Protein AF-R9P3J3-F1 (afdb_monomer_lite)

Secondary structure (DSSP, 8-state):
--S-B-S-GGGHHHHHHHHHHHHHT-HHHHHHHHHHTTT-TTTT-EEEEES---HHHHHHHHHHHHTT-EEEEE-SSTTT--HHHHHHHHHHT--EE--TT--HHHHHHHHHHHHHTSTT--SEEEESSSHHHHHHHHT-GGGTTT---EEE-SHHHHHHHHHHHHHT---S-EEE-TTSHHIIIIIIIIIHHHHHHHHHHHHH----TT-EEEEE--SHHHHHHHHHHHHTT-EEEEE-S-HHHHHHHHHTT-EE--HHHHTTT-SEEEE-SS-S-SB-HHHHHHS-TTEEEEE-SS-GGGB-HHHHHHHEEEEEEEETTEEEEEETTS-EEEEEGGGSBHHHHSS--S-HHHHHHHHHHHHHHHHHHHT--S--S-TT-EEEPPHHHHHHHHHHHHGGGT--PPPPPHHHHHHHTS-TT---S-TT--SSPPSS----------------------------------------------------PPP------------------------------S-----HHHHHHHHHHHHHTT-SEEEEES--TT--SS--GGG-HHHHHH---SS--EEEEESS-EEEEE-TTSHHHHHHHS-TTT-EEEETTSTT---HHHHHHHTSPTT-EEEEETTSSBHHHHHHHHHHHHTTT-EEEEESS-TTTTT-TTPPPPP-PPPEE--HHHHSS-HHHHHHHHHHHHHHTT-SEEEE-SHHHHHHHTTEE--SBTTB---S-EEEEESS-EEEEE-GGG--HHHHHHTTTTEEEEEGGGHHHHHHHHHHHSPTT--EEEETT-BHHHHHHTTSTTTEEEES-HHHHHHTB--HHHHHHHHHHHHHHHHHHHHHHHHHHHHHHTT---BHHHHHHHHHHHHTTSTTEEEESS--EEEEGGGGGSTT----TTTPPBPPSSSEEEEE--EEETTEE---EEEEESS---HHHHHHHHHHHHHHHHHHT--EETT-BGGGTHHHHHHHHHTTT---SS-SEEE--TTS-SSEEEEEESSSTHHHHSB--TTBEEEE--EEEETTTEEEE--EEEEEEE---S--GGG--EEEEEE-------GGG--TTTS-HHHHHHHHHHHHHHHHHHTTTGGG-HHHHHHHHHHHH---

pLDDT: mean 88.91, std 19.09, range [22.3, 98.94]

Foldseek 3Di:
DQLADFDDLVLLVVLVVLLVVLCLLLLLLVVLLVPQLVVLLCAPAEEQEEAQQASLVLSLCVSNVSSHYQYAYEYNDQQQHDRSSQSNSVVVSRYYQYYHRDDPVSSVVRLVSSQVSPVVGGQEYEYELCPSVVCCLPVNVVCLVSHLAYEYQAPNNVVVLVVCLVVVSFFHFYADLNFQPLNQQQCLAQQLLVQVVVLVCLQPVDQLAPFEEEEEDQGNNSVSNQVNSVVSHYQYEYEYDDVVSLVVCVVVPHHYDHLLVCLLPGQEYEYAHLDADLADPSSVVNHAANREYEYQHADLRNHPLVVQVVAFPDWDDPDFQWIWGQGPVRGIYTYGNSSHRSSSNRHNGGRSNSVSLSSLLSSQRSSCSSPPPPCPRPGSHYHYRDLVSNVSSVVSSCVVVVDDDDFDDPVRCVVQVADRRDPPDDPVDTSDDDDDDDDDDDDDDDDDDDDDDDDDDDDDDDDDDDDDDDDDDDDDDDDDDDDDDDDDDDDPDPPDDDDDDDDDDDDDDDDDDDDPLDDDDDAADPLPVLLVLLLVVCVVVVAQKEKQFQAFLLRDLFAFQLRRLVCNNFVQDDSGWMWMRGNQAIEIEGEPLCPVSSVRHGDVVHYDYQYPPDPPGDDPLCCLQPVDAQQGEYEYAQSQAFQQSQVVSQVSNVVRNYGYDHDNDDSSNVSCPPRDDQDQAAKDALDCLQLVDALVVLLVVQLVVCVVVVAFWEKNRHQQLVCSNHRMFPCRGPLFRGFQWIWIRGNQAIEIAGDCVNDDPVSVVSSPPRYDYDHNVCVLVVLLVQLVVADFPHAYEYERRRGSSSQVSSPHPRRYDYDHDPSLVVQLFGDPSLVVLLQVQQLQLQQLQLLLVLVVLVCVVVVHFQFLVNSQVSSVVSQVPTAQFDFWNDQKQWDWWQQQLSVPHHDDPVDTGTHHLATKIKIWTWTQGSNFIFTWIAIDHSHQYDPVLLLQQQLQLQLLLQQQFDKFFFQAFLQVSQCSRAVSQVVVPFADRDFQKAWQGRSGRRHGDDHEHGNDCSSVVDTDDARRKMKRWGWTHDNSTHIGIGMWIWGKHWDDDPDCPVVRGMIHIDTRHQHAHAPSSYDPVPDDPVSQVVNLVSLVVSLVSNLVVCPVVVSSNVSSCVRSVDGD

Structure (mmCIF, N/CA/C/O backbone):
data_AF-R9P3J3-F1
#
_entry.id   AF-R9P3J3-F1
#
loop_
_atom_site.group_PDB
_atom_site.id
_atom_site.type_symbol
_atom_site.label_atom_id
_atom_site.label_alt_id
_atom_site.label_comp_id
_atom_site.label_asym_id
_atom_site.label_entity_id
_atom_site.label_seq_id
_atom_site.pdbx_PDB_ins_code
_atom_site.Cartn_x
_atom_site.Cartn_y
_atom_site.Cartn_z
_atom_site.occupancy
_atom_site.B_iso_or_equiv
_atom_site.auth_seq_id
_atom_site.auth_comp_id
_atom_site.auth_asym_id
_atom_site.auth_atom_id
_atom_site.pdbx_PDB_model_num
ATOM 1 N N . MET A 1 1 ? -62.241 -23.431 -4.257 1.00 48.75 1 MET A N 1
ATOM 2 C CA . MET A 1 1 ? -60.981 -23.621 -5.015 1.00 48.75 1 MET A CA 1
ATOM 3 C C . MET A 1 1 ? -59.877 -23.943 -4.004 1.00 48.75 1 MET A C 1
ATOM 5 O O . MET A 1 1 ? -60.173 -23.820 -2.816 1.00 48.75 1 MET A O 1
ATOM 9 N N . PRO A 1 2 ? -58.670 -24.401 -4.392 1.00 61.28 2 PRO A N 1
ATOM 10 C CA . PRO A 1 2 ? -57.512 -24.319 -3.492 1.00 61.28 2 PRO A CA 1
ATOM 11 C C . PRO A 1 2 ? -57.324 -22.879 -2.988 1.00 61.28 2 PRO A C 1
ATOM 13 O O . PRO A 1 2 ? -57.722 -21.936 -3.670 1.00 61.28 2 PRO A O 1
ATOM 16 N N . ASN A 1 3 ? -56.727 -22.709 -1.807 1.00 85.50 3 ASN A N 1
ATOM 17 C CA . ASN A 1 3 ? -56.484 -21.390 -1.209 1.00 85.50 3 ASN A CA 1
ATOM 18 C C . ASN A 1 3 ? -55.171 -20.760 -1.728 1.00 85.50 3 ASN A C 1
ATOM 20 O O . ASN A 1 3 ? -54.393 -20.239 -0.944 1.00 85.50 3 ASN A O 1
ATOM 24 N N . TYR A 1 4 ? -54.876 -20.914 -3.024 1.00 94.38 4 TYR A N 1
ATOM 25 C CA . TYR A 1 4 ? -53.671 -20.418 -3.703 1.00 94.38 4 TYR A CA 1
ATOM 26 C C . TYR A 1 4 ? -53.895 -20.361 -5.229 1.00 94.38 4 TYR A C 1
ATOM 28 O O . TYR A 1 4 ? -54.749 -21.085 -5.754 1.00 94.38 4 TYR A O 1
ATOM 36 N N . LYS A 1 5 ? -53.093 -19.568 -5.954 1.00 96.19 5 LYS A N 1
ATOM 37 C CA . LYS A 1 5 ? -52.918 -19.635 -7.423 1.00 96.19 5 LYS A CA 1
ATOM 38 C C . LYS A 1 5 ? -51.426 -19.474 -7.751 1.00 96.19 5 LYS A C 1
ATOM 40 O O . LYS A 1 5 ? -50.828 -18.454 -7.431 1.00 96.19 5 LYS A O 1
ATOM 45 N N . VAL A 1 6 ? -50.847 -20.492 -8.387 1.00 96.56 6 VAL A N 1
ATOM 46 C CA . VAL A 1 6 ? -49.439 -20.565 -8.828 1.00 96.56 6 VAL A CA 1
ATOM 47 C C . VAL A 1 6 ? -49.380 -21.226 -10.211 1.00 96.56 6 VAL A C 1
ATOM 49 O O . VAL A 1 6 ? -50.332 -21.920 -10.574 1.00 96.56 6 VAL A O 1
ATOM 52 N N . ALA A 1 7 ? -48.295 -21.043 -10.975 1.00 95.25 7 ALA A N 1
ATOM 53 C CA . ALA A 1 7 ? -48.193 -21.554 -12.352 1.00 95.25 7 ALA A CA 1
ATOM 54 C C . ALA A 1 7 ? -48.315 -23.085 -12.450 1.00 95.25 7 ALA A C 1
ATOM 56 O O . ALA A 1 7 ? -49.134 -23.599 -13.209 1.00 95.25 7 ALA A O 1
ATOM 57 N N . ASP A 1 8 ? -47.502 -23.811 -11.678 1.00 95.94 8 ASP A N 1
ATOM 58 C CA . ASP A 1 8 ? -47.527 -25.271 -11.609 1.00 95.94 8 ASP A CA 1
ATOM 59 C C . ASP A 1 8 ? -47.116 -25.755 -10.213 1.00 95.94 8 ASP A C 1
ATOM 61 O O . ASP A 1 8 ? -45.970 -25.606 -9.788 1.00 95.94 8 ASP A O 1
ATOM 65 N N . ILE A 1 9 ? -48.057 -26.385 -9.508 1.00 96.38 9 ILE A N 1
ATOM 66 C CA . ILE A 1 9 ? -47.833 -26.954 -8.175 1.00 96.38 9 ILE A CA 1
ATOM 67 C C . ILE A 1 9 ? -46.871 -28.159 -8.193 1.00 96.38 9 ILE A C 1
ATOM 69 O O . ILE A 1 9 ? -46.286 -28.489 -7.161 1.00 96.38 9 ILE A O 1
ATOM 73 N N . SER A 1 10 ? -46.645 -28.802 -9.349 1.00 97.00 10 SER A N 1
ATOM 74 C CA . SER A 1 10 ? -45.707 -29.930 -9.475 1.00 97.00 10 SER A CA 1
ATOM 75 C C . SER A 1 10 ? -44.255 -29.531 -9.169 1.00 97.00 10 SER A C 1
ATOM 77 O O . SER A 1 10 ? -43.467 -30.346 -8.678 1.00 97.00 10 SER A O 1
ATOM 79 N N . LEU A 1 11 ? -43.925 -28.246 -9.351 1.00 97.56 11 LEU A N 1
ATOM 80 C CA . LEU A 1 11 ? -42.609 -27.670 -9.077 1.00 97.56 11 LEU A CA 1
ATOM 81 C C . LEU A 1 11 ? -42.245 -27.624 -7.582 1.00 97.56 11 LEU A C 1
ATOM 83 O O . LEU A 1 11 ? -41.078 -27.405 -7.253 1.00 97.56 11 LEU A O 1
ATOM 87 N N . ALA A 1 12 ? -43.192 -27.867 -6.668 1.00 97.75 12 ALA A N 1
ATOM 88 C CA . ALA A 1 12 ? -42.968 -27.797 -5.221 1.00 97.75 12 ALA A CA 1
ATOM 89 C C . ALA A 1 12 ? -41.797 -28.676 -4.734 1.00 97.75 12 ALA A C 1
ATOM 91 O O . ALA A 1 12 ? -41.011 -28.260 -3.882 1.00 97.75 12 ALA A O 1
ATOM 92 N N . ALA A 1 13 ? -41.629 -29.871 -5.314 1.00 96.88 13 ALA A N 1
ATOM 93 C CA . ALA A 1 13 ? -40.547 -30.802 -4.969 1.00 96.88 13 ALA A CA 1
ATOM 94 C C . ALA A 1 13 ? -39.166 -30.407 -5.538 1.00 96.88 13 ALA A C 1
ATOM 96 O O . ALA A 1 13 ? -38.146 -30.977 -5.138 1.00 96.88 13 ALA A O 1
ATOM 97 N N . PHE A 1 14 ? -39.124 -29.456 -6.476 1.00 97.56 14 PHE A N 1
ATOM 98 C CA . PHE A 1 14 ? -37.896 -28.792 -6.911 1.00 97.56 14 PHE A CA 1
ATOM 99 C C . PHE A 1 14 ? -37.608 -27.592 -6.003 1.00 97.56 14 PHE A C 1
ATOM 101 O O . PHE A 1 14 ? -36.551 -27.564 -5.376 1.00 97.56 14 PHE A O 1
ATOM 108 N N . GLY A 1 15 ? -38.586 -26.697 -5.817 1.00 97.62 15 GLY A N 1
ATOM 109 C CA . GLY A 1 15 ? -38.437 -25.517 -4.963 1.00 97.62 15 GLY A CA 1
ATOM 110 C C . GLY A 1 15 ? -37.996 -25.857 -3.538 1.00 97.62 15 GLY A C 1
ATOM 111 O O . GLY A 1 15 ? -37.059 -25.249 -3.038 1.00 97.62 15 GLY A O 1
ATOM 112 N N . ARG A 1 16 ? -38.558 -26.900 -2.907 1.00 98.12 16 ARG A N 1
ATOM 113 C CA . ARG A 1 16 ? -38.151 -27.336 -1.554 1.00 98.12 16 ARG A CA 1
ATOM 114 C C . ARG A 1 16 ? -36.652 -27.659 -1.434 1.00 98.12 16 ARG A C 1
ATOM 116 O O . ARG A 1 16 ? -36.063 -27.354 -0.401 1.00 98.12 16 ARG A O 1
ATOM 123 N N . LYS A 1 17 ? -36.011 -28.176 -2.490 1.00 97.19 17 LYS A N 1
ATOM 124 C CA . LYS A 1 17 ? -34.558 -28.447 -2.513 1.00 97.19 17 LYS A CA 1
ATOM 125 C C . LYS A 1 17 ? -33.728 -27.170 -2.621 1.00 97.19 17 LYS A C 1
ATOM 127 O O . LYS A 1 17 ? -32.647 -27.088 -2.051 1.00 97.19 17 LYS A O 1
ATOM 132 N N . GLU A 1 18 ? -34.222 -26.165 -3.336 1.00 96.88 18 GLU A N 1
ATOM 133 C CA . GLU A 1 18 ? -33.560 -24.860 -3.398 1.00 96.88 18 GLU A CA 1
ATOM 134 C C . GLU A 1 18 ? -33.779 -24.049 -2.113 1.00 96.88 18 GLU A C 1
ATOM 136 O O . GLU A 1 18 ? -32.859 -23.357 -1.684 1.00 96.88 18 GLU A O 1
ATOM 141 N N . ILE A 1 19 ? -34.920 -24.213 -1.429 1.00 98.06 19 ILE A N 1
ATOM 142 C CA . ILE A 1 19 ? -35.131 -23.687 -0.069 1.00 98.06 19 ILE A CA 1
ATOM 143 C C . ILE A 1 19 ? -34.147 -24.353 0.912 1.00 98.06 19 ILE A C 1
ATOM 145 O O . ILE A 1 19 ? -33.495 -23.640 1.664 1.00 98.06 19 ILE A O 1
ATOM 149 N N . GLU A 1 20 ? -33.947 -25.678 0.859 1.00 96.88 20 GLU A N 1
ATOM 150 C CA . GLU A 1 20 ? -32.930 -26.383 1.676 1.00 96.88 20 GLU A CA 1
ATOM 151 C C . GLU A 1 20 ? -31.503 -25.834 1.455 1.00 96.88 20 GLU A C 1
ATOM 153 O O . GLU A 1 20 ? -30.745 -25.660 2.412 1.00 96.88 20 GLU A O 1
ATOM 158 N N . ILE A 1 21 ? -31.135 -25.515 0.208 1.00 95.75 21 ILE A N 1
ATOM 159 C CA . ILE A 1 21 ? -29.847 -24.873 -0.114 1.00 95.75 21 ILE A CA 1
ATOM 160 C C . ILE A 1 21 ? -29.803 -23.437 0.430 1.00 95.75 21 ILE A C 1
ATOM 162 O O . ILE A 1 21 ? -28.797 -23.028 1.012 1.00 95.75 21 ILE A O 1
ATOM 166 N N . ALA A 1 22 ? -30.885 -22.672 0.267 1.00 96.50 22 ALA A N 1
ATOM 167 C CA . ALA A 1 22 ? -30.965 -21.299 0.748 1.00 96.50 22 ALA A CA 1
ATOM 168 C C . ALA A 1 22 ? -30.882 -21.218 2.276 1.00 96.50 22 ALA A C 1
ATOM 170 O O . ALA A 1 22 ? -30.138 -20.386 2.777 1.00 96.50 22 ALA A O 1
ATOM 171 N N . GLU A 1 23 ? -31.538 -22.106 3.025 1.00 96.88 23 GLU A N 1
ATOM 172 C CA . GLU A 1 23 ? -31.462 -22.165 4.493 1.00 96.88 23 GLU A CA 1
ATOM 173 C C . GLU A 1 23 ? -30.016 -22.309 5.001 1.00 96.88 23 GLU A C 1
ATOM 175 O O . GLU A 1 23 ? -29.622 -21.621 5.946 1.00 96.88 23 GLU A O 1
ATOM 180 N N . GLY A 1 24 ? -29.187 -23.116 4.325 1.00 93.19 24 GLY A N 1
ATOM 181 C CA . GLY A 1 24 ? -27.757 -23.261 4.633 1.00 93.19 24 GLY A CA 1
ATOM 182 C C . GLY A 1 24 ? -26.922 -21.987 4.423 1.00 93.19 24 GLY A C 1
ATOM 183 O O . GLY A 1 24 ? -25.864 -21.834 5.046 1.00 93.19 24 GLY A O 1
ATOM 184 N N . GLU A 1 25 ? -27.410 -21.063 3.594 1.00 94.44 25 GLU A N 1
ATOM 185 C CA . GLU A 1 25 ? -26.824 -19.749 3.298 1.00 94.44 25 GLU A CA 1
ATOM 186 C C . GLU A 1 25 ? -27.681 -18.576 3.823 1.00 94.44 25 GLU A C 1
ATOM 188 O O . GLU A 1 25 ? -27.407 -17.429 3.490 1.00 94.44 25 GLU A O 1
ATOM 193 N N . MET A 1 26 ? -28.680 -18.819 4.683 1.00 96.94 26 MET A N 1
ATOM 194 C CA . MET A 1 26 ? -29.483 -17.779 5.353 1.00 96.94 26 MET A CA 1
ATOM 195 C C . MET A 1 26 ? -29.339 -17.863 6.884 1.00 96.94 26 MET A C 1
ATOM 197 O O . MET A 1 26 ? -30.320 -18.090 7.603 1.00 96.94 26 MET A O 1
ATOM 201 N N . PRO A 1 27 ? -28.106 -17.700 7.418 1.00 95.44 27 PRO A N 1
ATOM 202 C CA . PRO A 1 27 ? -27.800 -17.972 8.823 1.00 95.44 27 PRO A CA 1
ATOM 203 C C . PRO A 1 27 ? -28.573 -17.069 9.790 1.00 95.44 27 PRO A C 1
ATOM 205 O O . PRO A 1 27 ? -28.894 -17.506 10.892 1.00 95.44 27 PRO A O 1
ATOM 208 N N . GLY A 1 28 ? -28.921 -15.848 9.373 1.00 96.19 28 GLY A N 1
ATOM 209 C CA . GLY A 1 28 ? -29.733 -14.930 10.164 1.00 96.19 28 GLY A CA 1
ATOM 210 C C . GLY A 1 28 ? -31.129 -15.482 10.442 1.00 96.19 28 GLY A C 1
ATOM 211 O O . GLY A 1 28 ? -31.518 -15.620 11.601 1.00 96.19 28 GLY A O 1
ATOM 212 N N . LEU A 1 29 ? -31.873 -15.855 9.394 1.00 97.25 29 LEU A N 1
ATOM 213 C CA . LEU A 1 29 ? -33.216 -16.419 9.562 1.00 97.25 29 LEU A CA 1
ATOM 214 C C . LEU A 1 29 ? -33.173 -17.736 10.347 1.00 97.25 29 LEU A C 1
ATOM 216 O O . LEU A 1 29 ? -34.024 -17.960 11.207 1.00 97.25 29 LEU A O 1
ATOM 220 N N . MET A 1 30 ? -32.155 -18.577 10.131 1.00 97.38 30 MET A N 1
ATOM 221 C CA . MET A 1 30 ? -31.987 -19.816 10.903 1.00 97.38 30 MET A CA 1
ATOM 222 C C . MET A 1 30 ? -31.695 -19.544 12.388 1.00 97.38 30 MET A C 1
ATOM 224 O O . MET A 1 30 ? -32.233 -20.237 13.257 1.00 97.38 30 MET A O 1
ATOM 228 N N . ALA A 1 31 ? -30.912 -18.509 12.705 1.00 96.25 31 ALA A N 1
ATOM 229 C CA . ALA A 1 31 ? -30.695 -18.063 14.079 1.00 96.25 31 ALA A CA 1
ATOM 230 C C . ALA A 1 31 ? -31.986 -17.521 14.717 1.00 96.25 31 ALA A C 1
ATOM 232 O O . ALA A 1 31 ? -32.289 -17.888 15.851 1.00 96.25 31 ALA A O 1
ATOM 233 N N . LEU A 1 32 ? -32.794 -16.737 13.990 1.00 96.69 32 LEU A N 1
ATOM 234 C CA . LEU A 1 32 ? -34.093 -16.255 14.483 1.00 96.69 32 LEU A CA 1
ATOM 235 C C . LEU A 1 32 ? -35.079 -17.406 14.737 1.00 96.69 32 LEU A C 1
ATOM 237 O O . LEU A 1 32 ? -35.676 -17.452 15.813 1.00 96.69 32 LEU A O 1
ATOM 241 N N . ARG A 1 33 ? -35.195 -18.379 13.818 1.00 97.19 33 ARG A N 1
ATOM 242 C CA . ARG A 1 33 ? -35.979 -19.615 14.037 1.00 97.19 33 ARG A CA 1
ATOM 243 C C . ARG A 1 33 ? -35.507 -20.360 15.292 1.00 97.19 33 ARG A C 1
ATOM 245 O O . ARG A 1 33 ? -36.331 -20.785 16.095 1.00 97.19 33 ARG A O 1
ATOM 252 N N . THR A 1 34 ? -34.192 -20.480 15.487 1.00 96.12 34 THR A N 1
ATOM 253 C CA . THR A 1 34 ? -33.592 -21.178 16.640 1.00 96.12 34 THR A CA 1
ATOM 254 C C . THR A 1 34 ? -33.834 -20.444 17.962 1.00 96.12 34 THR A C 1
ATOM 256 O O . THR A 1 34 ? -34.122 -21.082 18.972 1.00 96.12 34 THR A O 1
ATOM 259 N N . LYS A 1 35 ? -33.730 -19.110 17.965 1.00 95.19 35 LYS A N 1
ATOM 260 C CA . LYS A 1 35 ? -33.880 -18.261 19.156 1.00 95.19 35 LYS A CA 1
ATOM 261 C C . LYS A 1 35 ? -35.339 -18.122 19.594 1.00 95.19 35 LYS A C 1
ATOM 263 O O . LYS A 1 35 ? -35.629 -18.252 20.776 1.00 95.19 35 LYS A O 1
ATOM 268 N N . TYR A 1 36 ? -36.239 -17.863 18.646 1.00 95.56 36 TYR A N 1
ATOM 269 C CA . TYR A 1 36 ? -37.620 -17.454 18.918 1.00 95.56 36 TYR A CA 1
ATOM 270 C C . TYR A 1 36 ? -38.675 -18.537 18.627 1.00 95.56 36 TYR A C 1
ATOM 272 O O . TYR A 1 36 ? -39.833 -18.389 19.019 1.00 95.56 36 TYR A O 1
ATOM 280 N N . GLY A 1 37 ? -38.317 -19.638 17.955 1.00 95.88 37 GLY A N 1
ATOM 281 C CA . GLY A 1 37 ? -39.272 -20.678 17.543 1.00 95.88 37 GLY A CA 1
ATOM 282 C C . GLY A 1 37 ? -39.959 -21.411 18.701 1.00 95.88 37 GLY A C 1
ATOM 283 O O . GLY A 1 37 ? -41.085 -21.877 18.550 1.00 95.88 37 GLY A O 1
ATOM 284 N N . SER A 1 38 ? -39.337 -21.473 19.879 1.00 95.12 38 SER A N 1
ATOM 285 C CA . SER A 1 38 ? -39.961 -21.994 21.106 1.00 95.12 38 SER A CA 1
ATOM 286 C C . SER A 1 38 ? -40.944 -21.007 21.749 1.00 95.12 38 SER A C 1
ATOM 288 O O . SER A 1 38 ? -41.921 -21.433 22.363 1.00 95.12 38 SER A O 1
ATOM 290 N N . GLU A 1 39 ? -40.700 -19.703 21.605 1.00 96.00 39 GLU A N 1
ATOM 291 C CA . GLU A 1 39 ? -41.501 -18.627 22.204 1.00 96.00 39 GLU A CA 1
ATOM 292 C C . GLU A 1 39 ? -42.747 -18.289 21.373 1.00 96.00 39 GLU A C 1
ATOM 294 O O . GLU A 1 39 ? -43.757 -17.859 21.930 1.00 96.00 39 GLU A O 1
ATOM 299 N N . GLN A 1 40 ? -42.698 -18.526 20.055 1.00 97.12 40 GLN A N 1
ATOM 300 C CA . GLN A 1 40 ? -43.770 -18.210 19.099 1.00 97.12 40 GLN A CA 1
ATOM 301 C C . GLN A 1 40 ? -44.215 -16.724 19.172 1.00 97.12 40 GLN A C 1
ATOM 303 O O . GLN A 1 40 ? -45.405 -16.442 19.353 1.00 97.12 40 GLN A O 1
ATOM 308 N N . PRO A 1 41 ? -43.296 -15.742 19.045 1.00 97.38 41 PRO A N 1
ATOM 309 C CA . PRO A 1 41 ? -43.590 -14.329 19.304 1.00 97.38 41 PRO A CA 1
ATOM 310 C C . PRO A 1 41 ? -44.541 -13.677 18.290 1.00 97.38 41 PRO A C 1
ATOM 312 O O . PRO A 1 41 ? -44.973 -12.554 18.522 1.00 97.38 41 PRO A O 1
ATOM 315 N N . LEU A 1 42 ? -44.881 -14.338 17.179 1.00 98.25 42 LEU A N 1
ATOM 316 C CA . LEU A 1 42 ? -45.885 -13.881 16.209 1.00 98.25 42 LEU A CA 1
ATOM 317 C C . LEU A 1 42 ? -47.219 -14.633 16.339 1.00 98.25 42 LEU A C 1
ATOM 319 O O . LEU A 1 42 ? -48.082 -14.519 15.470 1.00 98.25 42 LEU A O 1
ATOM 323 N N . LYS A 1 43 ? -47.429 -15.401 17.416 1.00 98.00 43 LYS A N 1
ATOM 324 C CA . LYS A 1 43 ? -48.656 -16.179 17.626 1.00 98.00 43 LYS A CA 1
ATOM 325 C C . LYS A 1 43 ? -49.910 -15.300 17.578 1.00 98.00 43 LYS A C 1
ATOM 327 O O . LYS A 1 43 ? -50.123 -14.443 18.435 1.00 98.00 43 LYS A O 1
ATOM 332 N N . GLY A 1 44 ? -50.762 -15.561 16.586 1.00 95.69 44 GLY A N 1
ATOM 333 C CA . GLY A 1 44 ? -51.997 -14.808 16.329 1.00 95.69 44 GLY A CA 1
ATOM 334 C C . GLY A 1 44 ? -51.842 -13.627 15.360 1.00 95.69 44 GLY A C 1
ATOM 335 O O . GLY A 1 44 ? -52.851 -13.024 14.984 1.00 95.69 44 GLY A O 1
ATOM 336 N N . ALA A 1 45 ? -50.621 -13.324 14.912 1.00 97.81 45 ALA A N 1
ATOM 337 C CA . ALA A 1 45 ? -50.405 -12.439 13.779 1.00 97.81 45 ALA A CA 1
ATOM 338 C C . ALA A 1 45 ? -50.955 -13.091 12.501 1.00 97.81 45 ALA A C 1
ATOM 340 O O . ALA A 1 45 ? -50.810 -14.295 12.278 1.00 97.81 45 ALA A O 1
ATOM 341 N N . ARG A 1 46 ? -51.581 -12.274 11.661 1.00 97.94 46 ARG A N 1
ATOM 342 C CA . ARG A 1 46 ? -52.078 -12.597 10.325 1.00 97.94 46 ARG A CA 1
ATOM 343 C C . ARG A 1 46 ? -51.442 -11.610 9.367 1.00 97.94 46 ARG A C 1
ATOM 345 O O . ARG A 1 46 ? -51.943 -10.496 9.198 1.00 97.94 46 ARG A O 1
ATOM 352 N N . ILE A 1 47 ? -50.291 -12.007 8.842 1.00 98.25 47 ILE A N 1
ATOM 353 C CA . ILE A 1 47 ? -49.451 -11.193 7.972 1.00 98.25 47 ILE A CA 1
ATOM 354 C C . ILE A 1 47 ? -49.951 -11.376 6.541 1.00 98.25 47 ILE A C 1
ATOM 356 O O . ILE A 1 47 ? -50.028 -12.506 6.055 1.00 98.25 47 ILE A O 1
ATOM 360 N N . ALA A 1 48 ? -50.292 -10.272 5.886 1.00 97.88 48 ALA A N 1
ATOM 361 C CA . ALA A 1 48 ? -50.379 -10.201 4.432 1.00 97.88 48 ALA A CA 1
ATOM 362 C C . ALA A 1 48 ? -49.039 -9.667 3.903 1.00 97.88 48 ALA A C 1
ATOM 364 O O . ALA A 1 48 ? -48.588 -8.607 4.345 1.00 97.88 48 ALA A O 1
ATOM 365 N N . GLY A 1 49 ? -48.390 -10.427 3.020 1.00 97.12 49 GLY A N 1
ATOM 366 C CA . GLY A 1 49 ? -47.088 -10.095 2.445 1.00 97.12 49 GLY A CA 1
ATOM 367 C C . GLY A 1 49 ? -47.155 -9.790 0.950 1.00 97.12 49 GLY A C 1
ATOM 368 O O . GLY A 1 49 ? -47.802 -10.522 0.202 1.00 97.12 49 GLY A O 1
ATOM 369 N N . SER A 1 50 ? -46.465 -8.739 0.513 1.00 95.38 50 SER A N 1
ATOM 370 C CA . SER A 1 50 ? -46.314 -8.368 -0.901 1.00 95.38 50 SER A CA 1
ATOM 371 C C . SER A 1 50 ? -44.848 -8.073 -1.192 1.00 95.38 50 SER A C 1
ATOM 373 O O . SER A 1 50 ? -44.396 -6.947 -1.029 1.00 95.38 50 SER A O 1
ATOM 375 N N . LEU A 1 51 ? -44.099 -9.109 -1.574 1.00 94.38 51 LEU A N 1
ATOM 376 C CA . LEU A 1 51 ? -42.642 -9.095 -1.775 1.00 94.38 51 LEU A CA 1
ATOM 377 C C . LEU A 1 51 ? -42.291 -10.002 -2.957 1.00 94.38 51 LEU A C 1
ATOM 379 O O . LEU A 1 51 ? -42.981 -10.996 -3.183 1.00 94.38 51 LEU A O 1
ATOM 383 N N . HIS A 1 52 ? -41.181 -9.738 -3.652 1.00 93.19 52 HIS A N 1
ATOM 384 C CA . HIS A 1 52 ? -40.670 -10.586 -4.737 1.00 93.19 52 HIS A CA 1
ATOM 385 C C . HIS A 1 52 ? -40.688 -12.078 -4.350 1.00 93.19 52 HIS A C 1
ATOM 387 O O . HIS A 1 52 ? -39.987 -12.496 -3.425 1.00 93.19 52 HIS A O 1
ATOM 393 N N . MET A 1 53 ? -41.490 -12.895 -5.040 1.00 95.12 53 MET A N 1
ATOM 394 C CA . MET A 1 53 ? -41.741 -14.289 -4.645 1.00 95.12 53 MET A CA 1
ATOM 395 C C . MET A 1 53 ? -40.598 -15.220 -5.088 1.00 95.12 53 MET A C 1
ATOM 397 O O . MET A 1 53 ? -40.701 -15.937 -6.083 1.00 95.12 53 MET A O 1
ATOM 401 N N . THR A 1 54 ? -39.490 -15.187 -4.345 1.00 95.31 54 THR A N 1
ATOM 402 C CA . THR A 1 54 ? -38.256 -15.957 -4.583 1.00 95.31 54 THR A CA 1
ATOM 403 C C . THR A 1 54 ? -38.070 -17.112 -3.592 1.00 95.31 54 THR A C 1
ATOM 405 O O . THR A 1 54 ? -38.771 -17.217 -2.583 1.00 95.31 54 THR A O 1
ATOM 408 N N . ILE A 1 55 ? -37.073 -17.966 -3.836 1.00 96.75 55 ILE A N 1
ATOM 409 C CA . ILE A 1 55 ? -36.610 -18.996 -2.893 1.00 96.75 55 ILE A CA 1
ATOM 410 C C . ILE A 1 55 ? -36.196 -18.398 -1.537 1.00 96.75 55 ILE A C 1
ATOM 412 O O . ILE A 1 55 ? -36.488 -18.979 -0.494 1.00 96.75 55 ILE A O 1
ATOM 416 N N . GLN A 1 56 ? -35.576 -17.218 -1.512 1.00 96.81 56 GLN A N 1
ATOM 417 C CA . GLN A 1 56 ? -35.223 -16.527 -0.268 1.00 96.81 56 GLN A CA 1
ATOM 418 C C . GLN A 1 56 ? -36.486 -16.078 0.484 1.00 96.81 56 GLN A C 1
ATOM 420 O O . GLN A 1 56 ? -36.565 -16.196 1.708 1.00 96.81 56 GLN A O 1
ATOM 425 N N . THR A 1 57 ? -37.497 -15.605 -0.247 1.00 96.69 57 THR A N 1
ATOM 426 C CA . THR A 1 57 ? -38.789 -15.184 0.314 1.00 96.69 57 THR A CA 1
ATOM 427 C C . THR A 1 57 ? -39.572 -16.374 0.870 1.00 96.69 57 THR A C 1
ATOM 429 O O . THR A 1 57 ? -40.215 -16.257 1.911 1.00 96.69 57 THR A O 1
ATOM 432 N N . ALA A 1 58 ? -39.435 -17.559 0.272 1.00 98.00 58 ALA A N 1
ATOM 433 C CA . ALA A 1 58 ? -39.948 -18.800 0.845 1.00 98.00 58 ALA A CA 1
ATOM 434 C C . ALA A 1 58 ? -39.328 -19.109 2.230 1.00 98.00 58 ALA A C 1
ATOM 436 O O . ALA A 1 58 ? -40.059 -19.430 3.169 1.00 98.00 58 ALA A O 1
ATOM 437 N N . VAL A 1 59 ? -38.014 -18.903 2.416 1.00 98.44 59 VAL A N 1
ATOM 438 C CA . VAL A 1 59 ? -37.360 -19.043 3.737 1.00 98.44 59 VAL A CA 1
ATOM 439 C C . VAL A 1 59 ? -37.900 -18.022 4.753 1.00 98.44 59 VAL A C 1
ATOM 441 O O . VAL A 1 59 ? -38.069 -18.374 5.927 1.00 98.44 59 VAL A O 1
ATOM 444 N N . LEU A 1 60 ? -38.208 -16.785 4.332 1.00 98.31 60 LEU A N 1
ATOM 445 C CA . LEU A 1 60 ? -38.867 -15.767 5.169 1.00 98.31 60 LEU A CA 1
ATOM 446 C C . LEU A 1 60 ? -40.283 -16.202 5.581 1.00 98.31 60 LEU A C 1
ATOM 448 O O . LEU A 1 60 ? -40.586 -16.196 6.773 1.00 98.31 60 LEU A O 1
ATOM 452 N N . ILE A 1 61 ? -41.121 -16.639 4.638 1.00 98.50 61 ILE A N 1
ATOM 453 C CA . ILE A 1 61 ? -42.493 -17.108 4.901 1.00 98.50 61 ILE A CA 1
ATOM 454 C C . ILE A 1 61 ? -42.498 -18.272 5.901 1.00 98.50 61 ILE A C 1
ATOM 456 O O . ILE A 1 61 ? -43.226 -18.241 6.899 1.00 98.50 61 ILE A O 1
ATOM 460 N N . GLU A 1 62 ? -41.642 -19.273 5.688 1.00 98.44 62 GLU A N 1
ATOM 461 C CA . GLU A 1 62 ? -41.470 -20.385 6.626 1.00 98.44 62 GLU A CA 1
ATOM 462 C C . GLU A 1 62 ? -40.903 -19.925 7.980 1.00 98.44 62 GLU A C 1
ATOM 464 O O . GLU A 1 62 ? -41.246 -20.507 9.005 1.00 98.44 62 GLU A O 1
ATOM 469 N N . THR A 1 63 ? -40.099 -18.855 8.030 1.00 98.62 63 THR A N 1
ATOM 470 C CA . THR A 1 63 ? -39.616 -18.273 9.298 1.00 98.62 63 THR A CA 1
ATOM 471 C C . THR A 1 63 ? -40.742 -17.591 10.068 1.00 98.62 63 THR A C 1
ATOM 473 O O . THR A 1 63 ? -40.939 -17.904 11.238 1.00 98.62 63 THR A O 1
ATOM 476 N N . LEU A 1 64 ? -41.529 -16.721 9.430 1.00 98.56 64 LEU A N 1
ATOM 477 C CA . LEU A 1 64 ? -42.686 -16.066 10.058 1.00 98.56 64 LEU A CA 1
ATOM 478 C C . LEU A 1 64 ? -43.693 -17.106 10.581 1.00 98.56 64 LEU A C 1
ATOM 480 O O . LEU A 1 64 ? -44.169 -16.998 11.713 1.00 98.56 64 LEU A O 1
ATOM 484 N N . THR A 1 65 ? -43.936 -18.157 9.793 1.00 98.38 65 THR A N 1
ATOM 485 C CA . THR A 1 65 ? -44.783 -19.299 10.168 1.00 98.38 65 THR A CA 1
ATOM 486 C C . THR A 1 65 ? -44.190 -20.077 11.350 1.00 98.38 65 THR A C 1
ATOM 488 O O . THR A 1 65 ? -44.891 -20.352 12.323 1.00 98.38 65 THR A O 1
ATOM 491 N N . ALA A 1 66 ? -42.883 -20.365 11.336 1.00 98.06 66 ALA A N 1
ATOM 492 C CA . ALA A 1 66 ? -42.176 -21.021 12.440 1.00 98.06 66 ALA A CA 1
ATOM 493 C C . ALA A 1 66 ? -42.110 -20.175 13.726 1.00 98.06 66 ALA A C 1
ATOM 495 O O . ALA A 1 66 ? -41.869 -20.732 14.795 1.00 98.06 66 ALA A O 1
ATOM 496 N N . LEU A 1 67 ? -42.354 -18.862 13.650 1.00 98.44 67 LEU A N 1
ATOM 497 C CA . LEU A 1 67 ? -42.508 -17.965 14.804 1.00 98.44 67 LEU A CA 1
ATOM 498 C C . LEU A 1 67 ? -43.977 -17.731 15.213 1.00 98.44 67 LEU A C 1
ATOM 500 O O . LEU A 1 67 ? -44.234 -16.953 16.135 1.00 98.44 67 LEU A O 1
ATOM 504 N N . GLY A 1 68 ? -44.934 -18.419 14.584 1.00 97.94 68 GLY A N 1
ATOM 505 C CA . GLY A 1 68 ? -46.341 -18.478 14.998 1.00 97.94 68 GLY A CA 1
ATOM 506 C C . GLY A 1 68 ? -47.316 -17.608 14.201 1.00 97.94 68 GLY A C 1
ATOM 507 O O . GLY A 1 68 ? -48.503 -17.576 14.545 1.00 97.94 68 GLY A O 1
ATOM 508 N N . ALA A 1 69 ? -46.856 -16.917 13.154 1.00 98.19 69 ALA A N 1
ATOM 509 C CA . ALA A 1 69 ? -47.735 -16.158 12.270 1.00 98.19 69 ALA A CA 1
ATOM 510 C C . ALA A 1 69 ? -48.567 -17.081 11.365 1.00 98.19 69 ALA A C 1
ATOM 512 O O . ALA A 1 69 ? -48.106 -18.128 10.913 1.00 98.19 69 ALA A O 1
ATOM 513 N N . GLN A 1 70 ? -49.772 -16.636 11.020 1.00 97.75 70 GLN A N 1
ATOM 514 C CA . GLN A 1 70 ? -50.443 -17.046 9.788 1.00 97.75 70 GLN A CA 1
ATOM 515 C C . GLN A 1 70 ? -50.015 -16.072 8.687 1.00 97.75 70 GLN A C 1
ATOM 517 O O . GLN A 1 70 ? -50.022 -14.859 8.902 1.00 97.75 70 GLN A O 1
ATOM 522 N N . VAL A 1 71 ? -49.652 -16.589 7.517 1.00 97.88 71 VAL A N 1
ATOM 523 C CA . VAL A 1 71 ? -49.095 -15.801 6.410 1.00 97.88 71 VAL A CA 1
ATOM 524 C C . VAL A 1 71 ? -49.950 -15.999 5.158 1.00 97.88 71 VAL A C 1
ATOM 526 O O . VAL A 1 71 ? -50.424 -17.105 4.914 1.00 97.88 71 VAL A O 1
ATOM 529 N N . THR A 1 72 ? -50.139 -14.941 4.375 1.00 97.25 72 THR A N 1
ATOM 530 C CA . THR A 1 72 ? -50.630 -14.961 2.985 1.00 97.25 72 THR A CA 1
ATOM 531 C C . THR A 1 72 ? -49.652 -14.153 2.130 1.00 97.25 72 THR A C 1
ATOM 533 O O . THR A 1 72 ? -49.048 -13.209 2.648 1.00 97.25 72 THR A O 1
ATOM 536 N N . TRP A 1 73 ? -49.454 -14.508 0.855 1.00 97.62 73 TRP A N 1
ATOM 537 C CA . TRP A 1 73 ? -48.427 -13.860 0.026 1.00 97.62 73 TRP A CA 1
ATOM 538 C C . TRP A 1 73 ? -48.826 -13.617 -1.434 1.00 97.62 73 TRP A C 1
ATOM 540 O O . TRP A 1 73 ? -49.353 -14.515 -2.094 1.00 97.62 73 TRP A O 1
ATOM 550 N N . ALA A 1 74 ? -48.445 -12.451 -1.951 1.00 95.88 74 ALA A N 1
ATOM 551 C CA . ALA A 1 74 ? -48.365 -12.135 -3.375 1.00 95.88 74 ALA A CA 1
ATOM 552 C C . ALA A 1 74 ? -46.956 -11.651 -3.748 1.00 95.88 74 ALA A C 1
ATOM 554 O O . ALA A 1 74 ? -46.154 -11.266 -2.894 1.00 95.88 74 ALA A O 1
ATOM 555 N N . SER A 1 75 ? -46.655 -11.678 -5.045 1.00 93.38 75 SER A N 1
ATOM 556 C CA . SER A 1 75 ? -45.468 -11.021 -5.595 1.00 93.38 75 SER A CA 1
ATOM 557 C C . SER A 1 75 ? -45.689 -9.506 -5.654 1.00 93.38 75 SER A C 1
ATOM 559 O O . SER A 1 75 ? -46.774 -9.093 -6.041 1.00 93.38 75 SER A O 1
ATOM 561 N N . CYS A 1 76 ? -44.677 -8.680 -5.358 1.00 88.69 76 CYS A N 1
ATOM 562 C CA . CYS A 1 76 ? -44.715 -7.226 -5.625 1.00 88.69 76 CYS A CA 1
ATOM 563 C C . CYS A 1 76 ? -44.259 -6.858 -7.054 1.00 88.69 76 CYS A C 1
ATOM 565 O O . CYS A 1 76 ? -44.137 -5.686 -7.404 1.00 88.69 76 CYS A O 1
ATOM 567 N N . ASN A 1 77 ? -43.945 -7.845 -7.909 1.00 87.56 77 ASN A N 1
ATOM 568 C CA . ASN A 1 77 ? -43.621 -7.571 -9.308 1.00 87.56 77 ASN A CA 1
ATOM 569 C C . ASN A 1 77 ? -43.829 -8.782 -10.230 1.00 87.56 77 ASN A C 1
ATOM 571 O O . ASN A 1 77 ? -43.202 -9.830 -10.031 1.00 87.56 77 ASN A O 1
ATOM 575 N N . ILE A 1 78 ? -44.588 -8.567 -11.309 1.00 87.12 78 ILE A N 1
ATOM 576 C CA . ILE A 1 78 ? -44.983 -9.551 -12.335 1.00 87.12 78 ILE A CA 1
ATOM 577 C C . ILE A 1 78 ? -43.833 -10.352 -12.973 1.00 87.12 78 ILE A C 1
ATOM 579 O O . ILE A 1 78 ? -44.037 -11.453 -13.489 1.00 87.12 78 ILE A O 1
ATOM 583 N N . PHE A 1 79 ? -42.602 -9.832 -12.950 1.00 85.31 79 PHE A N 1
ATOM 584 C CA . PHE A 1 79 ? -41.419 -10.504 -13.498 1.00 85.31 79 PHE A CA 1
ATOM 585 C C . PHE A 1 79 ? -40.573 -11.227 -12.446 1.00 85.31 79 PHE A C 1
ATOM 587 O O . PHE A 1 79 ? -39.731 -12.046 -12.819 1.00 85.31 79 PHE A O 1
ATOM 594 N N . SER A 1 80 ? -40.773 -10.944 -11.158 1.00 88.44 80 SER A N 1
ATOM 595 C CA . SER A 1 80 ? -39.877 -11.366 -10.070 1.00 88.44 80 SER A CA 1
ATOM 596 C C . SER A 1 80 ? -40.167 -12.754 -9.493 1.00 88.44 80 SER A C 1
ATOM 598 O O . SER A 1 80 ? -39.297 -13.340 -8.848 1.00 88.44 80 SER A O 1
ATOM 600 N N . THR A 1 81 ? -41.356 -13.302 -9.751 1.00 93.69 81 THR A N 1
ATOM 601 C CA . THR A 1 81 ? -41.766 -14.609 -9.234 1.00 93.69 81 THR A CA 1
ATOM 602 C C . THR A 1 81 ? -40.858 -15.737 -9.732 1.00 93.69 81 THR A C 1
ATOM 604 O O . THR A 1 81 ? -40.470 -15.798 -10.904 1.00 93.69 81 THR A O 1
ATOM 607 N N . GLN A 1 82 ? -40.541 -16.653 -8.821 1.00 95.00 82 GLN A N 1
ATOM 608 C CA . GLN A 1 82 ? -39.894 -17.934 -9.068 1.00 95.00 82 GLN A CA 1
ATOM 609 C C . GLN A 1 82 ? -40.944 -19.026 -8.821 1.00 95.00 82 GLN A C 1
ATOM 611 O O . GLN A 1 82 ? -41.245 -19.362 -7.676 1.00 95.00 82 GLN A O 1
ATOM 616 N N . ASP A 1 83 ? -41.546 -19.565 -9.885 1.00 96.56 83 ASP A N 1
ATOM 617 C CA . ASP A 1 83 ? -42.759 -20.404 -9.790 1.00 96.56 83 ASP A CA 1
ATOM 618 C C . ASP A 1 83 ? -42.589 -21.650 -8.906 1.00 96.56 83 ASP A C 1
ATOM 620 O O . ASP A 1 83 ? -43.523 -22.085 -8.238 1.00 96.56 83 ASP A O 1
ATOM 624 N N . HIS A 1 84 ? -41.374 -22.195 -8.851 1.00 97.38 84 HIS A N 1
ATOM 625 C CA . HIS A 1 84 ? -40.995 -23.314 -7.990 1.00 97.38 84 HIS A CA 1
ATOM 626 C C . HIS A 1 84 ? -40.969 -22.937 -6.499 1.00 97.38 84 HIS A C 1
ATOM 628 O O . HIS A 1 84 ? -41.367 -23.753 -5.668 1.00 97.38 84 HIS A O 1
ATOM 634 N N . ALA A 1 85 ? -40.585 -21.704 -6.150 1.00 97.19 85 ALA A N 1
ATOM 635 C CA . ALA A 1 85 ? -40.677 -21.185 -4.784 1.00 97.19 85 ALA A CA 1
ATOM 636 C C . ALA A 1 85 ? -42.140 -20.960 -4.371 1.00 97.19 85 ALA A C 1
ATOM 638 O O . ALA A 1 85 ? -42.554 -21.394 -3.294 1.00 97.19 85 ALA A O 1
ATOM 639 N N . ALA A 1 86 ? -42.939 -20.349 -5.255 1.00 97.62 86 ALA A N 1
ATOM 640 C CA . ALA A 1 86 ? -44.372 -20.146 -5.042 1.00 97.62 86 ALA A CA 1
ATOM 641 C C . ALA A 1 86 ? -45.107 -21.488 -4.849 1.00 97.62 86 ALA A C 1
ATOM 643 O O . ALA A 1 86 ? -45.864 -21.654 -3.893 1.00 97.62 86 ALA A O 1
ATOM 644 N N . ALA A 1 87 ? -44.821 -22.479 -5.701 1.00 98.00 87 ALA A N 1
ATOM 645 C CA . ALA A 1 87 ? -45.357 -23.834 -5.594 1.00 98.00 87 ALA A CA 1
ATOM 646 C C . ALA A 1 87 ? -44.926 -24.551 -4.304 1.00 98.00 87 ALA A C 1
ATOM 648 O O . ALA A 1 87 ? -45.752 -25.207 -3.669 1.00 98.00 87 ALA A O 1
ATOM 649 N N . ALA A 1 88 ? -43.659 -24.424 -3.893 1.00 98.12 88 ALA A N 1
ATOM 650 C CA . ALA A 1 88 ? -43.162 -25.041 -2.664 1.00 98.12 88 ALA A CA 1
ATOM 651 C C . ALA A 1 88 ? -43.889 -24.508 -1.420 1.00 98.12 88 ALA A C 1
ATOM 653 O O . ALA A 1 88 ? -44.340 -25.304 -0.598 1.00 98.12 88 ALA A O 1
ATOM 654 N N . ILE A 1 89 ? -44.089 -23.189 -1.321 1.00 98.12 89 ILE A N 1
ATOM 655 C CA . ILE A 1 89 ? -44.850 -22.585 -0.218 1.00 98.12 89 ILE A CA 1
ATOM 656 C C . ILE A 1 89 ? -46.340 -22.931 -0.302 1.00 98.12 89 ILE A C 1
ATOM 658 O O . ILE A 1 89 ? -46.905 -23.354 0.707 1.00 98.12 89 ILE A O 1
ATOM 662 N N . ALA A 1 90 ? -46.967 -22.870 -1.480 1.00 97.19 90 ALA A N 1
ATOM 663 C CA . ALA A 1 90 ? -48.363 -23.285 -1.656 1.00 97.19 90 ALA A CA 1
ATOM 664 C C . ALA A 1 90 ? -48.606 -24.748 -1.222 1.00 97.19 90 ALA A C 1
ATOM 666 O O . ALA A 1 90 ? -49.646 -25.069 -0.641 1.00 97.19 90 ALA A O 1
ATOM 667 N N . ALA A 1 91 ? -47.625 -25.635 -1.429 1.00 96.88 91 ALA A N 1
ATOM 668 C CA . ALA A 1 91 ? -47.675 -27.028 -0.984 1.00 96.88 91 ALA A CA 1
ATOM 669 C C . ALA A 1 91 ? -47.570 -27.211 0.547 1.00 96.88 91 ALA A C 1
ATOM 671 O O . ALA A 1 91 ? -47.993 -28.250 1.051 1.00 96.88 91 ALA A O 1
ATOM 672 N N . THR A 1 92 ? -47.079 -26.217 1.303 1.00 96.19 92 THR A N 1
ATOM 673 C CA . THR A 1 92 ? -47.138 -26.226 2.783 1.00 96.19 92 THR A CA 1
ATOM 674 C C . THR A 1 92 ? -48.544 -25.937 3.327 1.00 96.19 92 THR A C 1
ATOM 676 O O . THR A 1 92 ? -48.815 -26.193 4.499 1.00 96.19 92 THR A O 1
ATOM 679 N N . GLY A 1 93 ? -49.444 -25.410 2.488 1.00 94.12 93 GLY A N 1
ATOM 680 C CA . GLY A 1 93 ? -50.773 -24.930 2.877 1.00 94.12 93 GLY A CA 1
ATOM 681 C C . GLY A 1 93 ? -50.851 -23.423 3.153 1.00 94.12 93 GLY A C 1
ATOM 682 O O . GLY A 1 93 ? -51.952 -22.918 3.375 1.00 94.12 93 GLY A O 1
ATOM 683 N N . VAL A 1 94 ? -49.727 -22.698 3.102 1.00 96.69 94 VAL A N 1
ATOM 684 C CA . VAL A 1 94 ? -49.705 -21.225 3.105 1.00 96.69 94 VAL A CA 1
ATOM 685 C C . VAL A 1 94 ? -50.311 -20.689 1.794 1.00 96.69 94 VAL A C 1
ATOM 687 O O . VAL A 1 94 ? -49.879 -21.110 0.719 1.00 96.69 94 VAL A O 1
ATOM 690 N N . PRO A 1 95 ? -51.284 -19.758 1.841 1.00 96.69 95 PRO A N 1
ATOM 691 C CA . PRO A 1 95 ? -51.833 -19.132 0.641 1.00 96.69 95 PRO A CA 1
ATOM 692 C C . PRO A 1 95 ? -50.808 -18.280 -0.109 1.00 96.69 95 PRO A C 1
ATOM 694 O O . PRO A 1 95 ? -50.262 -17.324 0.443 1.00 96.69 95 PRO A O 1
ATOM 697 N N . VAL A 1 96 ? -50.602 -18.606 -1.385 1.00 97.19 96 VAL A N 1
ATOM 698 C CA . VAL A 1 96 ? -49.753 -17.848 -2.313 1.00 97.19 96 VAL A CA 1
ATOM 699 C C . VAL A 1 96 ? -50.532 -17.554 -3.587 1.00 97.19 96 VAL A C 1
ATOM 701 O O . VAL A 1 96 ? -51.143 -18.452 -4.173 1.00 97.19 96 VAL A O 1
ATOM 704 N N . PHE A 1 97 ? -50.488 -16.304 -4.025 1.00 96.56 97 PHE A N 1
ATOM 705 C CA . PHE A 1 97 ? -51.078 -15.822 -5.268 1.00 96.56 97 PHE A CA 1
ATOM 706 C C . PHE A 1 97 ? -49.953 -15.155 -6.061 1.00 96.56 97 PHE A C 1
ATOM 708 O O . PHE A 1 97 ? -49.691 -13.966 -5.907 1.00 96.56 97 PHE A O 1
ATOM 715 N N . ALA A 1 98 ? -49.192 -15.978 -6.787 1.00 95.81 98 ALA A N 1
ATOM 716 C CA . ALA A 1 98 ? -47.994 -15.547 -7.502 1.00 95.81 98 ALA A CA 1
ATOM 717 C C . ALA A 1 98 ? -47.606 -16.530 -8.623 1.00 95.81 98 ALA A C 1
ATOM 719 O O . ALA A 1 98 ? -47.452 -17.732 -8.377 1.00 95.81 98 ALA A O 1
ATOM 720 N N . TRP A 1 99 ? -47.365 -16.025 -9.831 1.00 95.12 99 TRP A N 1
ATOM 721 C CA . TRP A 1 99 ? -46.623 -16.715 -10.900 1.00 95.12 99 TRP A CA 1
ATOM 722 C C . TRP A 1 99 ? -45.763 -15.732 -11.705 1.00 95.12 99 TRP A C 1
ATOM 724 O O . TRP A 1 99 ? -45.836 -14.518 -11.520 1.00 95.12 99 TRP A O 1
ATOM 734 N N . LYS A 1 100 ? -44.862 -16.237 -12.553 1.00 90.75 100 LYS A N 1
ATOM 735 C CA . LYS A 1 100 ? -44.013 -15.394 -13.406 1.00 90.75 100 LYS A CA 1
ATOM 736 C C . LYS A 1 100 ? -44.745 -15.027 -14.699 1.00 90.75 100 LYS A C 1
ATOM 738 O O . LYS A 1 100 ? -45.238 -15.902 -15.408 1.00 90.75 100 LYS A O 1
ATOM 743 N N . GLY A 1 101 ? -44.754 -13.740 -15.041 1.00 84.94 101 GLY A N 1
ATOM 744 C CA . GLY A 1 101 ? -45.423 -13.226 -16.241 1.00 84.94 101 GLY A CA 1
ATOM 745 C C . GLY A 1 101 ? -46.914 -12.940 -16.047 1.00 84.94 101 GLY A C 1
ATOM 746 O O . GLY A 1 101 ? -47.688 -13.098 -16.987 1.00 84.94 101 GLY A O 1
ATOM 747 N N . GLU A 1 102 ? -47.310 -12.543 -14.838 1.00 90.44 102 GLU A N 1
ATOM 748 C CA . GLU A 1 102 ? -48.632 -11.979 -14.544 1.00 90.44 102 GLU A CA 1
ATOM 749 C C . GLU A 1 102 ? -48.949 -10.766 -15.436 1.00 90.44 102 GLU A C 1
ATOM 751 O O . GLU A 1 102 ? -48.074 -9.962 -15.767 1.00 90.44 102 GLU A O 1
ATOM 756 N N . THR A 1 103 ? -50.222 -10.616 -15.801 1.00 91.06 103 THR A N 1
ATOM 757 C CA . THR A 1 103 ? -50.749 -9.350 -16.332 1.00 91.06 103 THR A CA 1
ATOM 758 C C . THR A 1 103 ? -51.041 -8.364 -15.196 1.00 91.06 103 THR A C 1
ATOM 760 O O . THR A 1 103 ? -51.201 -8.768 -14.048 1.00 91.06 103 THR A O 1
ATOM 763 N N . GLU A 1 104 ? -51.147 -7.065 -15.494 1.00 87.19 104 GLU A N 1
ATOM 764 C CA . GLU A 1 104 ? -51.442 -6.034 -14.478 1.00 87.19 104 GLU A CA 1
ATOM 765 C C . GLU A 1 104 ? -52.806 -6.273 -13.787 1.00 87.19 104 GLU A C 1
ATOM 767 O O . GLU A 1 104 ? -52.914 -6.128 -12.573 1.00 87.19 104 GLU A O 1
ATOM 772 N N . GLU A 1 105 ? -53.819 -6.761 -14.518 1.00 92.56 105 GLU A N 1
ATOM 773 C CA . GLU A 1 105 ? -55.118 -7.166 -13.943 1.00 92.56 105 GLU A CA 1
ATOM 774 C C . GLU A 1 105 ? -55.008 -8.387 -13.007 1.00 92.56 105 GLU A C 1
ATOM 776 O O . GLU A 1 105 ? -55.762 -8.517 -12.040 1.00 92.56 105 GLU A O 1
ATOM 781 N N . GLU A 1 106 ? -54.073 -9.299 -13.283 1.00 94.88 106 GLU A N 1
ATOM 782 C CA . GLU A 1 106 ? -53.827 -10.473 -12.445 1.00 94.88 106 GLU A CA 1
ATOM 783 C C . GLU A 1 106 ? -52.971 -10.157 -11.214 1.00 94.88 106 GLU A C 1
ATOM 785 O O . GLU A 1 106 ? -53.199 -10.754 -10.164 1.00 94.88 106 GLU A O 1
ATOM 790 N N . TYR A 1 107 ? -52.040 -9.207 -11.326 1.00 93.06 107 TYR A N 1
ATOM 791 C CA . TYR A 1 107 ? -51.262 -8.658 -10.214 1.00 93.06 107 TYR A CA 1
ATOM 792 C C . TYR A 1 107 ? -52.176 -8.008 -9.168 1.00 93.06 107 TYR A C 1
ATOM 794 O O . TYR A 1 107 ? -52.167 -8.412 -8.002 1.00 93.06 107 TYR A O 1
ATOM 802 N N . ASP A 1 108 ? -53.051 -7.094 -9.605 1.00 92.75 108 ASP A N 1
ATOM 803 C CA . ASP A 1 108 ? -54.092 -6.491 -8.763 1.00 92.75 108 ASP A CA 1
ATOM 804 C C . ASP A 1 108 ? -54.932 -7.578 -8.072 1.00 92.75 108 ASP A C 1
ATOM 806 O O . ASP A 1 108 ? -55.144 -7.544 -6.858 1.00 92.75 108 ASP A O 1
ATOM 810 N N . TRP A 1 109 ? -55.366 -8.597 -8.823 1.00 95.31 109 TRP A N 1
ATOM 811 C CA . TRP A 1 109 ? -56.130 -9.718 -8.274 1.00 95.31 109 TRP A CA 1
ATOM 812 C C . TRP A 1 109 ? -55.346 -10.523 -7.219 1.00 95.31 109 TRP A C 1
ATOM 814 O O . TRP A 1 109 ? -55.931 -10.912 -6.204 1.00 95.31 109 TRP A O 1
ATOM 824 N N . CYS A 1 110 ? -54.042 -10.752 -7.407 1.00 96.25 110 CYS A N 1
ATOM 825 C CA . CYS A 1 110 ? -53.181 -11.448 -6.444 1.00 96.25 110 CYS A CA 1
ATOM 826 C C . CYS A 1 110 ? -53.059 -10.691 -5.110 1.00 96.25 110 CYS A C 1
ATOM 828 O O . CYS A 1 110 ? -53.119 -11.315 -4.042 1.00 96.25 110 CYS A O 1
ATOM 830 N N . LEU A 1 111 ? -52.959 -9.358 -5.146 1.00 94.81 111 LEU A N 1
ATOM 831 C CA . LEU A 1 111 ? -52.968 -8.521 -3.941 1.00 94.81 111 LEU A CA 1
ATOM 832 C C . LEU A 1 111 ? -54.323 -8.610 -3.206 1.00 94.81 111 LEU A C 1
ATOM 834 O O . LEU A 1 111 ? -54.359 -8.855 -1.997 1.00 94.81 111 LEU A O 1
ATOM 838 N N . GLU A 1 112 ? -55.441 -8.528 -3.935 1.00 94.38 112 GLU A N 1
ATOM 839 C CA . GLU A 1 112 ? -56.802 -8.677 -3.383 1.00 94.38 112 GLU A CA 1
ATOM 840 C C . GLU A 1 112 ? -57.026 -10.070 -2.752 1.00 94.38 112 GLU A C 1
ATOM 842 O O . GLU A 1 112 ? -57.631 -10.200 -1.679 1.00 94.38 112 GLU A O 1
ATOM 847 N N . GLN A 1 113 ? -56.504 -11.141 -3.371 1.00 95.19 113 GLN A N 1
ATOM 848 C CA . GLN A 1 113 ? -56.551 -12.487 -2.778 1.00 95.19 113 GLN A CA 1
ATOM 849 C C . GLN A 1 113 ? -55.693 -12.587 -1.512 1.00 95.19 113 GLN A C 1
ATOM 851 O O . GLN A 1 113 ? -56.085 -13.243 -0.548 1.00 95.19 113 GLN A O 1
ATOM 856 N N . THR A 1 114 ? -54.549 -11.907 -1.471 1.00 94.38 114 THR A N 1
ATOM 857 C CA . THR A 1 114 ? -53.638 -11.924 -0.316 1.00 94.38 114 THR A CA 1
ATOM 858 C C . THR A 1 114 ? -54.261 -11.278 0.924 1.00 94.38 114 THR A C 1
ATOM 860 O O . THR A 1 114 ? -54.055 -11.767 2.039 1.00 94.38 114 THR A O 1
ATOM 863 N N . ILE A 1 115 ? -55.098 -10.250 0.745 1.00 93.62 115 ILE A N 1
ATOM 864 C CA . ILE A 1 115 ? -55.929 -9.675 1.815 1.00 93.62 115 ILE A CA 1
ATOM 865 C C . ILE A 1 115 ? -57.037 -10.659 2.232 1.00 93.62 115 ILE A C 1
ATOM 867 O O . ILE A 1 115 ? -57.224 -10.928 3.421 1.00 93.62 115 ILE A O 1
ATOM 871 N N . THR A 1 116 ? -57.781 -11.203 1.265 1.00 91.06 116 THR A N 1
ATOM 872 C CA . THR A 1 116 ? -59.024 -11.960 1.523 1.00 91.06 116 THR A CA 1
ATOM 873 C C . THR A 1 116 ? -58.827 -13.430 1.911 1.00 91.06 116 THR A C 1
ATOM 875 O O . THR A 1 116 ? -59.731 -14.030 2.495 1.00 91.06 116 THR A O 1
ATOM 878 N N . ALA A 1 117 ? -57.645 -14.010 1.682 1.00 90.12 117 ALA A N 1
ATOM 879 C CA . ALA A 1 117 ? -57.305 -15.374 2.097 1.00 90.12 117 ALA A CA 1
ATOM 880 C C . ALA A 1 117 ? -57.184 -15.553 3.627 1.00 90.12 117 ALA A C 1
ATOM 882 O O . ALA A 1 117 ? -57.228 -16.687 4.111 1.00 90.12 117 ALA A O 1
ATOM 883 N N . HIS A 1 118 ? -57.092 -14.456 4.395 1.00 85.62 118 HIS A N 1
ATOM 884 C CA . HIS A 1 118 ? -57.333 -14.437 5.845 1.00 85.62 118 HIS A CA 1
ATOM 885 C C . HIS A 1 118 ? -58.834 -14.203 6.113 1.00 85.62 118 HIS A C 1
ATOM 887 O O . HIS A 1 118 ? -59.299 -13.083 5.902 1.00 85.62 118 HIS A O 1
ATOM 893 N N . PRO A 1 119 ? -59.612 -15.167 6.654 1.00 84.12 119 PRO A N 1
ATOM 894 C CA . PRO A 1 119 ? -61.074 -15.023 6.785 1.00 84.12 119 PRO A CA 1
ATOM 895 C C . PRO A 1 119 ? -61.567 -13.878 7.690 1.00 84.12 119 PRO A C 1
ATOM 897 O O . PRO A 1 119 ? -62.722 -13.473 7.603 1.00 84.12 119 PRO A O 1
ATOM 900 N N . GLU A 1 120 ? -60.711 -13.350 8.568 1.00 85.81 120 GLU A N 1
ATOM 901 C CA . GLU A 1 120 ? -60.998 -12.179 9.416 1.00 85.81 120 GLU A CA 1
ATOM 902 C C . GLU A 1 120 ? -60.357 -10.871 8.893 1.00 85.81 120 GLU A C 1
ATOM 904 O O . GLU A 1 120 ? -60.495 -9.814 9.527 1.00 85.81 120 GLU A O 1
ATOM 909 N N . GLY A 1 121 ? -59.642 -10.948 7.766 1.00 91.12 121 GLY A N 1
ATOM 910 C CA . GLY A 1 121 ? -58.670 -9.968 7.275 1.00 91.12 121 GLY A CA 1
ATOM 911 C C . GLY A 1 121 ? -57.310 -10.054 7.994 1.00 91.12 121 GLY A C 1
ATOM 912 O O . GLY A 1 121 ? -57.244 -10.545 9.134 1.00 91.12 121 GLY A O 1
ATOM 913 N N . PRO A 1 122 ? -56.214 -9.586 7.364 1.00 96.56 122 PRO A N 1
ATOM 914 C CA . PRO A 1 122 ? -54.913 -9.451 8.015 1.00 96.56 122 PRO A CA 1
ATOM 915 C C . PRO A 1 122 ? -54.974 -8.520 9.233 1.00 96.56 122 PRO A C 1
ATOM 917 O O . PRO A 1 122 ? -55.853 -7.667 9.359 1.00 96.56 122 PRO A O 1
ATOM 920 N N . ASN A 1 123 ? -54.013 -8.688 10.140 1.00 96.88 123 ASN A N 1
ATOM 921 C CA . ASN A 1 123 ? -53.775 -7.781 11.267 1.00 96.88 123 ASN A CA 1
ATOM 922 C C . ASN A 1 123 ? -52.328 -7.235 11.296 1.00 96.88 123 ASN A C 1
ATOM 924 O O . ASN A 1 123 ? -51.975 -6.473 12.196 1.00 96.88 123 ASN A O 1
ATOM 928 N N . MET A 1 124 ? -51.529 -7.579 10.283 1.00 97.94 124 MET A N 1
ATOM 929 C CA . MET A 1 124 ? -50.165 -7.123 10.018 1.00 97.94 124 MET A CA 1
ATOM 930 C C . MET A 1 124 ? -49.942 -7.055 8.497 1.00 97.94 124 MET A C 1
ATOM 932 O O . MET A 1 124 ? -50.489 -7.884 7.767 1.00 97.94 124 MET A O 1
ATOM 936 N N . ILE A 1 125 ? -49.129 -6.106 8.024 1.00 97.94 125 ILE A N 1
ATOM 937 C CA . ILE A 1 125 ? -48.677 -6.025 6.621 1.00 97.94 125 ILE A CA 1
ATOM 938 C C . ILE A 1 125 ? -47.143 -6.090 6.574 1.00 97.94 125 ILE A C 1
ATOM 940 O O . ILE A 1 125 ? -46.473 -5.551 7.459 1.00 97.94 125 ILE A O 1
ATOM 944 N N . LEU A 1 126 ? -46.590 -6.738 5.549 1.00 97.69 126 LEU 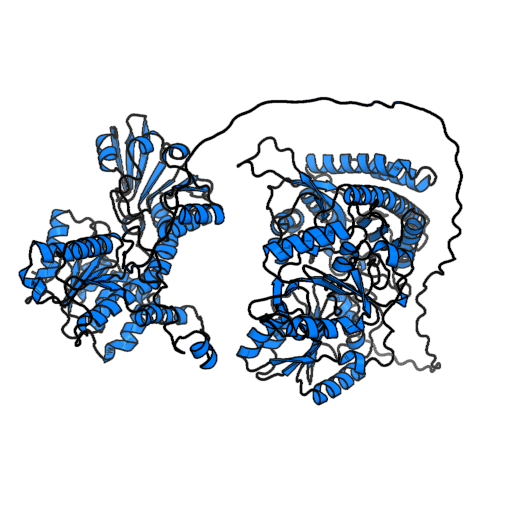A N 1
ATOM 945 C CA . LEU A 1 126 ? -45.161 -6.782 5.227 1.00 97.69 126 LEU A CA 1
ATOM 946 C C . LEU A 1 126 ? -45.019 -6.480 3.723 1.00 97.69 126 LEU A C 1
ATOM 948 O O . LEU A 1 126 ? -45.548 -7.227 2.904 1.00 97.69 126 LEU A O 1
ATOM 952 N N . ASP A 1 127 ? -44.389 -5.361 3.367 1.00 94.88 127 ASP A N 1
ATOM 953 C CA . ASP A 1 127 ? -44.534 -4.745 2.037 1.00 94.88 127 ASP A CA 1
ATOM 954 C C . ASP A 1 127 ? -43.189 -4.389 1.375 1.00 94.88 127 ASP A C 1
ATOM 956 O O . ASP A 1 127 ? -42.179 -4.137 2.049 1.00 94.88 127 ASP A O 1
ATOM 960 N N . ASP A 1 128 ? -43.205 -4.366 0.045 1.00 90.75 128 ASP A N 1
ATOM 961 C CA . ASP A 1 128 ? -42.119 -3.953 -0.842 1.00 90.75 128 ASP A CA 1
ATOM 962 C C . ASP A 1 128 ? -42.729 -3.115 -1.976 1.00 90.75 128 ASP A C 1
ATOM 964 O O . ASP A 1 128 ? -43.409 -3.620 -2.868 1.00 90.75 128 ASP A O 1
ATOM 968 N N . GLY A 1 129 ? -42.539 -1.798 -1.879 1.00 84.12 129 GLY A N 1
ATOM 969 C CA . GLY A 1 129 ? -43.055 -0.794 -2.816 1.00 84.12 129 GLY A CA 1
ATOM 970 C C . GLY A 1 129 ? -44.269 -0.044 -2.263 1.00 84.12 129 GLY A C 1
ATOM 971 O O . GLY A 1 129 ? -44.396 1.167 -2.481 1.00 84.12 129 GLY A O 1
ATOM 972 N N . GLY 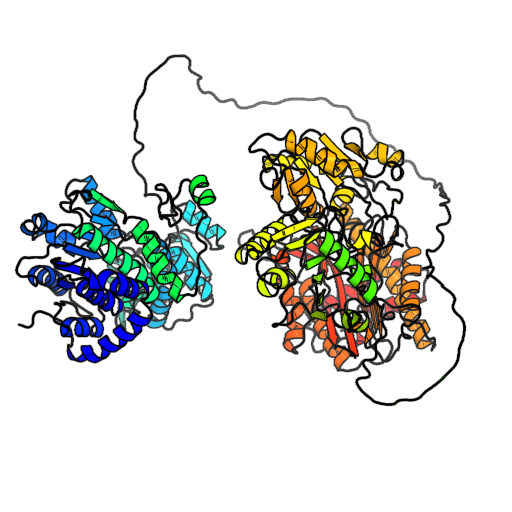A 1 130 ? -45.091 -0.727 -1.463 1.00 88.38 130 GLY A N 1
ATOM 973 C CA . GLY A 1 130 ? -46.221 -0.159 -0.726 1.00 88.38 130 GLY A CA 1
ATOM 974 C C . GLY A 1 130 ? -47.597 -0.450 -1.334 1.00 88.38 130 GLY A C 1
ATOM 975 O O . GLY A 1 130 ? -48.597 0.037 -0.802 1.00 88.38 130 GLY A O 1
ATOM 976 N N . ASP A 1 131 ? -47.676 -1.193 -2.442 1.00 91.38 131 ASP A N 1
ATOM 977 C CA . ASP A 1 131 ? -48.925 -1.426 -3.183 1.00 91.38 131 ASP A CA 1
ATOM 978 C C . ASP A 1 131 ? -49.990 -2.107 -2.314 1.00 91.38 131 ASP A C 1
ATOM 980 O O . ASP A 1 131 ? -51.142 -1.671 -2.292 1.00 91.38 131 ASP A O 1
ATOM 984 N N . LEU A 1 132 ? -49.607 -3.113 -1.521 1.00 94.38 132 LEU A N 1
ATOM 985 C CA . LEU A 1 132 ? -50.513 -3.797 -0.595 1.00 94.38 132 LEU A CA 1
ATOM 986 C C . LEU A 1 132 ? -50.994 -2.853 0.522 1.00 94.38 132 LEU A C 1
ATOM 988 O O . LEU A 1 132 ? -52.171 -2.861 0.893 1.00 94.38 132 LEU A O 1
ATOM 992 N N . THR A 1 133 ? -50.112 -1.992 1.028 1.00 95.44 133 THR A N 1
ATOM 993 C CA . THR A 1 133 ? -50.444 -0.963 2.021 1.00 95.44 133 THR A CA 1
ATOM 994 C C . THR A 1 133 ? -51.445 0.051 1.476 1.00 95.44 133 THR A C 1
ATOM 996 O O . THR A 1 133 ? -52.389 0.401 2.192 1.00 95.44 133 THR A O 1
ATOM 999 N N . TRP A 1 134 ? -51.277 0.527 0.240 1.00 94.75 134 TRP A N 1
ATOM 1000 C CA . TRP A 1 134 ? -52.188 1.509 -0.362 1.00 94.75 134 TRP A CA 1
ATOM 1001 C C . TRP A 1 134 ? -53.496 0.881 -0.836 1.00 94.75 134 TRP A C 1
ATOM 1003 O O . TRP A 1 134 ? -54.550 1.466 -0.598 1.00 94.75 134 TRP A O 1
ATOM 1013 N N . LEU A 1 135 ? -53.469 -0.358 -1.336 1.00 94.75 135 LEU A N 1
ATOM 1014 C CA . LEU A 1 135 ? -54.669 -1.157 -1.590 1.00 94.75 135 LEU A CA 1
ATOM 1015 C C . LEU A 1 135 ? -55.546 -1.265 -0.331 1.00 94.75 135 LEU A C 1
ATOM 1017 O O . LEU A 1 135 ? -56.756 -1.033 -0.391 1.00 94.75 135 LEU A O 1
ATOM 1021 N N . VAL A 1 136 ? -54.937 -1.529 0.831 1.00 95.44 136 VAL A N 1
ATOM 1022 C CA . VAL A 1 136 ? -55.659 -1.556 2.111 1.00 95.44 136 VAL A CA 1
ATOM 1023 C C . VAL A 1 136 ? -56.132 -0.164 2.552 1.00 95.44 136 VAL A C 1
ATOM 1025 O O . VAL A 1 136 ? -57.242 -0.050 3.065 1.00 95.44 136 VAL A O 1
ATOM 1028 N N . HIS A 1 137 ? -55.351 0.903 2.355 1.00 94.75 137 HIS A N 1
ATOM 1029 C CA . HIS A 1 137 ? -55.793 2.258 2.722 1.00 94.75 137 HIS A CA 1
ATOM 1030 C C . HIS A 1 137 ? -56.962 2.768 1.861 1.00 94.75 137 HIS A C 1
ATOM 1032 O O . HIS A 1 137 ? -57.844 3.442 2.400 1.00 94.75 137 HIS A O 1
ATOM 1038 N N . ASP A 1 138 ? -56.977 2.443 0.565 1.00 94.25 138 ASP A N 1
ATOM 1039 C CA . ASP A 1 138 ? -57.894 3.039 -0.412 1.00 94.25 138 ASP A CA 1
ATOM 1040 C C . ASP A 1 138 ? -59.120 2.157 -0.724 1.00 94.25 138 ASP A C 1
ATOM 1042 O O . ASP A 1 138 ? -60.211 2.700 -0.918 1.00 94.25 138 ASP A O 1
ATOM 1046 N N . LYS A 1 139 ? -58.984 0.817 -0.744 1.00 95.25 139 LYS A N 1
ATOM 1047 C CA . LYS A 1 139 ? -60.106 -0.120 -0.987 1.00 95.25 139 LYS A CA 1
ATOM 1048 C C . LYS A 1 139 ? -60.635 -0.817 0.273 1.00 95.25 139 LYS A C 1
ATOM 1050 O O . LYS A 1 139 ? -61.828 -1.105 0.316 1.00 95.25 139 LYS A O 1
ATOM 1055 N N . HIS A 1 140 ? -59.792 -1.049 1.287 1.00 94.44 140 HIS A N 1
ATOM 1056 C CA . HIS A 1 140 ? -60.153 -1.774 2.522 1.00 94.44 140 HIS A CA 1
ATOM 1057 C C . HIS A 1 140 ? -59.948 -0.981 3.835 1.00 94.44 140 HIS A C 1
ATOM 1059 O O . HIS A 1 140 ? -59.368 -1.504 4.802 1.00 94.44 140 HIS A O 1
ATOM 1065 N N . PRO A 1 141 ? -60.422 0.280 3.933 1.00 95.00 141 PRO A N 1
ATOM 1066 C CA . PRO A 1 141 ? -60.203 1.116 5.112 1.00 95.00 141 PRO A CA 1
ATOM 1067 C C . PRO A 1 141 ? -60.796 0.528 6.406 1.00 95.00 141 PRO A C 1
ATOM 1069 O O . PRO A 1 141 ? -60.318 0.845 7.496 1.00 95.00 141 PRO A O 1
ATOM 1072 N N . GLU A 1 142 ? -61.784 -0.367 6.318 1.00 93.81 142 GLU A N 1
ATOM 1073 C CA . GLU A 1 142 ? -62.362 -1.111 7.446 1.00 93.81 142 GLU A CA 1
ATOM 1074 C C . GLU A 1 142 ? -61.391 -2.104 8.111 1.00 93.81 142 GLU A C 1
ATOM 1076 O O . GLU A 1 142 ? -61.620 -2.533 9.246 1.00 93.81 142 GLU A O 1
ATOM 1081 N N . LEU A 1 143 ? -60.297 -2.475 7.439 1.00 94.44 143 LEU A N 1
ATOM 1082 C CA . LEU A 1 143 ? -59.252 -3.331 8.007 1.00 94.44 143 LEU A CA 1
ATOM 1083 C C . LEU A 1 143 ? -58.193 -2.534 8.779 1.00 94.44 143 LEU A C 1
ATOM 1085 O O . LEU A 1 143 ? -57.536 -3.093 9.662 1.00 94.44 143 LEU A O 1
ATOM 1089 N N . LEU A 1 144 ? -58.054 -1.229 8.516 1.00 94.94 144 LEU A N 1
ATOM 1090 C CA . LEU A 1 144 ? -57.015 -0.384 9.118 1.00 94.94 144 LEU A CA 1
ATOM 1091 C C . LEU A 1 144 ? -57.072 -0.376 10.651 1.00 94.94 144 LEU A C 1
ATOM 1093 O O . LEU A 1 144 ? -56.020 -0.336 11.288 1.00 94.94 144 LEU A O 1
ATOM 1097 N N . GLU A 1 145 ? -58.263 -0.451 11.255 1.00 91.25 145 GLU A N 1
ATOM 1098 C CA . GLU A 1 145 ? -58.432 -0.514 12.717 1.00 91.25 145 GLU A CA 1
ATOM 1099 C C . GLU A 1 145 ? -57.894 -1.818 13.330 1.00 91.25 145 GLU A C 1
ATOM 1101 O O . GLU A 1 145 ? -57.360 -1.799 14.442 1.00 91.25 145 GLU A O 1
ATOM 1106 N N . LYS A 1 146 ? -57.987 -2.936 12.596 1.00 92.00 146 LYS A N 1
ATOM 1107 C CA . LYS A 1 146 ? -57.512 -4.264 13.024 1.00 92.00 146 LYS A CA 1
ATOM 1108 C C . LYS A 1 146 ? -56.004 -4.432 12.852 1.00 92.00 146 LYS A C 1
ATOM 1110 O O . LYS A 1 146 ? -55.384 -5.182 13.603 1.00 92.00 146 LYS A O 1
ATOM 1115 N N . ILE A 1 147 ? -55.427 -3.778 11.845 1.00 96.62 147 ILE A N 1
ATOM 1116 C CA . ILE A 1 147 ? -54.008 -3.908 11.513 1.00 96.62 147 ILE A CA 1
ATOM 1117 C C . ILE A 1 147 ? -53.170 -3.126 12.525 1.00 96.62 147 ILE A C 1
ATOM 1119 O O . ILE A 1 147 ? -53.366 -1.919 12.698 1.00 96.62 147 ILE A O 1
ATOM 1123 N N . LYS A 1 148 ? -52.240 -3.817 13.197 1.00 95.44 148 LYS A N 1
ATOM 1124 C CA . LYS A 1 148 ? -51.337 -3.215 14.186 1.00 95.44 148 LYS A CA 1
ATOM 1125 C C . LYS A 1 148 ? -50.260 -2.350 13.542 1.00 95.44 148 LYS A C 1
ATOM 1127 O O . LYS A 1 148 ? -49.925 -1.330 14.125 1.00 95.44 148 LYS A O 1
ATOM 1132 N N . GLY A 1 149 ? -49.743 -2.719 12.368 1.00 96.44 149 GLY A N 1
ATOM 1133 C CA . GLY A 1 149 ? -48.721 -1.949 11.656 1.00 96.44 149 GLY A CA 1
ATOM 1134 C C . GLY A 1 149 ? -48.235 -2.593 10.357 1.00 96.44 149 GLY A C 1
ATOM 1135 O O . GLY A 1 149 ? -48.703 -3.668 9.973 1.00 96.44 149 GLY A O 1
ATOM 1136 N N . VAL A 1 150 ? -47.284 -1.918 9.709 1.00 97.38 150 VAL A N 1
ATOM 1137 C CA . VAL A 1 150 ? -46.588 -2.371 8.493 1.00 97.38 150 VAL A CA 1
ATOM 1138 C C . VAL A 1 150 ? -45.065 -2.269 8.638 1.00 97.38 150 VAL A C 1
ATOM 1140 O O . VAL A 1 150 ? -44.565 -1.344 9.280 1.00 97.38 150 VAL A O 1
ATOM 1143 N N . SER A 1 151 ? -44.315 -3.181 8.017 1.00 97.19 151 SER A N 1
ATOM 1144 C CA . SER A 1 151 ? -42.879 -3.007 7.753 1.00 97.19 151 SER A CA 1
ATOM 1145 C C . SER A 1 151 ? -42.602 -2.990 6.248 1.00 97.19 151 SER A C 1
ATOM 1147 O O . SER A 1 151 ? -43.208 -3.758 5.505 1.00 97.19 151 SER A O 1
ATOM 1149 N N . GLU A 1 152 ? -41.727 -2.083 5.806 1.00 94.31 152 GLU A N 1
ATOM 1150 C CA . GLU A 1 152 ? -41.518 -1.749 4.386 1.00 94.31 152 GLU A CA 1
ATOM 1151 C C . GLU A 1 152 ? -40.021 -1.711 4.028 1.00 94.31 152 GLU A C 1
ATOM 1153 O O . GLU A 1 152 ? -39.226 -1.030 4.694 1.00 94.31 152 GLU A O 1
ATOM 1158 N N . GLU A 1 153 ? -39.639 -2.432 2.969 1.00 87.75 153 GLU A N 1
ATOM 1159 C CA . GLU A 1 153 ? -38.237 -2.686 2.593 1.00 87.75 153 GLU A CA 1
ATOM 1160 C C . GLU A 1 153 ? -37.642 -1.699 1.581 1.00 87.75 153 GLU A C 1
ATOM 1162 O O . GLU A 1 153 ? -36.414 -1.618 1.439 1.00 87.75 153 GLU A O 1
ATOM 1167 N N . THR A 1 154 ? -38.479 -0.940 0.872 1.00 85.19 154 THR A N 1
ATOM 1168 C CA . THR A 1 154 ? -38.053 -0.176 -0.308 1.00 85.19 154 THR A CA 1
ATOM 1169 C C . THR A 1 154 ? -37.882 1.309 -0.037 1.00 85.19 154 THR A C 1
ATOM 1171 O O . THR A 1 154 ? -38.533 1.913 0.815 1.00 85.19 154 THR A O 1
ATOM 1174 N N . THR A 1 155 ? -37.020 1.953 -0.827 1.00 80.75 155 THR A N 1
ATOM 1175 C CA . THR A 1 155 ? -36.851 3.413 -0.766 1.00 80.75 155 THR A CA 1
ATOM 1176 C C . THR A 1 155 ? -38.121 4.139 -1.238 1.00 80.75 155 THR A C 1
ATOM 1178 O O . THR A 1 155 ? -38.402 5.242 -0.769 1.00 80.75 155 THR A O 1
ATOM 1181 N N . THR A 1 156 ? -38.914 3.509 -2.110 1.00 79.88 156 THR A N 1
ATOM 1182 C CA . THR A 1 156 ? -40.161 4.058 -2.658 1.00 79.88 156 THR A CA 1
ATOM 1183 C C . THR A 1 156 ? -41.304 3.994 -1.657 1.00 79.88 156 THR A C 1
ATOM 1185 O O . THR A 1 156 ? -41.829 5.050 -1.297 1.00 79.88 156 THR A O 1
ATOM 1188 N N . GLY A 1 157 ? -41.638 2.813 -1.137 1.00 86.62 157 GLY A N 1
ATOM 1189 C CA . GLY A 1 157 ? -42.689 2.652 -0.134 1.00 86.62 157 GLY A CA 1
ATOM 1190 C C . GLY A 1 157 ? -42.410 3.491 1.112 1.00 86.62 157 GLY A C 1
ATOM 1191 O O . GLY A 1 157 ? -43.265 4.269 1.534 1.00 86.62 157 GLY A O 1
ATOM 1192 N N . VAL A 1 158 ? -41.167 3.493 1.618 1.00 88.75 158 VAL A N 1
ATOM 1193 C CA . VAL A 1 158 ? -40.739 4.380 2.721 1.00 88.75 158 VAL A CA 1
ATOM 1194 C C . VAL A 1 158 ? -40.928 5.864 2.386 1.00 88.75 158 VAL A C 1
ATOM 1196 O O . VAL A 1 158 ? -41.397 6.635 3.229 1.00 88.75 158 VAL A O 1
ATOM 1199 N N . HIS A 1 159 ? -40.609 6.300 1.164 1.00 86.31 159 HIS A N 1
ATOM 1200 C CA . HIS A 1 159 ? -40.843 7.684 0.747 1.00 86.31 159 HIS A CA 1
ATOM 1201 C C . HIS A 1 159 ? -42.342 8.030 0.696 1.00 86.31 159 HIS A C 1
ATOM 1203 O O . HIS A 1 159 ? -42.733 9.115 1.144 1.00 86.31 159 HIS A O 1
ATOM 1209 N N . ILE A 1 160 ? -43.197 7.118 0.219 1.00 88.94 160 ILE A N 1
ATOM 1210 C CA . ILE A 1 160 ? -44.654 7.314 0.196 1.00 88.94 160 ILE A CA 1
ATOM 1211 C C . ILE A 1 160 ? -45.212 7.329 1.629 1.00 88.94 160 ILE A C 1
ATOM 1213 O O . ILE A 1 160 ? -45.970 8.240 1.965 1.00 88.94 160 ILE A O 1
ATOM 1217 N N . LEU A 1 161 ? -44.766 6.430 2.513 1.00 94.06 161 LEU A N 1
ATOM 1218 C CA . LEU A 1 161 ? -45.109 6.410 3.942 1.00 94.06 161 LEU A CA 1
ATOM 1219 C C . LEU A 1 161 ? -44.732 7.727 4.641 1.00 94.06 161 LEU A C 1
ATOM 1221 O O . LEU A 1 161 ? -45.579 8.342 5.290 1.00 94.06 161 LEU A O 1
ATOM 1225 N N . TYR A 1 162 ? -43.508 8.238 4.456 1.00 93.19 162 TYR A N 1
ATOM 1226 C CA . TYR A 1 162 ? -43.116 9.548 4.997 1.00 93.19 162 TYR A CA 1
ATOM 1227 C C . TYR A 1 162 ? -43.903 10.712 4.370 1.00 93.19 162 TYR A C 1
ATOM 1229 O O . TYR A 1 162 ? -44.175 11.706 5.052 1.00 93.19 162 TYR A O 1
ATOM 1237 N N . SER A 1 163 ? -44.289 10.618 3.094 1.00 91.56 163 SER A N 1
ATOM 1238 C CA . SER A 1 163 ? -45.164 11.594 2.426 1.00 91.56 163 SER A CA 1
ATOM 1239 C C . SER A 1 163 ? -46.568 11.591 3.043 1.00 91.56 163 SER A C 1
ATOM 1241 O O . SER A 1 163 ? -47.118 12.653 3.336 1.00 91.56 163 SER A O 1
ATOM 1243 N N . ALA A 1 164 ? -47.122 10.410 3.315 1.00 92.44 164 ALA A N 1
ATOM 1244 C CA . ALA A 1 164 ? -48.429 10.218 3.929 1.00 92.44 164 ALA A CA 1
ATOM 1245 C C . ALA A 1 164 ? -48.457 10.616 5.416 1.00 92.44 164 ALA A C 1
ATOM 1247 O O . ALA A 1 164 ? -49.412 11.259 5.853 1.00 92.44 164 ALA A O 1
ATOM 1248 N N . MET A 1 165 ? -47.389 10.343 6.174 1.00 95.25 165 MET A N 1
ATOM 1249 C CA . MET A 1 165 ? -47.178 10.866 7.532 1.00 95.25 165 MET A CA 1
ATOM 1250 C C . MET A 1 165 ? -47.198 12.401 7.538 1.00 95.25 165 MET A C 1
ATOM 1252 O O . MET A 1 165 ? -47.961 13.011 8.284 1.00 95.25 165 MET A O 1
ATOM 1256 N N . LYS A 1 166 ? -46.427 13.049 6.648 1.00 93.50 166 LYS A N 1
ATOM 1257 C CA . LYS A 1 166 ? -46.401 14.521 6.510 1.00 93.50 166 LYS A CA 1
ATOM 1258 C C . LYS A 1 166 ? -47.761 15.120 6.116 1.00 93.50 166 LYS A C 1
ATOM 1260 O O . LYS A 1 166 ? -48.013 16.281 6.430 1.00 93.50 166 LYS A O 1
ATOM 1265 N N . LYS A 1 167 ? -48.624 14.350 5.443 1.00 93.62 167 LYS A N 1
ATOM 1266 C CA . LYS A 1 167 ? -49.994 14.734 5.046 1.00 93.62 167 LYS A CA 1
ATOM 1267 C C . LYS A 1 167 ? -51.073 14.355 6.077 1.00 93.62 167 LYS A C 1
ATOM 1269 O O . LYS A 1 167 ? -52.219 14.759 5.907 1.00 93.62 167 LYS A O 1
ATOM 1274 N N . GLY A 1 168 ? -50.751 13.564 7.105 1.00 93.00 168 GLY A N 1
ATOM 1275 C CA . GLY A 1 168 ? -51.733 12.984 8.035 1.00 93.00 168 GLY A CA 1
ATOM 1276 C C . GLY A 1 168 ? -52.646 11.906 7.421 1.00 93.00 168 GLY A C 1
ATOM 1277 O O . GLY A 1 168 ? -53.681 11.558 8.001 1.00 93.00 168 GLY A O 1
ATOM 1278 N N . THR A 1 169 ? -52.305 11.380 6.240 1.00 94.06 169 THR A N 1
ATOM 1279 C CA . THR A 1 169 ? -53.113 10.374 5.529 1.00 94.06 169 THR A CA 1
ATOM 1280 C C . THR A 1 169 ? -52.785 8.942 5.944 1.00 94.06 169 THR A C 1
ATOM 1282 O O . THR A 1 169 ? -53.692 8.118 5.939 1.00 94.06 169 THR A O 1
ATOM 1285 N N . LEU A 1 170 ? -51.555 8.657 6.386 1.00 96.00 170 LEU A N 1
ATOM 1286 C CA . LEU A 1 170 ? -51.153 7.348 6.922 1.00 96.00 170 LEU A CA 1
ATOM 1287 C C . LEU A 1 170 ? -51.976 6.985 8.177 1.00 96.00 170 LEU A C 1
ATOM 1289 O O . LEU A 1 170 ? -52.101 7.815 9.080 1.00 96.00 170 LEU A O 1
ATOM 1293 N N . LYS A 1 171 ? -52.540 5.767 8.243 1.00 95.06 171 LYS A N 1
ATOM 1294 C CA . LYS A 1 171 ? -53.419 5.312 9.353 1.00 95.06 171 LYS A CA 1
ATOM 1295 C C . LYS A 1 171 ? -52.853 4.171 10.206 1.00 95.06 171 LYS A C 1
ATOM 1297 O O . LYS A 1 171 ? -53.401 3.874 11.270 1.00 95.06 171 LYS A O 1
ATOM 1302 N N . LEU A 1 172 ? -51.755 3.561 9.773 1.00 95.94 172 LEU A N 1
ATOM 1303 C CA . LEU A 1 172 ? -50.997 2.538 10.502 1.00 95.94 172 LEU A CA 1
ATOM 1304 C C . LEU A 1 172 ? -49.714 3.158 11.092 1.00 95.94 172 LEU A C 1
ATOM 1306 O O . LEU A 1 172 ? -49.269 4.186 10.581 1.00 95.94 172 LEU A O 1
ATOM 1310 N N . PRO A 1 173 ? -49.100 2.603 12.151 1.00 96.31 173 PRO A N 1
ATOM 1311 C CA . PRO A 1 173 ? -47.673 2.801 12.373 1.00 96.31 173 PRO A CA 1
ATOM 1312 C C . PRO A 1 173 ? -46.884 2.016 11.317 1.00 96.31 173 PRO A C 1
ATOM 1314 O O . PRO A 1 173 ? -47.317 0.942 10.885 1.00 96.31 173 PRO A O 1
ATOM 1317 N N . ALA A 1 174 ? -45.715 2.523 10.935 1.00 96.94 174 ALA A N 1
ATOM 1318 C CA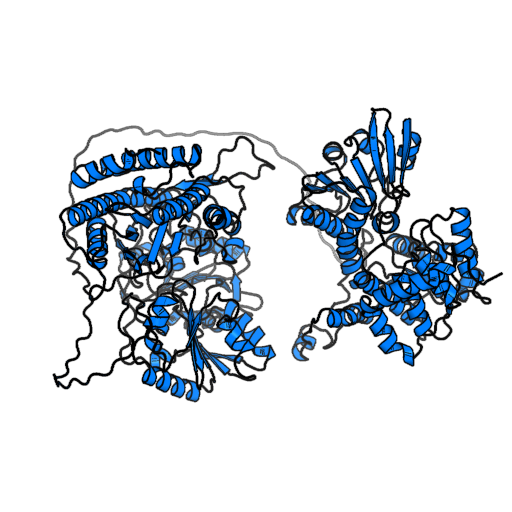 . ALA A 1 174 ? -44.826 1.837 10.001 1.00 96.94 174 ALA A CA 1
ATOM 1319 C C . ALA A 1 174 ? -43.391 1.732 10.530 1.00 96.94 174 ALA A C 1
ATOM 1321 O O . ALA A 1 174 ? -42.901 2.674 11.156 1.00 96.94 174 ALA A O 1
ATOM 1322 N N . ILE A 1 175 ? -42.698 0.632 10.225 1.00 95.62 175 ILE A N 1
ATOM 1323 C CA . ILE A 1 175 ? -41.243 0.504 10.395 1.00 95.62 175 ILE A CA 1
ATOM 1324 C C . ILE A 1 175 ? -40.557 0.561 9.024 1.00 95.62 175 ILE A C 1
ATOM 1326 O O . ILE A 1 175 ? -40.788 -0.274 8.151 1.00 95.62 175 ILE A O 1
ATOM 1330 N N . ASN A 1 176 ? -39.680 1.551 8.869 1.00 93.31 176 ASN A N 1
ATOM 1331 C CA . ASN A 1 176 ? -38.724 1.690 7.778 1.00 93.31 176 ASN A CA 1
ATOM 1332 C C . ASN A 1 176 ? -37.621 0.630 7.942 1.00 93.31 176 ASN A C 1
ATOM 1334 O O . ASN A 1 176 ? -36.748 0.769 8.806 1.00 93.31 176 ASN A O 1
ATOM 1338 N N . VAL A 1 177 ? -37.673 -0.422 7.120 1.00 91.00 177 VAL A N 1
ATOM 1339 C CA . VAL A 1 177 ? -36.623 -1.449 7.029 1.00 91.00 177 VAL A CA 1
ATOM 1340 C C . VAL A 1 177 ? -35.561 -1.056 5.993 1.00 91.00 177 VAL A C 1
ATOM 1342 O O . VAL A 1 177 ? -34.380 -1.329 6.202 1.00 91.00 177 VAL A O 1
ATOM 1345 N N . ASN A 1 178 ? -35.941 -0.342 4.925 1.00 87.31 178 ASN A N 1
ATOM 1346 C CA . ASN A 1 178 ? -35.038 0.118 3.857 1.00 87.31 178 ASN A CA 1
ATOM 1347 C C . ASN A 1 178 ? -33.769 0.839 4.349 1.00 87.31 178 ASN A C 1
ATOM 1349 O O . ASN A 1 178 ? -32.688 0.654 3.784 1.00 87.31 178 ASN A O 1
ATOM 1353 N N . ASP A 1 179 ? -33.907 1.703 5.356 1.00 84.44 179 ASP A N 1
ATOM 1354 C CA . ASP A 1 179 ? -32.808 2.517 5.882 1.00 84.44 179 ASP A CA 1
ATOM 1355 C C . ASP A 1 179 ? -32.158 1.919 7.152 1.00 84.44 179 ASP A C 1
ATOM 1357 O O . ASP A 1 179 ? -31.369 2.611 7.803 1.00 84.44 179 ASP A O 1
ATOM 1361 N N . SER A 1 180 ? -32.424 0.646 7.500 1.00 87.12 180 SER A N 1
ATOM 1362 C CA . SER A 1 180 ? -31.607 -0.065 8.502 1.00 87.12 180 SER A CA 1
ATOM 1363 C C . SER A 1 180 ? -30.150 -0.156 8.033 1.00 87.12 180 SER A C 1
ATOM 1365 O O . SER A 1 180 ? -29.858 -0.124 6.829 1.00 87.12 180 SER A O 1
ATOM 1367 N N . VAL A 1 181 ? -29.194 -0.240 8.957 1.00 83.94 181 VAL A N 1
ATOM 1368 C CA . VAL A 1 181 ? -27.768 -0.270 8.607 1.00 83.94 181 VAL A CA 1
ATOM 1369 C C . VAL A 1 181 ? -27.423 -1.585 7.911 1.00 83.94 181 VAL A C 1
ATOM 1371 O O . VAL A 1 181 ? -26.692 -1.561 6.918 1.00 83.94 181 VAL A O 1
ATOM 1374 N N . THR A 1 182 ? -27.981 -2.719 8.343 1.00 86.38 182 THR A N 1
ATOM 1375 C CA . THR A 1 182 ? -27.729 -4.000 7.665 1.00 86.38 182 THR A CA 1
ATOM 1376 C C . THR A 1 182 ? -28.387 -4.083 6.282 1.00 86.38 182 THR A C 1
ATOM 1378 O O . THR A 1 182 ? -27.722 -4.504 5.336 1.00 86.38 182 THR A O 1
ATOM 1381 N N . LYS A 1 183 ? -29.616 -3.582 6.083 1.00 85.81 183 LYS A N 1
ATOM 1382 C CA . LYS A 1 183 ? -30.237 -3.505 4.742 1.00 85.81 183 LYS A CA 1
ATOM 1383 C C . LYS A 1 183 ? -29.429 -2.570 3.838 1.00 85.81 183 LYS A C 1
ATOM 1385 O O . LYS A 1 183 ? -28.921 -2.959 2.789 1.00 85.81 183 LYS A O 1
ATOM 1390 N N . SER A 1 184 ? -29.206 -1.334 4.275 1.00 80.69 184 SER A N 1
ATOM 1391 C CA . SER A 1 184 ? -28.539 -0.324 3.445 1.00 80.69 184 SER A CA 1
ATOM 1392 C C . SER A 1 184 ? -27.070 -0.618 3.114 1.00 80.69 184 SER A C 1
ATOM 1394 O O . SER A 1 184 ? -26.602 -0.157 2.072 1.00 80.69 184 SER A O 1
ATOM 1396 N N . LYS A 1 185 ? -26.335 -1.369 3.951 1.00 82.31 185 LYS A N 1
ATOM 1397 C CA . LYS A 1 185 ? -24.905 -1.672 3.729 1.00 82.31 185 LYS A CA 1
ATOM 1398 C C . LYS A 1 185 ? -24.600 -3.084 3.243 1.00 82.31 185 LYS A C 1
ATOM 1400 O O . LYS A 1 185 ? -23.481 -3.302 2.788 1.00 82.31 185 LYS A O 1
ATOM 1405 N N . PHE A 1 186 ? -25.559 -4.010 3.266 1.00 86.25 186 PHE A N 1
ATOM 1406 C CA . PHE A 1 186 ? -25.370 -5.348 2.697 1.00 86.25 186 PHE A CA 1
ATOM 1407 C C . PHE A 1 186 ? -26.210 -5.563 1.442 1.00 86.25 186 PHE A C 1
ATOM 1409 O O . PHE A 1 186 ? -25.655 -5.880 0.393 1.00 86.25 186 PHE A O 1
ATOM 1416 N N . ASP A 1 187 ? -27.509 -5.304 1.514 1.00 87.00 187 ASP A N 1
ATOM 1417 C CA . ASP A 1 187 ? -28.445 -5.518 0.412 1.00 87.00 187 ASP A CA 1
ATOM 1418 C C . ASP A 1 187 ? -28.251 -4.495 -0.714 1.00 87.00 187 ASP A C 1
ATOM 1420 O O . ASP A 1 187 ? -27.797 -4.843 -1.807 1.00 87.00 187 ASP A O 1
ATOM 1424 N N . ASN A 1 188 ? -28.427 -3.204 -0.411 1.00 85.75 188 ASN A N 1
ATOM 1425 C CA . ASN A 1 188 ? -28.281 -2.148 -1.418 1.00 85.75 188 ASN A CA 1
ATOM 1426 C C . ASN A 1 188 ? -26.857 -2.071 -2.015 1.00 85.75 188 ASN A C 1
ATOM 1428 O O . ASN A 1 188 ? -26.714 -1.620 -3.144 1.00 85.75 188 ASN A O 1
ATOM 1432 N N . TYR A 1 189 ? -25.809 -2.465 -1.276 1.00 89.25 189 TYR A N 1
ATOM 1433 C CA . TYR A 1 189 ? -24.409 -2.365 -1.720 1.00 89.25 189 TYR A CA 1
ATOM 1434 C C . TYR A 1 189 ? -23.886 -3.682 -2.312 1.00 89.25 189 TYR A C 1
ATOM 1436 O O . TYR A 1 189 ? -23.644 -3.767 -3.516 1.00 89.25 189 TYR A O 1
ATOM 1444 N N . TYR A 1 190 ? -23.714 -4.723 -1.487 1.00 89.94 190 TYR A N 1
ATOM 1445 C CA . TYR A 1 190 ? -23.142 -5.997 -1.936 1.00 89.94 190 TYR A CA 1
ATOM 1446 C C . TYR A 1 190 ? -24.140 -6.805 -2.780 1.00 89.94 190 TYR A C 1
ATOM 1448 O O . TYR A 1 190 ? -23.725 -7.428 -3.754 1.00 89.94 190 TYR A O 1
ATOM 1456 N N . GLY A 1 191 ? -25.444 -6.751 -2.484 1.00 91.75 191 GLY A N 1
ATOM 1457 C CA . GLY A 1 191 ? -26.478 -7.426 -3.282 1.00 91.75 191 GLY A CA 1
ATOM 1458 C C . GLY A 1 191 ? -26.504 -6.932 -4.728 1.00 91.75 191 GLY A C 1
ATOM 1459 O O . GLY A 1 191 ? -26.396 -7.726 -5.669 1.00 91.75 191 GLY A O 1
ATOM 1460 N N . CYS A 1 192 ? -26.525 -5.611 -4.909 1.00 92.06 192 CYS A N 1
ATOM 1461 C CA . CYS A 1 192 ? -26.445 -4.978 -6.226 1.00 92.06 192 CYS A CA 1
ATOM 1462 C C . CYS A 1 192 ? -25.079 -5.190 -6.906 1.00 92.06 192 CYS A C 1
ATOM 1464 O O . CYS A 1 192 ? -25.030 -5.359 -8.126 1.00 92.06 192 CYS A O 1
ATOM 1466 N N . ARG A 1 193 ? -23.974 -5.241 -6.140 1.00 94.00 193 ARG A N 1
ATOM 1467 C CA . ARG A 1 193 ? -22.630 -5.548 -6.665 1.00 94.00 193 ARG A CA 1
ATOM 1468 C C . ARG A 1 193 ? -22.572 -6.930 -7.315 1.00 94.00 193 ARG A C 1
ATOM 1470 O O . ARG A 1 193 ? -22.100 -7.040 -8.444 1.00 94.00 193 ARG A O 1
ATOM 1477 N N . GLU A 1 194 ? -23.048 -7.975 -6.643 1.00 92.12 194 GLU A N 1
ATOM 1478 C CA . GLU A 1 194 ? -23.006 -9.330 -7.213 1.00 92.12 194 GLU A CA 1
ATOM 1479 C C . GLU A 1 194 ? -24.038 -9.509 -8.344 1.00 92.12 194 GLU A C 1
ATOM 1481 O O . GLU A 1 194 ? -23.727 -10.061 -9.401 1.00 92.12 194 GLU A O 1
ATOM 1486 N N . SER A 1 195 ? -25.267 -9.018 -8.153 1.00 94.31 195 SER A N 1
ATOM 1487 C CA . SER A 1 195 ? -26.402 -9.375 -9.018 1.00 94.31 195 SER A CA 1
ATOM 1488 C C . SER A 1 195 ? -26.526 -8.580 -10.323 1.00 94.31 195 SER A C 1
ATOM 1490 O O . SER A 1 195 ? -27.044 -9.123 -11.301 1.00 94.31 195 SER A O 1
ATOM 1492 N N . LEU A 1 196 ? -26.035 -7.333 -10.391 1.00 96.19 196 LEU A N 1
ATOM 1493 C CA . LEU A 1 196 ? -26.104 -6.519 -11.614 1.00 96.19 196 LEU A CA 1
ATOM 1494 C C . LEU A 1 196 ? -25.439 -7.228 -12.798 1.00 96.19 196 LEU A C 1
ATOM 1496 O O . LEU A 1 196 ? -26.012 -7.335 -13.885 1.00 96.19 196 LEU A O 1
ATOM 1500 N N . VAL A 1 197 ? -24.208 -7.697 -12.588 1.00 95.38 197 VAL A N 1
ATOM 1501 C CA . VAL A 1 197 ? -23.413 -8.316 -13.649 1.00 95.38 197 VAL A CA 1
ATOM 1502 C C . VAL A 1 197 ? -23.930 -9.715 -13.989 1.00 95.38 197 VAL A C 1
ATOM 1504 O O . VAL A 1 197 ? -23.879 -10.088 -15.161 1.00 95.38 197 VAL A O 1
ATOM 1507 N N . ASP A 1 198 ? -24.499 -10.454 -13.032 1.00 94.88 198 ASP A N 1
ATOM 1508 C CA . ASP A 1 198 ? -25.209 -11.703 -13.337 1.00 94.88 198 ASP A CA 1
ATOM 1509 C C . ASP A 1 198 ? -26.420 -11.436 -14.252 1.00 94.88 198 ASP A C 1
ATOM 1511 O O . ASP A 1 198 ? -26.538 -12.059 -15.306 1.00 94.88 198 ASP A O 1
ATOM 1515 N N . GLY A 1 199 ? -27.243 -10.428 -13.938 1.00 94.88 199 GLY A N 1
ATOM 1516 C CA . GLY A 1 199 ? -28.369 -9.992 -14.775 1.00 94.88 199 GLY A CA 1
ATOM 1517 C C . GLY A 1 199 ? -27.954 -9.598 -16.196 1.00 94.88 199 GLY A C 1
ATOM 1518 O O . GLY A 1 199 ? -28.496 -10.130 -17.168 1.00 94.88 199 GLY A O 1
ATOM 1519 N N . ILE A 1 200 ? -26.950 -8.725 -16.343 1.00 96.81 200 ILE A N 1
ATOM 1520 C CA . ILE A 1 200 ? -26.451 -8.294 -17.663 1.00 96.81 200 ILE A CA 1
ATOM 1521 C C . ILE A 1 200 ? -25.876 -9.478 -18.456 1.00 96.81 200 ILE A C 1
ATOM 1523 O O . ILE A 1 200 ? -26.175 -9.622 -19.647 1.00 96.81 200 ILE A O 1
ATOM 1527 N N . LYS A 1 201 ? -25.071 -10.347 -17.828 1.00 94.94 201 LYS A N 1
ATOM 1528 C CA . LYS A 1 201 ? -24.440 -11.485 -18.517 1.00 94.94 201 LYS A CA 1
ATOM 1529 C C . LYS A 1 201 ? -25.458 -12.555 -18.899 1.00 94.94 201 LYS A C 1
ATOM 1531 O O . LYS A 1 201 ? -25.459 -12.977 -20.051 1.00 94.94 201 LYS A O 1
ATOM 1536 N N . ARG A 1 202 ? -26.379 -12.940 -18.008 1.00 93.75 202 ARG A N 1
ATOM 1537 C CA . ARG A 1 202 ? -27.467 -13.879 -18.339 1.00 93.75 202 ARG A CA 1
ATOM 1538 C C . ARG A 1 202 ? -28.382 -13.344 -19.431 1.00 93.75 202 ARG A C 1
ATOM 1540 O O . ARG A 1 202 ? -28.823 -14.120 -20.279 1.00 93.75 202 ARG A O 1
ATOM 1547 N N . ALA A 1 203 ? -28.641 -12.038 -19.461 1.00 94.69 203 ALA A N 1
ATOM 1548 C CA . ALA A 1 203 ? -29.399 -11.411 -20.536 1.00 94.69 203 ALA A CA 1
ATOM 1549 C C . ALA A 1 203 ? -28.668 -11.466 -21.888 1.00 94.69 203 ALA A C 1
ATOM 1551 O O . ALA A 1 203 ? -29.263 -11.874 -22.887 1.00 94.69 203 ALA A O 1
ATOM 1552 N N . THR A 1 204 ? -27.390 -11.081 -21.930 1.00 93.81 204 THR A N 1
ATOM 1553 C CA . THR A 1 204 ? -26.731 -10.678 -23.189 1.00 93.81 204 THR A CA 1
ATOM 1554 C C . THR A 1 204 ? -25.572 -11.560 -23.655 1.00 93.81 204 THR A C 1
ATOM 1556 O O . THR A 1 204 ? -25.266 -11.538 -24.841 1.00 93.81 204 THR A O 1
ATOM 1559 N N . ASP A 1 205 ? -24.923 -12.304 -22.754 1.00 90.94 205 ASP A N 1
ATOM 1560 C CA . ASP A 1 205 ? -23.629 -12.989 -22.961 1.00 90.94 205 ASP A CA 1
ATOM 1561 C C . ASP A 1 205 ? -22.499 -12.075 -23.503 1.00 90.94 205 ASP A C 1
ATOM 1563 O O . ASP A 1 205 ? -21.514 -12.515 -24.094 1.00 90.94 205 ASP A O 1
ATOM 1567 N N . VAL A 1 206 ? -22.630 -10.757 -23.311 1.00 91.94 206 VAL A N 1
ATOM 1568 C CA . VAL A 1 206 ? -21.687 -9.765 -23.839 1.00 91.94 206 VAL A CA 1
ATOM 1569 C C . VAL A 1 206 ? -20.469 -9.613 -22.926 1.00 91.94 206 VAL A C 1
ATOM 1571 O O . VAL A 1 206 ? -20.585 -9.381 -21.721 1.00 91.94 206 VAL A O 1
ATOM 1574 N N . MET A 1 207 ? -19.272 -9.663 -23.523 1.00 94.06 207 MET A N 1
ATOM 1575 C CA . MET A 1 207 ? -18.013 -9.381 -22.830 1.00 94.06 207 MET A CA 1
ATOM 1576 C C . MET A 1 207 ? -17.995 -7.947 -22.277 1.00 94.06 207 MET A C 1
ATOM 1578 O O . MET A 1 207 ? -18.096 -6.979 -23.032 1.00 94.06 207 MET A O 1
ATOM 1582 N N . LEU A 1 208 ? -17.823 -7.830 -20.957 1.00 97.12 208 LEU A N 1
ATOM 1583 C CA . LEU A 1 208 ? -17.784 -6.558 -20.228 1.00 97.12 208 LEU A CA 1
ATOM 1584 C C . LEU A 1 208 ? -16.403 -5.879 -20.273 1.00 97.12 208 LEU A C 1
ATOM 1586 O O . LEU A 1 208 ? -16.314 -4.659 -20.390 1.00 97.12 208 LEU A O 1
ATOM 1590 N N . GLY A 1 209 ? -15.323 -6.665 -20.226 1.00 95.50 209 GLY A N 1
ATOM 1591 C CA . GLY A 1 209 ? -13.952 -6.153 -20.206 1.00 95.50 209 GLY A CA 1
ATOM 1592 C C . GLY A 1 209 ? -13.643 -5.227 -21.386 1.00 95.50 209 GLY A C 1
ATOM 1593 O O . GLY A 1 209 ? -13.927 -5.551 -22.537 1.00 95.50 209 GLY A O 1
ATOM 1594 N N . GLY A 1 210 ? -13.072 -4.056 -21.100 1.00 92.62 210 GLY A N 1
ATOM 1595 C CA . GLY A 1 210 ? -12.725 -3.042 -22.101 1.00 92.62 210 GLY A CA 1
ATOM 1596 C C . GLY A 1 210 ? -13.892 -2.181 -22.604 1.00 92.62 210 GLY A C 1
ATOM 1597 O O . GLY A 1 210 ? -13.641 -1.201 -23.308 1.00 92.62 210 GLY A O 1
ATOM 1598 N N . LYS A 1 211 ? -15.148 -2.478 -22.237 1.00 97.75 211 LYS A N 1
ATOM 1599 C CA . LYS A 1 211 ? -16.298 -1.611 -22.546 1.00 97.75 211 LYS A CA 1
ATOM 1600 C C . LYS A 1 211 ? -16.344 -0.379 -21.651 1.00 97.75 211 LYS A C 1
ATOM 1602 O O . LYS A 1 211 ? -15.786 -0.359 -20.554 1.00 97.75 211 LYS A O 1
ATOM 1607 N N . VAL A 1 212 ? -17.050 0.648 -22.110 1.00 98.62 212 VAL A N 1
ATOM 1608 C CA . VAL A 1 212 ? -17.385 1.830 -21.312 1.00 98.62 212 VAL A CA 1
ATOM 1609 C C . VAL A 1 212 ? -18.793 1.650 -20.749 1.00 98.62 212 VAL A C 1
ATOM 1611 O O . VAL A 1 212 ? -19.729 1.393 -21.504 1.00 98.62 212 VAL A O 1
ATOM 1614 N N . ALA A 1 213 ? -18.952 1.794 -19.436 1.00 98.62 213 ALA A N 1
ATOM 1615 C CA . ALA A 1 213 ? -20.243 1.675 -18.762 1.00 98.62 213 ALA A CA 1
ATOM 1616 C C . ALA A 1 213 ? -20.573 2.964 -18.004 1.00 98.62 213 ALA A C 1
ATOM 1618 O O . ALA A 1 213 ? -19.718 3.482 -17.288 1.00 98.62 213 ALA A O 1
ATOM 1619 N N . ILE A 1 214 ? -21.799 3.468 -18.139 1.00 98.75 214 ILE A N 1
ATOM 1620 C CA . ILE A 1 214 ? -22.318 4.573 -17.329 1.00 98.75 214 ILE A CA 1
ATOM 1621 C C . ILE A 1 214 ? -23.178 4.012 -16.199 1.00 98.75 214 ILE A C 1
ATOM 1623 O O . ILE A 1 214 ? -24.112 3.248 -16.445 1.00 98.75 214 ILE A O 1
ATOM 1627 N N . VAL A 1 215 ? -22.879 4.434 -14.972 1.00 98.56 215 VAL A N 1
ATOM 1628 C CA . VAL A 1 215 ? -23.720 4.220 -13.790 1.00 98.56 215 VAL A CA 1
ATOM 1629 C C . VAL A 1 215 ? -24.305 5.568 -13.375 1.00 98.56 215 VAL A C 1
ATOM 1631 O O . VAL A 1 215 ? -23.568 6.500 -13.049 1.00 98.56 215 VAL A O 1
ATOM 1634 N N . ALA A 1 216 ? -25.629 5.686 -13.414 1.00 97.44 216 ALA A N 1
ATOM 1635 C CA . ALA A 1 216 ? -26.331 6.891 -12.994 1.00 97.44 216 ALA A CA 1
ATOM 1636 C C . ALA A 1 216 ? -26.748 6.779 -11.523 1.00 97.44 216 ALA A C 1
ATOM 1638 O O . ALA A 1 216 ? -27.484 5.862 -11.153 1.00 97.44 216 ALA A O 1
ATOM 1639 N N . GLY A 1 217 ? -26.279 7.721 -10.703 1.00 95.31 217 GLY A N 1
ATOM 1640 C CA . GLY A 1 217 ? -26.323 7.680 -9.242 1.00 95.31 217 GLY A CA 1
ATOM 1641 C C . GLY A 1 217 ? -25.092 6.998 -8.633 1.00 95.31 217 GLY A C 1
ATOM 1642 O O . GLY A 1 217 ? -24.547 6.046 -9.187 1.00 95.31 217 GLY A O 1
ATOM 1643 N N . PHE A 1 218 ? -24.648 7.483 -7.472 1.00 95.69 218 PHE A N 1
ATOM 1644 C CA . PHE A 1 218 ? -23.535 6.909 -6.704 1.00 95.69 218 PHE A CA 1
ATOM 1645 C C . PHE A 1 218 ? -23.856 6.834 -5.199 1.00 95.69 218 PHE A C 1
ATOM 1647 O O . PHE A 1 218 ? -22.995 6.988 -4.326 1.00 95.69 218 PHE A O 1
ATOM 1654 N N . GLY A 1 219 ? -25.125 6.548 -4.883 1.00 90.62 219 GLY A N 1
ATOM 1655 C CA . GLY A 1 219 ? -25.541 6.003 -3.585 1.00 90.62 219 GLY A CA 1
ATOM 1656 C C . GLY A 1 219 ? -25.006 4.580 -3.360 1.00 90.62 219 GLY A C 1
ATOM 1657 O O . GLY A 1 219 ? -24.187 4.093 -4.135 1.00 90.62 219 GLY A O 1
ATOM 1658 N N . ASP A 1 220 ? -25.461 3.891 -2.308 1.00 88.50 220 ASP A N 1
ATOM 1659 C CA . ASP A 1 220 ? -24.963 2.539 -1.979 1.00 88.50 220 ASP A CA 1
ATOM 1660 C C . ASP A 1 220 ? -25.129 1.541 -3.152 1.00 88.50 220 ASP A C 1
ATOM 1662 O O . ASP A 1 220 ? -24.196 0.796 -3.445 1.00 88.50 220 ASP A O 1
ATOM 1666 N N . VAL A 1 221 ? -26.246 1.622 -3.896 1.00 91.62 221 VAL A N 1
ATOM 1667 C CA . VAL A 1 221 ? -26.485 0.843 -5.131 1.00 91.62 221 VAL A CA 1
ATOM 1668 C C . VAL A 1 221 ? -25.478 1.198 -6.223 1.00 91.62 221 VAL A C 1
ATOM 1670 O O . VAL A 1 221 ? -24.750 0.324 -6.690 1.00 91.62 221 VAL A O 1
ATOM 1673 N N . GLY A 1 222 ? -25.384 2.476 -6.602 1.00 95.50 222 GLY A N 1
ATOM 1674 C CA . GLY A 1 222 ? -24.464 2.942 -7.644 1.00 95.50 222 GLY A CA 1
ATOM 1675 C C . GLY A 1 222 ? -22.995 2.614 -7.358 1.00 95.50 222 GLY A C 1
ATOM 1676 O O . GLY A 1 222 ? -22.258 2.246 -8.272 1.00 95.50 222 GLY A O 1
ATOM 1677 N N . LYS A 1 223 ? -22.585 2.645 -6.084 1.00 95.88 223 LYS A N 1
ATOM 1678 C CA . LYS A 1 223 ? -21.251 2.221 -5.629 1.00 95.88 223 LYS A CA 1
ATOM 1679 C C . LYS A 1 223 ? -20.995 0.737 -5.903 1.00 95.88 223 LYS A C 1
ATOM 1681 O O . LYS A 1 223 ? -20.020 0.417 -6.583 1.00 95.88 223 LYS A O 1
ATOM 1686 N N . GLY A 1 224 ? -21.889 -0.150 -5.456 1.00 95.44 224 GLY A N 1
ATOM 1687 C CA . GLY A 1 224 ? -21.790 -1.588 -5.734 1.00 95.44 224 GLY A CA 1
ATOM 1688 C C . GLY A 1 224 ? -21.803 -1.895 -7.236 1.00 95.44 224 GLY A C 1
ATOM 1689 O O . GLY A 1 224 ? -20.976 -2.660 -7.732 1.00 95.44 224 GLY A O 1
ATOM 1690 N N . CYS A 1 225 ? -22.672 -1.224 -7.993 1.00 97.62 225 CYS A N 1
ATOM 1691 C CA . CYS A 1 225 ? -22.763 -1.358 -9.448 1.00 97.62 225 CYS A CA 1
ATOM 1692 C C . CYS A 1 225 ? -21.456 -0.959 -10.157 1.00 97.62 225 CYS A C 1
ATOM 1694 O O . CYS A 1 225 ? -20.945 -1.708 -10.994 1.00 97.62 225 CYS A O 1
ATOM 1696 N N . ALA A 1 226 ? -20.888 0.195 -9.796 1.00 98.19 226 ALA A N 1
ATOM 1697 C CA . ALA A 1 226 ? -19.641 0.703 -10.362 1.00 98.19 226 ALA A CA 1
ATOM 1698 C C . ALA A 1 226 ? -18.431 -0.179 -10.008 1.00 98.19 226 ALA A C 1
ATOM 1700 O O . ALA A 1 226 ? -17.594 -0.443 -10.874 1.00 98.19 226 ALA A O 1
ATOM 1701 N N . GLU A 1 227 ? -18.356 -0.684 -8.771 1.00 97.75 227 GLU A N 1
ATOM 1702 C CA . GLU A 1 227 ? -17.305 -1.622 -8.357 1.00 97.75 227 GLU A CA 1
ATOM 1703 C C . GLU A 1 227 ? -17.375 -2.939 -9.123 1.00 97.75 227 GLU A C 1
ATOM 1705 O O . GLU A 1 227 ? -16.341 -3.417 -9.591 1.00 97.75 227 GLU A O 1
ATOM 1710 N N . SER A 1 228 ? -18.576 -3.494 -9.304 1.00 96.44 228 SER A N 1
ATOM 1711 C CA . SER A 1 228 ? -18.783 -4.738 -10.049 1.00 96.44 228 SER A CA 1
ATOM 1712 C C . SER A 1 228 ? -18.360 -4.601 -11.512 1.00 96.44 228 SER A C 1
ATOM 1714 O O . SER A 1 228 ? -17.510 -5.350 -11.998 1.00 96.44 228 SER A O 1
ATOM 1716 N N . LEU A 1 229 ? -18.865 -3.572 -12.201 1.00 98.19 229 LEU A N 1
ATOM 1717 C CA . LEU A 1 229 ? -18.516 -3.297 -13.597 1.00 98.19 229 LEU A CA 1
ATOM 1718 C C . LEU A 1 229 ? -17.007 -3.060 -13.769 1.00 98.19 229 LEU A C 1
ATOM 1720 O O . LEU A 1 229 ? -16.406 -3.605 -14.695 1.00 98.19 229 LEU A O 1
ATOM 1724 N N . ARG A 1 230 ? -16.366 -2.311 -12.860 1.00 98.00 230 ARG A N 1
ATOM 1725 C CA . ARG A 1 230 ? -14.908 -2.107 -12.882 1.00 98.00 230 ARG A CA 1
ATOM 1726 C C . ARG A 1 230 ? -14.131 -3.394 -12.592 1.00 98.00 230 ARG A C 1
ATOM 1728 O O . ARG A 1 230 ? -13.115 -3.629 -13.240 1.00 98.00 230 ARG A O 1
ATOM 1735 N N . GLY A 1 231 ? -14.603 -4.235 -11.671 1.00 96.50 231 GLY A N 1
ATOM 1736 C CA . GLY A 1 231 ? -14.015 -5.547 -11.373 1.00 96.50 231 GLY A CA 1
ATOM 1737 C C . GLY A 1 231 ? -14.042 -6.496 -12.576 1.00 96.50 231 GLY A C 1
ATOM 1738 O O . GLY A 1 231 ? -13.086 -7.230 -12.805 1.00 96.50 231 GLY A O 1
ATOM 1739 N N . TYR A 1 232 ? -15.081 -6.400 -13.408 1.00 96.00 232 TYR A N 1
ATOM 1740 C CA . TYR A 1 232 ? -15.180 -7.081 -14.704 1.00 96.00 232 TYR A CA 1
ATOM 1741 C C . TYR A 1 232 ? -14.456 -6.362 -15.863 1.00 96.00 232 TYR A C 1
ATOM 1743 O O . TYR A 1 232 ? -14.580 -6.769 -17.020 1.00 96.00 232 TYR A O 1
ATOM 1751 N N . GLY A 1 233 ? -13.670 -5.320 -1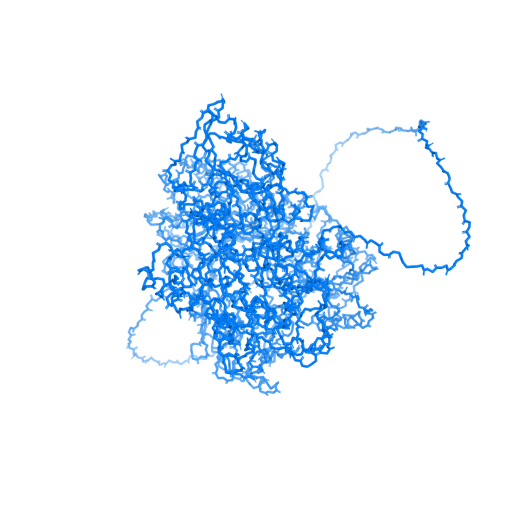5.574 1.00 95.19 233 GLY A N 1
ATOM 1752 C CA . GLY A 1 233 ? -12.810 -4.635 -16.540 1.00 95.19 233 GLY A CA 1
ATOM 1753 C C . GLY A 1 233 ? -13.487 -3.547 -17.379 1.00 95.19 233 GLY A C 1
ATOM 1754 O O . GLY A 1 233 ? -12.899 -3.118 -18.375 1.00 95.19 233 GLY A O 1
ATOM 1755 N N . CYS A 1 234 ? -14.689 -3.082 -17.023 1.00 98.19 234 CYS A N 1
ATOM 1756 C CA . CYS A 1 234 ? -15.293 -1.907 -17.659 1.00 98.19 234 CYS A CA 1
ATOM 1757 C C . CYS A 1 234 ? -14.555 -0.619 -17.259 1.00 98.19 234 CYS A C 1
ATOM 1759 O O . CYS A 1 234 ? -14.206 -0.420 -16.091 1.00 98.19 234 CYS A O 1
ATOM 1761 N N . ARG A 1 235 ? -14.442 0.337 -18.188 1.00 98.25 235 ARG A N 1
ATOM 1762 C CA . ARG A 1 235 ? -14.184 1.742 -17.844 1.00 98.25 235 ARG A CA 1
ATOM 1763 C C . ARG A 1 235 ? -15.499 2.381 -17.403 1.00 98.25 235 ARG A C 1
ATOM 1765 O O . ARG A 1 235 ? -16.346 2.693 -18.238 1.00 98.25 235 ARG A O 1
ATOM 1772 N N . VAL A 1 236 ? -15.673 2.550 -16.096 1.00 98.69 236 VAL A N 1
ATOM 1773 C CA . VAL A 1 236 ? -16.908 3.096 -15.518 1.00 98.69 236 VAL A CA 1
ATOM 1774 C C . VAL A 1 236 ? -16.864 4.625 -15.448 1.00 98.69 236 VAL A C 1
ATOM 1776 O O . VAL A 1 236 ? -15.909 5.205 -14.925 1.00 98.69 236 VAL A O 1
ATOM 1779 N N . ILE A 1 237 ? -17.923 5.252 -15.955 1.00 98.75 237 ILE A N 1
ATOM 1780 C CA . ILE A 1 237 ? -18.252 6.671 -15.802 1.00 98.75 237 ILE A CA 1
ATOM 1781 C C . ILE A 1 237 ? -19.468 6.763 -14.870 1.00 98.75 237 ILE A C 1
ATOM 1783 O O . ILE A 1 237 ? -20.401 5.968 -14.976 1.00 98.75 237 ILE A O 1
ATOM 1787 N N . VAL A 1 238 ? -19.460 7.722 -13.954 1.00 98.69 238 VAL A N 1
ATOM 1788 C CA . VAL A 1 238 ? -20.540 7.985 -12.999 1.00 98.69 238 VAL A CA 1
ATOM 1789 C C . VAL A 1 238 ? -21.225 9.300 -13.362 1.00 98.69 238 VAL A C 1
ATOM 1791 O O . VAL A 1 238 ? -20.549 10.301 -13.588 1.00 98.69 238 VAL A O 1
ATOM 1794 N N . THR A 1 239 ? -22.557 9.326 -13.368 1.00 98.06 239 THR A N 1
ATOM 1795 C CA . THR A 1 239 ? -23.330 10.576 -13.477 1.00 98.06 239 THR A CA 1
ATOM 1796 C C . THR A 1 239 ? -24.116 10.791 -12.186 1.00 98.06 239 THR A C 1
ATOM 1798 O O . THR A 1 239 ? -24.968 9.970 -11.847 1.00 98.06 239 THR A O 1
ATOM 1801 N N . GLU A 1 240 ? -23.830 11.860 -11.444 1.00 96.50 240 GLU A N 1
ATOM 1802 C CA . GLU A 1 240 ? -24.342 12.092 -10.084 1.00 96.50 240 GLU A CA 1
ATOM 1803 C C . GLU A 1 240 ? -24.590 13.592 -9.844 1.00 96.50 240 GLU A C 1
ATOM 1805 O O . GLU A 1 240 ? -23.863 14.441 -10.361 1.00 96.50 240 GLU A O 1
ATOM 1810 N N . ILE A 1 241 ? -25.626 13.906 -9.063 1.00 92.56 241 ILE A N 1
ATOM 1811 C CA . ILE A 1 241 ? -26.052 15.266 -8.697 1.00 92.56 241 ILE A CA 1
ATOM 1812 C C . ILE A 1 241 ? -25.713 15.625 -7.243 1.00 92.56 241 ILE A C 1
ATOM 1814 O O . ILE A 1 241 ? -25.600 16.807 -6.917 1.00 92.56 241 ILE A O 1
ATOM 1818 N N . ASP A 1 242 ? -25.545 14.634 -6.362 1.00 90.56 242 ASP A N 1
ATOM 1819 C CA . ASP A 1 242 ? -25.102 14.862 -4.985 1.00 90.56 242 ASP A CA 1
ATOM 1820 C C . ASP A 1 242 ? -23.576 15.117 -4.951 1.00 90.56 242 ASP A C 1
ATOM 1822 O O . ASP A 1 242 ? -22.793 14.247 -5.344 1.00 90.56 242 ASP A O 1
ATOM 1826 N N . PRO A 1 243 ? -23.107 16.283 -4.461 1.00 87.56 243 PRO A N 1
ATOM 1827 C CA . PRO A 1 243 ? -21.690 16.642 -4.511 1.00 87.56 243 PRO A CA 1
ATOM 1828 C C . PRO A 1 243 ? -20.804 15.798 -3.579 1.00 87.56 243 PRO A C 1
ATOM 1830 O O . PRO A 1 243 ? -19.596 15.727 -3.798 1.00 87.56 243 PRO A O 1
ATOM 1833 N N . ILE A 1 244 ? -21.367 15.148 -2.554 1.00 91.44 244 ILE A N 1
ATOM 1834 C CA . ILE A 1 244 ? -20.632 14.239 -1.663 1.00 91.44 244 ILE A CA 1
ATOM 1835 C C . ILE A 1 244 ? -20.448 12.889 -2.358 1.00 91.44 244 ILE A C 1
ATOM 1837 O O . ILE A 1 244 ? -19.338 12.358 -2.362 1.00 91.44 244 ILE A O 1
ATOM 1841 N N . ASN A 1 245 ? -21.492 12.353 -2.994 1.00 93.88 245 ASN A N 1
ATOM 1842 C CA . ASN A 1 245 ? -21.383 11.127 -3.788 1.00 93.88 245 ASN A CA 1
ATOM 1843 C C . ASN A 1 245 ? -20.485 11.327 -5.022 1.00 93.88 245 ASN A C 1
ATOM 1845 O O . ASN A 1 245 ? -19.649 10.471 -5.301 1.00 93.88 245 ASN A O 1
ATOM 1849 N N . ALA A 1 246 ? -20.580 12.467 -5.713 1.00 93.56 246 ALA A N 1
ATOM 1850 C CA . ALA A 1 246 ? -19.700 12.820 -6.831 1.00 93.56 246 ALA A CA 1
ATOM 1851 C C . ALA A 1 246 ? -18.226 12.939 -6.393 1.00 93.56 246 ALA A C 1
ATOM 1853 O O . ALA A 1 246 ? -17.323 12.422 -7.060 1.00 93.56 246 ALA A O 1
ATOM 1854 N N . LEU A 1 247 ? -17.961 13.548 -5.230 1.00 92.75 247 LEU A N 1
ATOM 1855 C CA . LEU A 1 247 ? -16.622 13.567 -4.636 1.00 92.75 247 LEU A CA 1
ATOM 1856 C C . LEU A 1 247 ? -16.146 12.151 -4.274 1.00 92.75 247 LEU A C 1
ATOM 1858 O O . LEU A 1 247 ? -15.006 11.803 -4.571 1.00 92.75 247 LEU A O 1
ATOM 1862 N N . GLN A 1 248 ? -17.009 11.307 -3.700 1.00 92.44 248 GLN A N 1
ATOM 1863 C CA . GLN A 1 248 ? -16.682 9.909 -3.392 1.00 92.44 248 GLN A CA 1
ATOM 1864 C C . GLN A 1 248 ? -16.392 9.081 -4.651 1.00 92.44 248 GLN A C 1
ATOM 1866 O O . GLN A 1 248 ? -15.445 8.300 -4.639 1.00 92.44 248 GLN A O 1
ATOM 1871 N N . ALA A 1 249 ? -17.134 9.271 -5.745 1.00 96.06 249 ALA A N 1
ATOM 1872 C CA . ALA A 1 249 ? -16.864 8.618 -7.028 1.00 96.06 249 ALA A CA 1
ATOM 1873 C C . ALA A 1 249 ? -15.502 9.041 -7.600 1.00 96.06 249 ALA A C 1
ATOM 1875 O O . ALA A 1 249 ? -14.703 8.193 -8.001 1.00 96.06 249 ALA A O 1
ATOM 1876 N N . SER A 1 250 ? -15.203 10.341 -7.540 1.00 93.25 250 SER A N 1
ATOM 1877 C CA . SER A 1 250 ? -13.917 10.907 -7.964 1.00 93.25 250 SER A CA 1
ATOM 1878 C C . SER A 1 250 ? -12.751 10.367 -7.122 1.00 93.25 250 SER A C 1
ATOM 1880 O O . SER A 1 250 ? -11.734 9.939 -7.664 1.00 93.25 250 SER A O 1
ATOM 1882 N N . MET A 1 251 ? -12.907 10.319 -5.793 1.00 90.31 251 MET A N 1
ATOM 1883 C CA . MET A 1 251 ? -11.915 9.760 -4.861 1.00 90.31 251 MET A CA 1
ATOM 1884 C C . MET A 1 251 ? -11.745 8.241 -5.012 1.00 90.31 251 MET A C 1
ATOM 1886 O O . MET A 1 251 ? -10.642 7.733 -4.830 1.00 90.31 251 MET A O 1
ATOM 1890 N N . ALA A 1 252 ? -12.803 7.519 -5.388 1.00 88.69 252 ALA A N 1
ATOM 1891 C CA . ALA A 1 252 ? -12.748 6.098 -5.729 1.00 88.69 252 ALA A CA 1
ATOM 1892 C C . ALA A 1 252 ? -12.134 5.827 -7.119 1.00 88.69 252 ALA A C 1
ATOM 1894 O O . ALA A 1 252 ? -11.959 4.662 -7.484 1.00 88.69 252 ALA A O 1
ATOM 1895 N N . GLY A 1 253 ? -11.786 6.868 -7.887 1.00 94.69 253 GLY A N 1
ATOM 1896 C CA . GLY A 1 253 ? -11.094 6.770 -9.174 1.00 94.69 253 GLY A CA 1
ATOM 1897 C C . GLY A 1 253 ? -12.001 6.604 -10.398 1.00 94.69 253 GLY A C 1
ATOM 1898 O O . GLY A 1 253 ? -11.519 6.156 -11.439 1.00 94.69 253 GLY A O 1
ATOM 1899 N N . TYR A 1 254 ? -13.290 6.934 -10.295 1.00 97.88 254 TYR A N 1
ATOM 1900 C CA . TYR A 1 254 ? -14.211 6.970 -11.435 1.00 97.88 254 TYR A CA 1
ATOM 1901 C C . TYR A 1 254 ? -14.195 8.345 -12.119 1.00 97.88 254 TYR A C 1
ATOM 1903 O O . TYR A 1 254 ? -14.010 9.371 -11.464 1.00 97.88 254 TYR A O 1
ATOM 1911 N N . GLN A 1 255 ? -14.427 8.380 -13.435 1.00 98.12 255 GLN A N 1
ATOM 1912 C CA . GLN A 1 255 ? -14.780 9.628 -14.123 1.00 98.12 255 GLN A CA 1
ATOM 1913 C C . GLN A 1 255 ? -16.184 10.033 -13.669 1.00 98.12 255 GLN A C 1
ATOM 1915 O O . GLN A 1 255 ? -17.091 9.204 -13.726 1.00 98.12 255 GLN A O 1
ATOM 1920 N N . VAL A 1 256 ? -16.366 11.282 -13.242 1.00 98.00 256 VAL A N 1
ATOM 1921 C CA . VAL A 1 256 ? -17.686 11.849 -12.938 1.00 98.00 256 VAL A CA 1
ATOM 1922 C C . VAL A 1 256 ? -18.021 12.888 -13.994 1.00 98.00 256 VAL A C 1
ATOM 1924 O O . VAL A 1 256 ? -17.197 13.757 -14.273 1.00 98.00 256 VAL A O 1
ATOM 1927 N N . ASP A 1 257 ? -19.198 12.764 -14.599 1.00 97.94 257 ASP A N 1
ATOM 1928 C CA . ASP A 1 257 ? -19.584 13.516 -15.794 1.00 97.94 257 ASP A CA 1
ATOM 1929 C C . ASP A 1 257 ? -21.112 13.689 -15.897 1.00 97.94 257 ASP A C 1
ATOM 1931 O O . ASP A 1 257 ? -21.856 13.173 -15.055 1.00 97.94 257 ASP A O 1
ATOM 1935 N N . ILE A 1 258 ? -21.603 14.390 -16.925 1.00 97.06 258 ILE A N 1
ATOM 1936 C CA . ILE A 1 258 ? -23.049 14.541 -17.184 1.00 97.06 258 ILE A CA 1
ATOM 1937 C C . ILE A 1 258 ? -23.531 13.643 -18.330 1.00 97.06 258 ILE A C 1
ATOM 1939 O O . ILE A 1 258 ? -22.886 13.538 -19.369 1.00 97.06 258 ILE A O 1
ATOM 1943 N N . MET A 1 259 ? -24.693 12.998 -18.147 1.00 97.25 259 MET A N 1
ATOM 1944 C CA . MET A 1 259 ? -25.245 12.003 -19.086 1.00 97.25 259 MET A CA 1
ATOM 1945 C C . MET A 1 259 ? -25.316 12.521 -20.532 1.00 97.25 259 MET A C 1
ATOM 1947 O O . MET A 1 259 ? -24.947 11.794 -21.452 1.00 97.25 259 MET A O 1
ATOM 1951 N N . ASP A 1 260 ? -25.726 13.778 -20.723 1.00 96.62 260 ASP A N 1
ATOM 1952 C CA . ASP A 1 260 ? -25.796 14.457 -22.023 1.00 96.62 260 ASP A CA 1
ATOM 1953 C C . ASP A 1 260 ? -24.468 14.406 -22.809 1.00 96.62 260 ASP A C 1
ATOM 1955 O O . ASP A 1 260 ? -24.488 14.144 -24.013 1.00 96.62 260 ASP A O 1
ATOM 1959 N N . ASP A 1 261 ? -23.325 14.580 -22.136 1.00 96.69 261 ASP A N 1
ATOM 1960 C CA . ASP A 1 261 ? -21.998 14.657 -22.768 1.00 96.69 261 ASP A CA 1
ATOM 1961 C C . ASP A 1 261 ? -21.351 13.267 -22.955 1.00 96.69 261 ASP A C 1
ATOM 1963 O O . ASP A 1 261 ? -20.580 13.039 -23.899 1.00 96.69 261 ASP A O 1
ATOM 1967 N N . VAL A 1 262 ? -21.677 12.298 -22.087 1.00 97.50 262 VAL A N 1
ATOM 1968 C CA . VAL A 1 262 ? -21.086 10.943 -22.122 1.00 97.50 262 VAL A CA 1
ATOM 1969 C C . VAL A 1 262 ? -21.952 9.865 -22.782 1.00 97.50 262 VAL A C 1
ATOM 1971 O O . VAL A 1 262 ? -21.423 8.800 -23.110 1.00 97.50 262 VAL A O 1
ATOM 1974 N N . ALA A 1 263 ? -23.235 10.110 -23.074 1.00 97.62 263 ALA A N 1
ATOM 1975 C CA . ALA A 1 263 ? -24.127 9.103 -23.671 1.00 97.62 263 ALA A CA 1
ATOM 1976 C C . ALA A 1 263 ? -23.653 8.561 -25.036 1.00 97.62 263 ALA A C 1
ATOM 1978 O O . ALA A 1 263 ? -23.930 7.415 -25.375 1.00 97.62 263 ALA A O 1
ATOM 1979 N N . SER A 1 264 ? -22.883 9.328 -25.811 1.00 97.50 264 SER A N 1
ATOM 1980 C CA . SER A 1 264 ? -22.280 8.843 -27.067 1.00 97.50 264 SER A CA 1
ATOM 1981 C C . SER A 1 264 ? -21.088 7.888 -26.866 1.00 97.50 264 SER A C 1
ATOM 1983 O O . SER A 1 264 ? -20.662 7.207 -27.802 1.00 97.50 264 SER A O 1
ATOM 1985 N N . GLN A 1 265 ? -20.534 7.824 -25.651 1.00 97.38 265 GLN A N 1
ATOM 1986 C CA . GLN A 1 265 ? -19.257 7.172 -25.350 1.00 97.38 265 GLN A CA 1
ATOM 1987 C C . GLN A 1 265 ? -19.412 5.754 -24.778 1.00 97.38 265 GLN A C 1
ATOM 1989 O O . GLN A 1 265 ? -18.481 4.950 -24.891 1.00 97.38 265 GLN A O 1
ATOM 1994 N N . ALA A 1 266 ? -20.561 5.430 -24.178 1.00 98.00 266 ALA A N 1
ATOM 1995 C CA . ALA A 1 266 ? -20.780 4.181 -23.447 1.00 98.00 266 ALA A CA 1
ATOM 1996 C C . ALA A 1 266 ? -21.459 3.071 -24.265 1.00 98.00 266 ALA A C 1
ATOM 1998 O O . ALA A 1 266 ? -22.192 3.318 -25.220 1.00 98.00 266 ALA A O 1
ATOM 1999 N N . ASP A 1 267 ? -21.166 1.830 -23.879 1.00 98.44 267 ASP A N 1
ATOM 2000 C CA . ASP A 1 267 ? -21.724 0.584 -24.415 1.00 98.44 267 ASP A CA 1
ATOM 2001 C C . ASP A 1 267 ? -22.806 -0.008 -23.490 1.00 98.44 267 ASP A C 1
ATOM 2003 O O . ASP A 1 267 ? -23.613 -0.826 -23.927 1.00 98.44 267 ASP A O 1
ATOM 2007 N N . ILE A 1 268 ? -22.788 0.369 -22.205 1.00 98.75 268 ILE A N 1
ATOM 2008 C CA . ILE A 1 268 ? -23.666 -0.139 -21.141 1.00 98.75 268 ILE A CA 1
ATOM 2009 C C . ILE A 1 268 ? -24.150 1.040 -20.290 1.00 98.75 268 ILE A C 1
ATOM 2011 O O . ILE A 1 268 ? -23.357 1.916 -19.943 1.00 98.75 268 ILE A O 1
ATOM 2015 N N . PHE A 1 269 ? -25.429 1.040 -19.923 1.00 98.62 269 PHE A N 1
ATOM 2016 C CA . PHE A 1 269 ? -26.083 2.064 -19.113 1.00 98.62 269 PHE A CA 1
ATOM 2017 C C . PHE A 1 269 ? -26.867 1.410 -17.978 1.00 98.62 269 PHE A C 1
ATOM 2019 O O . PHE A 1 269 ? -27.697 0.533 -18.223 1.00 98.62 269 PHE A O 1
ATOM 2026 N N . VAL A 1 270 ? -26.611 1.857 -16.749 1.00 98.38 270 VAL A N 1
ATOM 2027 C CA . VAL A 1 270 ? -27.233 1.331 -15.531 1.00 98.38 270 VAL A CA 1
ATOM 2028 C C . VAL A 1 270 ? -27.810 2.477 -14.707 1.00 98.38 270 VAL A C 1
ATOM 2030 O O . VAL A 1 270 ? -27.065 3.327 -14.216 1.00 98.38 270 VAL A O 1
ATOM 2033 N N . THR A 1 271 ? -29.130 2.503 -14.536 1.00 97.38 271 THR A N 1
ATOM 2034 C CA . THR A 1 271 ? -29.813 3.448 -13.639 1.00 97.38 271 THR A CA 1
ATOM 2035 C C . THR A 1 271 ? -29.891 2.885 -12.216 1.00 97.38 271 THR A C 1
ATOM 2037 O O . THR A 1 271 ? -30.193 1.704 -12.027 1.00 97.38 271 THR A O 1
ATOM 2040 N N . THR A 1 272 ? -29.549 3.712 -11.219 1.00 94.56 272 THR A N 1
ATOM 2041 C CA . THR A 1 272 ? -29.450 3.327 -9.792 1.00 94.56 272 THR A CA 1
ATOM 2042 C C . THR A 1 272 ? -29.989 4.401 -8.833 1.00 94.56 272 THR A C 1
ATOM 2044 O O . THR A 1 272 ? -29.690 4.379 -7.636 1.00 94.56 272 THR A O 1
ATOM 2047 N N . THR A 1 273 ? -30.722 5.396 -9.342 1.00 89.56 273 THR A N 1
ATOM 2048 C CA . THR A 1 273 ? -30.924 6.678 -8.645 1.00 89.56 273 THR A CA 1
ATOM 2049 C C . THR A 1 273 ? -32.092 6.689 -7.661 1.00 89.56 273 THR A C 1
ATOM 2051 O O . THR A 1 273 ? -32.084 7.484 -6.721 1.00 89.56 273 THR A O 1
ATOM 2054 N N . GLY A 1 274 ? -33.104 5.847 -7.869 1.00 82.38 274 GLY A N 1
ATOM 2055 C CA . GLY A 1 274 ? -34.410 5.989 -7.229 1.00 82.38 274 GLY A CA 1
ATOM 2056 C C . GLY A 1 274 ? -35.184 7.219 -7.723 1.00 82.38 274 GLY A C 1
ATOM 2057 O O . GLY A 1 274 ? -35.954 7.796 -6.957 1.00 82.38 274 GLY A O 1
ATOM 2058 N N . CYS A 1 275 ? -34.966 7.660 -8.966 1.00 85.56 275 CYS A N 1
ATOM 2059 C CA . CYS A 1 275 ? -35.552 8.874 -9.535 1.00 85.56 275 CYS A CA 1
ATOM 2060 C C . CYS A 1 275 ? -35.937 8.692 -11.015 1.00 85.56 275 CYS A C 1
ATOM 2062 O O . CYS A 1 275 ? -35.406 7.835 -11.714 1.00 85.56 275 CYS A O 1
ATOM 2064 N N . ARG A 1 276 ? -36.886 9.503 -11.490 1.00 88.62 276 ARG A N 1
ATOM 2065 C CA . ARG A 1 276 ? -37.472 9.412 -12.835 1.00 88.62 276 ARG A CA 1
ATOM 2066 C C . ARG A 1 276 ? -36.677 10.166 -13.907 1.00 88.62 276 ARG A C 1
ATOM 2068 O O . ARG A 1 276 ? -35.949 11.103 -13.596 1.00 88.62 276 ARG A O 1
ATOM 2075 N N . ASP A 1 277 ? -36.906 9.801 -15.169 1.00 91.56 277 ASP A N 1
ATOM 2076 C CA . ASP A 1 277 ? -36.426 10.503 -16.374 1.00 91.56 277 ASP A CA 1
ATOM 2077 C C . ASP A 1 277 ? -34.884 10.628 -16.487 1.00 91.56 277 ASP A C 1
ATOM 2079 O O . ASP A 1 277 ? -34.361 11.599 -17.040 1.00 91.56 277 ASP A O 1
ATOM 2083 N N . ILE A 1 278 ? -34.131 9.643 -15.984 1.00 95.50 278 ILE A N 1
ATOM 2084 C CA . ILE A 1 278 ? -32.656 9.628 -16.018 1.00 95.50 278 ILE A CA 1
ATOM 2085 C C . ILE A 1 278 ? -32.137 9.315 -17.429 1.00 95.50 278 ILE A C 1
ATOM 2087 O O . ILE A 1 278 ? -31.205 9.954 -17.927 1.00 95.50 278 ILE A O 1
ATOM 2091 N N . ILE A 1 279 ? -32.765 8.355 -18.111 1.00 97.19 279 ILE A N 1
ATOM 2092 C CA . ILE A 1 279 ? -32.500 8.028 -19.517 1.00 97.19 279 ILE A CA 1
ATOM 2093 C C . ILE A 1 279 ? -33.733 8.393 -20.344 1.00 97.19 279 ILE A C 1
ATOM 2095 O O . ILE A 1 279 ? -34.799 7.823 -20.155 1.00 97.19 279 ILE A O 1
ATOM 2099 N N . THR A 1 280 ? -33.583 9.351 -21.261 1.00 97.50 280 THR A N 1
ATOM 2100 C CA . THR A 1 280 ? -34.676 9.952 -22.048 1.00 97.50 280 THR A CA 1
ATOM 2101 C C . THR A 1 280 ? -34.387 9.881 -23.548 1.00 97.50 280 THR A C 1
ATOM 2103 O O . THR A 1 280 ? -33.275 9.529 -23.948 1.00 97.50 280 THR A O 1
ATOM 2106 N N . GLY A 1 281 ? -35.356 10.258 -24.393 1.00 96.56 281 GLY A N 1
ATOM 2107 C CA . GLY A 1 281 ? -35.235 10.255 -25.862 1.00 96.56 281 GLY A CA 1
ATOM 2108 C C . GLY A 1 281 ? -33.900 10.769 -26.417 1.00 96.56 281 GLY A C 1
ATOM 2109 O O . GLY A 1 281 ? -33.240 10.070 -27.186 1.00 96.56 281 GLY A O 1
ATOM 2110 N N . LYS A 1 282 ? -33.438 11.938 -25.947 1.00 96.56 282 LYS A N 1
ATOM 2111 C CA . LYS A 1 282 ? -32.144 12.530 -26.348 1.00 96.56 282 LYS A CA 1
ATOM 2112 C C . LYS A 1 282 ? -30.935 11.622 -26.068 1.00 96.56 282 LYS A C 1
ATOM 2114 O O . LYS A 1 282 ? -29.973 11.634 -26.831 1.00 96.56 282 LYS A O 1
ATOM 2119 N N . HIS A 1 283 ? -30.978 10.821 -25.002 1.00 98.19 283 HIS A N 1
ATOM 2120 C CA . HIS A 1 283 ? -29.904 9.894 -24.645 1.00 98.19 283 HIS A CA 1
ATOM 2121 C C . HIS A 1 283 ? -29.926 8.669 -25.570 1.00 98.19 283 HIS A C 1
ATOM 2123 O O . HIS A 1 283 ? -28.884 8.315 -26.114 1.00 98.19 283 HIS A O 1
ATOM 2129 N N . PHE A 1 284 ? -31.102 8.082 -25.836 1.00 98.12 284 PHE A N 1
ATOM 2130 C CA . PHE A 1 284 ? -31.244 6.961 -26.779 1.00 98.12 284 PHE A CA 1
ATOM 2131 C C . PHE A 1 284 ? -30.770 7.308 -28.199 1.00 98.12 284 PHE A C 1
ATOM 2133 O O . PHE A 1 284 ? -30.148 6.486 -28.868 1.00 98.12 284 PHE A O 1
ATOM 2140 N N . GLU A 1 285 ? -31.017 8.534 -28.667 1.00 96.50 285 GLU A N 1
ATOM 2141 C CA . GLU A 1 285 ? -30.527 8.986 -29.976 1.00 96.50 285 GLU A CA 1
ATOM 2142 C C . GLU A 1 285 ? -28.998 9.170 -30.002 1.00 96.50 285 GLU A C 1
ATOM 2144 O O . GLU A 1 285 ? -28.362 8.901 -31.030 1.00 96.50 285 GLU A O 1
ATOM 2149 N N . ALA A 1 286 ? -28.392 9.567 -28.876 1.00 97.25 286 ALA A N 1
ATOM 2150 C CA . ALA A 1 286 ? -26.949 9.755 -28.720 1.00 97.25 286 ALA A CA 1
ATOM 2151 C C . ALA A 1 286 ? -26.162 8.436 -28.581 1.00 97.25 286 ALA A C 1
ATOM 2153 O O . ALA A 1 286 ? -25.074 8.338 -29.156 1.00 97.25 286 ALA A O 1
ATOM 2154 N N . MET A 1 287 ? -26.725 7.432 -27.895 1.00 98.25 287 MET A N 1
ATOM 2155 C CA . MET A 1 287 ? -26.139 6.108 -27.597 1.00 98.25 287 MET A CA 1
ATOM 2156 C C . MET A 1 287 ? -25.461 5.407 -28.784 1.00 98.25 287 MET A C 1
ATOM 2158 O O . MET A 1 287 ? -25.745 5.689 -29.947 1.00 98.25 287 MET A O 1
ATOM 2162 N N . LYS A 1 288 ? -24.567 4.453 -28.503 1.00 97.94 288 LYS A N 1
ATOM 2163 C CA . LYS A 1 288 ? -24.013 3.548 -29.524 1.00 97.94 288 LYS A CA 1
ATOM 2164 C C . LYS A 1 288 ? -25.084 2.606 -30.090 1.00 97.94 288 LYS A C 1
ATOM 2166 O O . LYS A 1 288 ? -26.125 2.385 -29.481 1.00 97.94 288 LYS A O 1
ATOM 2171 N N . ASP A 1 289 ? -24.796 2.029 -31.253 1.00 97.56 289 ASP A N 1
ATOM 2172 C CA . ASP A 1 289 ? -25.547 0.880 -31.760 1.00 97.56 289 ASP A CA 1
ATOM 2173 C C . ASP A 1 289 ? -25.278 -0.364 -30.891 1.00 97.56 289 ASP A C 1
ATOM 2175 O O . ASP A 1 289 ? -24.143 -0.598 -30.476 1.00 97.56 289 ASP A O 1
ATOM 2179 N N . ASP A 1 290 ? -26.335 -1.122 -30.598 1.00 97.00 290 ASP A N 1
ATOM 2180 C CA . ASP A 1 290 ? -26.386 -2.219 -29.623 1.00 97.00 290 ASP A CA 1
ATOM 2181 C C . ASP A 1 290 ? -25.916 -1.840 -28.202 1.00 97.00 290 ASP A C 1
ATOM 2183 O O . ASP A 1 290 ? -25.368 -2.665 -27.466 1.00 97.00 290 ASP A O 1
ATOM 2187 N N . ALA A 1 291 ? -26.174 -0.594 -27.784 1.00 98.31 291 ALA A N 1
ATOM 2188 C CA . ALA A 1 291 ? -26.014 -0.181 -26.391 1.00 98.31 291 ALA A CA 1
ATOM 2189 C C . ALA A 1 291 ? -26.977 -0.957 -25.472 1.00 98.31 291 ALA A C 1
ATOM 2191 O O . ALA A 1 291 ? -28.180 -1.032 -25.737 1.00 98.31 291 ALA A O 1
ATOM 2192 N N . ILE A 1 292 ? -26.448 -1.509 -24.377 1.00 98.69 292 ILE A N 1
ATOM 2193 C CA . ILE A 1 292 ? -27.227 -2.214 -23.351 1.00 98.69 292 ILE A CA 1
ATOM 2194 C C . ILE A 1 292 ? -27.730 -1.188 -22.336 1.00 98.69 292 ILE A C 1
ATOM 2196 O O . ILE A 1 292 ? -26.932 -0.462 -21.746 1.00 98.69 292 ILE A O 1
ATOM 2200 N N . VAL A 1 293 ? -29.037 -1.146 -22.102 1.00 98.44 293 VAL A N 1
ATOM 2201 C CA . VAL A 1 293 ? -29.683 -0.244 -21.144 1.00 98.44 293 VAL A CA 1
ATOM 2202 C C . VAL A 1 293 ? -30.490 -1.075 -20.152 1.00 98.44 293 VAL A C 1
ATOM 2204 O O . VAL A 1 293 ? -31.331 -1.889 -20.538 1.00 98.44 293 VAL A O 1
ATOM 2207 N N . CYS A 1 294 ? -30.226 -0.890 -18.862 1.00 97.44 294 CYS A N 1
ATOM 2208 C CA . CYS A 1 294 ? -30.892 -1.630 -17.797 1.00 97.44 294 CYS A CA 1
ATOM 2209 C C . CYS A 1 294 ? -31.031 -0.805 -16.517 1.00 97.44 294 CYS A C 1
ATOM 2211 O O . CYS A 1 294 ? -30.312 0.172 -16.303 1.00 97.44 294 CYS A O 1
ATOM 2213 N N . ASN A 1 295 ? -31.927 -1.251 -15.645 1.00 94.94 295 ASN A N 1
ATOM 2214 C CA . ASN A 1 295 ? -32.219 -0.611 -14.376 1.00 94.94 295 ASN A CA 1
ATOM 2215 C C . ASN A 1 295 ? -31.974 -1.573 -13.213 1.00 94.94 295 ASN A C 1
ATOM 2217 O O . ASN A 1 295 ? -32.353 -2.742 -13.281 1.00 94.94 295 ASN A O 1
ATOM 2221 N N . ILE A 1 296 ? -31.359 -1.079 -12.145 1.00 91.56 296 ILE A N 1
ATOM 2222 C CA . ILE A 1 296 ? -31.288 -1.765 -10.844 1.00 91.56 296 ILE A CA 1
ATOM 2223 C C . ILE A 1 296 ? -31.670 -0.818 -9.687 1.00 91.56 296 ILE A C 1
ATOM 2225 O O . ILE A 1 296 ? -31.648 -1.199 -8.520 1.00 91.56 296 ILE A O 1
ATOM 2229 N N . GLY A 1 297 ? -32.073 0.416 -10.008 1.00 79.12 297 GLY A N 1
ATOM 2230 C CA . GLY A 1 297 ? -32.927 1.224 -9.150 1.00 79.12 297 GLY A CA 1
ATOM 2231 C C . GLY A 1 297 ? -34.371 0.709 -9.173 1.00 79.12 297 GLY A C 1
ATOM 2232 O O . GLY A 1 297 ? -34.773 -0.044 -10.057 1.00 79.12 297 GLY A O 1
ATOM 2233 N N . HIS A 1 298 ? -35.154 1.081 -8.162 1.00 70.81 298 HIS A N 1
ATOM 2234 C CA . HIS A 1 298 ? -36.459 0.461 -7.902 1.00 70.81 298 HIS A CA 1
ATOM 2235 C C . HIS A 1 298 ? -37.587 0.946 -8.841 1.00 70.81 298 HIS A C 1
ATOM 2237 O O . HIS A 1 298 ? -38.546 0.217 -9.065 1.00 70.81 298 HIS A O 1
ATOM 2243 N N . PHE A 1 299 ? -37.495 2.152 -9.412 1.00 70.25 299 PHE A N 1
ATOM 2244 C CA . PHE A 1 299 ? -38.537 2.697 -10.296 1.00 70.25 299 PHE A CA 1
ATOM 2245 C C . PHE A 1 299 ? -38.323 2.287 -11.753 1.00 70.25 299 PHE A C 1
ATOM 2247 O O . PHE A 1 299 ? -37.294 2.628 -12.324 1.00 70.25 299 PHE A O 1
ATOM 2254 N N . ASP A 1 300 ? -39.310 1.689 -12.420 1.00 73.12 300 ASP A N 1
ATOM 2255 C CA . ASP A 1 300 ? -39.215 1.416 -13.866 1.00 73.12 300 ASP A CA 1
ATOM 2256 C C . ASP A 1 300 ? -39.214 2.690 -14.741 1.00 73.12 300 ASP A C 1
ATOM 2258 O O . ASP A 1 300 ? -38.736 2.675 -15.875 1.00 73.12 300 ASP A O 1
ATOM 2262 N N . ILE A 1 301 ? -39.616 3.827 -14.165 1.00 85.69 301 ILE A N 1
ATOM 2263 C CA . ILE A 1 301 ? -39.555 5.168 -14.767 1.00 85.69 301 ILE A CA 1
ATOM 2264 C C . ILE A 1 301 ? -38.190 5.888 -14.667 1.00 85.69 301 ILE A C 1
ATOM 2266 O O . ILE A 1 301 ? -38.113 7.062 -15.040 1.00 85.69 301 ILE A O 1
ATOM 2270 N N . GLU A 1 302 ? -37.096 5.249 -14.213 1.00 92.44 302 GLU A N 1
ATOM 2271 C CA . GLU A 1 302 ? -35.741 5.834 -14.406 1.00 92.44 302 GLU A CA 1
ATOM 2272 C C . GLU A 1 302 ? -35.381 5.921 -15.907 1.00 92.44 302 GLU A C 1
ATOM 2274 O O . GLU A 1 302 ? -34.561 6.746 -16.318 1.00 92.44 302 GLU A O 1
ATOM 2279 N N . ILE A 1 303 ? -36.015 5.082 -16.734 1.00 96.38 303 ILE A N 1
ATOM 2280 C CA . ILE A 1 303 ? -35.804 4.955 -18.177 1.00 96.38 303 ILE A CA 1
ATOM 2281 C C . ILE A 1 303 ? -37.115 5.295 -18.903 1.00 96.38 303 ILE A C 1
ATOM 2283 O O . ILE A 1 303 ? -38.169 4.746 -18.594 1.00 96.38 303 ILE A O 1
ATOM 2287 N N . ASP A 1 304 ? -37.060 6.152 -19.923 1.00 95.81 304 ASP A N 1
ATOM 2288 C CA . ASP A 1 304 ? -38.214 6.538 -20.747 1.00 95.81 304 ASP A CA 1
ATOM 2289 C C . ASP A 1 304 ? -38.570 5.452 -21.786 1.00 95.81 304 ASP A C 1
ATOM 2291 O O . ASP A 1 304 ? -38.429 5.602 -23.006 1.00 95.81 304 ASP A O 1
ATOM 2295 N N . VAL A 1 305 ? -39.015 4.301 -21.278 1.00 95.25 305 VAL A N 1
ATOM 2296 C CA . VAL A 1 305 ? -39.436 3.139 -22.078 1.00 95.25 305 VAL A CA 1
ATOM 2297 C C . VAL A 1 305 ? -40.683 3.461 -22.912 1.00 95.25 305 VAL A C 1
ATOM 2299 O O . VAL A 1 305 ? -40.857 2.908 -23.999 1.00 95.25 305 VAL A O 1
ATOM 2302 N N . ALA A 1 306 ? -41.520 4.400 -22.459 1.00 94.50 306 ALA A N 1
ATOM 2303 C CA . ALA A 1 306 ? -42.678 4.885 -23.204 1.00 94.50 306 ALA A CA 1
ATOM 2304 C C . ALA A 1 306 ? -42.258 5.608 -24.496 1.00 94.50 306 ALA A C 1
ATOM 2306 O O . ALA A 1 306 ? -42.746 5.265 -25.578 1.00 94.50 306 ALA A O 1
ATOM 2307 N N . TRP A 1 307 ? -41.302 6.543 -24.421 1.00 96.56 307 TRP A N 1
ATOM 2308 C CA . TRP A 1 307 ? -40.726 7.177 -25.611 1.00 96.56 307 TRP A CA 1
ATOM 2309 C C . TRP A 1 307 ? -40.035 6.157 -26.515 1.00 96.56 307 TRP A C 1
ATOM 2311 O O . TRP A 1 307 ? -40.198 6.237 -27.735 1.00 96.56 307 TRP A O 1
ATOM 2321 N N . LEU A 1 308 ? -39.309 5.186 -25.944 1.00 94.88 308 LEU A N 1
ATOM 2322 C CA . LEU A 1 308 ? -38.595 4.158 -26.710 1.00 94.88 308 LEU A CA 1
ATOM 2323 C C . LEU A 1 308 ? -39.563 3.288 -27.530 1.00 94.88 308 LEU A C 1
ATOM 2325 O O . LEU A 1 308 ? -39.387 3.150 -28.743 1.00 94.88 308 LEU A O 1
ATOM 2329 N N . LYS A 1 309 ? -40.634 2.787 -26.898 1.00 95.00 309 LYS A N 1
ATOM 2330 C CA . LYS A 1 309 ? -41.719 2.041 -27.561 1.00 95.00 309 LYS A CA 1
ATOM 2331 C C . LYS A 1 309 ? -42.433 2.882 -28.629 1.00 95.00 309 LYS A C 1
ATOM 2333 O O . LYS A 1 309 ? -42.774 2.351 -29.681 1.00 95.00 309 LYS A O 1
ATOM 2338 N N . ALA A 1 310 ? -42.612 4.186 -28.404 1.00 96.00 310 ALA A N 1
ATOM 2339 C CA . ALA A 1 310 ? -43.271 5.093 -29.351 1.00 96.00 310 ALA A CA 1
ATOM 2340 C C . ALA A 1 310 ? -42.382 5.576 -30.522 1.00 96.00 310 ALA A C 1
ATOM 2342 O O . ALA A 1 310 ? -42.906 6.074 -31.523 1.00 96.00 310 ALA A O 1
ATOM 2343 N N . ASN A 1 311 ? -41.049 5.477 -30.417 1.00 96.00 311 ASN A N 1
ATOM 2344 C CA . ASN A 1 311 ? -40.113 6.028 -31.411 1.00 96.00 311 ASN A CA 1
ATOM 2345 C C . ASN A 1 311 ? -39.241 5.003 -32.141 1.00 96.00 311 ASN A C 1
ATOM 2347 O O . ASN A 1 311 ? -38.620 5.368 -33.145 1.00 96.00 311 ASN A O 1
ATOM 2351 N N . ALA A 1 312 ? -39.223 3.744 -31.711 1.00 95.75 312 ALA A N 1
ATOM 2352 C CA . ALA A 1 312 ? -38.640 2.664 -32.495 1.00 95.75 312 ALA A CA 1
ATOM 2353 C C . ALA A 1 312 ? -39.400 2.446 -33.823 1.00 95.75 312 ALA A C 1
ATOM 2355 O O . ALA A 1 312 ? -40.619 2.585 -33.897 1.00 95.75 312 ALA A O 1
ATOM 2356 N N . GLN A 1 313 ? -38.675 2.084 -34.883 1.00 96.88 313 GLN A N 1
ATOM 2357 C CA . GLN A 1 313 ? -39.246 1.565 -36.133 1.00 96.88 313 GLN A CA 1
ATOM 2358 C C . GLN A 1 313 ? -39.699 0.107 -35.983 1.00 96.88 313 GLN A C 1
ATOM 2360 O O . GLN A 1 313 ? -40.645 -0.322 -36.640 1.00 96.88 313 GLN A O 1
ATOM 2365 N N . SER A 1 314 ? -39.012 -0.656 -35.133 1.00 96.50 314 SER A N 1
ATOM 2366 C CA . SER A 1 314 ? -39.334 -2.042 -34.806 1.00 96.50 314 SER A CA 1
ATOM 2367 C C . SER A 1 314 ? -38.743 -2.428 -33.452 1.00 96.50 314 SER A C 1
ATOM 2369 O O . SER A 1 314 ? -37.718 -1.888 -33.027 1.00 96.50 314 SER A O 1
ATOM 2371 N N . VAL A 1 315 ? -39.375 -3.393 -32.787 1.00 96.69 315 VAL A N 1
ATOM 2372 C CA . VAL A 1 315 ? -38.830 -4.086 -31.617 1.00 96.69 315 VAL A CA 1
ATOM 2373 C C . VAL A 1 315 ? -38.715 -5.571 -31.944 1.00 96.69 315 VAL A C 1
ATOM 2375 O O . VAL A 1 315 ? -39.595 -6.139 -32.590 1.00 96.69 315 VAL A O 1
ATOM 2378 N N . SER A 1 316 ? -37.623 -6.192 -31.513 1.00 96.00 316 SER A N 1
ATOM 2379 C CA . SER A 1 316 ? -37.447 -7.640 -31.535 1.00 96.00 316 SER A CA 1
ATOM 2380 C C . SER A 1 316 ? -37.210 -8.116 -30.113 1.00 96.00 316 SER A C 1
ATOM 2382 O O . SER A 1 316 ? -36.147 -7.844 -29.553 1.00 96.00 316 SER A O 1
ATOM 2384 N N . ASN A 1 317 ? -38.155 -8.868 -29.551 1.00 95.69 317 ASN A N 1
ATOM 2385 C CA . ASN A 1 317 ? -37.846 -9.686 -28.387 1.00 95.69 317 ASN A CA 1
ATOM 2386 C C . ASN A 1 317 ? -36.811 -10.740 -28.815 1.00 95.69 317 ASN A C 1
ATOM 2388 O O . ASN A 1 317 ? -36.991 -11.413 -29.831 1.00 95.69 317 ASN A O 1
ATOM 2392 N N . ILE A 1 318 ? -35.686 -10.810 -28.106 1.00 93.19 318 ILE A N 1
ATOM 2393 C CA . ILE A 1 318 ? -34.586 -11.744 -28.400 1.00 93.19 318 ILE A CA 1
ATOM 2394 C C . ILE A 1 318 ? -34.783 -13.044 -27.616 1.00 93.19 318 ILE A C 1
ATOM 2396 O O . ILE A 1 318 ? -34.538 -14.137 -28.123 1.00 93.19 318 ILE A O 1
ATOM 2400 N N . LYS A 1 319 ? -35.228 -12.895 -26.369 1.00 91.12 319 LYS A N 1
ATOM 2401 C CA . LYS A 1 319 ? -35.693 -13.926 -25.437 1.00 91.12 319 LYS A CA 1
ATOM 2402 C C . LYS A 1 319 ? -36.495 -13.216 -24.328 1.00 91.12 319 LYS A C 1
ATOM 2404 O O . LYS A 1 319 ? -36.466 -11.979 -24.288 1.00 91.12 319 LYS A O 1
ATOM 2409 N N . PRO A 1 320 ? -37.179 -13.930 -23.413 1.00 87.69 320 PRO A N 1
ATOM 2410 C CA . PRO A 1 320 ? -37.917 -13.292 -22.325 1.00 87.69 320 PRO A CA 1
ATOM 2411 C C . PRO A 1 320 ? -37.080 -12.218 -21.620 1.00 87.69 320 PRO A C 1
ATOM 2413 O O . PRO A 1 320 ? -35.944 -12.478 -21.224 1.00 87.69 320 PRO A O 1
ATOM 2416 N N . GLN A 1 321 ? -37.653 -11.017 -21.498 1.00 90.56 321 GLN A N 1
ATOM 2417 C CA . GLN A 1 321 ? -37.060 -9.858 -20.819 1.00 90.56 321 GLN A CA 1
ATOM 2418 C C . GLN A 1 321 ? -35.778 -9.268 -21.452 1.00 90.56 321 GLN A C 1
ATOM 2420 O O . GLN A 1 321 ? -35.068 -8.502 -20.798 1.00 90.56 321 GLN A O 1
ATOM 2425 N N . VAL A 1 322 ? -35.491 -9.573 -22.724 1.00 96.38 322 VAL A N 1
ATOM 2426 C CA . VAL A 1 322 ? -34.413 -8.938 -23.504 1.00 96.38 322 VAL A CA 1
ATOM 2427 C C . VAL A 1 322 ? -34.962 -8.453 -24.845 1.00 96.38 322 VAL A C 1
ATOM 2429 O O . VAL A 1 322 ? -35.165 -9.249 -25.766 1.00 96.38 322 VAL A O 1
ATOM 2432 N N . ASP A 1 323 ? -35.170 -7.143 -24.966 1.00 97.25 323 ASP A N 1
ATOM 2433 C CA . ASP A 1 323 ? -35.806 -6.513 -26.126 1.00 97.25 323 ASP A CA 1
ATOM 2434 C C . ASP A 1 323 ? -34.847 -5.587 -26.869 1.00 97.25 323 ASP A C 1
ATOM 2436 O O . ASP A 1 323 ? -34.174 -4.743 -26.277 1.00 97.25 323 ASP A O 1
ATOM 2440 N N . ARG A 1 324 ? -34.804 -5.717 -28.195 1.00 97.81 324 ARG A N 1
ATOM 2441 C CA . ARG A 1 324 ? -33.939 -4.925 -29.070 1.00 97.81 324 ARG A CA 1
ATOM 2442 C C . ARG A 1 324 ? -34.774 -3.970 -29.915 1.00 97.81 324 ARG A C 1
ATOM 2444 O O . ARG A 1 324 ? -35.441 -4.386 -30.863 1.00 97.81 324 ARG A O 1
ATOM 2451 N N . TYR A 1 325 ? -34.727 -2.690 -29.569 1.00 98.25 325 TYR A N 1
ATOM 2452 C CA . TYR A 1 325 ? -35.451 -1.607 -30.232 1.00 98.25 325 TYR A CA 1
ATOM 2453 C C . TYR A 1 325 ? -34.583 -0.992 -31.331 1.00 98.25 325 TYR A C 1
ATOM 2455 O O . TYR A 1 325 ? -33.470 -0.552 -31.057 1.00 98.25 325 TYR A O 1
ATOM 2463 N N . THR A 1 326 ? -35.080 -0.930 -32.567 1.00 97.94 326 THR A N 1
ATOM 2464 C CA . THR A 1 326 ? -34.400 -0.265 -33.694 1.00 97.94 326 THR A CA 1
ATOM 2465 C C . THR A 1 326 ? -34.954 1.145 -33.857 1.00 97.94 326 THR A C 1
ATOM 2467 O O . THR A 1 326 ? -36.145 1.314 -34.106 1.00 97.94 326 THR A O 1
ATOM 2470 N N . LEU A 1 327 ? -34.116 2.169 -33.712 1.00 97.38 327 LEU A N 1
ATOM 2471 C CA . LEU A 1 327 ? -34.508 3.579 -33.765 1.00 97.38 327 LEU A CA 1
ATOM 2472 C C . LEU A 1 327 ? -34.592 4.113 -35.203 1.00 97.38 327 LEU A C 1
ATOM 2474 O O . LEU A 1 327 ? -34.015 3.562 -36.139 1.00 97.38 327 LEU A O 1
ATOM 2478 N N . LYS A 1 328 ? -35.258 5.262 -35.377 1.00 94.12 328 LYS A N 1
ATOM 2479 C CA . LYS A 1 328 ? -35.407 5.960 -36.674 1.00 94.12 328 LYS A CA 1
ATOM 2480 C C . LYS A 1 328 ? -34.078 6.361 -37.337 1.00 94.12 328 LYS A C 1
ATOM 2482 O O . LYS A 1 328 ? -34.056 6.586 -38.542 1.00 94.12 328 LYS A O 1
ATOM 2487 N N . ASN A 1 329 ? -32.989 6.439 -36.569 1.00 93.50 329 ASN A N 1
ATOM 2488 C CA . ASN A 1 329 ? -31.630 6.719 -37.049 1.00 93.50 329 ASN A CA 1
ATOM 2489 C C . ASN A 1 329 ? -30.829 5.447 -37.421 1.00 93.50 329 ASN A C 1
ATOM 2491 O O . ASN A 1 329 ? -29.649 5.552 -37.746 1.00 93.50 329 ASN A O 1
ATOM 2495 N N . GLY A 1 330 ? -31.442 4.259 -37.355 1.00 93.69 330 GLY A N 1
ATOM 2496 C CA . GLY A 1 330 ? -30.820 2.969 -37.668 1.00 93.69 330 GLY A CA 1
ATOM 2497 C C . GLY A 1 330 ? -30.014 2.331 -36.529 1.00 93.69 330 GLY A C 1
ATOM 2498 O O . GLY A 1 330 ? -29.648 1.163 -36.649 1.00 93.69 330 GLY A O 1
ATOM 2499 N N . LYS A 1 331 ? -29.763 3.045 -35.422 1.00 97.00 331 LYS A N 1
ATOM 2500 C CA . LYS A 1 331 ? -29.132 2.477 -34.220 1.00 97.00 331 LYS A CA 1
ATOM 2501 C C . LYS A 1 331 ? -30.106 1.577 -33.462 1.00 97.00 331 LYS A C 1
ATOM 2503 O O . LYS A 1 331 ? -31.320 1.789 -33.502 1.00 97.00 331 LYS A O 1
ATOM 2508 N N . ARG A 1 332 ? -29.574 0.610 -32.720 1.00 97.75 332 ARG A N 1
ATOM 2509 C CA . ARG A 1 332 ? -30.343 -0.352 -31.923 1.00 97.75 332 ARG A CA 1
ATOM 2510 C C . ARG A 1 332 ? -30.012 -0.219 -30.440 1.00 97.75 332 ARG A C 1
ATOM 2512 O O . ARG A 1 332 ? -28.855 -0.020 -30.088 1.00 97.75 332 ARG A O 1
ATOM 2519 N N . ILE A 1 333 ? -31.020 -0.355 -29.586 1.00 98.38 333 ILE A N 1
ATOM 2520 C CA . ILE A 1 333 ? -30.909 -0.325 -28.122 1.00 98.38 333 ILE A CA 1
ATOM 2521 C C . ILE A 1 333 ? -31.373 -1.675 -27.576 1.00 98.38 333 ILE A C 1
ATOM 2523 O O . ILE A 1 333 ? -32.455 -2.137 -27.942 1.00 98.38 333 ILE A O 1
ATOM 2527 N N . ILE A 1 334 ? -30.580 -2.300 -26.708 1.00 98.50 334 ILE A N 1
ATOM 2528 C CA . ILE A 1 334 ? -30.941 -3.532 -25.996 1.00 98.50 334 ILE A CA 1
ATOM 2529 C C . ILE A 1 334 ? -31.447 -3.134 -24.607 1.00 98.50 334 ILE A C 1
ATOM 2531 O O . ILE A 1 334 ? -30.652 -2.788 -23.736 1.00 98.50 334 ILE A O 1
ATOM 2535 N N . LEU A 1 335 ? -32.763 -3.169 -24.406 1.00 98.06 335 LEU A N 1
ATOM 2536 C CA . LEU A 1 335 ? -33.404 -2.912 -23.118 1.00 98.06 335 LEU A CA 1
ATOM 2537 C C . LEU A 1 335 ? -33.572 -4.229 -22.351 1.00 98.06 335 LEU A C 1
ATOM 2539 O O . LEU A 1 335 ? -34.097 -5.207 -22.889 1.00 98.06 335 LEU A O 1
ATOM 2543 N N . LEU A 1 336 ? -33.147 -4.244 -21.089 1.00 96.88 336 LEU A N 1
ATOM 2544 C CA . LEU A 1 336 ? -33.310 -5.393 -20.195 1.00 96.88 336 LEU A CA 1
ATOM 2545 C C . LEU A 1 336 ? -34.509 -5.203 -19.257 1.00 96.88 336 LEU A C 1
ATOM 2547 O O . LEU A 1 336 ? -34.749 -4.092 -18.780 1.00 96.88 336 LEU A O 1
ATOM 2551 N N . ALA A 1 337 ? -35.244 -6.289 -18.995 1.00 92.69 337 ALA A N 1
ATOM 2552 C CA . ALA A 1 337 ? -36.397 -6.351 -18.087 1.00 92.69 337 ALA A CA 1
ATOM 2553 C C . ALA A 1 337 ? -37.477 -5.274 -18.331 1.00 92.69 337 ALA A C 1
ATOM 2555 O O . ALA A 1 337 ? -38.136 -4.837 -17.394 1.00 92.69 337 ALA A O 1
ATOM 2556 N N . GLU A 1 338 ? -37.639 -4.808 -19.575 1.00 92.00 338 GLU A N 1
ATOM 2557 C CA . GLU A 1 338 ? -38.488 -3.658 -19.939 1.00 92.00 338 GLU A CA 1
ATOM 2558 C C . GLU A 1 338 ? -38.228 -2.379 -19.109 1.00 92.00 338 GLU A C 1
ATOM 2560 O O . GLU A 1 338 ? -39.126 -1.566 -18.920 1.00 92.00 338 GLU A O 1
ATOM 2565 N N . GLY A 1 339 ? -36.999 -2.182 -18.616 1.00 90.75 339 GLY A N 1
ATOM 2566 C CA . GLY A 1 339 ? -36.636 -1.061 -17.736 1.00 90.75 339 GLY A CA 1
ATOM 2567 C C . GLY A 1 339 ? -36.902 -1.304 -16.245 1.00 90.75 339 GLY A C 1
ATOM 2568 O O . GLY A 1 339 ? -36.627 -0.429 -15.425 1.00 90.75 339 GLY A O 1
ATOM 2569 N N . ARG A 1 340 ? -37.386 -2.495 -15.875 1.00 89.69 340 ARG A N 1
ATOM 2570 C CA . ARG A 1 340 ? -37.558 -2.949 -14.485 1.00 89.69 340 ARG A CA 1
ATOM 2571 C C . ARG A 1 340 ? -36.257 -3.553 -13.932 1.00 89.69 340 ARG A C 1
ATOM 2573 O O . ARG A 1 340 ? -35.233 -3.585 -14.614 1.00 89.69 340 ARG A O 1
ATOM 2580 N N . LEU A 1 341 ? -36.298 -4.021 -12.683 1.00 89.69 341 LEU A N 1
ATOM 2581 C CA . LEU A 1 341 ? -35.157 -4.554 -11.926 1.00 89.69 341 LEU A CA 1
ATOM 2582 C C . LEU A 1 341 ? -34.438 -5.721 -12.642 1.00 89.69 341 LEU A C 1
ATOM 2584 O O . LEU A 1 341 ? -34.894 -6.867 -12.639 1.00 89.69 341 LEU A O 1
ATOM 2588 N N . VAL A 1 342 ? -33.274 -5.438 -13.237 1.00 93.38 342 VAL A N 1
ATOM 2589 C CA . VAL A 1 342 ? -32.497 -6.373 -14.077 1.00 93.38 342 VAL A CA 1
ATOM 2590 C C . VAL A 1 342 ? -31.979 -7.599 -13.316 1.00 93.38 342 VAL A C 1
ATOM 2592 O O . VAL A 1 342 ? -31.898 -8.688 -13.882 1.00 93.38 342 VAL A O 1
ATOM 2595 N N . ASN A 1 343 ? -31.671 -7.443 -12.028 1.00 91.19 343 ASN A N 1
ATOM 2596 C CA . ASN A 1 343 ? -31.217 -8.507 -11.130 1.00 91.19 343 ASN A CA 1
ATOM 2597 C C . ASN A 1 343 ? -32.296 -9.575 -10.866 1.00 91.19 343 ASN A C 1
ATOM 2599 O O . ASN A 1 343 ? -31.959 -10.744 -10.702 1.00 91.19 343 ASN A O 1
ATOM 2603 N N . LEU A 1 344 ? -33.577 -9.200 -10.849 1.00 87.50 344 LEU A N 1
ATOM 2604 C CA . LEU A 1 344 ? -34.718 -10.103 -10.624 1.00 87.50 344 LEU A CA 1
ATOM 2605 C C . LEU A 1 344 ? -35.392 -10.553 -11.925 1.00 87.50 344 LEU A C 1
ATOM 2607 O O . LEU A 1 344 ? -35.959 -11.644 -11.996 1.00 87.50 344 LEU A O 1
ATOM 2611 N N . GLY A 1 345 ? -35.332 -9.712 -12.956 1.00 87.50 345 GLY A N 1
ATOM 2612 C CA . GLY A 1 345 ? -35.869 -10.025 -14.271 1.00 87.50 345 GLY A CA 1
ATOM 2613 C C . GLY A 1 345 ? -34.975 -10.969 -15.076 1.00 87.50 345 GLY A C 1
ATOM 2614 O O . GLY A 1 345 ? -35.407 -12.036 -15.513 1.00 87.50 345 GLY A O 1
ATOM 2615 N N . CYS A 1 346 ? -33.702 -10.590 -15.242 1.00 91.25 346 CYS A N 1
ATOM 2616 C CA . CYS A 1 346 ? -32.721 -11.319 -16.056 1.00 91.25 346 CYS A CA 1
ATOM 2617 C C . CYS A 1 346 ? -31.849 -12.307 -15.254 1.00 91.25 346 CYS A C 1
ATOM 2619 O O . CYS A 1 346 ? -31.114 -13.095 -15.851 1.00 91.25 346 CYS A O 1
ATOM 2621 N N . ALA A 1 347 ? -31.923 -12.279 -13.921 1.00 90.94 347 ALA A N 1
ATOM 2622 C CA . ALA A 1 347 ? -31.237 -13.195 -13.008 1.00 90.94 347 ALA A CA 1
ATOM 2623 C C . ALA A 1 347 ? -32.167 -13.611 -11.845 1.00 90.94 347 ALA A C 1
ATOM 2625 O O . ALA A 1 347 ? -33.388 -13.579 -11.984 1.00 90.94 347 ALA A O 1
ATOM 2626 N N . THR A 1 348 ? -31.609 -14.087 -10.728 1.00 86.62 348 THR A N 1
ATOM 2627 C CA . THR A 1 348 ? -32.355 -14.708 -9.614 1.00 86.62 348 THR A CA 1
ATOM 2628 C C . THR A 1 348 ? -32.521 -13.809 -8.381 1.00 86.62 348 THR A C 1
ATOM 2630 O O . THR A 1 348 ? -32.877 -14.307 -7.316 1.00 86.62 348 THR A O 1
ATOM 2633 N N . GLY A 1 349 ? -32.266 -12.504 -8.497 1.00 88.19 349 GLY A N 1
ATOM 2634 C CA . GLY A 1 349 ? -32.222 -11.564 -7.374 1.00 88.19 349 GLY A CA 1
ATOM 2635 C C . GLY A 1 349 ? -30.865 -11.538 -6.664 1.00 88.19 349 GLY A C 1
ATOM 2636 O O . GLY A 1 349 ? -29.827 -11.823 -7.263 1.00 88.19 349 GLY A O 1
ATOM 2637 N N . HIS A 1 350 ? -30.857 -11.157 -5.386 1.00 91.88 350 HIS A N 1
ATOM 2638 C CA . HIS A 1 350 ? -29.639 -11.099 -4.572 1.00 91.88 350 HIS A CA 1
ATOM 2639 C C . HIS A 1 350 ? -29.298 -12.465 -3.941 1.00 91.88 350 HIS A C 1
ATOM 2641 O O . HIS A 1 350 ? -30.203 -13.248 -3.647 1.00 91.88 350 HIS A O 1
ATOM 2647 N N . PRO A 1 351 ? -28.005 -12.763 -3.691 1.00 91.69 351 PRO A N 1
ATOM 2648 C CA . PRO A 1 351 ? -27.585 -13.984 -3.003 1.00 91.69 351 PRO A CA 1
ATOM 2649 C C . PRO A 1 351 ? -28.280 -14.189 -1.649 1.00 91.69 351 PRO A C 1
ATOM 2651 O O . PRO A 1 351 ? -28.477 -13.235 -0.894 1.00 91.69 351 PRO A O 1
ATOM 2654 N N . SER A 1 352 ? -28.576 -15.445 -1.297 1.00 94.56 352 SER A N 1
ATOM 2655 C CA . SER A 1 352 ? -29.334 -15.805 -0.086 1.00 94.56 352 SER A CA 1
ATOM 2656 C C . SER A 1 352 ? -28.756 -15.205 1.202 1.00 94.56 352 SER A C 1
ATOM 2658 O O . SER A 1 352 ? -29.505 -14.649 2.002 1.00 94.56 352 SER A O 1
ATOM 2660 N N . PHE A 1 353 ? -27.427 -15.207 1.355 1.00 93.62 353 PHE A N 1
ATOM 2661 C CA . PHE A 1 353 ? -26.733 -14.618 2.510 1.00 93.62 353 PHE A CA 1
ATOM 2662 C C . PHE A 1 353 ? -27.017 -13.122 2.691 1.00 93.62 353 PHE A C 1
ATOM 2664 O O . PHE A 1 353 ? -27.033 -12.621 3.812 1.00 93.62 353 PHE A O 1
ATOM 2671 N N . ILE A 1 354 ? -27.264 -12.408 1.593 1.00 92.31 354 ILE A N 1
ATOM 2672 C CA . ILE A 1 354 ? -27.534 -10.972 1.602 1.00 92.31 354 ILE A CA 1
ATOM 2673 C C . ILE A 1 354 ? -29.011 -10.719 1.930 1.00 92.31 354 ILE A C 1
ATOM 2675 O O . ILE A 1 354 ? -29.298 -9.948 2.844 1.00 92.31 354 ILE A O 1
ATOM 2679 N N . MET A 1 355 ? -29.939 -11.448 1.296 1.00 93.75 355 MET A N 1
ATOM 2680 C CA . MET A 1 355 ? -31.372 -11.365 1.634 1.00 93.75 355 MET A CA 1
ATOM 2681 C C . MET A 1 355 ? -31.673 -11.802 3.073 1.00 93.75 355 MET A C 1
ATOM 2683 O O . MET A 1 355 ? -32.594 -11.285 3.697 1.00 93.75 355 MET A O 1
ATOM 2687 N N . SER A 1 356 ? -30.870 -12.706 3.639 1.00 95.44 356 SER A N 1
ATOM 2688 C CA . SER A 1 356 ? -30.948 -13.099 5.050 1.00 95.44 356 SER A CA 1
ATOM 2689 C C . SER A 1 356 ? -30.803 -11.908 6.008 1.00 95.44 356 SER A C 1
ATOM 2691 O O . SER A 1 356 ? -31.436 -11.908 7.062 1.00 95.44 356 SER A O 1
ATOM 2693 N N . ALA A 1 357 ? -30.047 -10.862 5.651 1.00 93.31 357 ALA A N 1
ATOM 2694 C CA . ALA A 1 357 ? -29.957 -9.652 6.465 1.00 93.31 357 ALA A CA 1
ATOM 2695 C C . ALA A 1 357 ? -31.261 -8.832 6.413 1.00 93.31 357 ALA A C 1
ATOM 2697 O O . ALA A 1 357 ? -31.849 -8.534 7.455 1.00 93.31 357 ALA A O 1
ATOM 2698 N N . SER A 1 358 ? -31.761 -8.516 5.215 1.00 91.94 358 SER A N 1
ATOM 2699 C CA . SER A 1 358 ? -32.994 -7.734 5.037 1.00 91.94 358 SER A CA 1
ATOM 2700 C C . SER A 1 358 ? -34.222 -8.447 5.617 1.00 91.94 358 SER A C 1
ATOM 2702 O O . SER A 1 358 ? -35.003 -7.852 6.360 1.00 91.94 358 SER A O 1
ATOM 2704 N N . PHE A 1 359 ? -34.338 -9.757 5.403 1.00 96.38 359 PHE A N 1
ATOM 2705 C CA . PHE A 1 359 ? -35.460 -10.555 5.897 1.00 96.38 359 PHE A CA 1
ATOM 2706 C C . PHE A 1 359 ? -35.401 -10.822 7.409 1.00 96.38 359 PHE A C 1
ATOM 2708 O O . PHE A 1 359 ? -36.450 -10.972 8.045 1.00 96.38 359 PHE A O 1
ATOM 2715 N N . CYS A 1 360 ? -34.216 -10.791 8.032 1.00 97.00 360 CYS A N 1
ATOM 2716 C CA . CYS A 1 360 ? -34.116 -10.675 9.489 1.00 97.00 360 CYS A CA 1
ATOM 2717 C C . CYS A 1 360 ? -34.701 -9.350 9.991 1.00 97.00 360 CYS A C 1
ATOM 2719 O O . CYS A 1 360 ? -35.485 -9.368 10.939 1.00 97.00 360 CYS A O 1
ATOM 2721 N N . ASN A 1 361 ? -34.386 -8.220 9.346 1.00 95.31 361 ASN A N 1
ATOM 2722 C CA . ASN A 1 361 ? -34.951 -6.922 9.725 1.00 95.31 361 ASN A CA 1
ATOM 2723 C C . ASN A 1 361 ? -36.481 -6.904 9.593 1.00 95.31 361 ASN A C 1
ATOM 2725 O O . ASN A 1 361 ? -37.153 -6.430 10.505 1.00 95.31 361 ASN A O 1
ATOM 2729 N N . GLN A 1 362 ? -37.037 -7.477 8.518 1.00 95.44 362 GLN A N 1
ATOM 2730 C CA . GLN A 1 362 ? -38.487 -7.660 8.369 1.00 95.44 362 GLN A CA 1
ATOM 2731 C C . GLN A 1 362 ? -39.078 -8.510 9.497 1.00 95.44 362 GLN A C 1
ATOM 2733 O O . GLN A 1 362 ? -40.034 -8.100 10.153 1.00 95.44 362 GLN A O 1
ATOM 2738 N N . THR A 1 363 ? -38.486 -9.677 9.771 1.00 97.56 363 THR A N 1
ATOM 2739 C CA . THR A 1 363 ? -38.946 -10.587 10.834 1.00 97.56 363 THR A CA 1
ATOM 2740 C C . THR A 1 363 ? -38.960 -9.885 12.197 1.00 97.56 363 THR A C 1
ATOM 2742 O O . THR A 1 363 ? -39.940 -9.974 12.937 1.00 97.56 363 THR A O 1
ATOM 2745 N N . LEU A 1 364 ? -37.905 -9.132 12.515 1.00 96.81 364 LEU A N 1
ATOM 2746 C CA . LEU A 1 364 ? -37.778 -8.388 13.769 1.00 96.81 364 LEU A CA 1
ATOM 2747 C C . LEU A 1 364 ? -38.712 -7.163 13.825 1.00 96.81 364 LEU A C 1
ATOM 2749 O O . LEU A 1 364 ? -39.266 -6.881 14.887 1.00 96.81 364 LEU A O 1
ATOM 2753 N N . ALA A 1 365 ? -38.970 -6.488 12.700 1.00 95.94 365 ALA A N 1
ATOM 2754 C CA . ALA A 1 365 ? -39.964 -5.415 12.604 1.00 95.94 365 ALA A CA 1
ATOM 2755 C C . ALA A 1 365 ? -41.393 -5.927 12.860 1.00 95.94 365 ALA A C 1
ATOM 2757 O O . ALA A 1 365 ? -42.139 -5.319 13.630 1.00 95.94 365 ALA A O 1
ATOM 2758 N N . GLN A 1 366 ? -41.758 -7.077 12.281 1.00 97.50 366 GLN A N 1
ATOM 2759 C CA . GLN A 1 366 ? -43.043 -7.739 12.532 1.00 97.50 366 GLN A CA 1
ATOM 2760 C C . GLN A 1 366 ? -43.189 -8.134 14.009 1.00 97.50 366 GLN A C 1
ATOM 2762 O O . GLN A 1 366 ? -44.232 -7.877 14.609 1.00 97.50 366 GLN A O 1
ATOM 2767 N N . ILE A 1 367 ? -42.139 -8.693 14.627 1.00 96.81 367 ILE A N 1
ATOM 2768 C CA . ILE A 1 367 ? -42.129 -9.033 16.063 1.00 96.81 367 ILE A CA 1
ATOM 2769 C C . ILE A 1 367 ? -42.316 -7.780 16.925 1.00 96.81 367 ILE A C 1
ATOM 2771 O O . ILE A 1 367 ? -43.118 -7.808 17.862 1.00 96.81 367 ILE A O 1
ATOM 2775 N N . ALA A 1 368 ? -41.622 -6.685 16.606 1.00 94.81 368 ALA A N 1
ATOM 2776 C CA . ALA A 1 368 ? -41.704 -5.432 17.350 1.00 94.81 368 ALA A CA 1
ATOM 2777 C C . ALA A 1 368 ? -43.104 -4.797 17.276 1.00 94.81 368 ALA A C 1
ATOM 2779 O O . ALA A 1 368 ? -43.664 -4.433 18.308 1.00 94.81 368 ALA A O 1
ATOM 2780 N N . LEU A 1 369 ? -43.697 -4.715 16.080 1.00 95.69 369 LEU A N 1
ATOM 2781 C CA . LEU A 1 369 ? -45.053 -4.187 15.877 1.00 95.69 369 LEU A CA 1
ATOM 2782 C C . LEU A 1 369 ? -46.132 -5.091 16.490 1.00 95.69 369 LEU A C 1
ATOM 2784 O O . LEU A 1 369 ? -47.102 -4.596 17.066 1.00 95.69 369 LEU A O 1
ATOM 2788 N N . TRP A 1 370 ? -45.978 -6.416 16.401 1.00 96.75 370 TRP A N 1
ATOM 2789 C CA . TRP A 1 370 ? -46.957 -7.345 16.965 1.00 96.75 370 TRP A CA 1
ATOM 2790 C C . TRP A 1 370 ? -46.962 -7.335 18.499 1.00 96.75 370 TRP A C 1
ATOM 2792 O O . TRP A 1 370 ? -48.033 -7.436 19.102 1.00 96.75 370 TRP A O 1
ATOM 2802 N N . ASN A 1 371 ? -45.798 -7.171 19.134 1.00 94.38 371 ASN A N 1
ATOM 2803 C CA . ASN A 1 371 ? -45.636 -7.241 20.591 1.00 94.38 371 ASN A CA 1
ATOM 2804 C C . ASN A 1 371 ? -45.588 -5.876 21.299 1.00 94.38 371 ASN A C 1
ATOM 2806 O O . ASN A 1 371 ? -45.321 -5.825 22.504 1.00 94.38 371 ASN A O 1
ATOM 2810 N N . ASP A 1 372 ? -45.894 -4.777 20.603 1.00 92.00 372 ASP A N 1
ATOM 2811 C CA . ASP A 1 372 ? -46.088 -3.476 21.242 1.00 92.00 372 ASP A CA 1
ATOM 2812 C C . ASP A 1 372 ? -47.376 -3.457 22.079 1.00 92.00 372 ASP A C 1
ATOM 2814 O O . ASP A 1 372 ? -48.472 -3.130 21.623 1.00 92.00 372 ASP A O 1
ATOM 2818 N N . ASN A 1 373 ? -47.214 -3.836 23.343 1.00 82.00 373 ASN A N 1
ATOM 2819 C CA . ASN A 1 373 ? -48.245 -3.783 24.373 1.00 82.00 373 ASN A CA 1
ATOM 2820 C C . ASN A 1 373 ? -48.259 -2.434 25.123 1.00 82.00 373 ASN A C 1
ATOM 2822 O O . ASN A 1 373 ? -49.102 -2.236 25.997 1.00 82.00 373 ASN A O 1
ATOM 2826 N N . ASN A 1 374 ? -47.336 -1.516 24.801 1.00 82.19 374 ASN A N 1
ATOM 2827 C CA . ASN A 1 374 ? -47.125 -0.253 25.518 1.00 82.19 374 ASN A CA 1
ATOM 2828 C C . ASN A 1 374 ? -47.584 0.986 24.722 1.00 82.19 374 ASN A C 1
ATOM 2830 O O . ASN A 1 374 ? -47.682 2.070 25.298 1.00 82.19 374 ASN A O 1
ATOM 2834 N N . GLY A 1 375 ? -47.866 0.848 23.423 1.00 85.31 375 GLY A N 1
ATOM 2835 C CA . GLY A 1 375 ? -48.231 1.958 22.537 1.00 85.31 375 GLY A CA 1
ATOM 2836 C C . GLY A 1 375 ? -47.029 2.799 22.095 1.00 85.31 375 GLY A C 1
ATOM 2837 O O . GLY A 1 375 ? -47.153 4.015 21.929 1.00 85.31 375 GLY A O 1
ATOM 2838 N N . GLN A 1 376 ? -45.865 2.166 21.937 1.00 89.81 376 GLN A N 1
ATOM 2839 C CA . GLN A 1 376 ? -44.646 2.781 21.413 1.00 89.81 376 GLN A CA 1
ATOM 2840 C C . GLN A 1 376 ? -44.808 3.229 19.950 1.00 89.81 376 GLN A C 1
ATOM 2842 O O . GLN A 1 376 ? -44.353 4.320 19.595 1.00 89.81 376 GLN A O 1
ATOM 2847 N N . TYR A 1 377 ? -45.466 2.420 19.116 1.00 94.19 377 TYR A N 1
ATOM 2848 C CA . TYR A 1 377 ? -45.637 2.659 17.683 1.00 94.19 377 TYR A CA 1
ATOM 2849 C C . TYR A 1 377 ? -47.025 3.242 17.384 1.00 94.19 377 TYR A C 1
ATOM 2851 O O . TYR A 1 377 ? -48.034 2.542 17.296 1.00 94.19 377 TYR A O 1
ATOM 2859 N N . LYS A 1 378 ? -47.097 4.564 17.217 1.00 94.38 378 LYS A N 1
ATOM 2860 C CA . LYS A 1 378 ? -48.355 5.293 17.021 1.00 94.38 378 LYS A CA 1
ATOM 2861 C C . LYS A 1 378 ? -48.817 5.276 15.568 1.00 94.38 378 LYS A C 1
ATOM 2863 O O . LYS A 1 378 ? -48.042 5.497 14.639 1.00 94.38 378 LYS A O 1
ATOM 2868 N N . ARG A 1 379 ? -50.129 5.118 15.383 1.00 94.44 379 ARG A N 1
ATOM 2869 C CA . ARG A 1 379 ? -50.800 5.244 14.082 1.00 94.44 379 ARG A CA 1
ATOM 2870 C C . ARG A 1 379 ? -50.473 6.580 13.410 1.00 94.44 379 ARG A C 1
ATOM 2872 O O . ARG A 1 379 ? -50.671 7.634 14.010 1.00 94.44 379 ARG A O 1
ATOM 2879 N N . GLY A 1 380 ? -50.021 6.522 12.159 1.00 94.19 380 GLY A N 1
ATOM 2880 C CA . GLY A 1 380 ? -49.659 7.690 11.358 1.00 94.19 380 GLY A CA 1
ATOM 2881 C C . GLY A 1 380 ? -48.203 8.147 11.493 1.00 94.19 380 GLY A C 1
ATOM 2882 O O . GLY A 1 380 ? -47.808 9.034 10.741 1.00 94.19 380 GLY A O 1
ATOM 2883 N N . GLU A 1 381 ? -47.400 7.559 12.388 1.00 95.94 381 GLU A N 1
ATOM 2884 C CA . GLU A 1 381 ? -45.956 7.814 12.518 1.00 95.94 381 GLU A CA 1
ATOM 2885 C C . GLU A 1 381 ? -45.130 6.697 11.829 1.00 95.94 381 GLU A C 1
ATOM 2887 O O . GLU A 1 381 ? -45.538 5.533 11.776 1.00 95.94 381 GLU A O 1
ATOM 2892 N N . VAL A 1 382 ? -43.958 7.056 11.288 1.00 95.31 382 VAL A N 1
ATOM 2893 C CA . VAL A 1 382 ? -43.005 6.137 10.632 1.00 95.31 382 VAL A CA 1
ATOM 2894 C C . VAL A 1 382 ? -41.710 6.093 11.442 1.00 95.31 382 VAL A C 1
ATOM 2896 O O . VAL A 1 382 ? -41.063 7.125 11.646 1.00 95.31 382 VAL A O 1
ATOM 2899 N N . TYR A 1 383 ? -41.321 4.898 11.874 1.00 93.31 383 TYR A N 1
ATOM 2900 C CA . TYR A 1 383 ? -40.203 4.633 12.777 1.00 93.31 383 TYR A CA 1
ATOM 2901 C C . TYR A 1 383 ? -39.042 3.945 12.056 1.00 93.31 383 TYR A C 1
ATOM 2903 O O . TYR A 1 383 ? -39.239 3.278 11.046 1.00 93.31 383 TYR A O 1
ATOM 2911 N N . MET A 1 384 ? -37.831 4.076 12.595 1.00 89.38 384 MET A N 1
ATOM 2912 C CA . MET A 1 384 ? -36.710 3.203 12.230 1.00 89.38 384 MET A CA 1
ATOM 2913 C C . MET A 1 384 ? -36.809 1.880 12.993 1.00 89.38 384 MET A C 1
ATOM 2915 O O . MET A 1 384 ? -37.344 1.854 14.103 1.00 89.38 384 MET A O 1
ATOM 2919 N N . LEU A 1 385 ? -36.239 0.804 12.443 1.00 86.81 385 LEU A N 1
ATOM 2920 C CA . LEU A 1 385 ? -35.979 -0.405 13.225 1.00 86.81 385 LEU A CA 1
ATOM 2921 C C . LEU A 1 385 ? -35.046 -0.068 14.418 1.00 86.81 385 LEU A C 1
ATOM 2923 O O . LEU A 1 385 ? -34.048 0.629 14.213 1.00 86.81 385 LEU A O 1
ATOM 2927 N N . PRO A 1 386 ? -35.333 -0.542 15.648 1.00 85.62 386 PRO A N 1
ATOM 2928 C CA . PRO A 1 386 ? -34.412 -0.433 16.780 1.00 85.62 386 PRO A CA 1
ATOM 2929 C C . PRO A 1 386 ? -33.041 -1.052 16.474 1.00 85.62 386 PRO A C 1
ATOM 2931 O O . PRO A 1 386 ? -32.946 -2.117 15.859 1.00 85.62 386 PRO A O 1
ATOM 2934 N N . LYS A 1 387 ? -31.960 -0.399 16.907 1.00 82.31 387 LYS A N 1
ATOM 2935 C CA . LYS A 1 387 ? -30.590 -0.799 16.536 1.00 82.31 387 LYS A CA 1
ATOM 2936 C C . LYS A 1 387 ? -30.127 -2.066 17.220 1.00 82.31 387 LYS A C 1
ATOM 2938 O O . LYS A 1 387 ? -29.267 -2.754 16.701 1.00 82.31 387 LYS A O 1
ATOM 2943 N N . GLU A 1 388 ? -30.689 -2.365 18.377 1.00 87.06 388 GLU A N 1
ATOM 2944 C CA . GLU A 1 388 ? -30.489 -3.611 19.101 1.00 87.06 388 GLU A CA 1
ATOM 2945 C C . GLU A 1 388 ? -30.876 -4.800 18.210 1.00 87.06 388 GLU A C 1
ATOM 2947 O O . GLU A 1 388 ? -30.213 -5.832 18.229 1.00 87.06 388 GLU A O 1
ATOM 2952 N N . LEU A 1 389 ? -31.902 -4.619 17.369 1.00 89.12 389 LEU A N 1
ATOM 2953 C CA . LEU A 1 389 ? -32.376 -5.610 16.406 1.00 89.12 389 LEU A CA 1
ATOM 2954 C C . LEU A 1 389 ? -31.508 -5.621 15.133 1.00 89.12 389 LEU A C 1
ATOM 2956 O O . LEU A 1 389 ? -31.147 -6.693 14.664 1.00 89.12 389 LEU A O 1
ATOM 2960 N N . ASP A 1 390 ? -31.106 -4.455 14.614 1.00 85.75 390 ASP A N 1
ATOM 2961 C CA . ASP A 1 390 ? -30.205 -4.311 13.447 1.00 85.75 390 ASP A CA 1
ATOM 2962 C C . ASP A 1 390 ? -28.775 -4.842 13.735 1.00 85.75 390 ASP A C 1
ATOM 2964 O O . ASP A 1 390 ? -28.152 -5.511 12.907 1.00 85.75 390 ASP A O 1
ATOM 2968 N N . GLU A 1 391 ? -28.256 -4.628 14.948 1.00 89.12 391 GLU A N 1
ATOM 2969 C CA . GLU A 1 391 ? -26.991 -5.207 15.421 1.00 89.12 391 GLU A CA 1
ATOM 2970 C C . GLU A 1 391 ? -27.144 -6.701 15.777 1.00 89.12 391 GLU A C 1
ATOM 2972 O O . GLU A 1 391 ? -26.208 -7.469 15.541 1.00 89.12 391 GLU A O 1
ATOM 2977 N N . GLU A 1 392 ? -28.321 -7.168 16.224 1.00 91.12 392 GLU A N 1
ATOM 2978 C CA . GLU A 1 392 ? -28.624 -8.608 16.310 1.00 91.12 392 GLU A CA 1
ATOM 2979 C C . GLU A 1 392 ? -28.602 -9.283 14.928 1.00 91.12 392 GLU A C 1
ATOM 2981 O O . GLU A 1 392 ? -28.005 -10.356 14.794 1.00 91.12 392 GLU A O 1
ATOM 2986 N N . VAL A 1 393 ? -29.162 -8.647 13.887 1.00 92.62 393 VAL A N 1
ATOM 2987 C CA . VAL A 1 393 ? -29.047 -9.139 12.503 1.00 92.62 393 VAL A CA 1
ATOM 2988 C C . VAL A 1 393 ? -27.578 -9.314 12.131 1.00 92.62 393 VAL A C 1
ATOM 2990 O O . VAL A 1 393 ? -27.196 -10.382 11.652 1.00 92.62 393 VAL A O 1
ATOM 2993 N N . ALA A 1 394 ? -26.727 -8.317 12.390 1.00 91.56 394 ALA A N 1
ATOM 2994 C CA . ALA A 1 394 ? -25.297 -8.431 12.111 1.00 91.56 394 ALA A CA 1
ATOM 2995 C C . ALA A 1 394 ? -24.650 -9.604 12.878 1.00 91.56 394 ALA A C 1
ATOM 2997 O O . ALA A 1 394 ? -23.995 -10.455 12.268 1.00 91.56 394 ALA A O 1
ATOM 2998 N N . LEU A 1 395 ? -24.877 -9.702 14.193 1.00 90.38 395 LEU A N 1
ATOM 2999 C CA . LEU A 1 395 ? -24.333 -10.766 15.049 1.00 90.38 395 LEU A CA 1
ATOM 3000 C C . LEU A 1 395 ? -24.717 -12.174 14.565 1.00 90.38 395 LEU A C 1
ATOM 3002 O O . LEU A 1 395 ? -23.864 -13.065 14.556 1.00 90.38 395 LEU A O 1
ATOM 3006 N N . ALA A 1 396 ? -25.958 -12.366 14.111 1.00 91.62 396 ALA A N 1
ATOM 3007 C CA . ALA A 1 396 ? -26.458 -13.651 13.623 1.00 91.62 396 ALA A CA 1
ATOM 3008 C C . ALA A 1 396 ? -25.737 -14.160 12.355 1.00 91.62 396 ALA A C 1
ATOM 3010 O O . ALA A 1 396 ? -25.642 -15.369 12.142 1.00 91.62 396 ALA A O 1
ATOM 3011 N N . HIS A 1 397 ? -25.181 -13.265 11.530 1.00 94.38 397 HIS A N 1
ATOM 3012 C CA . HIS A 1 397 ? -24.470 -13.634 10.297 1.00 94.38 397 HIS A CA 1
ATOM 3013 C C . HIS A 1 397 ? -22.967 -13.881 10.514 1.00 94.38 397 HIS A C 1
ATOM 3015 O O . HIS A 1 397 ? -22.380 -14.743 9.854 1.00 94.38 397 HIS A O 1
ATOM 3021 N N . LEU A 1 398 ? -22.327 -13.162 11.446 1.00 91.62 398 LEU A N 1
ATOM 3022 C CA . LEU A 1 398 ? -20.865 -13.178 11.626 1.00 91.62 398 LEU A CA 1
ATOM 3023 C C . LEU A 1 398 ? -20.286 -14.561 11.967 1.00 91.62 398 LEU A C 1
ATOM 3025 O O . LEU A 1 398 ? -19.194 -14.899 11.504 1.00 91.62 398 LEU A O 1
ATOM 3029 N N . GLY A 1 399 ? -21.028 -15.388 12.712 1.00 84.25 399 GLY A N 1
ATOM 3030 C CA . GLY A 1 399 ? -20.603 -16.748 13.061 1.00 84.25 399 GLY A CA 1
ATOM 3031 C C . GLY A 1 399 ? -20.385 -17.650 11.838 1.00 84.25 399 GLY A C 1
ATOM 3032 O O . GLY A 1 399 ? -19.412 -18.401 11.796 1.00 84.25 399 GLY A O 1
ATOM 3033 N N . ARG A 1 400 ? -21.223 -17.519 10.797 1.00 86.44 400 ARG A N 1
ATOM 3034 C CA . ARG A 1 400 ? -21.113 -18.289 9.539 1.00 86.44 400 ARG A CA 1
ATOM 3035 C C . ARG A 1 400 ? -19.857 -17.930 8.735 1.00 86.44 400 ARG A C 1
ATOM 3037 O O . ARG A 1 400 ? -19.374 -18.755 7.964 1.00 86.44 400 ARG A O 1
ATOM 3044 N N . LEU A 1 401 ? -19.318 -16.729 8.954 1.00 85.06 401 LEU A N 1
ATOM 3045 C CA . LEU A 1 401 ? -18.085 -16.213 8.350 1.00 85.06 401 LEU A CA 1
ATOM 3046 C C . LEU A 1 401 ? -16.834 -16.469 9.217 1.00 85.06 401 LEU A C 1
ATOM 3048 O O . LEU A 1 401 ? -15.761 -15.956 8.908 1.00 85.06 401 LEU A O 1
ATOM 3052 N N . ASN A 1 402 ? -16.952 -17.239 10.309 1.00 87.00 402 ASN A N 1
ATOM 3053 C CA . ASN A 1 402 ? -15.906 -17.459 11.322 1.00 87.00 402 ASN A CA 1
ATOM 3054 C C . ASN A 1 402 ? -15.385 -16.172 12.005 1.00 87.00 402 ASN A C 1
ATOM 3056 O O . ASN A 1 402 ? -14.313 -16.175 12.621 1.00 87.00 402 ASN A O 1
ATOM 3060 N N . VAL A 1 403 ? -16.137 -15.068 11.936 1.00 87.94 403 VAL A N 1
ATOM 3061 C CA . VAL A 1 403 ? -15.751 -13.797 12.559 1.00 87.94 403 VAL A CA 1
ATOM 3062 C C . VAL A 1 403 ? -16.033 -13.848 14.060 1.00 87.94 403 VAL A C 1
ATOM 3064 O O . VAL A 1 403 ? -17.119 -14.223 14.498 1.00 87.94 403 VAL A O 1
ATOM 3067 N N . ARG A 1 404 ? -15.047 -13.438 14.864 1.00 85.00 404 ARG A N 1
ATOM 3068 C CA . ARG A 1 404 ? -15.153 -13.324 16.326 1.00 85.00 404 ARG A CA 1
ATOM 3069 C C . ARG A 1 404 ? -14.977 -11.866 16.732 1.00 85.00 404 ARG A C 1
ATOM 3071 O O . ARG A 1 404 ? -13.980 -11.252 16.360 1.00 85.00 404 ARG A O 1
ATOM 3078 N N . LEU A 1 405 ? -15.929 -11.327 17.491 1.00 86.44 405 LEU A N 1
ATOM 3079 C CA . LEU A 1 405 ? -15.883 -9.951 17.988 1.00 86.44 405 LEU A CA 1
ATOM 3080 C C . LEU A 1 405 ? -15.263 -9.874 19.388 1.00 86.44 405 LEU A C 1
ATOM 3082 O O . LEU A 1 405 ? -15.546 -10.701 20.255 1.00 86.44 405 LEU A O 1
ATOM 3086 N N . THR A 1 406 ? -14.472 -8.829 19.619 1.00 84.25 406 THR A N 1
ATOM 3087 C CA . THR A 1 406 ? -14.051 -8.404 20.959 1.00 84.25 406 THR A CA 1
ATOM 3088 C C . THR A 1 406 ? -15.192 -7.623 21.612 1.00 84.25 406 THR A C 1
ATOM 3090 O O . THR A 1 406 ? -15.698 -6.679 21.009 1.00 84.25 406 THR A O 1
ATOM 3093 N N . LYS A 1 407 ? -15.587 -7.979 22.841 1.00 85.94 407 LYS A N 1
ATOM 3094 C CA . LYS A 1 407 ? -16.535 -7.175 23.634 1.00 85.94 407 LYS A CA 1
ATOM 3095 C C . LYS A 1 407 ? -15.842 -5.955 24.240 1.00 85.94 407 LYS A C 1
ATOM 3097 O O . LYS A 1 407 ? -14.661 -6.031 24.580 1.00 85.94 407 LYS A O 1
ATOM 3102 N N . LEU A 1 408 ? -16.578 -4.859 24.436 1.00 86.25 408 LEU A N 1
ATOM 3103 C CA . LEU A 1 408 ? -16.067 -3.727 25.211 1.00 86.25 408 LEU A CA 1
ATOM 3104 C C . LEU A 1 408 ? -15.829 -4.158 26.665 1.00 86.25 408 LEU A C 1
ATOM 3106 O O . LEU A 1 408 ? -16.656 -4.829 27.279 1.00 86.25 408 LEU A O 1
ATOM 3110 N N . THR A 1 409 ? -14.721 -3.731 27.260 1.00 89.50 409 THR A N 1
ATOM 3111 C CA . THR A 1 409 ? -14.591 -3.758 28.723 1.00 89.50 409 THR A CA 1
ATOM 3112 C C . THR A 1 409 ? -15.539 -2.728 29.340 1.00 89.50 409 THR A C 1
ATOM 3114 O O . THR A 1 409 ? -15.866 -1.724 28.706 1.00 89.50 409 THR A O 1
ATOM 3117 N N . LYS A 1 410 ? -15.941 -2.913 30.605 1.00 88.69 410 LYS A N 1
ATOM 3118 C CA . LYS A 1 410 ? -16.795 -1.940 31.314 1.00 88.69 410 LYS A CA 1
ATOM 3119 C C . LYS A 1 410 ? -16.204 -0.519 31.294 1.00 88.69 410 LYS A C 1
ATOM 3121 O O . LYS A 1 410 ? -16.938 0.430 31.074 1.00 88.69 410 LYS A O 1
ATOM 3126 N N . VAL A 1 411 ? -14.878 -0.384 31.395 1.00 92.12 411 VAL A N 1
ATOM 3127 C CA . VAL A 1 411 ? -14.179 0.913 31.307 1.00 92.12 411 VAL A CA 1
ATOM 3128 C C . VAL A 1 411 ? -14.287 1.543 29.911 1.00 92.12 411 VAL A C 1
ATOM 3130 O O . VAL A 1 411 ? -14.484 2.748 29.805 1.00 92.12 411 VAL A O 1
ATOM 3133 N N . GLN A 1 412 ? -14.198 0.755 28.833 1.00 87.62 412 GLN A N 1
ATOM 3134 C CA . GLN A 1 412 ? -14.394 1.263 27.466 1.00 87.62 412 GLN A CA 1
ATOM 3135 C C . GLN A 1 412 ? -15.855 1.641 27.199 1.00 87.62 412 GLN A C 1
ATOM 3137 O O . GLN A 1 412 ? -16.108 2.661 26.568 1.00 87.62 412 GLN A O 1
ATOM 3142 N N . ALA A 1 413 ? -16.800 0.843 27.696 1.00 87.88 413 ALA A N 1
ATOM 3143 C CA . ALA A 1 413 ? -18.231 1.122 27.637 1.00 87.88 413 ALA A CA 1
ATOM 3144 C C . ALA A 1 413 ? -18.566 2.456 28.339 1.00 87.88 413 ALA A C 1
ATOM 3146 O O . ALA A 1 413 ? -19.130 3.360 27.722 1.00 87.88 413 ALA A O 1
ATOM 3147 N N . ASP A 1 414 ? -18.091 2.630 29.577 1.00 87.75 414 ASP A N 1
ATOM 3148 C CA . ASP A 1 414 ? -18.284 3.853 30.369 1.00 87.75 414 ASP A CA 1
ATOM 3149 C C . ASP A 1 414 ? -17.573 5.079 29.765 1.00 87.75 414 ASP A C 1
ATOM 3151 O O . ASP A 1 414 ? -18.093 6.188 29.841 1.00 87.75 414 ASP A O 1
ATOM 3155 N N . TYR A 1 415 ? -16.413 4.901 29.121 1.00 86.19 415 TYR A N 1
ATOM 3156 C CA . TYR A 1 415 ? -15.711 5.983 28.415 1.00 86.19 415 TYR A CA 1
ATOM 3157 C C . TYR A 1 415 ? -16.414 6.418 27.118 1.00 86.19 415 TYR A C 1
ATOM 3159 O O . TYR A 1 415 ? -16.415 7.599 26.771 1.00 86.19 415 TYR A O 1
ATOM 3167 N N . LEU A 1 416 ? -16.999 5.470 26.380 1.00 80.25 416 LEU A N 1
ATOM 3168 C CA . LEU A 1 416 ? -17.700 5.741 25.123 1.00 80.25 416 LEU A CA 1
ATOM 3169 C C . LEU A 1 416 ? -19.147 6.214 25.325 1.00 80.25 416 LEU A C 1
ATOM 3171 O O . LEU A 1 416 ? -19.758 6.658 24.349 1.00 80.25 416 LEU A O 1
ATOM 3175 N N . ASP A 1 417 ? -19.674 6.144 26.550 1.00 85.75 417 ASP A N 1
ATOM 3176 C CA . ASP A 1 417 ? -21.094 6.328 26.879 1.00 85.75 417 ASP A CA 1
ATOM 3177 C C . ASP A 1 417 ? -21.982 5.370 26.056 1.00 85.75 417 ASP A C 1
ATOM 3179 O O . ASP A 1 417 ? -22.853 5.778 25.286 1.00 85.75 417 ASP A O 1
ATOM 3183 N N . LEU A 1 418 ? -21.659 4.071 26.139 1.00 86.19 418 LEU A N 1
ATOM 3184 C CA . LEU A 1 418 ? -22.319 2.957 25.442 1.00 86.19 418 LEU A CA 1
ATOM 3185 C C . LEU A 1 418 ? -22.397 1.718 26.360 1.00 86.19 418 LEU A C 1
ATOM 3187 O O . LEU A 1 418 ? -21.552 1.570 27.242 1.00 86.19 418 LEU A O 1
ATOM 3191 N N . PRO A 1 419 ? -23.338 0.775 26.161 1.00 87.50 419 PRO A N 1
ATOM 3192 C CA . PRO A 1 419 ? -23.337 -0.487 26.901 1.00 87.50 419 PRO A CA 1
ATOM 3193 C C . PRO A 1 419 ? -22.240 -1.455 26.416 1.00 87.50 419 PRO A C 1
ATOM 3195 O O . PRO A 1 419 ? -21.792 -1.399 25.273 1.00 87.50 419 PRO A O 1
ATOM 3198 N N . VAL A 1 420 ? -21.838 -2.393 27.284 1.00 87.31 420 VAL A N 1
ATOM 3199 C CA . VAL A 1 420 ? -20.790 -3.402 27.004 1.00 87.31 420 VAL A CA 1
ATOM 3200 C C . VAL A 1 420 ? -21.119 -4.297 25.807 1.00 87.31 420 VAL A C 1
ATOM 3202 O O . VAL A 1 420 ? -20.223 -4.624 25.032 1.00 87.31 420 VAL A O 1
ATOM 3205 N N . ASP A 1 421 ? -22.391 -4.677 25.677 1.00 84.69 421 ASP A N 1
ATOM 3206 C CA . ASP A 1 421 ? -22.909 -5.598 24.661 1.00 84.69 421 ASP A CA 1
ATOM 3207 C C . ASP A 1 421 ? -23.625 -4.882 23.497 1.00 84.69 421 ASP A C 1
ATOM 3209 O O . ASP A 1 421 ? -24.237 -5.539 22.658 1.00 84.69 421 ASP A O 1
ATOM 3213 N N . GLY A 1 422 ? -23.525 -3.550 23.427 1.00 82.94 422 GLY A N 1
ATOM 3214 C CA . GLY A 1 422 ? -24.201 -2.713 22.433 1.00 82.94 422 GLY A CA 1
ATOM 3215 C C . GLY A 1 422 ? -25.564 -2.155 22.894 1.00 82.94 422 GLY A C 1
ATOM 3216 O O . GLY A 1 422 ? -25.987 -2.416 24.022 1.00 82.94 422 GLY A O 1
ATOM 3217 N N . PRO A 1 423 ? -26.247 -1.351 22.054 1.00 83.62 423 PRO A N 1
ATOM 3218 C CA . PRO A 1 423 ? -25.880 -1.048 20.671 1.00 83.62 423 PRO A CA 1
ATOM 3219 C C . PRO A 1 423 ? -24.637 -0.153 20.590 1.00 83.62 423 PRO A C 1
ATOM 3221 O O . PRO A 1 423 ? -24.459 0.777 21.378 1.00 83.62 423 PRO A O 1
ATOM 3224 N N . TYR A 1 424 ? -23.757 -0.423 19.631 1.00 83.94 424 TYR A N 1
ATOM 3225 C CA . TYR A 1 424 ? -22.474 0.269 19.487 1.00 83.94 424 TYR A CA 1
ATOM 3226 C C . TYR A 1 424 ? -22.563 1.571 18.669 1.00 83.94 424 TYR A C 1
ATOM 3228 O O . TYR A 1 424 ? -21.558 2.272 18.500 1.00 83.94 424 TYR A O 1
ATOM 3236 N N . LYS A 1 425 ? -23.744 1.924 18.140 1.00 72.44 425 LYS A N 1
ATOM 3237 C CA . LYS A 1 425 ? -23.989 3.159 17.370 1.00 72.44 425 LYS A CA 1
ATOM 3238 C C . LYS A 1 425 ? -24.942 4.125 18.091 1.00 72.44 425 LYS A C 1
ATOM 3240 O O . LYS A 1 425 ? -26.093 3.793 18.358 1.00 72.44 425 LYS A O 1
ATOM 3245 N N . ARG A 1 426 ? -24.500 5.372 18.317 1.00 66.06 426 ARG A N 1
ATOM 3246 C CA . ARG A 1 426 ? -25.301 6.479 18.900 1.00 66.06 426 ARG A CA 1
ATOM 3247 C C . ARG A 1 426 ? -26.469 6.915 17.997 1.00 66.06 426 ARG A C 1
ATOM 3249 O O . ARG A 1 426 ? -26.458 6.665 16.797 1.00 66.06 426 ARG A O 1
ATOM 3256 N N . ASP A 1 427 ? -27.494 7.572 18.541 1.00 61.09 427 ASP A N 1
ATOM 3257 C CA . ASP A 1 427 ? -28.761 7.910 17.836 1.00 61.09 427 ASP A CA 1
ATOM 3258 C C . ASP A 1 427 ? -28.650 8.910 16.681 1.00 61.09 427 ASP A C 1
ATOM 3260 O O . ASP A 1 427 ? -29.551 9.016 15.856 1.00 61.09 427 ASP A O 1
ATOM 3264 N N . THR A 1 428 ? -27.510 9.579 16.547 1.00 56.12 428 THR A N 1
ATOM 3265 C CA . THR A 1 428 ? -27.189 10.417 15.384 1.00 56.12 428 THR A CA 1
ATOM 3266 C C . THR A 1 428 ? -26.581 9.639 14.207 1.00 56.12 428 THR A C 1
ATOM 3268 O O . THR A 1 428 ? -26.329 10.229 13.155 1.00 56.12 428 THR A O 1
ATOM 3271 N N . TYR A 1 429 ? -26.337 8.331 14.354 1.00 49.75 429 TYR A N 1
ATOM 3272 C CA . TYR A 1 429 ? -25.753 7.471 13.323 1.00 49.75 429 TYR A CA 1
ATOM 3273 C C . TYR A 1 429 ? -26.846 6.834 12.451 1.00 49.75 429 TYR A C 1
ATOM 3275 O O . TYR A 1 429 ? -27.443 5.827 12.822 1.00 49.75 429 TYR A O 1
ATOM 3283 N N . SER A 1 430 ? -27.091 7.432 11.283 1.00 51.22 430 SER A N 1
ATOM 3284 C CA . SER A 1 430 ? -28.000 6.930 10.242 1.00 51.22 430 SER A CA 1
ATOM 3285 C C . SER A 1 430 ? -27.219 6.557 8.981 1.00 51.22 430 SER A C 1
ATOM 3287 O O . SER A 1 430 ? -26.241 7.226 8.638 1.00 51.22 430 SER A O 1
ATOM 3289 N N . ALA A 1 431 ? -27.677 5.536 8.252 1.00 49.31 431 ALA A N 1
ATOM 3290 C CA . ALA A 1 431 ? -27.069 5.096 6.995 1.00 49.31 431 ALA A CA 1
ATOM 3291 C C . ALA A 1 431 ? -27.145 6.137 5.859 1.00 49.31 431 ALA A C 1
ATOM 3293 O O . ALA A 1 431 ? -26.306 6.118 4.953 1.00 49.31 431 ALA A O 1
ATOM 3294 N N . LYS A 1 432 ? -28.120 7.055 5.929 1.00 45.28 432 LYS A N 1
ATOM 3295 C CA . LYS A 1 432 ? -28.273 8.235 5.063 1.00 45.28 432 LYS A CA 1
ATOM 3296 C C . LYS A 1 432 ? -28.572 9.473 5.914 1.00 45.28 432 LYS A C 1
ATOM 3298 O O . LYS A 1 432 ? -29.343 9.403 6.874 1.00 45.28 432 LYS A O 1
ATOM 3303 N N . ARG A 1 433 ? -28.047 10.642 5.527 1.00 38.03 433 ARG A N 1
ATOM 3304 C CA . ARG A 1 433 ? -28.672 11.917 5.924 1.00 38.03 433 ARG A CA 1
ATOM 3305 C C . ARG A 1 433 ? -29.960 12.090 5.106 1.00 38.03 433 ARG A C 1
ATOM 3307 O O . ARG A 1 433 ? -29.932 11.790 3.914 1.00 38.03 433 ARG A O 1
ATOM 3314 N N . PRO A 1 434 ? -31.069 12.571 5.693 1.00 30.89 434 PRO A N 1
ATOM 3315 C CA . PRO A 1 434 ? -32.297 12.788 4.939 1.00 30.89 434 PRO A CA 1
ATOM 3316 C C . PRO A 1 434 ? -32.099 13.882 3.885 1.00 30.89 434 PRO A C 1
ATOM 3318 O O . PRO A 1 434 ? -31.553 14.949 4.181 1.00 30.89 434 PRO A O 1
ATOM 3321 N N . ALA A 1 435 ? -32.588 13.633 2.669 1.00 29.89 435 ALA A N 1
ATOM 3322 C CA . ALA A 1 435 ? -32.663 14.653 1.632 1.00 29.89 435 ALA A CA 1
ATOM 3323 C C . ALA A 1 435 ? -33.543 15.826 2.111 1.00 29.89 435 ALA A C 1
ATOM 3325 O O . ALA A 1 435 ? -34.626 15.628 2.661 1.00 29.89 435 ALA A O 1
ATOM 3326 N N . ALA A 1 436 ? -33.015 17.039 1.935 1.00 29.48 436 ALA A N 1
ATOM 3327 C CA . ALA A 1 436 ? -33.506 18.342 2.389 1.00 29.48 436 ALA A CA 1
ATOM 3328 C C . ALA A 1 436 ? -34.944 18.438 2.960 1.00 29.48 436 ALA A C 1
ATOM 3330 O O . ALA A 1 436 ? -35.925 18.381 2.221 1.00 29.48 436 ALA A O 1
ATOM 3331 N N . SER A 1 437 ? -35.077 18.785 4.252 1.00 27.31 437 SER A N 1
ATOM 3332 C CA . SER A 1 437 ? -35.940 19.911 4.692 1.00 27.31 437 SER A CA 1
ATOM 3333 C C . SER A 1 437 ? -35.950 20.172 6.212 1.00 27.31 437 SER A C 1
ATOM 3335 O O . SER A 1 437 ? -35.877 19.262 7.030 1.00 27.31 437 SER A O 1
ATOM 3337 N N . THR A 1 438 ? -36.209 21.442 6.558 1.00 26.31 438 THR A N 1
ATOM 3338 C CA . THR A 1 438 ? -36.670 21.958 7.871 1.00 26.31 438 THR A CA 1
ATOM 3339 C C . THR A 1 438 ? -35.612 22.354 8.914 1.00 26.31 438 THR A C 1
ATOM 3341 O O . THR A 1 438 ? -35.418 21.701 9.937 1.00 26.31 438 THR A O 1
ATOM 3344 N N . LEU A 1 439 ? -35.048 23.554 8.735 1.00 25.94 439 LEU A N 1
ATOM 3345 C CA . LEU A 1 439 ? -34.517 24.371 9.835 1.00 25.94 439 LEU A CA 1
ATOM 3346 C C . LEU A 1 439 ? -35.653 24.727 10.816 1.00 25.94 439 LEU A C 1
ATOM 3348 O O . LEU A 1 439 ? -36.495 25.573 10.511 1.00 25.94 439 LEU A O 1
ATOM 3352 N N . ARG A 1 440 ? -35.683 24.117 12.009 1.00 26.17 440 ARG A N 1
ATOM 3353 C CA . ARG A 1 440 ? -36.568 24.571 13.096 1.00 26.17 440 ARG A CA 1
ATOM 3354 C C . ARG A 1 440 ? -35.991 25.829 13.748 1.00 26.17 440 ARG A C 1
ATOM 3356 O O . ARG A 1 440 ? -35.042 25.749 14.520 1.00 26.17 440 ARG A O 1
ATOM 3363 N N . LEU A 1 441 ? -36.614 26.982 13.496 1.00 28.48 441 LEU A N 1
ATOM 3364 C CA . LEU A 1 441 ? -36.435 28.152 14.356 1.00 28.48 441 LEU A CA 1
ATOM 3365 C C . LEU A 1 441 ? -37.096 27.902 15.720 1.00 28.48 441 LEU A C 1
ATOM 3367 O O . LEU A 1 441 ? -38.313 27.734 15.798 1.00 28.48 441 LEU A O 1
ATOM 3371 N N . SER A 1 442 ? -36.320 27.995 16.798 1.00 28.67 442 SER A N 1
ATOM 3372 C CA . SER A 1 442 ? -36.824 28.211 18.159 1.00 28.67 442 SER A CA 1
ATOM 3373 C C . SER A 1 442 ? -36.192 29.480 18.730 1.00 28.67 442 SER A C 1
ATOM 3375 O O . SER A 1 442 ? -34.972 29.626 18.741 1.00 28.67 442 SER A O 1
ATOM 3377 N N . ARG A 1 443 ? -37.039 30.429 19.138 1.00 28.45 443 ARG A N 1
ATOM 3378 C CA . ARG A 1 443 ? -36.663 31.804 19.504 1.00 28.45 443 ARG A CA 1
ATOM 3379 C C . ARG A 1 443 ? -35.933 31.879 20.846 1.00 28.45 443 ARG A C 1
ATOM 3381 O O . ARG A 1 443 ? -36.321 31.177 21.771 1.00 28.45 443 ARG A O 1
ATOM 3388 N N . LEU A 1 444 ? -35.092 32.904 20.996 1.00 24.58 444 LEU A N 1
ATOM 3389 C CA . LEU A 1 444 ? -35.070 33.758 22.191 1.00 24.58 444 LEU A CA 1
ATOM 3390 C C . LEU A 1 444 ? -34.588 35.176 21.814 1.00 24.58 444 LEU A C 1
ATOM 3392 O O . LEU A 1 444 ? -33.612 35.330 21.086 1.00 24.58 444 LEU A O 1
ATOM 3396 N N . HIS A 1 445 ? -35.295 36.212 22.281 1.00 27.47 445 HIS A N 1
ATOM 3397 C CA . HIS A 1 445 ? -34.745 37.577 22.397 1.00 27.47 445 HIS A CA 1
ATOM 3398 C C . HIS A 1 445 ? -33.759 37.587 23.593 1.00 27.47 445 HIS A C 1
ATOM 3400 O O . HIS A 1 445 ? -33.841 36.701 24.438 1.00 27.47 445 HIS A O 1
ATOM 3406 N N . THR A 1 446 ? -32.799 38.498 23.776 1.00 25.08 446 THR A N 1
ATOM 3407 C CA . THR A 1 446 ? -32.620 39.925 23.393 1.00 25.08 446 THR A CA 1
ATOM 3408 C C . THR A 1 446 ? -31.082 40.192 23.392 1.00 25.08 446 THR A C 1
ATOM 3410 O O . THR A 1 446 ? -30.356 39.326 23.862 1.00 25.08 446 THR A O 1
ATOM 3413 N N . SER A 1 447 ? -30.449 41.274 22.911 1.00 25.22 447 SER A N 1
ATOM 3414 C CA . SER A 1 447 ? -30.818 42.696 22.765 1.00 25.22 447 SER A CA 1
ATOM 3415 C C . SER A 1 447 ? -29.875 43.467 21.805 1.00 25.22 447 SER A C 1
ATOM 3417 O O . SER A 1 447 ? -28.715 43.100 21.682 1.00 25.22 447 SER A O 1
ATOM 3419 N N . ILE A 1 448 ? -30.374 44.567 21.209 1.00 26.97 448 ILE A N 1
ATOM 3420 C CA . ILE A 1 448 ? -29.723 45.878 20.899 1.00 26.97 448 ILE A CA 1
ATOM 3421 C C . ILE A 1 448 ? -28.162 45.889 20.923 1.00 26.97 448 ILE A C 1
ATOM 3423 O O . ILE A 1 448 ? -27.569 45.688 21.979 1.00 26.97 448 ILE A O 1
ATOM 3427 N N . SER A 1 449 ? -27.424 46.217 19.845 1.00 26.34 449 SER A N 1
ATOM 3428 C CA . SER A 1 449 ? -27.276 47.594 19.303 1.00 26.34 449 SER A CA 1
ATOM 3429 C C . SER A 1 449 ? -26.556 47.672 17.932 1.00 26.34 449 SER A C 1
ATOM 3431 O O . SER A 1 449 ? -25.711 46.834 17.663 1.00 26.34 449 SER A O 1
ATOM 3433 N N . SER A 1 450 ? -26.861 48.721 17.137 1.00 26.34 450 SER A N 1
ATOM 3434 C CA . SER A 1 450 ? -26.003 49.521 16.201 1.00 26.34 450 SER A CA 1
ATOM 3435 C C . SER A 1 450 ? -24.821 48.893 15.414 1.00 26.34 450 SER A C 1
ATOM 3437 O O . SER A 1 450 ? -24.004 48.195 15.993 1.00 26.34 450 SER A O 1
ATOM 3439 N N . VAL A 1 451 ? -24.511 49.249 14.154 1.00 27.20 451 VAL A N 1
ATOM 3440 C CA . VAL A 1 451 ? -25.078 50.204 13.165 1.00 27.20 451 VAL A CA 1
ATOM 3441 C C . VAL A 1 451 ? -24.620 49.777 11.745 1.00 27.20 451 VAL A C 1
ATOM 3443 O O . VAL A 1 451 ? -23.733 48.939 11.609 1.00 27.20 451 VAL A O 1
ATOM 3446 N N . ALA A 1 452 ? -25.238 50.304 10.682 1.00 26.00 452 ALA A N 1
ATOM 3447 C CA . ALA A 1 452 ? -25.009 49.872 9.295 1.00 26.00 452 ALA A CA 1
ATOM 3448 C C . ALA A 1 452 ? -23.646 50.267 8.676 1.00 26.00 452 ALA A C 1
ATOM 3450 O O . ALA A 1 452 ? -23.071 51.302 9.006 1.00 26.00 452 ALA A O 1
ATOM 3451 N N . VAL A 1 453 ? -23.218 49.497 7.664 1.00 26.95 453 VAL A N 1
ATOM 3452 C CA . VAL A 1 453 ? -22.190 49.868 6.670 1.00 26.95 453 VAL A CA 1
ATOM 3453 C C . VAL A 1 453 ? -22.779 49.688 5.266 1.00 26.95 453 VAL A C 1
ATOM 3455 O O . VAL A 1 453 ? -23.476 48.708 5.004 1.00 26.95 453 VAL A O 1
ATOM 3458 N N . ALA A 1 454 ? -22.530 50.644 4.368 1.00 25.80 454 ALA A N 1
ATOM 3459 C CA . ALA A 1 454 ? -23.057 50.653 3.002 1.00 25.80 454 ALA A CA 1
ATOM 3460 C C . ALA A 1 454 ? -22.013 50.208 1.956 1.00 25.80 454 ALA A C 1
ATOM 3462 O O . ALA A 1 454 ? -20.812 50.182 2.216 1.00 25.80 454 ALA A O 1
ATOM 3463 N N . LYS A 1 455 ? -22.486 49.886 0.745 1.00 25.77 455 LYS A N 1
ATOM 3464 C CA . LYS A 1 455 ? -21.648 49.631 -0.442 1.00 25.77 455 LYS A CA 1
ATOM 3465 C C . LYS A 1 455 ? -20.831 50.875 -0.824 1.00 25.77 455 LYS A C 1
ATOM 3467 O O . LYS A 1 455 ? -21.371 51.973 -0.735 1.00 25.77 455 LYS A O 1
ATOM 3472 N N . VAL A 1 456 ? -19.651 50.680 -1.426 1.00 25.20 456 VAL A N 1
ATOM 3473 C CA . VAL A 1 456 ? -19.335 51.068 -2.827 1.00 25.20 456 VAL A CA 1
ATOM 3474 C C . VAL A 1 456 ? -17.896 50.645 -3.198 1.00 25.20 456 VAL A C 1
ATOM 3476 O O . VAL A 1 456 ? -17.038 50.478 -2.338 1.00 25.20 456 VAL A O 1
ATOM 3479 N N . SER A 1 457 ? -17.666 50.405 -4.489 1.00 30.91 457 SER A N 1
ATOM 3480 C CA . SER A 1 457 ? -16.385 50.058 -5.127 1.00 30.91 457 SER A CA 1
ATOM 3481 C C . SER A 1 457 ? -15.403 51.232 -5.248 1.00 30.91 457 SER A C 1
ATOM 3483 O O . SER A 1 457 ? -15.845 52.378 -5.320 1.00 30.91 457 SER A O 1
ATOM 3485 N N . PRO A 1 458 ? -14.116 50.950 -5.518 1.00 28.17 458 PRO A N 1
ATOM 3486 C CA . PRO A 1 458 ? -13.337 51.823 -6.397 1.00 28.17 458 PRO A CA 1
ATOM 3487 C C . PRO A 1 458 ? -12.583 51.087 -7.520 1.00 28.17 458 PRO A C 1
ATOM 3489 O O . PRO A 1 458 ? -12.313 49.889 -7.460 1.00 28.17 458 PRO A O 1
ATOM 3492 N N . SER A 1 459 ? -12.199 51.862 -8.531 1.00 23.86 459 SER A N 1
ATOM 3493 C CA . SER A 1 459 ? -11.196 51.542 -9.554 1.00 23.86 459 SER A CA 1
ATOM 3494 C C . SER A 1 459 ? -10.396 52.830 -9.879 1.00 23.86 459 SER A C 1
ATOM 3496 O O . SER A 1 459 ? -10.571 53.828 -9.178 1.00 23.86 459 SER A O 1
ATOM 3498 N N . PRO A 1 460 ? -9.439 52.800 -10.823 1.00 52.22 460 PRO A N 1
ATOM 3499 C CA . PRO A 1 460 ? -7.988 52.810 -10.588 1.00 52.22 460 PRO A CA 1
ATOM 3500 C C . PRO A 1 460 ? -7.347 54.220 -10.615 1.00 52.22 460 PRO A C 1
ATOM 3502 O O . PRO A 1 460 ? -8.049 55.186 -10.877 1.00 52.22 460 PRO A O 1
ATOM 3505 N N . PHE A 1 461 ? -6.013 54.335 -10.439 1.00 23.84 461 PHE A N 1
ATOM 3506 C CA . PHE A 1 461 ? -5.082 55.024 -11.377 1.00 23.84 461 PHE A CA 1
ATOM 3507 C C . PHE A 1 461 ? -3.587 54.943 -10.942 1.00 23.84 461 PHE A C 1
ATOM 3509 O O . PHE A 1 461 ? -3.264 54.480 -9.853 1.00 23.84 461 PHE A O 1
ATOM 3516 N N . THR A 1 462 ? -2.678 55.355 -11.840 1.00 25.34 462 THR A N 1
ATOM 3517 C CA . THR A 1 462 ? -1.190 55.425 -11.735 1.00 25.34 462 THR A CA 1
ATOM 3518 C C . THR A 1 462 ? -0.694 56.624 -10.880 1.00 25.34 462 THR A C 1
ATOM 3520 O O . THR A 1 462 ? -1.501 57.506 -10.613 1.00 25.34 462 THR A O 1
ATOM 3523 N N . SER A 1 463 ? 0.570 56.849 -10.458 1.00 26.17 463 SER A N 1
ATOM 3524 C CA . SER A 1 463 ? 1.953 56.555 -10.953 1.00 26.17 463 SER A CA 1
ATOM 3525 C C . SER A 1 463 ? 2.990 56.743 -9.775 1.00 26.17 463 SER A C 1
ATOM 3527 O O . SER A 1 463 ? 2.526 56.721 -8.642 1.00 26.17 463 SER A O 1
ATOM 3529 N N . ASN A 1 464 ? 4.336 56.924 -9.836 1.00 25.41 464 ASN A N 1
ATOM 3530 C CA . ASN A 1 464 ? 5.332 57.214 -10.900 1.00 25.41 464 ASN A CA 1
ATOM 3531 C C . ASN A 1 464 ? 6.833 56.977 -10.483 1.00 25.41 464 ASN A C 1
ATOM 3533 O O . ASN A 1 464 ? 7.103 56.608 -9.347 1.00 25.41 464 ASN A O 1
ATOM 3537 N N . ILE A 1 465 ? 7.771 57.239 -11.422 1.00 26.92 465 ILE A N 1
ATOM 3538 C CA . ILE A 1 465 ? 9.202 57.718 -11.360 1.00 26.92 465 ILE A CA 1
ATOM 3539 C C . ILE A 1 465 ? 9.817 57.997 -9.950 1.00 26.92 465 ILE A C 1
ATOM 3541 O O . ILE A 1 465 ? 9.177 58.664 -9.148 1.00 26.92 465 ILE A O 1
ATOM 3545 N N . SER A 1 466 ? 11.065 57.630 -9.575 1.00 24.94 466 SER A N 1
ATOM 3546 C CA . SER A 1 466 ? 12.402 57.703 -10.241 1.00 24.94 466 SER A CA 1
ATOM 3547 C C . SER A 1 466 ? 13.363 56.606 -9.674 1.00 24.94 466 SER A C 1
ATOM 3549 O O . SER A 1 466 ? 13.065 56.065 -8.618 1.00 24.94 466 SER A O 1
ATOM 3551 N N . SER A 1 467 ? 14.467 56.081 -10.241 1.00 26.19 467 SER A N 1
ATOM 3552 C CA . SER A 1 467 ? 15.537 56.433 -11.207 1.00 26.19 467 SER A CA 1
ATOM 3553 C C . SER A 1 467 ? 16.932 56.656 -10.572 1.00 26.19 467 SER A C 1
ATOM 3555 O O . SER A 1 467 ? 17.226 57.737 -10.065 1.00 26.19 467 SER A O 1
ATOM 3557 N N . SER A 1 468 ? 17.848 55.696 -10.741 1.00 24.58 468 SER A N 1
ATOM 3558 C CA . SER A 1 468 ? 19.297 55.942 -10.888 1.00 24.58 468 SER A CA 1
ATOM 3559 C C . SER A 1 468 ? 19.953 54.796 -11.686 1.00 24.58 468 SER A C 1
ATOM 3561 O O . SER A 1 468 ? 19.356 53.733 -11.857 1.00 24.58 468 SER A O 1
ATOM 3563 N N . ARG A 1 469 ? 21.143 55.027 -12.262 1.00 27.72 469 ARG A N 1
ATOM 3564 C CA . ARG A 1 469 ? 21.902 54.059 -13.082 1.00 27.72 469 ARG A CA 1
ATOM 3565 C C . ARG A 1 469 ? 23.347 53.963 -12.587 1.00 27.72 469 ARG A C 1
ATOM 3567 O O . ARG A 1 469 ? 23.936 54.980 -12.240 1.00 27.72 469 ARG A O 1
ATOM 3574 N N . GLY A 1 470 ? 23.939 52.777 -12.703 1.00 23.28 470 GLY A N 1
ATOM 3575 C CA . GLY A 1 470 ? 25.385 52.542 -12.665 1.00 23.28 470 GLY A CA 1
ATOM 3576 C C . GLY A 1 470 ? 25.710 51.304 -13.504 1.00 23.28 470 GLY A C 1
ATOM 3577 O O . GLY A 1 470 ? 24.929 50.356 -13.502 1.00 23.28 470 GLY A O 1
ATOM 3578 N N . SER A 1 471 ? 26.794 51.322 -14.283 1.00 24.64 471 SER A N 1
ATOM 3579 C CA . SER A 1 471 ? 27.062 50.285 -15.291 1.00 24.64 471 SER A CA 1
ATOM 3580 C C . SER A 1 471 ? 28.546 50.003 -15.490 1.00 24.64 471 SER A C 1
ATOM 3582 O O . SER A 1 471 ? 29.319 50.951 -15.570 1.00 24.64 471 SER A O 1
ATOM 3584 N N . LEU A 1 472 ? 28.854 48.727 -15.754 1.00 24.86 472 LEU A N 1
ATOM 3585 C CA . LEU A 1 472 ? 30.060 48.208 -16.419 1.00 24.86 472 LEU A CA 1
ATOM 3586 C C . LEU A 1 472 ? 31.422 48.456 -15.747 1.00 24.86 472 LEU A C 1
ATOM 3588 O O . LEU A 1 472 ? 31.895 49.581 -15.644 1.00 24.86 472 LEU A O 1
ATOM 3592 N N . LEU A 1 473 ? 32.143 47.357 -15.507 1.00 23.27 473 LEU A N 1
ATOM 3593 C CA . LEU A 1 473 ? 33.587 47.280 -15.746 1.00 23.27 473 LEU A CA 1
ATOM 3594 C C . LEU A 1 473 ? 33.999 45.820 -16.003 1.00 23.27 473 LEU A C 1
ATOM 3596 O O . LEU A 1 473 ? 33.508 44.905 -15.348 1.00 23.27 473 LEU A O 1
ATOM 3600 N N . GLN A 1 474 ? 34.893 45.610 -16.970 1.00 24.20 474 GLN A N 1
ATOM 3601 C CA . GLN A 1 474 ? 35.581 44.338 -17.219 1.00 24.20 474 GLN A CA 1
ATOM 3602 C C . GLN A 1 474 ? 37.012 44.440 -16.677 1.00 24.20 474 GLN A C 1
ATOM 3604 O O . GLN A 1 474 ? 37.648 45.470 -16.891 1.00 24.20 474 GLN A O 1
ATOM 3609 N N . ALA A 1 475 ? 37.561 43.372 -16.088 1.00 23.03 475 ALA A N 1
ATOM 3610 C CA . ALA A 1 475 ? 39.012 43.161 -16.044 1.00 23.03 475 ALA A CA 1
ATOM 3611 C C . ALA A 1 475 ? 39.383 41.691 -15.786 1.00 23.03 475 ALA A C 1
ATOM 3613 O O . ALA A 1 475 ? 38.713 40.969 -15.052 1.00 23.03 475 ALA A O 1
ATOM 3614 N N . SER A 1 476 ? 40.484 41.262 -16.395 1.00 24.72 476 SER A N 1
ATOM 3615 C CA . SER A 1 476 ? 41.029 39.905 -16.358 1.00 24.72 476 SER A CA 1
ATOM 3616 C C . SER A 1 476 ? 41.820 39.565 -15.085 1.00 24.72 476 SER A C 1
ATOM 3618 O O . SER A 1 476 ? 42.780 40.257 -14.759 1.00 24.72 476 SER A O 1
ATOM 3620 N N . GLY A 1 477 ? 41.502 38.414 -14.487 1.00 24.09 477 GLY A N 1
ATOM 3621 C CA . GLY A 1 477 ? 42.423 37.295 -14.221 1.00 24.09 477 GLY A CA 1
ATOM 3622 C C . GLY A 1 477 ? 43.769 37.497 -13.498 1.00 24.09 477 GLY A C 1
ATOM 3623 O O . GLY A 1 477 ? 44.676 38.165 -13.988 1.00 24.09 477 GLY A O 1
ATOM 3624 N N . LYS A 1 478 ? 43.970 36.691 -12.444 1.00 24.09 478 LYS A N 1
ATOM 3625 C CA . LYS A 1 478 ? 45.191 35.895 -12.183 1.00 24.09 478 LYS A CA 1
ATOM 3626 C C . LYS A 1 478 ? 44.883 34.809 -11.145 1.00 24.09 478 LYS A C 1
ATOM 3628 O O . LYS A 1 478 ? 44.047 35.018 -10.274 1.00 24.09 478 LYS A O 1
ATOM 3633 N N . GLY A 1 479 ? 45.533 33.651 -11.252 1.00 26.45 479 GLY A N 1
ATOM 3634 C CA . GLY A 1 479 ? 45.339 32.542 -10.313 1.00 26.45 479 GLY A CA 1
ATOM 3635 C C . GLY A 1 479 ? 46.205 32.664 -9.057 1.00 26.45 479 GLY A C 1
ATOM 3636 O O . GLY A 1 479 ? 47.344 33.124 -9.132 1.00 26.45 479 GLY A O 1
ATOM 3637 N N . VAL A 1 480 ? 45.686 32.182 -7.925 1.00 23.27 480 VAL A N 1
ATOM 3638 C CA . VAL A 1 480 ? 46.451 31.897 -6.701 1.00 23.27 480 VAL A CA 1
ATOM 3639 C C . VAL A 1 480 ? 46.068 30.495 -6.236 1.00 23.27 480 VAL A C 1
ATOM 3641 O O . VAL A 1 480 ? 44.915 30.245 -5.899 1.00 23.27 480 VAL A O 1
ATOM 3644 N N . ALA A 1 481 ? 47.027 29.569 -6.235 1.00 25.70 481 ALA A N 1
ATOM 3645 C CA . ALA A 1 481 ? 46.806 28.207 -5.760 1.00 25.70 481 ALA A CA 1
ATOM 3646 C C . ALA A 1 481 ? 46.979 28.146 -4.233 1.00 25.70 481 ALA A C 1
ATOM 3648 O O . ALA A 1 481 ? 48.105 28.102 -3.733 1.00 25.70 481 ALA A O 1
ATOM 3649 N N . LEU A 1 482 ? 45.871 28.126 -3.489 1.00 22.50 482 LEU A N 1
ATOM 3650 C CA . LEU A 1 482 ? 45.891 27.877 -2.047 1.00 22.50 482 LEU A CA 1
ATOM 3651 C C . LEU A 1 482 ? 45.990 26.372 -1.775 1.00 22.50 482 LEU A C 1
ATOM 3653 O O . LEU A 1 482 ? 45.002 25.643 -1.824 1.00 22.50 482 LEU A O 1
ATOM 3657 N N . ARG A 1 483 ? 47.207 25.906 -1.474 1.00 22.30 483 ARG A N 1
ATOM 3658 C CA . ARG A 1 483 ? 47.434 24.568 -0.914 1.00 22.30 483 ARG A CA 1
ATOM 3659 C C . ARG A 1 483 ? 46.908 24.526 0.521 1.00 22.30 483 ARG A C 1
ATOM 3661 O O . ARG A 1 483 ? 47.565 25.046 1.418 1.00 22.30 483 ARG A O 1
ATOM 3668 N N . PHE A 1 484 ? 45.784 23.855 0.748 1.00 23.03 484 PHE A N 1
ATOM 3669 C CA . PHE A 1 484 ? 45.405 23.421 2.091 1.00 23.03 484 PHE A CA 1
ATOM 3670 C C . PHE A 1 484 ? 46.114 22.105 2.419 1.00 23.03 484 PHE A C 1
ATOM 3672 O O . PHE A 1 484 ? 45.839 21.067 1.822 1.00 23.03 484 PHE A O 1
ATOM 3679 N N . SER A 1 485 ? 47.052 22.155 3.363 1.00 24.55 485 SER A N 1
ATOM 3680 C CA . SER A 1 485 ? 47.675 20.970 3.951 1.00 24.55 485 SER A CA 1
ATOM 3681 C C . SER A 1 485 ? 46.745 20.375 5.009 1.00 24.55 485 SER A C 1
ATOM 3683 O O . SER A 1 485 ? 46.763 20.809 6.161 1.00 24.55 485 SER A O 1
ATOM 3685 N N . GLY A 1 486 ? 45.919 19.404 4.615 1.00 23.25 486 GLY A N 1
ATOM 3686 C CA . GLY A 1 486 ? 45.153 18.597 5.567 1.00 23.25 486 GLY A CA 1
ATOM 3687 C C . GLY A 1 486 ? 46.069 17.696 6.415 1.00 23.25 486 GLY A C 1
ATOM 3688 O O . GLY A 1 486 ? 47.137 17.301 5.936 1.00 23.25 486 GLY A O 1
ATOM 3689 N N . PRO A 1 487 ? 45.689 17.369 7.664 1.00 26.27 487 PRO A N 1
ATOM 3690 C CA . PRO A 1 487 ? 46.412 16.394 8.473 1.00 26.27 487 PRO A CA 1
ATOM 3691 C C . PRO A 1 487 ? 46.291 14.986 7.871 1.00 26.27 487 PRO A C 1
ATOM 3693 O O . PRO A 1 487 ? 45.307 14.656 7.212 1.00 26.27 487 PRO A O 1
ATOM 3696 N N . GLN A 1 488 ? 47.292 14.141 8.119 1.00 24.09 488 GLN A N 1
ATOM 3697 C CA . GLN A 1 488 ? 47.288 12.749 7.669 1.00 24.09 488 GLN A CA 1
ATOM 3698 C C . GLN A 1 488 ? 46.215 11.950 8.421 1.00 24.09 488 GLN A C 1
ATOM 3700 O O . GLN A 1 488 ? 46.394 11.642 9.599 1.00 24.09 488 GLN A O 1
ATOM 3705 N N . GLN A 1 489 ? 45.134 11.563 7.743 1.00 27.19 489 GLN A N 1
ATOM 3706 C CA . GLN A 1 489 ? 44.300 10.461 8.220 1.00 27.19 489 GLN A CA 1
ATOM 3707 C C . GLN A 1 489 ? 45.065 9.151 8.004 1.00 27.19 489 GLN A C 1
ATOM 3709 O O . GLN A 1 489 ? 45.487 8.838 6.890 1.00 27.19 489 GLN A O 1
ATOM 3714 N N . GLN A 1 490 ? 45.296 8.412 9.088 1.00 22.81 490 GLN A N 1
ATOM 3715 C CA . GLN A 1 490 ? 45.839 7.058 9.019 1.00 22.81 490 GLN A CA 1
ATOM 3716 C C . GLN A 1 490 ? 44.751 6.108 8.508 1.00 22.81 490 GLN A C 1
ATOM 3718 O O . GLN A 1 490 ? 43.577 6.279 8.831 1.00 22.81 490 GLN A O 1
ATOM 3723 N N . ALA A 1 491 ? 45.139 5.105 7.719 1.00 24.67 491 ALA A N 1
ATOM 3724 C CA . ALA A 1 491 ? 44.208 4.083 7.261 1.00 24.67 491 ALA A CA 1
ATOM 3725 C C . ALA A 1 491 ? 43.682 3.271 8.458 1.00 24.67 491 ALA A C 1
ATOM 3727 O O . ALA A 1 491 ? 44.469 2.689 9.208 1.00 24.67 491 ALA A O 1
ATOM 3728 N N . PHE A 1 492 ? 42.358 3.216 8.618 1.00 26.56 492 PHE A N 1
ATOM 3729 C CA . PHE A 1 492 ? 41.697 2.384 9.624 1.00 26.56 492 PHE A CA 1
ATOM 3730 C C . PHE A 1 492 ? 41.714 0.912 9.195 1.00 26.56 492 PHE A C 1
ATOM 3732 O O . PHE A 1 492 ? 40.738 0.379 8.679 1.00 26.56 492 PHE A O 1
ATOM 3739 N N . GLY A 1 493 ? 42.850 0.248 9.410 1.00 22.59 493 GLY A N 1
ATOM 3740 C CA . GLY A 1 493 ? 42.921 -1.210 9.362 1.00 22.59 493 GLY A CA 1
ATOM 3741 C C . GLY A 1 493 ? 42.251 -1.824 10.594 1.00 22.59 493 GLY A C 1
ATOM 3742 O O . GLY A 1 493 ? 42.550 -1.424 11.721 1.00 22.59 493 GLY A O 1
ATOM 3743 N N . LEU A 1 494 ? 41.381 -2.815 10.384 1.00 27.55 494 LEU A N 1
ATOM 3744 C CA . LEU A 1 494 ? 40.730 -3.590 11.445 1.00 27.55 494 LEU A CA 1
ATOM 3745 C C . LEU A 1 494 ? 41.774 -4.338 12.297 1.00 27.55 494 LEU A C 1
ATOM 3747 O O . LEU A 1 494 ? 42.279 -5.396 11.916 1.00 27.55 494 LEU A O 1
ATOM 3751 N N . GLN A 1 495 ? 42.107 -3.799 13.473 1.00 22.58 495 GLN A N 1
ATOM 3752 C CA . GLN A 1 495 ? 42.991 -4.473 14.428 1.00 22.58 495 GLN A CA 1
ATOM 3753 C C . GLN A 1 495 ? 42.217 -5.530 15.223 1.00 22.58 495 GLN A C 1
ATOM 3755 O O . GLN A 1 495 ? 41.651 -5.257 16.280 1.00 22.58 495 GLN A O 1
ATOM 3760 N N . HIS A 1 496 ? 42.206 -6.762 14.711 1.00 30.33 496 HIS A N 1
ATOM 3761 C CA . HIS A 1 496 ? 41.580 -7.896 15.388 1.00 30.33 496 HIS A CA 1
ATOM 3762 C C . HIS A 1 496 ? 42.225 -8.213 16.751 1.00 30.33 496 HIS A C 1
ATOM 3764 O O . HIS A 1 496 ? 43.447 -8.187 16.919 1.00 30.33 496 HIS A O 1
ATOM 3770 N N . LEU A 1 497 ? 41.375 -8.586 17.714 1.00 26.03 497 LEU A N 1
ATOM 3771 C CA . LEU A 1 497 ? 41.740 -8.978 19.078 1.00 26.03 497 LEU A CA 1
ATOM 3772 C C . LEU A 1 497 ? 42.535 -10.294 19.115 1.00 26.03 497 LEU A C 1
ATOM 3774 O O . LEU A 1 497 ? 41.991 -11.379 19.322 1.00 26.03 497 LEU A O 1
ATOM 3778 N N . ASN A 1 498 ? 43.852 -10.189 18.965 1.00 22.61 498 ASN A N 1
ATOM 3779 C CA . ASN A 1 498 ? 44.775 -11.302 19.156 1.00 22.61 498 ASN A CA 1
ATOM 3780 C C . ASN A 1 498 ? 44.879 -11.660 20.652 1.00 22.61 498 ASN A C 1
ATOM 3782 O O . ASN A 1 498 ? 45.529 -10.952 21.422 1.00 22.61 498 ASN A O 1
ATOM 3786 N N . THR A 1 499 ? 44.281 -12.780 21.069 1.00 25.47 499 THR A N 1
ATOM 3787 C CA . THR A 1 499 ? 44.535 -13.383 22.389 1.00 25.47 499 THR A CA 1
ATOM 3788 C C . THR A 1 499 ? 45.285 -14.699 22.223 1.00 25.47 499 THR A C 1
ATOM 3790 O O . THR A 1 499 ? 44.886 -15.588 21.476 1.00 25.47 499 THR A O 1
ATOM 3793 N N . SER A 1 500 ? 46.433 -14.809 22.889 1.00 26.55 500 SER A N 1
ATOM 3794 C CA . SER A 1 500 ? 47.357 -15.924 22.706 1.00 26.55 500 SER A CA 1
ATOM 3795 C C . SER A 1 500 ? 46.950 -17.155 23.515 1.00 26.55 500 SER A C 1
ATOM 3797 O O . SER A 1 500 ? 46.617 -17.060 24.699 1.00 26.55 500 SER A O 1
ATOM 3799 N N . ARG A 1 501 ? 47.067 -18.343 22.909 1.00 25.47 501 ARG A N 1
ATOM 3800 C CA . ARG A 1 501 ? 47.182 -19.611 23.644 1.00 25.47 501 ARG A CA 1
ATOM 3801 C C . ARG A 1 501 ? 48.016 -20.643 22.893 1.00 25.47 501 ARG A C 1
ATOM 3803 O O . ARG A 1 501 ? 48.262 -20.529 21.698 1.00 25.47 501 ARG A O 1
ATOM 3810 N N . SER A 1 502 ? 48.556 -21.578 23.665 1.00 23.62 502 SER A N 1
ATOM 3811 C CA . SER A 1 502 ? 49.690 -22.423 23.297 1.00 23.62 502 SER A CA 1
ATOM 3812 C C . SER A 1 502 ? 49.321 -23.621 22.428 1.00 23.62 502 SER A C 1
ATOM 3814 O O . SER A 1 502 ? 48.290 -24.255 22.632 1.00 23.62 502 SER A O 1
ATOM 3816 N N . THR A 1 503 ? 50.259 -24.008 21.567 1.00 25.34 503 THR A N 1
ATOM 3817 C CA . THR A 1 503 ? 50.282 -25.291 20.860 1.00 25.34 503 THR A CA 1
ATOM 3818 C C . THR A 1 503 ? 50.135 -26.491 21.802 1.00 25.34 503 THR A C 1
ATOM 3820 O O . THR A 1 503 ? 50.956 -26.673 22.704 1.00 25.34 503 THR A O 1
ATOM 3823 N N . SER A 1 504 ? 49.198 -27.387 21.503 1.00 24.03 504 SER A N 1
ATOM 3824 C CA . SER A 1 504 ? 49.301 -28.808 21.845 1.00 24.03 504 SER A CA 1
ATOM 3825 C C . SER A 1 504 ? 48.738 -29.647 20.696 1.00 24.03 504 SER A C 1
ATOM 3827 O O . SER A 1 504 ? 47.718 -29.311 20.100 1.00 24.03 504 SER A O 1
ATOM 3829 N N . THR A 1 505 ? 49.448 -30.712 20.329 1.00 25.66 505 THR A N 1
ATOM 3830 C CA . THR A 1 505 ? 49.114 -31.573 19.192 1.00 25.66 505 THR A CA 1
ATOM 3831 C C . THR A 1 505 ? 48.529 -32.901 19.655 1.00 25.66 505 THR A C 1
ATOM 3833 O O . THR A 1 505 ? 49.162 -33.644 20.400 1.00 25.66 505 THR A O 1
ATOM 3836 N N . SER A 1 506 ? 47.368 -33.260 19.113 1.00 24.66 506 SER A N 1
ATOM 3837 C CA . SER A 1 506 ? 46.946 -34.656 18.978 1.00 24.66 506 SER A CA 1
ATOM 3838 C C . SER A 1 506 ? 45.924 -34.763 17.854 1.00 24.66 506 SER A C 1
ATOM 3840 O O . SER A 1 506 ? 44.887 -34.108 17.909 1.00 24.66 506 SER A O 1
ATOM 3842 N N . ALA A 1 507 ? 46.213 -35.582 16.845 1.00 26.52 507 ALA A N 1
ATOM 3843 C CA . ALA A 1 507 ? 45.258 -35.910 15.795 1.00 26.52 507 ALA A CA 1
ATOM 3844 C C . ALA A 1 507 ? 44.513 -37.202 16.149 1.00 26.52 507 ALA A C 1
ATOM 3846 O O . ALA A 1 507 ? 45.127 -38.169 16.604 1.00 26.52 507 ALA A O 1
ATOM 3847 N N . SER A 1 508 ? 43.214 -37.246 15.873 1.00 24.03 508 SER A N 1
ATOM 3848 C CA . SER A 1 508 ? 42.458 -38.491 15.747 1.00 24.03 508 SER A CA 1
ATOM 3849 C C . SER A 1 508 ? 41.481 -38.366 14.581 1.00 24.03 508 SER A C 1
ATOM 3851 O O . SER A 1 508 ? 40.821 -37.347 14.398 1.00 24.03 508 SER A O 1
ATOM 3853 N N . SER A 1 509 ? 41.448 -39.394 13.739 1.00 28.27 509 SER A N 1
ATOM 3854 C CA . SER A 1 509 ? 40.657 -39.430 12.513 1.00 28.27 509 SER A CA 1
ATOM 3855 C C . SER A 1 509 ? 39.292 -40.067 12.757 1.00 28.27 509 SER A C 1
ATOM 3857 O O . SER A 1 509 ? 39.230 -41.209 13.215 1.00 28.27 509 SER A O 1
ATOM 3859 N N . ALA A 1 510 ? 38.220 -39.388 12.359 1.00 24.59 510 ALA A N 1
ATOM 3860 C CA . ALA A 1 510 ? 36.905 -39.992 12.174 1.00 24.59 510 ALA A CA 1
ATOM 3861 C C . ALA A 1 510 ? 36.275 -39.420 10.899 1.00 24.59 510 ALA A C 1
ATOM 3863 O O . ALA A 1 510 ? 36.108 -38.211 10.773 1.00 24.59 510 ALA A O 1
ATOM 3864 N N . SER A 1 511 ? 35.970 -40.293 9.943 1.00 25.84 511 SER A N 1
ATOM 3865 C CA . SER A 1 511 ? 35.245 -39.951 8.721 1.00 25.84 511 SER A CA 1
ATOM 3866 C C . SER A 1 511 ? 33.740 -40.038 8.947 1.00 25.84 511 SER A C 1
ATOM 3868 O O . SER A 1 511 ? 33.289 -40.994 9.575 1.00 25.84 511 SER A O 1
ATOM 3870 N N . ASN A 1 512 ? 32.982 -39.128 8.340 1.00 25.19 512 ASN A N 1
ATOM 3871 C CA . ASN A 1 512 ? 31.797 -39.447 7.539 1.00 25.19 512 ASN A CA 1
ATOM 3872 C C . ASN A 1 512 ? 31.400 -38.216 6.712 1.00 25.19 512 ASN A C 1
ATOM 3874 O O . ASN A 1 512 ? 31.790 -37.097 7.042 1.00 25.19 512 ASN A O 1
ATOM 3878 N N . ASN A 1 513 ? 30.676 -38.450 5.621 1.00 28.44 513 ASN A N 1
ATOM 3879 C CA . ASN A 1 513 ? 30.179 -37.402 4.733 1.00 28.44 513 ASN A CA 1
ATOM 3880 C C . ASN A 1 513 ? 28.932 -36.739 5.338 1.00 28.44 513 ASN A C 1
ATOM 3882 O O . ASN A 1 513 ? 28.194 -37.410 6.055 1.00 28.44 513 ASN A O 1
ATOM 3886 N N . ASP A 1 514 ? 28.701 -35.465 5.015 1.00 25.92 514 ASP A N 1
ATOM 3887 C CA . ASP A 1 514 ? 27.527 -34.999 4.253 1.00 25.92 514 ASP A CA 1
ATOM 3888 C C . ASP A 1 514 ? 27.727 -33.513 3.855 1.00 25.92 514 ASP A C 1
ATOM 3890 O O . ASP A 1 514 ? 28.465 -32.788 4.520 1.00 25.92 514 ASP A O 1
ATOM 3894 N N . ASP A 1 515 ? 27.118 -33.105 2.735 1.00 28.62 515 ASP A N 1
ATOM 3895 C CA . ASP A 1 515 ? 26.956 -31.741 2.184 1.00 28.62 515 ASP A CA 1
ATOM 3896 C C . ASP A 1 515 ? 28.159 -30.759 2.176 1.00 28.62 515 ASP A C 1
ATOM 3898 O O . ASP A 1 515 ? 28.309 -29.883 3.030 1.00 28.62 515 ASP A O 1
ATOM 3902 N N . ASP A 1 516 ? 28.942 -30.808 1.089 1.00 34.81 516 ASP A N 1
ATOM 3903 C CA . ASP A 1 516 ? 29.960 -29.806 0.714 1.00 34.81 516 ASP A CA 1
ATOM 3904 C C . ASP A 1 516 ? 29.321 -28.514 0.151 1.00 34.81 516 ASP A C 1
ATOM 3906 O O . ASP A 1 516 ? 29.306 -28.256 -1.054 1.00 34.81 516 ASP A O 1
ATOM 3910 N N . MET A 1 517 ? 28.732 -27.704 1.035 1.00 33.03 517 MET A N 1
ATOM 3911 C CA . MET A 1 517 ? 28.111 -26.412 0.700 1.00 33.03 517 MET A CA 1
ATOM 3912 C C . MET A 1 517 ? 29.140 -25.269 0.761 1.00 33.03 517 MET A C 1
ATOM 3914 O O . MET A 1 517 ? 29.161 -24.465 1.697 1.00 33.03 517 MET A O 1
ATOM 3918 N N . GLY A 1 518 ? 30.022 -25.227 -0.241 1.00 37.69 518 GLY A N 1
ATOM 3919 C CA . GLY A 1 518 ? 31.203 -24.360 -0.297 1.00 37.69 518 GLY A CA 1
ATOM 3920 C C . GLY A 1 518 ? 30.942 -22.850 -0.409 1.00 37.69 518 GLY A C 1
ATOM 3921 O O . GLY A 1 518 ? 30.994 -22.287 -1.498 1.00 37.69 518 GLY A O 1
ATOM 3922 N N . ALA A 1 519 ? 30.780 -22.175 0.731 1.00 39.19 519 ALA A N 1
ATOM 3923 C CA . ALA A 1 519 ? 31.016 -20.736 0.891 1.00 39.19 519 ALA A CA 1
ATOM 3924 C C . ALA A 1 519 ? 31.537 -20.455 2.311 1.00 39.19 519 ALA A C 1
ATOM 3926 O O . ALA A 1 519 ? 30.985 -20.977 3.282 1.00 39.19 519 ALA A O 1
ATOM 3927 N N . ILE A 1 520 ? 32.591 -19.643 2.455 1.00 43.25 520 ILE A N 1
ATOM 3928 C CA . ILE A 1 520 ? 33.191 -19.339 3.765 1.00 43.25 520 ILE A CA 1
ATOM 3929 C C . ILE A 1 520 ? 32.702 -17.973 4.252 1.00 43.25 520 ILE A C 1
ATOM 3931 O O . ILE A 1 520 ? 32.997 -16.943 3.650 1.00 43.25 520 ILE A O 1
ATOM 3935 N N . ALA A 1 521 ? 31.991 -17.977 5.379 1.00 44.88 521 ALA A N 1
ATOM 3936 C CA . ALA A 1 521 ? 31.751 -16.798 6.202 1.00 44.88 521 ALA A CA 1
ATOM 3937 C C . ALA A 1 521 ? 32.474 -16.943 7.550 1.00 44.88 521 ALA A C 1
ATOM 3939 O O . ALA A 1 521 ? 32.781 -18.051 7.996 1.00 44.88 521 ALA A O 1
ATOM 3940 N N . THR A 1 522 ? 32.722 -15.807 8.205 1.00 55.28 522 THR A N 1
ATOM 3941 C CA . THR A 1 522 ? 33.458 -15.680 9.474 1.00 55.28 522 THR A CA 1
ATOM 3942 C C . THR A 1 522 ? 33.076 -16.735 10.520 1.00 55.28 522 THR A C 1
ATOM 3944 O O . THR A 1 522 ? 31.889 -16.954 10.776 1.00 55.28 522 THR A O 1
ATOM 3947 N N . GLY A 1 523 ? 34.080 -17.319 11.181 1.00 61.50 523 GLY A N 1
ATOM 3948 C CA . GLY A 1 523 ? 33.916 -18.440 12.112 1.00 61.50 523 GLY A CA 1
ATOM 3949 C C . GLY A 1 523 ? 32.825 -18.257 13.179 1.00 61.50 523 GLY A C 1
ATOM 3950 O O . GLY A 1 523 ? 32.769 -17.244 13.876 1.00 61.50 523 GLY A O 1
ATOM 3951 N N . ARG A 1 524 ? 31.985 -19.291 13.313 1.00 82.50 524 ARG A N 1
ATOM 3952 C CA . ARG A 1 524 ? 30.883 -19.417 14.279 1.00 82.50 524 ARG A CA 1
ATOM 3953 C C . ARG A 1 524 ? 31.321 -19.121 15.717 1.00 82.50 524 ARG A C 1
ATOM 3955 O O . ARG A 1 524 ? 32.337 -19.632 16.186 1.00 82.50 524 ARG A O 1
ATOM 3962 N N . VAL A 1 525 ? 30.515 -18.335 16.429 1.00 87.00 525 VAL A N 1
ATOM 3963 C CA . VAL A 1 525 ? 30.794 -17.888 17.803 1.00 87.00 525 VAL A CA 1
ATOM 3964 C C . VAL A 1 525 ? 29.922 -18.650 18.801 1.00 87.00 525 VAL A C 1
ATOM 3966 O O . VAL A 1 525 ? 28.696 -18.592 18.714 1.00 87.00 525 VAL A O 1
ATOM 3969 N N . ASP A 1 526 ? 30.533 -19.291 19.804 1.00 91.19 526 ASP A N 1
ATOM 3970 C CA . ASP A 1 526 ? 29.782 -19.824 20.949 1.00 91.19 526 ASP A CA 1
ATOM 3971 C C . ASP A 1 526 ? 29.124 -18.670 21.725 1.00 91.19 526 ASP A C 1
ATOM 3973 O O . ASP A 1 526 ? 29.782 -17.819 22.331 1.00 91.19 526 ASP A O 1
ATOM 3977 N N . THR A 1 527 ? 27.793 -18.645 21.697 1.00 96.06 527 THR A N 1
ATOM 3978 C CA . THR A 1 527 ? 26.959 -17.651 22.382 1.00 96.06 527 THR A CA 1
ATOM 3979 C C . THR A 1 527 ? 26.232 -18.218 23.604 1.00 96.06 527 THR A C 1
ATOM 3981 O O . THR A 1 527 ? 25.480 -17.486 24.255 1.00 96.06 527 THR A O 1
ATOM 3984 N N . THR A 1 528 ? 26.498 -19.473 23.990 1.00 96.06 528 THR A N 1
ATOM 3985 C CA . THR A 1 528 ? 25.829 -20.187 25.095 1.00 96.06 528 THR A CA 1
ATOM 3986 C C . THR A 1 528 ? 25.843 -19.376 26.389 1.00 96.06 528 THR A C 1
ATOM 3988 O O . THR A 1 528 ? 24.797 -19.146 27.000 1.00 96.06 528 THR A O 1
ATOM 3991 N N . GLN A 1 529 ? 27.016 -18.869 26.782 1.00 96.44 529 GLN A N 1
ATOM 3992 C CA . GLN A 1 529 ? 27.169 -18.073 28.006 1.00 96.44 529 GLN A CA 1
ATOM 3993 C C . GLN A 1 529 ? 26.463 -16.710 27.912 1.00 96.44 529 GLN A C 1
ATOM 3995 O O . GLN A 1 529 ? 25.861 -16.269 28.892 1.00 96.44 529 GLN A O 1
ATOM 4000 N N . ARG A 1 530 ? 26.463 -16.068 26.732 1.00 97.12 530 ARG A N 1
ATOM 4001 C CA . ARG A 1 530 ? 25.797 -14.770 26.504 1.00 97.12 530 ARG A CA 1
ATOM 4002 C C . ARG A 1 530 ? 24.277 -14.907 26.651 1.00 97.12 530 ARG A C 1
ATOM 4004 O O . ARG A 1 530 ? 23.647 -14.139 27.377 1.00 97.12 530 ARG A O 1
ATOM 4011 N N . VAL A 1 531 ? 23.696 -15.944 26.042 1.00 97.94 531 VAL A N 1
ATOM 4012 C CA . VAL A 1 531 ? 22.261 -16.265 26.151 1.00 97.94 531 VAL A CA 1
ATOM 4013 C C . VAL A 1 531 ? 21.887 -16.709 27.572 1.00 97.94 531 VAL A C 1
ATOM 4015 O O . VAL A 1 531 ? 20.821 -16.340 28.070 1.00 97.94 531 VAL A O 1
ATOM 4018 N N . GLN A 1 532 ? 22.757 -17.445 28.273 1.00 97.69 532 GLN A N 1
ATOM 4019 C CA . GLN A 1 532 ? 22.524 -17.819 29.673 1.00 97.69 532 GLN A CA 1
ATOM 4020 C C . GLN A 1 532 ? 22.531 -16.598 30.610 1.00 97.69 532 GLN A C 1
ATOM 4022 O O . GLN A 1 532 ? 21.643 -16.488 31.457 1.00 97.69 532 GLN A O 1
ATOM 4027 N N . ALA A 1 533 ? 23.477 -15.669 30.444 1.00 97.94 533 ALA A N 1
ATOM 4028 C CA . ALA A 1 533 ? 23.532 -14.424 31.210 1.00 97.94 533 ALA A CA 1
ATOM 4029 C C . ALA A 1 533 ? 22.289 -13.551 30.958 1.00 97.94 533 ALA A C 1
ATOM 4031 O O . ALA A 1 533 ? 21.636 -13.116 31.909 1.00 97.94 533 ALA A O 1
ATOM 4032 N N . LEU A 1 534 ? 21.882 -13.393 29.694 1.00 98.25 534 LEU A N 1
ATOM 4033 C CA . LEU A 1 534 ? 20.653 -12.683 29.335 1.00 98.25 534 LEU A CA 1
ATOM 4034 C C . LEU A 1 534 ? 19.412 -13.299 30.005 1.00 98.25 534 LEU A C 1
ATOM 4036 O O . LEU A 1 534 ? 18.607 -12.571 30.583 1.00 98.25 534 LEU A O 1
ATOM 4040 N N . ARG A 1 535 ? 19.271 -14.633 30.020 1.00 98.44 535 ARG A N 1
ATOM 4041 C CA . ARG A 1 535 ? 18.155 -15.315 30.710 1.00 98.44 535 ARG A CA 1
ATOM 4042 C C . ARG A 1 535 ? 18.126 -15.051 32.221 1.00 98.44 535 ARG A C 1
ATOM 4044 O O . ARG A 1 535 ? 17.043 -14.981 32.802 1.00 98.44 535 ARG A O 1
ATOM 4051 N N . GLN A 1 536 ? 19.278 -14.850 32.866 1.00 97.88 536 GLN A N 1
ATOM 4052 C CA . GLN A 1 536 ? 19.323 -14.428 34.274 1.00 97.88 536 GLN A CA 1
ATOM 4053 C C . GLN A 1 536 ? 18.806 -12.992 34.451 1.00 97.88 536 GLN A C 1
ATOM 4055 O O . GLN A 1 536 ? 18.065 -12.725 35.398 1.00 97.88 536 GLN A O 1
ATOM 4060 N N . LEU A 1 537 ? 19.138 -12.076 33.536 1.00 97.94 537 LEU A N 1
ATOM 4061 C CA . LEU A 1 537 ? 18.625 -10.699 33.551 1.00 97.94 537 LEU A CA 1
ATOM 4062 C C . LEU A 1 537 ? 17.123 -10.632 33.245 1.00 97.94 537 LEU A C 1
ATOM 4064 O O . LEU A 1 537 ? 16.401 -9.910 33.931 1.00 97.94 537 LEU A O 1
ATOM 4068 N N . MET A 1 538 ? 16.634 -11.434 32.297 1.00 98.12 538 MET A N 1
ATOM 4069 C CA . MET A 1 538 ? 15.201 -11.604 32.021 1.00 98.12 538 MET A CA 1
ATOM 4070 C C . MET A 1 538 ? 14.431 -12.034 33.276 1.00 98.12 538 MET A C 1
ATOM 4072 O O . MET A 1 538 ? 13.395 -11.456 33.600 1.00 98.12 538 MET A O 1
ATOM 4076 N N . SER A 1 539 ? 14.976 -12.999 34.027 1.00 96.62 539 SER A N 1
ATOM 4077 C CA . SER A 1 539 ? 14.389 -13.475 35.285 1.00 96.62 539 SER A CA 1
ATOM 4078 C C . SER A 1 539 ? 14.332 -12.380 36.361 1.00 96.62 539 SER A C 1
ATOM 4080 O O . SER A 1 539 ? 13.309 -12.238 37.028 1.00 96.62 539 SER A O 1
ATOM 4082 N N . LYS A 1 540 ? 15.371 -11.533 36.480 1.00 96.06 540 LYS A N 1
ATOM 4083 C CA . LYS A 1 540 ? 15.362 -10.364 37.388 1.00 96.06 540 LYS A CA 1
ATOM 4084 C C . LYS A 1 540 ? 14.276 -9.341 37.027 1.00 96.06 540 LYS A C 1
ATOM 4086 O O . LYS A 1 540 ? 13.670 -8.769 37.925 1.00 96.06 540 LYS A O 1
ATOM 4091 N N . HIS A 1 541 ? 14.016 -9.140 35.734 1.00 95.94 541 HIS A N 1
ATOM 4092 C CA . HIS A 1 541 ? 12.983 -8.224 35.231 1.00 95.94 541 HIS A CA 1
ATOM 4093 C C . HIS A 1 541 ? 11.585 -8.864 35.133 1.00 95.94 541 HIS A C 1
ATOM 4095 O O . HIS A 1 541 ? 10.623 -8.201 34.749 1.00 95.94 541 HIS A O 1
ATOM 4101 N N . GLY A 1 542 ? 11.441 -10.149 35.482 1.00 96.06 542 GLY A N 1
ATOM 4102 C CA . GLY A 1 542 ? 10.162 -10.860 35.456 1.00 96.06 542 GLY A CA 1
ATOM 4103 C C . GLY A 1 542 ? 9.580 -11.077 34.053 1.00 96.06 542 GLY A C 1
ATOM 4104 O O . GLY A 1 542 ? 8.358 -11.177 33.923 1.00 96.06 542 GLY A O 1
ATOM 4105 N N . VAL A 1 543 ? 10.423 -11.138 33.015 1.00 97.62 543 VAL A N 1
ATOM 4106 C CA . VAL A 1 543 ? 10.012 -11.348 31.613 1.00 97.62 543 VAL A CA 1
ATOM 4107 C C . VAL A 1 543 ? 10.309 -12.775 31.137 1.00 97.62 543 VAL A C 1
ATOM 4109 O O . VAL A 1 543 ? 11.347 -13.356 31.453 1.00 97.62 543 VAL A O 1
ATOM 4112 N N . THR A 1 544 ? 9.380 -13.365 30.380 1.00 96.88 544 THR A N 1
ATOM 4113 C CA . THR A 1 544 ? 9.455 -14.749 29.868 1.00 96.88 544 THR A CA 1
ATOM 4114 C C . THR A 1 544 ? 10.065 -14.839 28.466 1.00 96.88 544 THR A C 1
ATOM 4116 O O . THR A 1 544 ? 10.570 -15.897 28.079 1.00 96.88 544 THR A O 1
ATOM 4119 N N . ALA A 1 545 ? 10.064 -13.727 27.729 1.00 98.06 545 ALA A N 1
ATOM 4120 C CA . ALA A 1 545 ? 10.789 -13.536 26.478 1.00 98.06 545 ALA A CA 1
ATOM 4121 C C . ALA A 1 545 ? 11.451 -12.148 26.446 1.00 98.06 545 ALA A C 1
ATOM 4123 O O . ALA A 1 545 ? 10.993 -11.237 27.135 1.00 98.06 545 ALA A O 1
ATOM 4124 N N . TYR A 1 546 ? 12.510 -11.989 25.654 1.00 98.50 546 TYR A N 1
ATOM 4125 C CA . TYR A 1 546 ? 13.163 -10.710 25.376 1.00 98.50 546 TYR A CA 1
ATOM 4126 C C . TYR A 1 546 ? 13.438 -10.571 23.875 1.00 98.50 546 TYR A C 1
ATOM 4128 O O . TYR A 1 546 ? 13.903 -11.526 23.243 1.00 98.50 546 TYR A O 1
ATOM 4136 N N . VAL A 1 547 ? 13.130 -9.402 23.312 1.00 98.19 547 VAL A N 1
ATOM 4137 C CA . VAL A 1 547 ? 13.289 -9.095 21.881 1.00 98.19 547 VAL A CA 1
ATOM 4138 C C . VAL A 1 547 ? 14.466 -8.149 21.676 1.00 98.19 547 VAL A C 1
ATOM 4140 O O . VAL A 1 547 ? 14.599 -7.141 22.367 1.00 98.19 547 VAL A O 1
ATOM 4143 N N . ILE A 1 548 ? 15.320 -8.487 20.712 1.00 97.75 548 ILE A N 1
ATOM 4144 C CA . ILE A 1 548 ? 16.564 -7.788 20.393 1.00 97.75 548 ILE A CA 1
ATOM 4145 C C . ILE A 1 548 ? 16.557 -7.513 18.879 1.00 97.75 548 ILE A C 1
ATOM 4147 O O . ILE A 1 548 ? 16.952 -8.384 18.093 1.00 97.75 548 ILE A O 1
ATOM 4151 N N . PRO A 1 549 ? 16.045 -6.350 18.446 1.00 95.38 549 PRO A N 1
ATOM 4152 C CA . PRO A 1 549 ? 16.010 -5.964 17.040 1.00 95.38 549 PRO A CA 1
ATOM 4153 C C . PRO A 1 549 ? 17.415 -5.571 16.556 1.00 95.38 549 PRO A C 1
ATOM 4155 O O . PRO A 1 549 ? 18.379 -5.579 17.323 1.00 95.38 549 PRO A O 1
ATOM 4158 N N . SER A 1 550 ? 17.543 -5.246 15.269 1.00 91.56 550 SER A N 1
ATOM 4159 C CA . SER A 1 550 ? 18.834 -4.845 14.690 1.00 91.56 550 SER A CA 1
ATOM 4160 C C . SER A 1 550 ? 19.170 -3.360 14.837 1.00 91.56 550 SER A C 1
ATOM 4162 O O . SER A 1 550 ? 20.350 -3.049 14.855 1.00 91.56 550 SER A O 1
ATOM 4164 N N . GLY A 1 551 ? 18.174 -2.471 14.913 1.00 90.25 551 GLY A N 1
ATOM 4165 C CA . GLY A 1 551 ? 18.384 -1.017 14.913 1.00 90.25 551 GLY A CA 1
ATOM 4166 C C . GLY A 1 551 ? 18.860 -0.431 16.248 1.00 90.25 551 GLY A C 1
ATOM 4167 O O . GLY A 1 551 ? 18.900 -1.114 17.274 1.00 90.25 551 GLY A O 1
ATOM 4168 N N . ASP A 1 552 ? 19.181 0.863 16.215 1.00 93.81 552 ASP A N 1
ATOM 4169 C CA . ASP A 1 552 ? 19.458 1.717 17.375 1.00 93.81 552 ASP A CA 1
ATOM 4170 C C . ASP A 1 552 ? 18.231 2.579 17.766 1.00 93.81 552 ASP A C 1
ATOM 4172 O O . ASP A 1 552 ? 17.143 2.437 17.205 1.00 93.81 552 ASP A O 1
ATOM 4176 N N . GLU A 1 553 ? 18.400 3.495 18.728 1.00 94.88 553 GLU A N 1
ATOM 4177 C CA . GLU A 1 553 ? 17.341 4.417 19.188 1.00 94.88 553 GLU A CA 1
ATOM 4178 C C . GLU A 1 553 ? 16.907 5.466 18.139 1.00 94.88 553 GLU A C 1
ATOM 4180 O O . GLU A 1 553 ? 15.882 6.138 18.302 1.00 94.88 553 GLU A O 1
ATOM 4185 N N . HIS A 1 554 ? 17.661 5.579 17.042 1.00 96.31 554 HIS A N 1
ATOM 4186 C CA . HIS A 1 554 ? 17.389 6.462 15.910 1.00 96.31 554 HIS A CA 1
ATOM 4187 C C . HIS A 1 554 ? 16.720 5.743 14.732 1.00 96.31 554 HIS A C 1
ATOM 4189 O O . HIS A 1 554 ? 16.373 6.399 13.750 1.00 96.31 554 HIS A O 1
ATOM 4195 N N . ALA A 1 555 ? 16.505 4.426 14.837 1.00 93.12 555 ALA A N 1
ATOM 4196 C CA . ALA A 1 555 ? 16.065 3.542 13.758 1.00 93.12 555 ALA A CA 1
ATOM 4197 C C . ALA A 1 555 ? 17.041 3.465 12.560 1.00 93.12 555 ALA A C 1
ATOM 4199 O O . ALA A 1 555 ? 16.617 3.245 11.423 1.00 93.12 555 ALA A O 1
ATOM 4200 N N . SER A 1 556 ? 18.349 3.605 12.806 1.00 91.12 556 SER A N 1
ATOM 4201 C CA . SER A 1 556 ? 19.400 3.412 11.795 1.00 91.12 556 SER A CA 1
ATOM 4202 C C . SER A 1 556 ? 19.391 1.979 11.238 1.00 91.12 556 SER A C 1
ATOM 4204 O O . SER A 1 556 ? 19.401 1.016 12.007 1.00 91.12 556 SER A O 1
ATOM 4206 N N . GLU A 1 557 ? 19.433 1.812 9.908 1.00 83.62 557 GLU A N 1
ATOM 4207 C CA . GLU A 1 557 ? 19.555 0.480 9.273 1.00 83.62 557 GLU A CA 1
ATOM 4208 C C . GLU A 1 557 ? 20.934 -0.155 9.512 1.00 83.62 557 GLU A C 1
ATOM 4210 O O . GLU A 1 557 ? 21.045 -1.368 9.690 1.00 83.62 557 GLU A O 1
ATOM 4215 N N . TYR A 1 558 ? 21.973 0.679 9.562 1.00 84.81 558 TYR A N 1
ATOM 4216 C CA . TYR A 1 558 ? 23.340 0.300 9.898 1.00 84.81 558 TYR A CA 1
ATOM 4217 C C . TYR A 1 558 ? 23.705 0.974 11.229 1.00 84.81 558 TYR A C 1
ATOM 4219 O O . TYR A 1 558 ? 24.060 2.149 11.220 1.00 84.81 558 TYR A O 1
ATOM 4227 N N . PRO A 1 559 ? 23.583 0.302 12.387 1.00 89.44 559 PRO A N 1
ATOM 4228 C CA . PRO A 1 559 ? 24.005 0.876 13.663 1.00 89.44 559 PRO A CA 1
ATOM 4229 C C . PRO A 1 559 ? 25.529 1.018 13.747 1.00 89.44 559 PRO A C 1
ATOM 4231 O O . PRO A 1 559 ? 26.275 0.244 13.142 1.00 89.44 559 PRO A O 1
ATOM 4234 N N . ALA A 1 560 ? 26.002 1.943 14.583 1.00 91.56 560 ALA A N 1
ATOM 4235 C CA . ALA A 1 560 ? 27.395 1.939 15.026 1.00 91.56 560 ALA A CA 1
ATOM 4236 C C . ALA A 1 560 ? 27.711 0.683 15.864 1.00 91.56 560 ALA A C 1
ATOM 4238 O O . ALA A 1 560 ? 26.816 0.082 16.464 1.00 91.56 560 ALA A O 1
ATOM 4239 N N . GLU A 1 561 ? 28.993 0.312 15.968 1.00 90.38 561 GLU A N 1
ATOM 4240 C CA . GLU A 1 561 ? 29.437 -0.902 16.679 1.00 90.38 561 GLU A CA 1
ATOM 4241 C C . GLU A 1 561 ? 28.916 -0.999 18.121 1.00 90.38 561 GLU A C 1
ATOM 4243 O O . GLU A 1 561 ? 28.578 -2.086 18.585 1.00 90.38 561 GLU A O 1
ATOM 4248 N N . SER A 1 562 ? 28.782 0.141 18.807 1.00 92.38 562 SER A N 1
ATOM 4249 C CA . SER A 1 562 ? 28.217 0.249 20.156 1.00 92.38 562 SER A CA 1
ATOM 4250 C C . SER A 1 562 ? 26.784 -0.271 20.275 1.00 92.38 562 SER A C 1
ATOM 4252 O O . SER A 1 562 ? 26.343 -0.584 21.379 1.00 92.38 562 SER A O 1
ATOM 4254 N N . ASP A 1 563 ? 26.034 -0.347 19.181 1.00 94.50 563 ASP A N 1
ATOM 4255 C CA . ASP A 1 563 ? 24.603 -0.637 19.170 1.00 94.50 563 ASP A CA 1
ATOM 4256 C C . ASP A 1 563 ? 24.259 -1.930 18.396 1.00 94.50 563 ASP A C 1
ATOM 4258 O O . ASP A 1 563 ? 23.101 -2.348 18.399 1.00 94.50 563 ASP A O 1
ATOM 4262 N N . LEU A 1 564 ? 25.262 -2.663 17.874 1.00 93.94 564 LEU A N 1
ATOM 4263 C CA . LEU A 1 564 ? 25.149 -3.987 17.215 1.00 93.94 564 LEU A CA 1
ATOM 4264 C C . LEU A 1 564 ? 24.802 -5.152 18.179 1.00 93.94 564 LEU A C 1
ATOM 4266 O O . LEU A 1 564 ? 25.305 -6.275 18.068 1.00 93.94 564 LEU A O 1
ATOM 4270 N N . ARG A 1 565 ? 23.892 -4.911 19.125 1.00 95.88 565 ARG A N 1
ATOM 4271 C CA . ARG A 1 565 ? 23.463 -5.818 20.206 1.00 95.88 565 ARG A CA 1
ATOM 4272 C C . ARG A 1 565 ? 23.003 -7.184 19.700 1.00 95.88 565 ARG A C 1
ATOM 4274 O O . ARG A 1 565 ? 23.373 -8.213 20.266 1.00 95.88 565 ARG A O 1
ATOM 4281 N N . ARG A 1 566 ? 22.227 -7.206 18.609 1.00 96.19 566 ARG A N 1
ATOM 4282 C CA . ARG A 1 566 ? 21.778 -8.446 17.954 1.00 96.19 566 ARG A CA 1
ATOM 4283 C C . ARG A 1 566 ? 22.952 -9.234 17.371 1.00 96.19 566 ARG A C 1
ATOM 4285 O O . ARG A 1 566 ? 22.953 -10.457 17.482 1.00 96.19 566 ARG A O 1
ATOM 4292 N N . GLY A 1 567 ? 23.963 -8.565 16.816 1.00 93.94 567 GLY A N 1
ATOM 4293 C CA . GLY A 1 567 ? 25.202 -9.209 16.372 1.00 93.94 567 GLY A CA 1
ATOM 4294 C C . GLY A 1 567 ? 25.973 -9.820 17.541 1.00 93.94 567 GLY A C 1
ATOM 4295 O O . GLY A 1 567 ? 26.284 -11.009 17.521 1.00 93.94 567 GLY A O 1
ATOM 4296 N N . TYR A 1 568 ? 26.177 -9.057 18.619 1.00 95.50 568 TYR A N 1
ATOM 4297 C CA . TYR A 1 568 ? 26.860 -9.543 19.822 1.00 95.50 568 TYR A CA 1
ATOM 4298 C C . TYR A 1 568 ? 26.170 -10.760 20.469 1.00 95.50 568 TYR A C 1
ATOM 4300 O O . TYR A 1 568 ? 26.841 -11.730 20.827 1.00 95.50 568 TYR A O 1
ATOM 4308 N N . ILE A 1 569 ? 24.842 -10.752 20.621 1.00 97.12 569 ILE A N 1
ATOM 4309 C CA . ILE A 1 569 ? 24.130 -11.843 21.312 1.00 97.12 569 ILE A CA 1
ATOM 4310 C C . ILE A 1 569 ? 23.996 -13.120 20.460 1.00 97.12 569 ILE A C 1
ATOM 4312 O O . ILE A 1 569 ? 23.932 -14.204 21.035 1.00 97.12 569 ILE A O 1
ATOM 4316 N N . THR A 1 570 ? 23.980 -13.013 19.121 1.00 96.56 570 THR A N 1
ATOM 4317 C CA . THR A 1 570 ? 23.751 -14.150 18.196 1.00 96.56 570 THR A CA 1
ATOM 4318 C C . THR A 1 570 ? 25.003 -14.689 17.502 1.00 96.56 570 THR A C 1
ATOM 4320 O O . THR A 1 570 ? 25.035 -15.868 17.161 1.00 96.56 570 THR A O 1
ATOM 4323 N N . GLY A 1 571 ? 26.010 -13.844 17.259 1.00 92.56 571 GLY A N 1
ATOM 4324 C CA . GLY A 1 571 ? 27.119 -14.124 16.339 1.00 92.56 571 GLY A CA 1
ATOM 4325 C C . GLY A 1 571 ? 26.820 -13.829 14.858 1.00 92.56 571 GLY A C 1
ATOM 4326 O O . GLY A 1 571 ? 27.744 -13.844 14.053 1.00 92.56 571 GLY A O 1
ATOM 4327 N N . PHE A 1 572 ? 25.571 -13.523 14.484 1.00 92.12 572 PHE A N 1
ATOM 4328 C CA . PHE A 1 572 ? 25.169 -13.244 13.099 1.00 92.12 572 PHE A CA 1
ATOM 4329 C C . PHE A 1 572 ? 25.293 -11.750 12.745 1.00 92.12 572 PHE A C 1
ATOM 4331 O O . PHE A 1 572 ? 24.715 -10.897 13.427 1.00 92.12 572 PHE A O 1
ATOM 4338 N N . THR A 1 573 ? 26.000 -11.436 11.653 1.00 87.44 573 THR A N 1
ATOM 4339 C CA . THR A 1 573 ? 26.477 -10.078 11.316 1.00 87.44 573 THR A CA 1
ATOM 4340 C C . THR A 1 573 ? 25.799 -9.397 10.118 1.00 87.44 573 THR A C 1
ATOM 4342 O O . THR A 1 573 ? 26.177 -8.276 9.792 1.00 87.44 573 THR A O 1
ATOM 4345 N N . GLY A 1 574 ? 24.791 -9.998 9.471 1.00 84.50 574 GLY A N 1
ATOM 4346 C CA . GLY A 1 574 ? 24.004 -9.314 8.422 1.00 84.50 574 GLY A CA 1
ATOM 4347 C C . GLY A 1 574 ? 23.268 -8.073 8.960 1.00 84.50 574 GLY A C 1
ATOM 4348 O O . GLY A 1 574 ? 23.111 -7.951 10.175 1.00 84.50 574 GLY A O 1
ATOM 4349 N N . SER A 1 575 ? 22.797 -7.138 8.122 1.00 82.94 575 SER A N 1
ATOM 4350 C CA . SER A 1 575 ? 22.181 -5.886 8.622 1.00 82.94 575 SER A CA 1
ATOM 4351 C C . SER A 1 575 ? 20.779 -6.089 9.212 1.00 82.94 575 SER A C 1
ATOM 4353 O O . SER A 1 575 ? 20.448 -5.497 10.237 1.00 82.94 575 SER A O 1
ATOM 4355 N N . ALA A 1 576 ? 19.972 -6.987 8.639 1.00 88.56 576 ALA A N 1
ATOM 4356 C CA . ALA A 1 576 ? 18.566 -7.151 9.006 1.00 88.56 576 ALA A CA 1
ATOM 4357 C C . ALA A 1 576 ? 18.282 -8.371 9.900 1.00 88.56 576 ALA A C 1
ATOM 4359 O O . ALA A 1 576 ? 18.867 -9.445 9.749 1.00 88.56 576 ALA A O 1
ATOM 4360 N N . GLY A 1 577 ? 17.313 -8.217 10.806 1.00 92.81 577 GLY A N 1
ATOM 4361 C CA . GLY A 1 577 ? 16.758 -9.305 11.613 1.00 92.81 577 GLY A CA 1
ATOM 4362 C C . GLY A 1 577 ? 16.283 -8.883 13.005 1.00 92.81 577 GLY A C 1
ATOM 4363 O O . GLY A 1 577 ? 16.385 -7.720 13.405 1.00 92.81 577 GLY A O 1
ATOM 4364 N N . SER A 1 578 ? 15.762 -9.840 13.766 1.00 96.94 578 SER A N 1
ATOM 4365 C CA . SER A 1 578 ? 15.388 -9.694 15.177 1.00 96.94 578 SER A CA 1
ATOM 4366 C C . SER A 1 578 ? 15.616 -11.007 15.916 1.00 96.94 578 SER A C 1
ATOM 4368 O O . SER A 1 578 ? 15.139 -12.060 15.494 1.00 96.94 578 SER A O 1
ATOM 4370 N N . ALA A 1 579 ? 16.346 -10.956 17.025 1.00 98.12 579 ALA A N 1
ATOM 4371 C CA . ALA A 1 579 ? 16.531 -12.097 17.907 1.00 98.12 579 ALA A CA 1
ATOM 4372 C C . ALA A 1 579 ? 15.451 -12.111 19.001 1.00 98.12 579 ALA A C 1
ATOM 4374 O O . ALA A 1 579 ? 15.165 -11.089 19.622 1.00 98.12 579 ALA A O 1
ATOM 4375 N N . VAL A 1 580 ? 14.866 -13.281 19.253 1.00 98.44 580 VAL A N 1
ATOM 4376 C CA . VAL A 1 580 ? 13.886 -13.523 20.318 1.00 98.44 580 VAL A CA 1
ATOM 4377 C C . VAL A 1 580 ? 14.440 -14.606 21.234 1.00 98.44 580 VAL A C 1
ATOM 4379 O O . VAL A 1 580 ? 14.578 -15.764 20.837 1.00 98.44 580 VAL A O 1
ATOM 4382 N N . VAL A 1 581 ? 14.757 -14.242 22.473 1.00 98.56 581 VAL A N 1
ATOM 4383 C CA . VAL A 1 581 ? 15.232 -15.181 23.498 1.00 98.56 581 VAL A CA 1
ATOM 4384 C C . VAL A 1 581 ? 14.093 -15.457 24.468 1.00 98.56 581 VAL A C 1
ATOM 4386 O O . VAL A 1 581 ? 13.504 -14.532 25.016 1.00 98.56 581 VAL A O 1
ATOM 4389 N N . THR A 1 582 ? 13.770 -16.728 24.695 1.00 98.00 582 THR A N 1
ATOM 4390 C CA . THR A 1 582 ? 12.830 -17.158 25.741 1.00 98.00 582 THR A CA 1
ATOM 4391 C C . THR A 1 582 ? 13.590 -17.834 26.881 1.00 98.00 582 THR A C 1
ATOM 4393 O O . THR A 1 582 ? 14.806 -18.040 26.810 1.00 98.00 582 THR A O 1
ATOM 4396 N N . THR A 1 583 ? 12.878 -18.238 27.933 1.00 95.31 583 THR A N 1
ATOM 4397 C CA . THR A 1 583 ? 13.438 -19.044 29.033 1.00 95.31 583 THR A CA 1
ATOM 4398 C C . THR A 1 583 ? 14.144 -20.331 28.578 1.00 95.31 583 THR A C 1
ATOM 4400 O O . THR A 1 583 ? 15.043 -20.790 29.280 1.00 95.31 583 THR A O 1
ATOM 4403 N N . ASN A 1 584 ? 13.785 -20.902 27.419 1.00 94.31 584 ASN A N 1
ATOM 4404 C CA . ASN A 1 584 ? 14.321 -22.179 26.924 1.00 94.31 584 ASN A CA 1
ATOM 4405 C C . ASN A 1 584 ? 14.791 -22.193 25.453 1.00 94.31 584 ASN A C 1
ATOM 4407 O O . ASN A 1 584 ? 15.643 -23.011 25.119 1.00 94.31 584 ASN A O 1
ATOM 4411 N N . LYS A 1 585 ? 14.315 -21.292 24.586 1.00 97.38 585 LYS A N 1
ATOM 4412 C CA . LYS A 1 585 ? 14.728 -21.170 23.172 1.00 97.38 585 LYS A CA 1
ATOM 4413 C C . LYS A 1 585 ? 15.482 -19.864 22.915 1.00 97.38 585 LYS A C 1
ATOM 4415 O O . LYS A 1 585 ? 15.375 -18.919 23.700 1.00 97.38 585 LYS A O 1
ATOM 4420 N N . ALA A 1 586 ? 16.228 -19.807 21.822 1.00 98.25 586 ALA A N 1
ATOM 4421 C CA . ALA A 1 586 ? 16.709 -18.569 21.223 1.00 98.25 586 ALA A CA 1
ATOM 4422 C C . ALA A 1 586 ? 16.495 -18.675 19.706 1.00 98.25 586 ALA A C 1
ATOM 4424 O O . ALA A 1 586 ? 16.790 -19.711 19.109 1.00 98.25 586 ALA A O 1
ATOM 4425 N N . LEU A 1 587 ? 15.889 -17.657 19.099 1.00 98.38 587 LEU A N 1
ATOM 4426 C CA . LEU A 1 587 ? 15.478 -17.668 17.696 1.00 98.38 587 LEU A CA 1
ATOM 4427 C C . LEU A 1 587 ? 15.978 -16.401 17.003 1.00 98.38 587 LEU A C 1
ATOM 4429 O O . LEU A 1 587 ? 15.799 -15.314 17.549 1.00 98.38 587 LEU A O 1
ATOM 4433 N N . LEU A 1 588 ? 16.563 -16.520 15.811 1.00 98.19 588 LEU A N 1
ATOM 4434 C CA . LEU A 1 588 ? 16.857 -15.376 14.944 1.00 98.19 588 LEU A CA 1
ATOM 4435 C C . LEU A 1 588 ? 15.856 -15.355 13.793 1.00 98.19 588 LEU A C 1
ATOM 4437 O O . LEU A 1 588 ? 15.845 -16.271 12.977 1.00 98.19 588 LEU A O 1
ATOM 4441 N N . PHE A 1 589 ? 15.090 -14.279 13.685 1.00 97.56 589 PHE A N 1
ATOM 4442 C CA . PHE A 1 589 ? 14.279 -13.966 12.515 1.00 97.56 589 PHE A CA 1
ATOM 4443 C C . PHE A 1 589 ? 15.086 -13.063 11.576 1.00 97.56 589 PHE A C 1
ATOM 4445 O O . PHE A 1 589 ? 15.645 -12.062 12.026 1.00 97.56 589 PHE A O 1
ATOM 4452 N N . THR A 1 590 ? 15.183 -13.416 10.295 1.00 93.19 590 THR A N 1
ATOM 4453 C CA . THR A 1 590 ? 15.785 -12.574 9.243 1.00 93.19 590 THR A CA 1
ATOM 4454 C C . THR A 1 590 ? 15.197 -12.920 7.870 1.00 93.19 590 THR A C 1
ATOM 4456 O O . THR A 1 590 ? 14.475 -13.912 7.742 1.00 93.19 590 THR A O 1
ATOM 4459 N N . ASP A 1 591 ? 15.465 -12.089 6.863 1.00 87.19 591 ASP A N 1
ATOM 4460 C CA . ASP A 1 591 ? 14.913 -12.185 5.508 1.00 87.19 591 ASP A CA 1
ATOM 4461 C C . ASP A 1 591 ? 15.815 -12.951 4.517 1.00 87.19 591 ASP A C 1
ATOM 4463 O O . ASP A 1 591 ? 16.937 -13.355 4.834 1.00 87.19 591 ASP A O 1
ATOM 4467 N N . GLY A 1 592 ? 15.298 -13.166 3.301 1.00 81.06 592 GLY A N 1
ATOM 4468 C CA . GLY A 1 592 ? 15.907 -14.005 2.262 1.00 81.06 592 GLY A CA 1
ATOM 4469 C C . GLY A 1 592 ? 17.320 -13.615 1.823 1.00 81.06 592 GLY A C 1
ATOM 4470 O O . GLY A 1 592 ? 18.027 -14.474 1.299 1.00 81.06 592 GLY A O 1
ATOM 4471 N N . ARG A 1 593 ? 17.771 -12.378 2.077 1.00 81.19 593 ARG A N 1
ATOM 4472 C CA . ARG A 1 593 ? 19.161 -11.947 1.824 1.00 81.19 593 ARG A CA 1
ATOM 4473 C C . ARG A 1 593 ? 20.176 -12.656 2.727 1.00 81.19 593 ARG A C 1
ATOM 4475 O O . ARG A 1 593 ? 21.356 -12.700 2.396 1.00 81.19 593 ARG A O 1
ATOM 4482 N N . TYR A 1 594 ? 19.720 -13.201 3.857 1.00 84.88 594 TYR A N 1
ATOM 4483 C CA . TYR A 1 594 ? 20.573 -13.614 4.972 1.00 84.88 594 TYR A CA 1
ATOM 4484 C C . TYR A 1 594 ? 20.453 -15.084 5.387 1.00 84.88 594 TYR A C 1
ATOM 4486 O O . TYR A 1 594 ? 21.143 -15.507 6.315 1.00 84.88 594 TYR A O 1
ATOM 4494 N N . PHE A 1 595 ? 19.638 -15.896 4.703 1.00 86.69 595 PHE A N 1
ATOM 4495 C CA . PHE A 1 595 ? 19.424 -17.304 5.074 1.00 86.69 595 PHE A CA 1
ATOM 4496 C C . PHE A 1 595 ? 20.724 -18.131 5.098 1.00 86.69 595 PHE A C 1
ATOM 4498 O O . PHE A 1 595 ? 20.937 -18.894 6.040 1.00 86.69 595 PHE A O 1
ATOM 4505 N N . LEU A 1 596 ? 21.598 -17.961 4.097 1.00 80.81 596 LEU A N 1
ATOM 4506 C CA . LEU A 1 596 ? 22.874 -18.684 3.998 1.00 80.81 596 LEU A CA 1
ATOM 4507 C C . LEU A 1 596 ? 23.865 -18.223 5.081 1.00 80.81 596 LEU A C 1
ATOM 4509 O O . LEU A 1 596 ? 24.324 -19.036 5.884 1.00 80.81 596 LEU A O 1
ATOM 4513 N N . GLN A 1 597 ? 24.106 -16.909 5.177 1.00 82.69 597 GLN A N 1
ATOM 4514 C CA . GLN A 1 597 ? 24.997 -16.315 6.182 1.00 82.69 597 GLN A CA 1
ATOM 4515 C C . GLN A 1 597 ? 24.580 -16.683 7.616 1.00 82.69 597 GLN A C 1
ATOM 4517 O O . GLN A 1 597 ? 25.421 -17.057 8.434 1.00 82.69 597 GLN A O 1
ATOM 4522 N N . ALA A 1 598 ? 23.284 -16.611 7.935 1.00 89.12 598 ALA A N 1
ATOM 4523 C CA . ALA A 1 598 ? 22.787 -16.947 9.264 1.00 89.12 598 ALA A CA 1
ATOM 4524 C C . ALA A 1 598 ? 22.917 -18.448 9.577 1.00 89.12 598 ALA A C 1
ATOM 4526 O O . ALA A 1 598 ? 23.257 -18.796 10.706 1.00 89.12 598 ALA A O 1
ATOM 4527 N N . GLY A 1 599 ? 22.712 -19.337 8.596 1.00 87.50 599 GLY A N 1
ATOM 4528 C CA . GLY A 1 599 ? 22.935 -20.780 8.764 1.00 87.50 599 GLY A CA 1
ATOM 4529 C C . GLY A 1 599 ? 24.399 -21.142 9.054 1.00 87.50 599 GLY A C 1
ATOM 4530 O O . GLY A 1 599 ? 24.676 -22.084 9.797 1.00 87.50 599 GLY A O 1
ATOM 4531 N N . GLN A 1 600 ? 25.341 -20.361 8.523 1.00 83.00 600 GLN A N 1
ATOM 4532 C CA . GLN A 1 600 ? 26.771 -20.513 8.792 1.00 83.00 600 GLN A CA 1
ATOM 4533 C C . GLN A 1 600 ? 27.149 -19.942 10.173 1.00 83.00 600 GLN A C 1
ATOM 4535 O O . GLN A 1 600 ? 27.668 -20.675 11.021 1.00 83.00 600 GLN A O 1
ATOM 4540 N N . GLN A 1 601 ? 26.846 -18.662 10.420 1.00 88.25 601 GLN A N 1
ATOM 4541 C CA . GLN A 1 601 ? 27.330 -17.907 11.586 1.00 88.25 601 GLN A CA 1
ATOM 4542 C C . GLN A 1 601 ? 26.667 -18.278 12.924 1.00 88.25 601 GLN A C 1
ATOM 4544 O O . GLN A 1 601 ? 27.327 -18.194 13.963 1.00 88.25 601 GLN A O 1
ATOM 4549 N N . LEU A 1 602 ? 25.386 -18.672 12.932 1.00 93.56 602 LEU A N 1
ATOM 4550 C CA . LEU A 1 602 ? 24.681 -19.030 14.170 1.00 93.56 602 LEU A CA 1
ATOM 4551 C C . LEU A 1 602 ? 25.222 -20.323 14.785 1.00 93.56 602 LEU A C 1
ATOM 4553 O O . LEU A 1 602 ? 25.534 -21.275 14.075 1.00 93.56 602 LEU A O 1
ATOM 4557 N N . GLU A 1 603 ? 25.246 -20.379 16.117 1.00 93.38 603 GLU A N 1
ATOM 4558 C CA . GLU A 1 603 ? 25.531 -21.596 16.882 1.00 93.38 603 GLU A CA 1
ATOM 4559 C C . GLU A 1 603 ? 24.277 -22.499 16.964 1.00 93.38 603 GLU A C 1
ATOM 4561 O O . GLU A 1 603 ? 23.341 -22.145 17.693 1.00 93.38 603 GLU A O 1
ATOM 4566 N N . PRO A 1 604 ? 24.210 -23.651 16.257 1.00 91.81 604 PRO A N 1
ATOM 4567 C CA . PRO A 1 604 ? 22.976 -24.434 16.121 1.00 91.81 604 PRO A CA 1
ATOM 4568 C C . PRO A 1 604 ? 22.523 -25.126 17.411 1.00 91.81 604 PRO A C 1
ATOM 4570 O O . PRO A 1 604 ? 21.349 -25.471 17.538 1.00 91.81 604 PRO A O 1
ATOM 4573 N N . SER A 1 605 ? 23.420 -25.322 18.384 1.00 93.69 605 SER A N 1
ATOM 4574 C CA . SER A 1 605 ? 23.048 -25.832 19.712 1.00 93.69 605 SER A CA 1
ATOM 4575 C C . SER A 1 605 ? 22.325 -24.794 20.585 1.00 93.69 605 SER A C 1
ATOM 4577 O O . SER A 1 605 ? 21.713 -25.157 21.592 1.00 93.69 605 SER A O 1
ATOM 4579 N N . VAL A 1 606 ? 22.353 -23.514 20.191 1.00 96.94 606 VAL A N 1
ATOM 4580 C CA . VAL A 1 606 ? 21.751 -22.387 20.923 1.00 96.94 606 VAL A CA 1
ATOM 4581 C C . VAL A 1 606 ? 20.608 -21.734 20.138 1.00 96.94 606 VAL A C 1
ATOM 4583 O O . VAL A 1 606 ? 19.565 -21.439 20.728 1.00 96.94 606 VAL A O 1
ATOM 4586 N N . TRP A 1 607 ? 20.784 -21.509 18.832 1.00 97.88 607 TRP A N 1
ATOM 4587 C CA . TRP A 1 607 ? 19.906 -20.677 18.003 1.00 97.88 607 TRP A CA 1
ATOM 4588 C C . TRP A 1 607 ? 19.139 -21.462 16.936 1.00 97.88 607 TRP A C 1
ATOM 4590 O O . TRP A 1 607 ? 19.703 -22.245 16.179 1.00 97.88 607 TRP A O 1
ATOM 4600 N N . THR A 1 608 ? 17.844 -21.169 16.810 1.00 97.56 608 THR A N 1
ATOM 4601 C CA . THR A 1 608 ? 17.013 -21.582 15.668 1.00 97.56 608 THR A CA 1
ATOM 4602 C C . THR A 1 608 ? 16.907 -20.441 14.653 1.00 97.56 608 THR A C 1
ATOM 4604 O O . THR A 1 608 ? 16.479 -19.341 15.007 1.00 97.56 608 THR A O 1
ATOM 4607 N N . LEU A 1 609 ? 17.259 -20.696 13.390 1.00 96.75 609 LEU A N 1
ATOM 4608 C CA . LEU A 1 609 ? 17.036 -19.755 12.289 1.00 96.75 609 LEU A CA 1
ATOM 4609 C C . LEU A 1 609 ? 15.565 -19.785 11.845 1.00 96.75 609 LEU A C 1
ATOM 4611 O O . LEU A 1 609 ? 15.036 -20.837 11.495 1.00 96.75 609 LEU A O 1
ATOM 4615 N N . MET A 1 610 ? 14.926 -18.619 11.830 1.00 97.25 610 MET A N 1
ATOM 4616 C CA . MET A 1 610 ? 13.547 -18.395 11.405 1.00 97.25 610 MET A CA 1
ATOM 4617 C C . MET A 1 610 ? 13.564 -17.585 10.103 1.00 97.25 610 MET A C 1
ATOM 4619 O O . MET A 1 610 ? 13.706 -16.361 10.104 1.00 97.25 610 MET A O 1
ATOM 4623 N N . LYS A 1 611 ? 13.456 -18.295 8.981 1.00 92.50 611 LYS A N 1
ATOM 4624 C CA . LYS A 1 611 ? 13.529 -17.751 7.622 1.00 92.50 611 LYS A CA 1
ATOM 4625 C C . LYS A 1 611 ? 12.254 -16.989 7.228 1.00 92.50 611 LYS A C 1
ATOM 4627 O O . LYS A 1 611 ? 11.289 -17.577 6.743 1.00 92.50 611 LYS A O 1
ATOM 4632 N N . GLN A 1 612 ? 12.220 -15.679 7.453 1.00 84.94 612 GLN A N 1
ATOM 4633 C CA . GLN A 1 612 ? 11.025 -14.875 7.191 1.00 84.94 612 GLN A CA 1
ATOM 4634 C C . GLN A 1 612 ? 10.712 -14.810 5.689 1.00 84.94 612 GLN A C 1
ATOM 4636 O O . GLN A 1 612 ? 11.575 -14.466 4.883 1.00 84.94 612 GLN A O 1
ATOM 4641 N N . GLY A 1 613 ? 9.460 -15.107 5.331 1.00 79.81 613 GLY A N 1
ATOM 4642 C CA . GLY A 1 613 ? 8.979 -15.156 3.945 1.00 79.81 613 GLY A CA 1
ATOM 4643 C C . GLY A 1 613 ? 8.713 -16.572 3.422 1.00 79.81 613 GLY A C 1
ATOM 4644 O O . GLY A 1 613 ? 7.984 -16.719 2.445 1.00 79.81 613 GLY A O 1
ATOM 4645 N N . GLU A 1 614 ? 9.220 -17.620 4.083 1.00 84.06 614 GLU A N 1
ATOM 4646 C CA . GLU A 1 614 ? 8.769 -18.993 3.815 1.00 84.06 614 GLU A CA 1
ATOM 4647 C C . GLU A 1 614 ? 7.324 -19.183 4.351 1.00 84.06 614 GLU A C 1
ATOM 4649 O O . GLU A 1 614 ? 7.052 -18.764 5.479 1.00 84.06 614 GLU A O 1
ATOM 4654 N N . PRO A 1 615 ? 6.382 -19.821 3.615 1.00 79.06 615 PRO A N 1
ATOM 4655 C CA . PRO A 1 615 ? 4.945 -19.828 3.960 1.00 79.06 615 PRO A CA 1
ATOM 4656 C C . PRO A 1 615 ? 4.545 -20.418 5.324 1.00 79.06 615 PRO A C 1
ATOM 4658 O O . PRO A 1 615 ? 3.402 -20.259 5.750 1.00 79.06 615 PRO A O 1
ATOM 4661 N N . SER A 1 616 ? 5.450 -21.132 5.994 1.00 85.38 616 SER A N 1
ATOM 4662 C CA . SER A 1 616 ? 5.252 -21.747 7.312 1.00 85.38 616 SER A CA 1
ATOM 4663 C C . SER A 1 616 ? 5.960 -21.008 8.456 1.00 85.38 616 SER A C 1
ATOM 4665 O O . SER A 1 616 ? 5.794 -21.393 9.617 1.00 85.38 616 SER A O 1
ATOM 4667 N N . VAL A 1 617 ? 6.742 -19.962 8.163 1.00 89.88 617 VAL A N 1
ATOM 4668 C CA . VAL A 1 617 ? 7.536 -19.224 9.155 1.00 89.88 617 VAL A CA 1
ATOM 4669 C C . VAL A 1 617 ? 6.827 -17.915 9.526 1.00 89.88 617 VAL A C 1
ATOM 4671 O O . VAL A 1 617 ? 6.713 -17.027 8.679 1.00 89.88 617 VAL A O 1
ATOM 4674 N N . PRO A 1 618 ? 6.367 -17.747 10.782 1.00 92.25 618 PRO A N 1
ATOM 4675 C CA . PRO A 1 618 ? 5.745 -16.501 11.220 1.00 92.25 618 PRO A CA 1
ATOM 4676 C C . PRO A 1 618 ? 6.765 -15.358 11.268 1.00 92.25 618 PRO A C 1
ATOM 4678 O O . PRO A 1 618 ? 7.965 -15.574 11.467 1.00 92.25 618 PRO A O 1
ATOM 4681 N N . THR A 1 619 ? 6.285 -14.119 11.178 1.00 92.50 619 THR A N 1
ATOM 4682 C CA . THR A 1 619 ? 7.084 -12.953 11.589 1.00 92.50 619 THR A CA 1
ATOM 4683 C C . THR A 1 619 ? 7.444 -13.033 13.078 1.00 92.50 619 THR A C 1
ATOM 4685 O O . THR A 1 619 ? 6.802 -13.755 13.848 1.00 92.50 619 THR A O 1
ATOM 4688 N N . TRP A 1 620 ? 8.454 -12.278 13.530 1.00 94.00 620 TRP A N 1
ATOM 4689 C CA . TRP A 1 620 ? 8.783 -12.263 14.959 1.00 94.00 620 TRP A CA 1
ATOM 4690 C C . TRP A 1 620 ? 7.615 -11.711 15.790 1.00 94.00 620 TRP A C 1
ATOM 4692 O O . TRP A 1 620 ? 7.312 -12.272 16.840 1.00 94.00 620 TRP A O 1
ATOM 4702 N N . GLN A 1 621 ? 6.896 -10.699 15.287 1.00 93.75 621 GLN A N 1
ATOM 4703 C CA . GLN A 1 621 ? 5.693 -10.138 15.911 1.00 93.75 621 GLN A CA 1
ATOM 4704 C C . GLN A 1 621 ? 4.591 -11.194 16.083 1.00 93.75 621 GLN A C 1
ATOM 4706 O O . GLN A 1 621 ? 4.010 -11.328 17.161 1.00 93.75 621 GLN A O 1
ATOM 4711 N N . GLU A 1 622 ? 4.327 -11.987 15.042 1.00 93.25 622 GLU A N 1
ATOM 4712 C CA . GLU A 1 622 ? 3.372 -13.095 15.107 1.00 93.25 622 GLU A CA 1
ATOM 4713 C C . GLU A 1 622 ? 3.829 -14.209 16.045 1.00 93.25 622 GLU A C 1
ATOM 4715 O O . GLU A 1 622 ? 3.005 -14.773 16.758 1.00 93.25 622 GLU A O 1
ATOM 4720 N N . TYR A 1 623 ? 5.126 -14.519 16.098 1.00 95.50 623 TYR A N 1
ATOM 4721 C CA . TYR A 1 623 ? 5.644 -15.524 17.025 1.00 95.50 623 TYR A CA 1
ATOM 4722 C C . TYR A 1 623 ? 5.375 -15.133 18.489 1.00 95.50 623 TYR A C 1
ATOM 4724 O O . TYR A 1 623 ? 5.017 -15.993 19.300 1.00 95.50 623 TYR A O 1
ATOM 4732 N N . LEU A 1 624 ? 5.460 -13.839 18.830 1.00 95.00 624 LEU A N 1
ATOM 4733 C CA . LEU A 1 624 ? 5.134 -13.347 20.175 1.00 95.00 624 LEU A CA 1
ATOM 4734 C C . LEU A 1 624 ? 3.663 -13.579 20.565 1.00 95.00 624 LEU A C 1
ATOM 4736 O O . LEU A 1 624 ? 3.393 -13.875 21.728 1.00 95.00 624 LEU A O 1
ATOM 4740 N N . SER A 1 625 ? 2.721 -13.454 19.623 1.00 91.81 625 SER A N 1
ATOM 4741 C CA . SER A 1 625 ? 1.272 -13.542 19.883 1.00 91.81 625 SER A CA 1
ATOM 4742 C C . SER A 1 625 ? 0.638 -14.900 19.553 1.00 91.81 625 SER A C 1
ATOM 4744 O O . SER A 1 625 ? -0.430 -15.212 20.079 1.00 91.81 625 SER A O 1
ATOM 4746 N N . LYS A 1 626 ? 1.281 -15.728 18.718 1.00 91.19 626 LYS A N 1
ATOM 4747 C CA . LYS A 1 626 ? 0.771 -17.037 18.261 1.00 91.19 626 LYS A CA 1
ATOM 4748 C C . LYS A 1 626 ? 1.557 -18.238 18.800 1.00 91.19 626 LYS A C 1
ATOM 4750 O O . LYS A 1 626 ? 1.004 -19.335 18.844 1.00 91.19 626 LYS A O 1
ATOM 4755 N N . ASN A 1 627 ? 2.826 -18.068 19.190 1.00 94.38 627 ASN A N 1
ATOM 4756 C CA . ASN A 1 627 ? 3.721 -19.185 19.539 1.00 94.38 627 ASN A CA 1
ATOM 4757 C C . ASN A 1 627 ? 4.308 -19.128 20.963 1.00 94.38 627 ASN A C 1
ATOM 4759 O O . ASN A 1 627 ? 4.841 -20.140 21.428 1.00 94.38 627 ASN A O 1
ATOM 4763 N N . LEU A 1 628 ? 4.213 -17.997 21.669 1.00 93.94 628 LEU A N 1
ATOM 4764 C CA . LEU A 1 628 ? 4.507 -17.930 23.105 1.00 93.94 628 LEU A CA 1
ATOM 4765 C C . LEU A 1 628 ? 3.299 -18.380 23.953 1.00 93.94 628 LEU A C 1
ATOM 4767 O O . LEU A 1 628 ? 2.156 -18.252 23.512 1.00 93.94 628 LEU A O 1
ATOM 4771 N N . PRO A 1 629 ? 3.513 -18.874 25.189 1.00 93.12 629 PRO A N 1
ATOM 4772 C CA . PRO A 1 629 ? 2.422 -19.157 26.120 1.00 93.12 629 PRO A CA 1
ATOM 4773 C C . PRO A 1 629 ? 1.583 -17.910 26.438 1.00 93.12 629 PRO A C 1
ATOM 4775 O O . PRO A 1 629 ? 2.127 -16.812 26.578 1.00 93.12 629 PRO A O 1
ATOM 4778 N N . ALA A 1 630 ? 0.277 -18.098 26.634 1.00 92.56 630 ALA A N 1
ATOM 4779 C CA . ALA A 1 630 ? -0.624 -17.064 27.143 1.00 92.56 630 ALA A CA 1
ATOM 4780 C C . ALA A 1 630 ? -0.148 -16.512 28.502 1.00 92.56 630 ALA A C 1
ATOM 4782 O O . ALA A 1 630 ? 0.394 -17.255 29.325 1.00 92.56 630 ALA A O 1
ATOM 4783 N N . ASN A 1 631 ? -0.402 -15.227 28.759 1.00 94.56 631 ASN A N 1
ATOM 4784 C CA . ASN A 1 631 ? 0.113 -14.475 29.916 1.00 94.56 631 ASN A CA 1
ATOM 4785 C C . ASN A 1 631 ? 1.652 -14.341 29.961 1.00 94.56 631 ASN A C 1
ATOM 4787 O O . ASN A 1 631 ? 2.240 -14.168 31.031 1.00 94.56 631 ASN A O 1
ATOM 4791 N N . SER A 1 632 ? 2.324 -14.408 28.806 1.00 96.50 632 SER A N 1
ATOM 4792 C CA . SER A 1 632 ? 3.757 -14.112 28.705 1.00 96.50 632 SER A CA 1
ATOM 4793 C C . SER A 1 632 ? 4.043 -12.624 28.900 1.00 96.50 632 SER A C 1
ATOM 4795 O O . SER A 1 632 ? 3.292 -11.758 28.451 1.00 96.50 632 SER A O 1
ATOM 4797 N N . LYS A 1 633 ? 5.191 -12.326 29.509 1.00 97.88 633 LYS A N 1
ATOM 4798 C CA . LYS A 1 633 ? 5.735 -10.970 29.623 1.00 97.88 633 LYS A CA 1
ATOM 4799 C C . LYS A 1 633 ? 6.914 -10.842 28.670 1.00 97.88 633 LYS A C 1
ATOM 4801 O O . LYS A 1 633 ? 7.943 -11.479 28.887 1.00 97.88 633 LYS A O 1
ATOM 4806 N N . ILE A 1 634 ? 6.746 -10.066 27.606 1.00 98.06 634 ILE A N 1
ATOM 4807 C CA . ILE A 1 634 ? 7.751 -9.885 26.560 1.00 98.06 634 ILE A CA 1
ATOM 4808 C C . ILE A 1 634 ? 8.511 -8.602 26.886 1.00 98.06 634 ILE A C 1
ATOM 4810 O O . ILE A 1 634 ? 7.972 -7.516 26.709 1.00 98.06 634 ILE A O 1
ATOM 4814 N N . GLY A 1 635 ? 9.743 -8.714 27.374 1.00 97.62 635 GLY A N 1
ATOM 4815 C CA . GLY A 1 635 ? 10.618 -7.561 27.548 1.00 97.62 635 GLY A CA 1
ATOM 4816 C C . GLY A 1 635 ? 11.153 -7.061 26.208 1.00 97.62 635 GLY A C 1
ATOM 4817 O O . GLY A 1 635 ? 11.507 -7.862 25.340 1.00 97.62 635 GLY A O 1
ATOM 4818 N N . MET A 1 636 ? 11.247 -5.748 26.044 1.00 96.19 636 MET A N 1
ATOM 4819 C CA . MET A 1 636 ? 11.933 -5.130 24.910 1.00 96.19 636 MET A CA 1
ATOM 4820 C C . MET A 1 636 ? 12.481 -3.767 25.324 1.00 96.19 636 MET A C 1
ATOM 4822 O O . MET A 1 636 ? 11.912 -3.108 26.195 1.00 96.19 636 MET A O 1
ATOM 4826 N N . ASP A 1 637 ? 13.576 -3.347 24.699 1.00 96.88 637 ASP A N 1
ATOM 4827 C CA . ASP A 1 637 ? 14.079 -1.987 24.864 1.00 96.88 637 ASP A CA 1
ATOM 4828 C C . ASP A 1 637 ? 13.113 -0.989 24.209 1.00 96.88 637 ASP A C 1
ATOM 4830 O O . ASP A 1 637 ? 12.863 -1.057 23.004 1.00 96.88 637 ASP A O 1
ATOM 4834 N N . ALA A 1 638 ? 12.563 -0.072 25.007 1.00 95.69 638 ALA A N 1
ATOM 4835 C CA . ALA A 1 638 ? 11.587 0.917 24.549 1.00 95.69 638 ALA A CA 1
ATOM 4836 C C . ALA A 1 638 ? 12.171 1.930 23.546 1.00 95.69 638 ALA A C 1
ATOM 4838 O O . ALA A 1 638 ? 11.415 2.567 22.812 1.00 95.69 638 ALA A O 1
ATOM 4839 N N . SER A 1 639 ? 13.497 2.085 23.496 1.00 96.06 639 SER A N 1
ATOM 4840 C CA . SER A 1 639 ? 14.172 2.912 22.492 1.00 96.06 639 SER A CA 1
ATOM 4841 C C . SER A 1 639 ? 14.290 2.215 21.131 1.00 96.06 639 SER A C 1
ATOM 4843 O O . SER A 1 639 ? 14.352 2.896 20.114 1.00 96.06 639 SER A O 1
ATOM 4845 N N . LEU A 1 640 ? 14.253 0.876 21.091 1.00 96.06 640 LEU A N 1
ATOM 4846 C CA . LEU A 1 640 ? 14.517 0.071 19.887 1.00 96.06 640 LEU A CA 1
ATOM 4847 C C . LEU A 1 640 ? 13.245 -0.478 19.208 1.00 96.06 640 LEU A C 1
ATOM 4849 O O . LEU A 1 640 ? 13.324 -1.334 18.327 1.00 96.06 640 LEU A O 1
ATOM 4853 N N . ILE A 1 641 ? 12.064 -0.012 19.618 1.00 94.88 641 ILE A N 1
ATOM 4854 C CA . ILE A 1 641 ? 10.773 -0.312 18.984 1.00 94.88 641 ILE A CA 1
ATOM 4855 C C . ILE A 1 641 ? 10.039 0.992 18.683 1.00 94.88 641 ILE A C 1
ATOM 4857 O O . ILE A 1 641 ? 10.019 1.891 19.525 1.00 94.88 641 ILE A O 1
ATOM 4861 N N . SER A 1 642 ? 9.420 1.102 17.505 1.00 96.00 642 SER A N 1
ATOM 4862 C CA . SER A 1 642 ? 8.613 2.274 17.169 1.00 96.00 642 SER A CA 1
ATOM 4863 C C . SER A 1 642 ? 7.341 2.346 18.022 1.00 96.00 642 SER A C 1
ATOM 4865 O O . SER A 1 642 ? 6.805 1.325 18.465 1.00 96.00 642 SER A O 1
ATOM 4867 N N . ALA A 1 643 ? 6.821 3.552 18.244 1.00 96.38 643 ALA A N 1
ATOM 4868 C CA . ALA A 1 643 ? 5.561 3.738 18.961 1.00 96.38 643 ALA A CA 1
ATOM 4869 C C . ALA A 1 643 ? 4.355 3.110 18.222 1.00 96.38 643 ALA A C 1
ATOM 4871 O O . ALA A 1 643 ? 3.375 2.737 18.871 1.00 96.38 643 ALA A O 1
ATOM 4872 N N . ASP A 1 644 ? 4.431 2.964 16.893 1.00 94.19 644 ASP A N 1
ATOM 4873 C CA . ASP A 1 644 ? 3.363 2.394 16.057 1.00 94.19 644 ASP A CA 1
ATOM 4874 C C . ASP A 1 644 ? 3.395 0.851 16.073 1.00 94.19 644 ASP A C 1
ATOM 4876 O O . ASP A 1 644 ? 2.373 0.217 16.340 1.00 94.19 644 ASP A O 1
ATOM 4880 N N . ASP A 1 645 ? 4.581 0.238 15.932 1.00 93.31 645 ASP A N 1
ATOM 4881 C CA . ASP A 1 645 ? 4.774 -1.215 16.092 1.00 93.31 645 ASP A CA 1
ATOM 4882 C C . ASP A 1 645 ? 4.417 -1.667 17.515 1.00 93.31 645 ASP A C 1
ATOM 4884 O O . ASP A 1 645 ? 3.729 -2.672 17.708 1.00 93.31 645 ASP A O 1
ATOM 4888 N N . ALA A 1 646 ? 4.856 -0.917 18.534 1.00 95.00 646 ALA A N 1
ATOM 4889 C CA . ALA A 1 646 ? 4.578 -1.232 19.934 1.00 95.00 646 ALA A CA 1
ATOM 4890 C C . ALA A 1 646 ? 3.075 -1.216 20.246 1.00 95.00 646 ALA A C 1
ATOM 4892 O O . ALA A 1 646 ? 2.598 -2.062 21.009 1.00 95.00 646 ALA A O 1
ATOM 4893 N N . LYS A 1 647 ? 2.323 -0.287 19.640 1.00 94.38 647 LYS A N 1
ATOM 4894 C CA . LYS A 1 647 ? 0.859 -0.195 19.735 1.00 94.38 647 LYS A CA 1
ATOM 4895 C C . LYS A 1 647 ? 0.193 -1.458 19.185 1.00 94.38 647 LYS A C 1
ATOM 4897 O O . LYS A 1 647 ? -0.617 -2.069 19.885 1.00 94.38 647 LYS A O 1
ATOM 4902 N N . ASP A 1 648 ? 0.569 -1.880 17.982 1.00 92.75 648 ASP A N 1
ATOM 4903 C CA . ASP A 1 648 ? -0.077 -3.005 17.298 1.00 92.75 648 ASP A CA 1
ATOM 4904 C C . ASP A 1 648 ? 0.327 -4.358 17.916 1.00 92.75 648 ASP A C 1
ATOM 4906 O O . ASP A 1 648 ? -0.527 -5.214 18.163 1.00 92.75 648 ASP A O 1
ATOM 4910 N N . ILE A 1 649 ? 1.596 -4.523 18.308 1.00 94.50 649 ILE A N 1
ATOM 4911 C CA . ILE A 1 649 ? 2.071 -5.694 19.068 1.00 94.50 649 ILE A CA 1
ATOM 4912 C C . ILE A 1 649 ? 1.366 -5.792 20.429 1.00 94.50 649 ILE A C 1
ATOM 4914 O O . ILE A 1 649 ? 0.947 -6.880 20.828 1.00 94.50 649 ILE A O 1
ATOM 4918 N N . THR A 1 650 ? 1.177 -4.673 21.137 1.00 95.06 650 THR A N 1
ATOM 4919 C CA . THR A 1 650 ? 0.437 -4.655 22.412 1.00 95.06 650 THR A CA 1
ATOM 4920 C C . THR A 1 650 ? -1.032 -5.036 22.214 1.00 95.06 650 THR A C 1
ATOM 4922 O O . THR A 1 650 ? -1.579 -5.799 23.016 1.00 95.06 650 THR A O 1
ATOM 4925 N N . ALA A 1 651 ? -1.662 -4.577 21.127 1.00 94.25 651 ALA A N 1
ATOM 4926 C CA . ALA A 1 651 ? -3.032 -4.949 20.786 1.00 94.25 651 ALA A CA 1
ATOM 4927 C C . ALA A 1 651 ? -3.176 -6.464 20.553 1.00 94.25 651 ALA A C 1
ATOM 4929 O O . ALA A 1 651 ? -4.087 -7.072 21.117 1.00 94.25 651 ALA A O 1
ATOM 4930 N N . GLU A 1 652 ? -2.266 -7.101 19.808 1.00 94.19 652 GLU A N 1
ATOM 4931 C CA . GLU A 1 652 ? -2.292 -8.558 19.602 1.00 94.19 652 GLU A CA 1
ATOM 4932 C C . GLU A 1 652 ? -1.978 -9.354 20.878 1.00 94.19 652 GLU A C 1
ATOM 4934 O O . GLU A 1 652 ? -2.704 -10.296 21.203 1.00 94.19 652 GLU A O 1
ATOM 4939 N N . LEU A 1 653 ? -0.951 -8.966 21.644 1.00 95.19 653 LEU A N 1
ATOM 4940 C CA . LEU A 1 653 ? -0.572 -9.652 22.888 1.00 95.19 653 LEU A CA 1
ATOM 4941 C C . LEU A 1 653 ? -1.698 -9.639 23.935 1.00 95.19 653 LEU A C 1
ATOM 4943 O O . LEU A 1 653 ? -1.934 -10.655 24.598 1.00 95.19 653 LEU A O 1
ATOM 4947 N N . SER A 1 654 ? -2.443 -8.532 24.029 1.00 93.56 654 SER A N 1
ATOM 4948 C CA . SER A 1 654 ? -3.547 -8.386 24.987 1.00 93.56 654 SER A CA 1
ATOM 4949 C C . SER A 1 654 ? -4.639 -9.455 24.830 1.00 93.56 654 SER A C 1
ATOM 4951 O O . SER A 1 654 ? -5.228 -9.889 25.821 1.00 93.56 654 SER A O 1
ATOM 4953 N N . LYS A 1 655 ? -4.854 -9.963 23.605 1.00 93.25 655 LYS A N 1
ATOM 4954 C CA . LYS A 1 655 ? -5.869 -10.984 23.280 1.00 93.25 655 LYS A CA 1
ATOM 4955 C C . LYS A 1 655 ? -5.595 -12.343 23.931 1.00 93.25 655 LYS A C 1
ATOM 4957 O O . LYS A 1 655 ? -6.515 -13.149 24.054 1.00 93.25 655 LYS A O 1
ATOM 4962 N N . ILE A 1 656 ? -4.350 -12.598 24.341 1.00 93.06 656 ILE A N 1
ATOM 4963 C CA . ILE A 1 656 ? -3.913 -13.828 25.025 1.00 93.06 656 ILE A CA 1
ATOM 4964 C C . ILE A 1 656 ? -3.438 -13.565 26.466 1.00 93.06 656 ILE A C 1
ATOM 4966 O O . ILE A 1 656 ? -2.719 -14.383 27.044 1.00 93.06 656 ILE A O 1
ATOM 4970 N N . GLY A 1 657 ? -3.790 -12.408 27.042 1.00 93.88 657 GLY A N 1
ATOM 4971 C CA . GLY A 1 657 ? -3.361 -11.984 28.383 1.00 93.88 657 GLY A CA 1
ATOM 4972 C C . GLY A 1 657 ? -1.865 -11.668 28.509 1.00 93.88 657 GLY A C 1
ATOM 4973 O O . GLY A 1 657 ? -1.393 -11.364 29.602 1.00 93.88 657 GLY A O 1
ATOM 4974 N N . SER A 1 658 ? -1.107 -11.752 27.413 1.00 96.94 658 SER A N 1
ATOM 4975 C CA . SER A 1 658 ? 0.316 -11.417 27.368 1.00 96.94 658 SER A CA 1
ATOM 4976 C C . SER A 1 658 ? 0.516 -9.902 27.283 1.00 96.94 658 SER A C 1
ATOM 4978 O O . SER A 1 658 ? -0.370 -9.165 26.850 1.00 96.94 658 SER A O 1
ATOM 4980 N N . SER A 1 659 ? 1.699 -9.421 27.663 1.00 96.94 659 SER A N 1
ATOM 4981 C CA . SER A 1 659 ? 2.023 -7.990 27.661 1.00 96.94 659 SER A CA 1
ATOM 4982 C C . SER A 1 659 ? 3.426 -7.717 27.130 1.00 96.94 659 SER A C 1
ATOM 4984 O O . SER A 1 659 ? 4.383 -8.374 27.553 1.00 96.94 659 SER A O 1
ATOM 4986 N N . LEU A 1 660 ? 3.558 -6.691 26.288 1.00 96.50 660 LEU A N 1
ATOM 4987 C CA . LEU A 1 660 ? 4.840 -6.027 26.065 1.00 96.50 660 LEU A CA 1
ATOM 4988 C C . LEU A 1 660 ? 5.244 -5.304 27.362 1.00 96.50 660 LEU A C 1
ATOM 4990 O O . LEU A 1 660 ? 4.407 -4.692 28.026 1.00 96.50 660 LEU A O 1
ATOM 4994 N N . VAL A 1 661 ? 6.512 -5.416 27.743 1.00 96.56 661 VAL A N 1
ATOM 4995 C CA . VAL A 1 661 ? 7.100 -4.800 28.934 1.00 96.56 661 VAL A CA 1
ATOM 4996 C C . VAL A 1 661 ? 8.255 -3.914 28.462 1.00 96.56 661 VAL A C 1
ATOM 4998 O O . VAL A 1 661 ? 9.313 -4.453 28.126 1.00 96.56 661 VAL A O 1
ATOM 5001 N N . PRO A 1 662 ? 8.074 -2.582 28.394 1.00 94.25 662 PRO A N 1
ATOM 5002 C CA . PRO A 1 662 ? 9.163 -1.670 28.067 1.00 94.25 662 PRO A CA 1
ATOM 5003 C C . PRO A 1 662 ? 10.222 -1.710 29.176 1.00 94.25 662 PRO A C 1
ATOM 5005 O O . PRO A 1 662 ? 9.914 -1.540 30.357 1.00 94.25 662 PRO A O 1
ATOM 5008 N N . ILE A 1 663 ? 11.478 -1.946 28.799 1.00 93.81 663 ILE A N 1
ATOM 5009 C CA . ILE A 1 663 ? 12.637 -1.912 29.697 1.00 93.81 663 ILE A CA 1
ATOM 5010 C C . ILE A 1 663 ? 13.583 -0.828 29.179 1.00 93.81 663 ILE A C 1
ATOM 5012 O O . ILE A 1 663 ? 14.069 -0.915 28.059 1.00 93.81 663 ILE A O 1
ATOM 5016 N N . ARG A 1 664 ? 13.829 0.218 29.976 1.00 85.31 664 ARG A N 1
ATOM 5017 C CA . ARG A 1 664 ? 14.657 1.370 29.561 1.00 85.31 664 ARG A CA 1
ATOM 5018 C C . ARG A 1 664 ? 16.169 1.107 29.645 1.00 85.31 664 ARG A C 1
ATOM 5020 O O . ARG A 1 664 ? 16.954 1.857 29.080 1.00 85.31 664 ARG A O 1
ATOM 5027 N N . GLU A 1 665 ? 16.572 0.050 30.345 1.00 90.81 665 GLU A N 1
ATOM 5028 C CA . GLU A 1 665 ? 17.943 -0.463 30.352 1.00 90.81 665 GLU A CA 1
ATOM 5029 C C . GLU A 1 665 ? 18.041 -1.663 29.405 1.00 90.81 665 GLU A C 1
ATOM 5031 O O . GLU A 1 665 ? 17.355 -2.670 29.601 1.00 90.81 665 GLU A O 1
ATOM 5036 N N . ASN A 1 666 ? 18.907 -1.595 28.392 1.00 95.56 666 ASN A N 1
ATOM 5037 C CA . ASN A 1 666 ? 19.059 -2.714 27.473 1.00 95.56 666 ASN A CA 1
ATOM 5038 C C . ASN A 1 666 ? 19.746 -3.905 28.159 1.00 95.56 666 ASN A C 1
ATOM 5040 O O . ASN A 1 666 ? 20.887 -3.808 28.616 1.00 95.56 666 ASN A O 1
ATOM 5044 N N . LEU A 1 667 ? 19.085 -5.064 28.178 1.00 97.31 667 LEU A N 1
ATOM 5045 C CA . LEU A 1 667 ? 19.625 -6.248 28.852 1.00 97.31 667 LEU A CA 1
ATOM 5046 C C . LEU A 1 667 ? 20.846 -6.860 28.142 1.00 97.31 667 LEU A C 1
ATOM 5048 O O . LEU A 1 667 ? 21.585 -7.609 28.774 1.00 97.31 667 LEU A O 1
ATOM 5052 N N . VAL A 1 668 ? 21.091 -6.554 26.862 1.00 97.50 668 VAL A N 1
ATOM 5053 C CA . VAL A 1 668 ? 22.314 -6.992 26.162 1.00 97.50 668 VAL A CA 1
ATOM 5054 C C . VAL A 1 668 ? 23.516 -6.156 26.598 1.00 97.50 668 VAL A C 1
ATOM 5056 O O . VAL A 1 668 ? 24.592 -6.712 26.805 1.00 97.50 668 VAL A O 1
ATOM 5059 N N . ASP A 1 669 ? 23.326 -4.856 26.830 1.00 96.75 669 ASP A N 1
ATOM 5060 C CA . ASP A 1 669 ? 24.390 -3.943 27.273 1.00 96.75 669 ASP A CA 1
ATOM 5061 C C . ASP A 1 669 ? 24.942 -4.350 28.654 1.00 96.75 669 ASP A C 1
ATOM 5063 O O . ASP A 1 669 ? 26.119 -4.153 28.931 1.00 96.75 669 ASP A O 1
ATOM 5067 N N . GLN A 1 670 ? 24.119 -4.989 29.497 1.00 95.94 670 GLN A N 1
ATOM 5068 C CA . GLN A 1 670 ? 24.533 -5.562 30.788 1.00 95.94 670 GLN A CA 1
ATOM 5069 C C . GLN A 1 670 ? 25.266 -6.918 30.676 1.00 95.94 670 GLN A C 1
ATOM 5071 O O . GLN A 1 670 ? 25.883 -7.358 31.646 1.00 95.94 670 GLN A O 1
ATOM 5076 N N . VAL A 1 671 ? 25.193 -7.603 29.527 1.00 96.50 671 VAL A N 1
ATOM 5077 C CA . VAL A 1 671 ? 25.956 -8.839 29.236 1.00 96.50 671 VAL A CA 1
ATOM 5078 C C . VAL A 1 671 ? 27.271 -8.515 28.518 1.00 96.50 671 VAL A C 1
ATOM 5080 O O . VAL A 1 671 ? 28.261 -9.230 28.674 1.00 96.50 671 VAL A O 1
ATOM 5083 N N . TRP A 1 672 ? 27.294 -7.437 27.735 1.00 95.94 672 TRP A N 1
ATOM 5084 C CA . TRP A 1 672 ? 28.410 -7.051 26.879 1.00 95.94 672 TRP A CA 1
ATOM 5085 C C . TRP A 1 672 ? 29.495 -6.290 27.662 1.00 95.94 672 TRP A C 1
ATOM 5087 O O . TRP A 1 672 ? 29.549 -5.065 27.641 1.00 95.94 672 TRP A O 1
ATOM 5097 N N . THR A 1 673 ? 30.389 -7.021 28.339 1.00 90.56 673 THR A N 1
ATOM 5098 C CA . THR A 1 673 ? 31.491 -6.420 29.125 1.00 90.56 673 THR A CA 1
ATOM 5099 C C . THR A 1 673 ? 32.417 -5.547 28.275 1.00 90.56 673 THR A C 1
ATOM 5101 O O . THR A 1 673 ? 32.715 -4.419 28.652 1.00 90.56 673 THR A O 1
ATOM 5104 N N . GLU A 1 674 ? 32.803 -6.038 27.095 1.00 92.62 674 GLU A N 1
ATOM 5105 C CA . GLU A 1 674 ? 33.671 -5.339 26.136 1.00 92.62 674 GLU A CA 1
ATOM 5106 C C . GLU A 1 674 ? 32.853 -4.525 25.112 1.00 92.62 674 GLU A C 1
ATOM 5108 O O . GLU A 1 674 ? 33.046 -4.657 23.900 1.00 92.62 674 GLU A O 1
ATOM 5113 N N . ARG A 1 675 ? 31.854 -3.756 25.568 1.00 94.44 675 ARG A N 1
ATOM 5114 C CA . ARG A 1 675 ? 31.010 -2.948 24.671 1.00 94.44 675 ARG A CA 1
ATOM 5115 C C . ARG A 1 675 ? 31.789 -1.736 24.135 1.00 94.44 675 ARG A C 1
ATOM 5117 O O . ARG A 1 675 ? 32.294 -0.959 24.947 1.00 94.44 675 ARG A O 1
ATOM 5124 N N . PRO A 1 676 ? 31.842 -1.510 22.806 1.00 93.06 676 PRO A N 1
ATOM 5125 C CA . PRO A 1 676 ? 32.437 -0.302 22.242 1.00 93.06 676 PRO A CA 1
ATOM 5126 C C . PRO A 1 676 ? 31.764 0.969 22.773 1.00 93.06 676 PRO A C 1
ATOM 5128 O O . PRO A 1 676 ? 30.537 1.048 22.871 1.00 93.06 676 PRO A O 1
ATOM 5131 N N . SER A 1 677 ? 32.564 1.992 23.076 1.00 91.00 677 SER A N 1
ATOM 5132 C CA . SER A 1 677 ? 32.053 3.341 23.327 1.00 91.00 677 SER A CA 1
ATOM 5133 C C . SER A 1 677 ? 31.364 3.875 22.072 1.00 91.00 677 SER A C 1
ATOM 5135 O O . SER A 1 677 ? 31.933 3.775 20.984 1.00 91.00 677 SER A O 1
ATOM 5137 N N . ARG A 1 678 ? 30.181 4.483 22.217 1.00 91.12 678 ARG A N 1
ATOM 5138 C CA . ARG A 1 678 ? 29.489 5.119 21.090 1.00 91.12 678 ARG A CA 1
ATOM 5139 C C . ARG A 1 678 ? 30.386 6.197 20.446 1.00 91.12 678 ARG A C 1
ATOM 5141 O O . ARG A 1 678 ? 30.973 6.985 21.191 1.00 91.12 678 ARG A O 1
ATOM 5148 N N . PRO A 1 679 ? 30.510 6.233 19.105 1.00 92.69 679 PRO A N 1
ATOM 5149 C CA . PRO A 1 679 ? 31.254 7.272 18.397 1.00 92.69 679 PRO A CA 1
ATOM 5150 C C . PRO A 1 679 ? 30.809 8.703 18.736 1.00 92.69 679 PRO A C 1
ATOM 5152 O O . PRO A 1 679 ? 29.656 8.948 19.087 1.00 92.69 679 PRO A O 1
ATOM 5155 N N . GLY A 1 680 ? 31.761 9.630 18.624 1.00 93.12 680 GLY A N 1
ATOM 5156 C CA . GLY A 1 680 ? 31.590 11.063 18.868 1.00 93.12 680 GLY A CA 1
ATOM 5157 C C . GLY A 1 680 ? 32.573 11.869 18.018 1.00 93.12 680 GLY A C 1
ATOM 5158 O O . GLY A 1 680 ? 33.447 12.562 18.537 1.00 93.12 680 GLY A O 1
ATOM 5159 N N . GLN A 1 681 ? 32.491 11.696 16.702 1.00 95.06 681 GLN A N 1
ATOM 5160 C CA . GLN A 1 681 ? 33.369 12.316 15.712 1.00 95.06 681 GLN A CA 1
ATOM 5161 C C . GLN A 1 681 ? 33.009 13.795 15.483 1.00 95.06 681 GLN A C 1
ATOM 5163 O O . GLN A 1 681 ? 31.866 14.195 15.732 1.00 95.06 681 GLN A O 1
ATOM 5168 N N . PRO A 1 682 ? 33.948 14.627 14.991 1.00 97.12 682 PRO A N 1
ATOM 5169 C CA . PRO A 1 682 ? 33.670 16.024 14.669 1.00 97.12 682 PRO A CA 1
ATOM 5170 C C . PRO A 1 682 ? 32.551 16.177 13.634 1.00 97.12 682 PRO A C 1
ATOM 5172 O O . PRO A 1 682 ? 32.573 15.558 12.567 1.00 97.12 682 PRO A O 1
ATOM 5175 N N . ILE A 1 683 ? 31.594 17.046 13.944 1.00 98.12 683 ILE A N 1
ATOM 5176 C CA . ILE A 1 683 ? 30.510 17.451 13.048 1.00 98.12 683 ILE A CA 1
ATOM 5177 C C . ILE A 1 683 ? 31.002 18.619 12.193 1.00 98.12 683 ILE A C 1
ATOM 5179 O O . ILE A 1 683 ? 31.785 19.448 12.654 1.00 98.12 683 ILE A O 1
ATOM 5183 N N . PHE A 1 684 ? 30.539 18.706 10.947 1.00 97.44 684 PHE A N 1
ATOM 5184 C CA . PHE A 1 684 ? 30.887 19.792 10.031 1.00 97.44 684 PHE A CA 1
ATOM 5185 C C . PHE A 1 684 ? 29.678 20.290 9.233 1.00 97.44 684 PHE A C 1
ATOM 5187 O O . PHE A 1 684 ? 28.677 19.593 9.057 1.00 97.44 684 PHE A O 1
ATOM 5194 N N . VAL A 1 685 ? 29.781 21.526 8.740 1.00 97.75 685 VAL A N 1
ATOM 5195 C CA . VAL A 1 685 ? 28.722 22.202 7.980 1.00 97.75 685 VAL A CA 1
ATOM 5196 C C . VAL A 1 685 ? 28.744 21.765 6.514 1.00 97.75 685 VAL A C 1
ATOM 5198 O O . VAL A 1 685 ? 29.761 21.901 5.828 1.00 97.75 685 VAL A O 1
ATOM 5201 N N . LEU A 1 686 ? 27.601 21.302 6.007 1.00 97.38 686 LEU A N 1
ATOM 5202 C CA . LEU A 1 686 ? 27.334 21.210 4.575 1.00 97.38 686 LEU A CA 1
ATOM 5203 C C . LEU A 1 686 ? 26.834 22.576 4.101 1.00 97.38 686 LEU A C 1
ATOM 5205 O O . LEU A 1 686 ? 25.767 23.020 4.504 1.00 97.38 686 LEU A O 1
ATOM 5209 N N . LYS A 1 687 ? 27.608 23.269 3.268 1.00 95.94 687 LYS A N 1
ATOM 5210 C CA . LYS A 1 687 ? 27.276 24.649 2.897 1.00 95.94 687 LYS A CA 1
ATOM 5211 C C . LYS A 1 687 ? 26.012 24.751 2.044 1.00 95.94 687 LYS A C 1
ATOM 5213 O O . LYS A 1 687 ? 25.715 23.858 1.248 1.00 95.94 687 LYS A O 1
ATOM 5218 N N . ASP A 1 688 ? 25.344 25.896 2.128 1.00 95.56 688 ASP A N 1
ATOM 5219 C CA . ASP A 1 688 ? 24.127 26.189 1.369 1.00 95.56 688 ASP A CA 1
ATOM 5220 C C . ASP A 1 688 ? 24.347 26.175 -0.157 1.00 95.56 688 ASP A C 1
ATOM 5222 O O . ASP A 1 688 ? 23.415 25.847 -0.886 1.00 95.56 688 ASP A O 1
ATOM 5226 N N . GLU A 1 689 ? 25.566 26.415 -0.668 1.00 96.62 689 GLU A N 1
ATOM 5227 C CA . GLU A 1 689 ? 25.858 26.263 -2.108 1.00 96.62 689 GLU A CA 1
ATOM 5228 C C . GLU A 1 689 ? 25.916 24.795 -2.578 1.00 96.62 689 GLU A C 1
ATOM 5230 O O . GLU A 1 689 ? 26.010 24.544 -3.777 1.00 96.62 689 GLU A O 1
ATOM 5235 N N . ILE A 1 690 ? 25.870 23.833 -1.648 1.00 97.19 690 ILE A N 1
ATOM 5236 C CA . ILE A 1 690 ? 25.840 22.384 -1.909 1.00 97.19 690 ILE A CA 1
ATOM 5237 C C . ILE A 1 690 ? 24.487 21.790 -1.481 1.00 97.19 690 ILE A C 1
ATOM 5239 O O . ILE A 1 690 ? 23.937 20.936 -2.167 1.00 97.19 690 ILE A O 1
ATOM 5243 N N . ALA A 1 691 ? 23.912 22.264 -0.371 1.00 96.69 691 ALA A N 1
ATOM 5244 C CA . ALA A 1 691 ? 22.570 21.876 0.069 1.00 96.69 691 ALA A CA 1
ATOM 5245 C C . ALA A 1 691 ? 21.441 22.544 -0.747 1.00 96.69 691 ALA A C 1
ATOM 5247 O O . ALA A 1 691 ? 20.292 22.111 -0.676 1.00 96.69 691 ALA A O 1
ATOM 5248 N N . GLY A 1 692 ? 21.728 23.633 -1.469 1.00 97.06 692 GLY A N 1
ATOM 5249 C CA . GLY A 1 692 ? 20.776 24.427 -2.261 1.00 97.06 692 GLY A CA 1
ATOM 5250 C C . GLY A 1 692 ? 19.738 25.224 -1.457 1.00 97.06 692 GLY A C 1
ATOM 5251 O O . GLY A 1 692 ? 18.989 26.014 -2.030 1.00 97.06 692 GLY A O 1
ATOM 5252 N N . ARG A 1 693 ? 19.672 25.023 -0.135 1.00 95.88 693 ARG A N 1
ATOM 5253 C CA . ARG A 1 693 ? 18.697 25.613 0.793 1.00 95.88 693 ARG A CA 1
ATOM 5254 C C . ARG A 1 693 ? 19.287 25.734 2.196 1.00 95.88 693 ARG A C 1
ATOM 5256 O O . ARG A 1 693 ? 19.926 24.783 2.643 1.00 95.88 693 ARG A O 1
ATOM 5263 N N . SER A 1 694 ? 18.987 26.818 2.914 1.00 96.50 694 SER A N 1
ATOM 5264 C CA . SER A 1 694 ? 19.473 27.024 4.287 1.00 96.50 694 SER A CA 1
ATOM 5265 C C . SER A 1 694 ? 18.738 26.182 5.338 1.00 96.50 694 SER A C 1
ATOM 5267 O O . SER A 1 694 ? 17.591 25.765 5.145 1.00 96.50 694 SER A O 1
ATOM 5269 N N . SER A 1 695 ? 19.385 25.995 6.492 1.00 96.38 695 SER A N 1
ATOM 5270 C CA . SER A 1 695 ? 18.799 25.389 7.700 1.00 96.38 695 SER A CA 1
ATOM 5271 C C . SER A 1 695 ? 17.504 26.102 8.139 1.00 96.38 695 SER A C 1
ATOM 5273 O O . SER A 1 695 ? 16.448 25.473 8.248 1.00 96.38 695 SER A O 1
ATOM 5275 N N . SER A 1 696 ? 17.526 27.434 8.284 1.00 95.62 696 SER A N 1
ATOM 5276 C CA . SER A 1 696 ? 16.341 28.212 8.688 1.00 95.62 696 SER A CA 1
ATOM 5277 C C . SER A 1 696 ? 15.193 28.156 7.669 1.00 95.62 696 SER A C 1
ATOM 5279 O O . SER A 1 696 ? 14.028 28.228 8.063 1.00 95.62 696 SER A O 1
ATOM 5281 N N . ASP A 1 697 ? 15.463 27.970 6.370 1.00 96.31 697 ASP A N 1
ATOM 5282 C CA . ASP A 1 697 ? 14.398 27.740 5.380 1.00 96.31 697 ASP A CA 1
ATOM 5283 C C . ASP A 1 697 ? 13.693 26.395 5.588 1.00 96.31 697 ASP A C 1
ATOM 5285 O O . ASP A 1 697 ? 12.469 26.311 5.463 1.00 96.31 697 ASP A O 1
ATOM 5289 N N . LYS A 1 698 ? 14.451 25.344 5.920 1.00 98.00 698 LYS A N 1
ATOM 5290 C CA . LYS A 1 698 ? 13.922 24.002 6.212 1.00 98.00 698 LYS A CA 1
ATOM 5291 C C . LYS A 1 698 ? 13.126 23.994 7.522 1.00 98.00 698 LYS A C 1
ATOM 5293 O O . LYS A 1 698 ? 11.992 23.516 7.552 1.00 98.00 698 LYS A O 1
ATOM 5298 N N . ILE A 1 699 ? 13.665 24.616 8.574 1.00 97.88 699 ILE A N 1
ATOM 5299 C CA . ILE A 1 699 ? 12.997 24.800 9.876 1.00 97.88 699 ILE A CA 1
ATOM 5300 C C . ILE A 1 699 ? 11.675 25.569 9.722 1.00 97.88 699 ILE A C 1
ATOM 5302 O O . ILE A 1 699 ? 10.662 25.183 10.315 1.00 97.88 699 ILE A O 1
ATOM 5306 N N . ARG A 1 700 ? 11.649 26.631 8.906 1.00 97.06 700 ARG A N 1
ATOM 5307 C CA . ARG A 1 700 ? 10.435 27.421 8.642 1.00 97.06 700 ARG A CA 1
ATOM 5308 C C . ARG A 1 700 ? 9.345 26.597 7.956 1.00 97.06 700 ARG A C 1
ATOM 5310 O O . ARG A 1 700 ? 8.212 26.594 8.431 1.00 97.06 700 ARG A O 1
ATOM 5317 N N . GLU A 1 701 ? 9.676 25.866 6.892 1.00 97.19 701 GLU A N 1
ATOM 5318 C CA . GLU A 1 701 ? 8.706 25.006 6.196 1.00 97.19 701 GLU A CA 1
ATOM 5319 C C . GLU A 1 701 ? 8.184 23.871 7.087 1.00 97.19 701 GLU A C 1
ATOM 5321 O O . GLU A 1 701 ? 6.982 23.606 7.100 1.00 97.19 701 GLU A O 1
ATOM 5326 N N . LEU A 1 702 ? 9.053 23.246 7.889 1.00 98.12 702 LEU A N 1
ATOM 5327 C CA . LEU A 1 702 ? 8.649 22.256 8.889 1.00 98.12 702 LEU A CA 1
ATOM 5328 C C . LEU A 1 702 ? 7.657 22.850 9.907 1.00 98.12 702 LEU A C 1
ATOM 5330 O O . LEU A 1 702 ? 6.624 22.239 10.183 1.00 98.12 702 LEU A O 1
ATOM 5334 N N . ARG A 1 703 ? 7.904 24.065 10.417 1.00 98.19 703 ARG A N 1
ATOM 5335 C CA . ARG A 1 703 ? 6.949 24.777 11.288 1.00 98.19 703 ARG A CA 1
ATOM 5336 C C . ARG A 1 703 ? 5.622 25.073 10.604 1.00 98.19 703 ARG A C 1
ATOM 5338 O O . ARG A 1 703 ? 4.587 24.993 11.261 1.00 98.19 703 ARG A O 1
ATOM 5345 N N . ASP A 1 704 ? 5.618 25.405 9.321 1.00 98.00 704 ASP A N 1
ATOM 5346 C CA . ASP A 1 704 ? 4.374 25.683 8.605 1.00 98.00 704 ASP A CA 1
ATOM 5347 C C . ASP A 1 704 ? 3.549 24.405 8.353 1.00 98.00 704 ASP A C 1
ATOM 5349 O O . ASP A 1 704 ? 2.321 24.461 8.422 1.00 98.00 704 ASP A O 1
ATOM 5353 N N . GLU A 1 705 ? 4.177 23.235 8.197 1.00 97.75 705 GLU A N 1
ATOM 5354 C CA . GLU A 1 705 ? 3.477 21.936 8.225 1.00 97.75 705 GLU A CA 1
ATOM 5355 C C . GLU A 1 705 ? 2.971 21.550 9.629 1.00 97.75 705 GLU A C 1
ATOM 5357 O O . GLU A 1 705 ? 1.836 21.085 9.767 1.00 97.75 705 GLU A O 1
ATOM 5362 N N . ILE A 1 706 ? 3.746 21.811 10.690 1.00 97.81 706 ILE A N 1
ATOM 5363 C CA . ILE A 1 706 ? 3.304 21.634 12.089 1.00 97.81 706 ILE A CA 1
ATOM 5364 C C . ILE A 1 706 ? 2.045 22.480 12.366 1.00 97.81 706 ILE A C 1
ATOM 5366 O O . ILE A 1 706 ? 1.064 21.967 12.913 1.00 97.81 706 ILE A O 1
ATOM 5370 N N . LYS A 1 707 ? 2.023 23.746 11.914 1.00 96.88 707 LYS A N 1
ATOM 5371 C CA . LYS A 1 707 ? 0.854 24.645 12.012 1.00 96.88 707 LYS A CA 1
ATOM 5372 C C . LYS A 1 707 ? -0.346 24.130 11.216 1.00 96.88 707 LYS A C 1
ATOM 5374 O O . LYS A 1 707 ? -1.452 24.122 11.751 1.00 96.88 707 LYS A O 1
ATOM 5379 N N . LYS A 1 708 ? -0.157 23.663 9.972 1.00 96.44 708 LYS A N 1
ATOM 5380 C CA . LYS A 1 708 ? -1.239 23.060 9.156 1.00 96.44 708 LYS A CA 1
ATOM 5381 C C . LYS A 1 708 ? -1.874 21.849 9.846 1.00 96.44 708 LYS A C 1
ATOM 5383 O O . LYS A 1 708 ? -3.080 21.647 9.736 1.00 96.44 708 LYS A O 1
ATOM 5388 N N . LYS A 1 709 ? -1.080 21.083 10.599 1.00 94.88 709 LYS A N 1
ATOM 5389 C CA . LYS A 1 709 ? -1.529 19.956 11.433 1.00 94.88 709 LYS A CA 1
ATOM 5390 C C . LYS A 1 709 ? -2.076 20.354 12.812 1.00 94.88 709 LYS A C 1
ATOM 5392 O O . LYS A 1 709 ? -2.468 19.477 13.570 1.00 94.88 709 LYS A O 1
ATOM 5397 N N . SER A 1 710 ? -2.141 21.648 13.144 1.00 94.81 710 SER A N 1
ATOM 5398 C CA . SER A 1 710 ? -2.572 22.163 14.461 1.00 94.81 710 SER A CA 1
ATOM 5399 C C . SER A 1 710 ? -1.761 21.623 15.656 1.00 94.81 710 SER A C 1
ATOM 5401 O O . SER A 1 710 ? -2.237 21.612 16.792 1.00 94.81 710 SER A O 1
ATOM 5403 N N . ALA A 1 711 ? -0.525 21.181 15.412 1.00 96.06 711 ALA A N 1
ATOM 5404 C CA . ALA A 1 711 ? 0.358 20.610 16.422 1.00 96.06 711 ALA A CA 1
ATOM 5405 C C . ALA A 1 711 ? 1.306 21.661 17.023 1.00 96.06 711 ALA A C 1
ATOM 5407 O O . ALA A 1 711 ? 1.452 22.766 16.504 1.00 96.06 711 ALA A O 1
ATOM 5408 N N . HIS A 1 712 ? 1.943 21.325 18.146 1.00 96.00 712 HIS A N 1
ATOM 5409 C CA . HIS A 1 712 ? 2.810 22.246 18.898 1.00 96.00 712 HIS A CA 1
ATOM 5410 C C . HIS A 1 712 ? 4.305 22.093 18.571 1.00 96.00 712 HIS A C 1
ATOM 5412 O O . HIS A 1 712 ? 5.106 22.985 18.862 1.00 96.00 712 HIS A O 1
ATOM 5418 N N . GLY A 1 713 ? 4.680 20.985 17.932 1.00 97.75 713 GLY A N 1
ATOM 5419 C CA . GLY A 1 713 ? 6.039 20.725 17.478 1.00 97.75 713 GLY A CA 1
ATOM 5420 C C . GLY A 1 713 ? 6.188 19.386 16.762 1.00 97.75 713 GLY A C 1
ATOM 5421 O O . GLY A 1 713 ? 5.217 18.640 16.630 1.00 97.75 713 GLY A O 1
ATOM 5422 N N . PHE A 1 714 ? 7.411 19.086 16.331 1.00 98.56 714 PHE A N 1
ATOM 5423 C CA . PHE A 1 714 ? 7.832 17.822 15.722 1.00 98.56 714 PHE A CA 1
ATOM 5424 C C . PHE A 1 714 ? 9.134 17.329 16.370 1.00 98.56 714 PHE A C 1
ATOM 5426 O O . PHE A 1 714 ? 10.042 18.132 16.608 1.00 98.56 714 PHE A O 1
ATOM 5433 N N . VAL A 1 715 ? 9.231 16.023 16.625 1.00 98.62 715 VAL A N 1
ATOM 5434 C CA . VAL A 1 715 ? 10.485 15.352 17.008 1.00 98.62 715 VAL A CA 1
ATOM 5435 C C . VAL A 1 715 ? 11.122 14.728 15.770 1.00 98.62 715 VAL A C 1
ATOM 5437 O O . VAL A 1 715 ? 10.550 13.806 15.189 1.00 98.62 715 VAL A O 1
ATOM 5440 N N . ALA A 1 716 ? 12.319 15.193 15.409 1.00 97.75 716 ALA A N 1
ATOM 5441 C CA . ALA A 1 716 ? 13.202 14.477 14.494 1.00 97.75 716 ALA A CA 1
ATOM 5442 C C . ALA A 1 716 ? 13.966 13.416 15.299 1.00 97.75 716 ALA A C 1
ATOM 5444 O O . ALA A 1 716 ? 14.682 13.751 16.251 1.00 97.75 716 ALA A O 1
ATOM 5445 N N . ASN A 1 717 ? 13.755 12.148 14.945 1.00 95.00 717 ASN A N 1
ATOM 5446 C CA . ASN A 1 717 ? 14.295 10.988 15.661 1.00 95.00 717 ASN A CA 1
ATOM 5447 C C . ASN A 1 717 ? 15.471 10.362 14.909 1.00 95.00 717 ASN A C 1
ATOM 5449 O O . ASN A 1 717 ? 16.392 9.849 15.540 1.00 95.00 717 ASN A O 1
ATOM 5453 N N . MET A 1 718 ? 15.419 10.375 13.576 1.00 97.56 718 MET A N 1
ATOM 5454 C CA . MET A 1 718 ? 16.389 9.683 12.729 1.00 97.56 718 MET A CA 1
ATOM 5455 C C . MET A 1 718 ? 17.552 10.620 12.382 1.00 97.56 718 MET A C 1
ATOM 5457 O O . MET A 1 718 ? 17.364 11.820 12.167 1.00 97.56 718 MET A O 1
ATOM 5461 N N . LEU A 1 719 ? 18.774 10.088 12.340 1.00 98.00 719 LEU A N 1
ATOM 5462 C CA . LEU A 1 719 ? 19.983 10.916 12.222 1.00 98.00 719 LEU A CA 1
ATOM 5463 C C . LEU A 1 719 ? 20.091 11.648 10.872 1.00 98.00 719 LEU A C 1
ATOM 5465 O O . LEU A 1 719 ? 20.681 12.725 10.791 1.00 98.00 719 LEU A O 1
ATOM 5469 N N . ASP A 1 720 ? 19.488 11.094 9.823 1.00 97.94 720 ASP A N 1
ATOM 5470 C CA . ASP A 1 720 ? 19.391 11.685 8.488 1.00 97.94 720 ASP A CA 1
ATOM 5471 C C . ASP A 1 720 ? 18.387 12.852 8.427 1.00 97.94 720 ASP A C 1
ATOM 5473 O O . ASP A 1 720 ? 18.626 13.826 7.710 1.00 97.94 720 ASP A O 1
ATOM 5477 N N . GLU A 1 721 ? 17.302 12.809 9.213 1.00 98.25 721 GLU A N 1
ATOM 5478 C CA . GLU A 1 721 ? 16.400 13.952 9.418 1.00 98.25 721 GLU A CA 1
ATOM 5479 C C . GLU A 1 721 ? 17.158 15.130 10.037 1.00 98.25 721 GLU A C 1
ATOM 5481 O O . GLU A 1 721 ? 17.074 16.251 9.534 1.00 98.25 721 GLU A O 1
ATOM 5486 N N . VAL A 1 722 ? 17.923 14.881 11.108 1.00 98.50 722 VAL A N 1
ATOM 5487 C CA . VAL A 1 722 ? 18.674 15.925 11.823 1.00 98.50 722 VAL A CA 1
ATOM 5488 C C . VAL A 1 722 ? 19.803 16.476 10.943 1.00 98.50 722 VAL A C 1
ATOM 5490 O O . VAL A 1 722 ? 19.907 17.691 10.759 1.00 98.50 722 VAL A O 1
ATOM 5493 N N . ALA A 1 723 ? 20.598 15.606 10.314 1.00 98.56 723 ALA A N 1
ATOM 5494 C CA . ALA A 1 723 ? 21.657 16.007 9.389 1.00 98.56 723 ALA A CA 1
ATOM 5495 C C . ALA A 1 723 ? 21.121 16.834 8.201 1.00 98.56 723 ALA A C 1
ATOM 5497 O O . ALA A 1 723 ? 21.704 17.863 7.836 1.00 98.56 723 ALA A O 1
ATOM 5498 N N . TRP A 1 724 ? 19.991 16.439 7.599 1.00 98.69 724 TRP A N 1
ATOM 5499 C CA . TRP A 1 724 ? 19.384 17.207 6.508 1.00 98.69 724 TRP A CA 1
ATOM 5500 C C . TRP A 1 724 ? 18.789 18.539 6.975 1.00 98.69 724 TRP A C 1
ATOM 5502 O O . TRP A 1 724 ? 18.973 19.542 6.282 1.00 98.69 724 TRP A O 1
ATOM 5512 N N . LEU A 1 725 ? 18.094 18.567 8.117 1.00 98.44 725 LEU A N 1
ATOM 5513 C CA . LEU A 1 725 ? 17.392 19.752 8.621 1.00 98.44 725 LEU A CA 1
ATOM 5514 C C . LEU A 1 725 ? 18.356 20.898 8.953 1.00 98.44 725 LEU A C 1
ATOM 5516 O O . LEU A 1 725 ? 18.092 22.034 8.569 1.00 98.44 725 LEU A O 1
ATOM 5520 N N . PHE A 1 726 ? 19.478 20.598 9.614 1.00 98.31 726 PHE A N 1
ATOM 5521 C CA . PHE A 1 726 ? 20.431 21.611 10.086 1.00 98.31 726 PHE A CA 1
ATOM 5522 C C . PHE A 1 726 ? 21.590 21.910 9.125 1.00 98.31 726 PHE A C 1
ATOM 5524 O O . PHE A 1 726 ? 22.457 22.709 9.468 1.00 98.31 726 PHE A O 1
ATOM 5531 N N . ASN A 1 727 ? 21.629 21.290 7.937 1.00 98.19 727 ASN A N 1
ATOM 5532 C CA . ASN A 1 727 ? 22.778 21.350 7.020 1.00 98.19 727 ASN A CA 1
ATOM 5533 C C . ASN A 1 727 ? 24.103 20.902 7.683 1.00 98.19 727 ASN A C 1
ATOM 5535 O O . ASN A 1 727 ? 25.170 21.458 7.429 1.00 98.19 727 ASN A O 1
ATOM 5539 N N . LEU A 1 728 ? 24.048 19.867 8.527 1.00 98.38 728 LEU A N 1
ATOM 5540 C CA . LEU A 1 728 ? 25.212 19.304 9.222 1.00 98.38 728 LEU A CA 1
ATOM 5541 C C . LEU A 1 728 ? 25.495 17.871 8.761 1.00 98.38 728 LEU A C 1
ATOM 5543 O O . LEU A 1 728 ? 24.601 17.171 8.283 1.00 98.38 728 LEU A O 1
ATOM 5547 N N . ARG A 1 729 ? 26.744 17.426 8.898 1.00 98.31 729 ARG A N 1
ATOM 5548 C CA . ARG A 1 729 ? 27.204 16.065 8.583 1.00 98.31 729 ARG A CA 1
ATOM 5549 C C . ARG A 1 729 ? 28.234 15.598 9.608 1.00 98.31 729 ARG A C 1
ATOM 5551 O O . ARG A 1 729 ? 28.886 16.418 10.251 1.00 98.31 729 ARG A O 1
ATOM 5558 N N . GLY A 1 730 ? 28.370 14.286 9.753 1.00 96.88 730 GLY A N 1
ATOM 5559 C CA . GLY A 1 730 ? 29.318 13.643 10.665 1.00 96.88 730 GLY A CA 1
ATOM 5560 C C . GLY A 1 730 ? 29.779 12.292 10.127 1.00 96.88 730 GLY A C 1
ATOM 5561 O O . GLY A 1 730 ? 29.567 11.990 8.955 1.00 96.88 730 GLY A O 1
ATOM 5562 N N . THR A 1 731 ? 30.421 11.493 10.976 1.00 95.62 731 THR A N 1
ATOM 5563 C CA . THR A 1 731 ? 30.868 10.124 10.655 1.00 95.62 731 THR A CA 1
ATOM 5564 C C . THR A 1 731 ? 30.752 9.206 11.878 1.00 95.62 731 THR A C 1
ATOM 5566 O O . THR A 1 731 ? 31.651 8.410 12.149 1.00 95.62 731 THR A O 1
ATOM 5569 N N . ASP A 1 732 ? 29.686 9.358 12.671 1.00 94.94 732 ASP A N 1
ATOM 5570 C CA . ASP A 1 732 ? 29.457 8.510 13.854 1.00 94.94 732 ASP A CA 1
ATOM 5571 C C . ASP A 1 732 ? 28.910 7.124 13.489 1.00 94.94 732 ASP A C 1
ATOM 5573 O O . ASP A 1 732 ? 29.061 6.168 14.249 1.00 94.94 732 ASP A O 1
ATOM 5577 N N . VAL A 1 733 ? 28.273 7.018 12.323 1.00 92.94 733 VAL A N 1
ATOM 5578 C CA . VAL A 1 733 ? 27.701 5.783 11.789 1.00 92.94 733 VAL A CA 1
ATOM 5579 C C . VAL A 1 733 ? 28.523 5.341 10.572 1.00 92.94 733 VAL A C 1
ATOM 5581 O O . VAL A 1 733 ? 28.804 6.173 9.707 1.00 92.94 733 VAL A O 1
ATOM 5584 N N . PRO A 1 734 ? 28.917 4.056 10.457 1.00 88.25 734 PRO A N 1
ATOM 5585 C CA . PRO A 1 734 ? 29.614 3.557 9.275 1.00 88.25 734 PRO A CA 1
ATOM 5586 C C . PRO A 1 734 ? 28.848 3.864 7.982 1.00 88.25 734 PRO A C 1
ATOM 5588 O O . PRO A 1 734 ? 27.636 3.660 7.909 1.00 88.25 734 PRO A O 1
ATOM 5591 N N . TYR A 1 735 ? 29.565 4.360 6.970 1.00 93.12 735 TYR A N 1
ATOM 5592 C CA . TYR A 1 735 ? 29.087 4.687 5.613 1.00 93.12 735 TYR A CA 1
ATOM 5593 C C . TYR A 1 735 ? 27.992 5.768 5.477 1.00 93.12 735 TYR A C 1
ATOM 5595 O O . TYR A 1 735 ? 27.769 6.296 4.386 1.00 93.12 735 TYR A O 1
ATOM 5603 N N . ASN A 1 736 ? 27.332 6.145 6.572 1.00 95.81 736 ASN A N 1
ATOM 5604 C CA . ASN A 1 736 ? 26.229 7.099 6.607 1.00 95.81 736 ASN A CA 1
ATOM 5605 C C . ASN A 1 736 ? 26.741 8.410 7.243 1.00 95.81 736 ASN A C 1
ATOM 5607 O O . ASN A 1 736 ? 27.143 8.387 8.407 1.00 95.81 736 ASN A O 1
ATOM 5611 N N . PRO A 1 737 ? 26.766 9.554 6.528 1.00 97.25 737 PRO A N 1
ATOM 5612 C CA . PRO A 1 737 ? 27.483 10.770 6.944 1.00 97.25 737 PRO A CA 1
ATOM 5613 C C . PRO A 1 737 ? 26.723 11.604 7.999 1.00 97.25 737 PRO A C 1
ATOM 5615 O O . PRO A 1 737 ? 26.499 12.811 7.857 1.00 97.25 737 PRO A O 1
ATOM 5618 N N . VAL A 1 738 ? 26.307 10.943 9.076 1.00 97.81 738 VAL A N 1
ATOM 5619 C CA . VAL A 1 738 ? 25.435 11.446 10.142 1.00 97.81 738 VAL A CA 1
ATOM 5620 C C . VAL A 1 738 ? 26.137 11.407 11.510 1.00 97.81 738 VAL A C 1
ATOM 5622 O O . VAL A 1 738 ? 27.263 10.918 11.639 1.00 97.81 738 VAL A O 1
ATOM 5625 N N . PHE A 1 739 ? 25.495 11.973 12.532 1.00 97.75 739 PHE A N 1
ATOM 5626 C CA . PHE A 1 739 ? 26.042 12.133 13.884 1.00 97.75 739 PHE A CA 1
ATOM 5627 C C . PHE A 1 739 ? 24.959 11.926 14.945 1.00 97.75 739 PHE A C 1
ATOM 5629 O O . PHE A 1 739 ? 23.813 12.329 14.728 1.00 97.75 739 PHE A O 1
ATOM 5636 N N . PHE A 1 740 ? 25.304 11.329 16.089 1.00 97.81 740 PHE A N 1
ATOM 5637 C CA . PHE A 1 740 ? 24.333 10.972 17.131 1.00 97.81 740 PHE A CA 1
ATOM 5638 C C . PHE A 1 740 ? 23.639 12.207 17.707 1.00 97.81 740 PHE A C 1
ATOM 5640 O O . PHE A 1 740 ? 24.241 13.026 18.407 1.00 97.81 740 PHE A O 1
ATOM 5647 N N . SER A 1 741 ? 22.354 12.356 17.381 1.00 98.12 741 SER A N 1
ATOM 5648 C CA . SER A 1 741 ? 21.595 13.560 17.694 1.00 98.12 741 SER A CA 1
ATOM 5649 C C . SER A 1 741 ? 20.082 13.363 17.623 1.00 98.12 741 SER A C 1
ATOM 5651 O O . SER A 1 741 ? 19.575 12.485 16.933 1.00 98.12 741 SER A O 1
ATOM 5653 N N . PHE A 1 742 ? 19.355 14.232 18.323 1.00 98.62 742 PHE A N 1
ATOM 5654 C CA . PHE A 1 742 ? 17.904 14.391 18.197 1.00 98.62 742 PHE A CA 1
ATOM 5655 C C . PHE A 1 742 ? 17.568 15.869 17.999 1.00 98.62 742 PHE A C 1
ATOM 5657 O O . PHE A 1 742 ? 18.347 16.742 18.392 1.00 98.62 742 PHE A O 1
ATOM 5664 N N . ALA A 1 743 ? 16.377 16.182 17.486 1.00 98.56 743 ALA A N 1
ATOM 5665 C CA . ALA A 1 743 ? 15.885 17.557 17.512 1.00 98.56 743 ALA A CA 1
ATOM 5666 C C . ALA A 1 743 ? 14.400 17.666 17.858 1.00 98.56 743 ALA A C 1
ATOM 5668 O O . ALA A 1 743 ? 13.577 16.861 17.424 1.00 98.56 743 ALA A O 1
ATOM 5669 N N . LEU A 1 744 ? 14.060 18.714 18.610 1.00 98.50 744 LEU A N 1
ATOM 5670 C CA . LEU A 1 744 ? 12.683 19.116 18.886 1.00 98.50 744 LEU A CA 1
ATOM 5671 C C . LEU A 1 744 ? 12.440 20.497 18.274 1.00 98.50 744 LEU A C 1
ATOM 5673 O O . LEU A 1 744 ? 13.006 21.502 18.713 1.00 98.50 744 LEU A O 1
ATOM 5677 N N . VAL A 1 745 ? 11.579 20.540 17.261 1.00 98.38 745 VAL A N 1
ATOM 5678 C CA . VAL A 1 745 ? 11.168 21.767 16.572 1.00 98.38 745 VAL A CA 1
ATOM 5679 C C . VAL A 1 745 ? 9.797 22.165 17.097 1.00 98.38 745 VAL A C 1
ATOM 5681 O O . VAL A 1 745 ? 8.791 21.567 16.727 1.00 98.38 745 VAL A O 1
ATOM 5684 N N . LEU A 1 746 ? 9.756 23.166 17.973 1.00 97.00 746 LEU A N 1
ATOM 5685 C CA . LEU A 1 746 ? 8.526 23.807 18.438 1.00 97.00 746 LEU A CA 1
ATOM 5686 C C . LEU A 1 746 ? 8.199 25.020 17.553 1.00 97.00 746 LEU A C 1
ATOM 5688 O O . LEU A 1 746 ? 9.061 25.540 16.834 1.00 97.00 746 LEU A O 1
ATOM 5692 N N . LEU A 1 747 ? 6.963 25.515 17.644 1.00 94.88 747 LEU A N 1
ATOM 5693 C CA . LEU A 1 747 ? 6.514 26.698 16.892 1.00 94.88 747 LEU A CA 1
ATOM 5694 C C . LEU A 1 747 ? 7.420 27.928 17.099 1.00 94.88 747 LEU A C 1
ATOM 5696 O O . LEU A 1 747 ? 7.774 28.579 16.123 1.00 94.88 747 LEU A O 1
ATOM 5700 N N . GLU A 1 748 ? 7.876 28.168 18.333 1.00 92.06 748 GLU A N 1
ATOM 5701 C CA . GLU A 1 748 ? 8.661 29.359 18.713 1.00 92.06 748 GLU A CA 1
ATOM 5702 C C . GLU A 1 748 ? 10.129 29.054 19.088 1.00 92.06 748 GLU A C 1
ATOM 5704 O O . GLU A 1 748 ? 10.871 29.949 19.491 1.00 92.06 748 GLU A O 1
ATOM 5709 N N . LYS A 1 749 ? 10.574 27.789 19.016 1.00 94.62 749 LYS A N 1
ATOM 5710 C CA . LYS A 1 749 ? 11.906 27.362 19.499 1.00 94.62 749 LYS A CA 1
ATOM 5711 C C . LYS A 1 749 ? 12.426 26.142 18.742 1.00 94.62 749 LYS A C 1
ATOM 5713 O O . LYS A 1 749 ? 11.633 25.274 18.396 1.00 94.62 749 LYS A O 1
ATOM 5718 N N . VAL A 1 750 ? 13.737 26.037 18.526 1.00 98.06 750 VAL A N 1
ATOM 5719 C CA . VAL A 1 750 ? 14.377 24.784 18.089 1.00 98.06 750 VAL A CA 1
ATOM 5720 C C . VAL A 1 750 ? 15.393 24.331 19.129 1.00 98.06 750 VAL A C 1
ATOM 5722 O O . VAL A 1 750 ? 16.168 25.143 19.636 1.00 98.06 750 VAL A O 1
ATOM 5725 N N . LEU A 1 751 ? 15.380 23.038 19.446 1.00 98.50 751 LEU A N 1
ATOM 5726 C CA . LEU A 1 751 ? 16.349 22.375 20.313 1.00 98.50 751 LEU A CA 1
ATOM 5727 C C . LEU A 1 751 ? 17.095 21.310 19.501 1.00 98.50 751 LEU A C 1
ATOM 5729 O O . LEU A 1 751 ? 16.448 20.450 18.901 1.00 98.50 751 LEU A O 1
ATOM 5733 N N . LEU A 1 752 ? 18.428 21.359 19.504 1.00 98.56 752 LEU A N 1
ATOM 5734 C CA . LEU A 1 752 ? 19.303 20.338 18.915 1.00 98.56 752 LEU A CA 1
ATOM 5735 C C . LEU A 1 752 ? 20.079 19.643 20.040 1.00 98.56 752 LEU A C 1
ATOM 5737 O O . LEU A 1 752 ? 20.831 20.291 20.771 1.00 98.56 752 LEU A O 1
ATOM 5741 N N . TYR A 1 753 ? 19.875 18.335 20.178 1.00 98.56 753 TYR A N 1
ATOM 5742 C CA . TYR A 1 753 ? 20.470 17.484 21.206 1.00 98.56 753 TYR A CA 1
ATOM 5743 C C . TYR A 1 753 ? 21.673 16.755 20.626 1.00 98.56 753 TYR A C 1
ATOM 5745 O O . TYR A 1 753 ? 21.515 15.926 19.735 1.00 98.56 753 TYR A O 1
ATOM 5753 N N . VAL A 1 754 ? 22.869 17.081 21.108 1.00 97.31 754 VAL A N 1
ATOM 5754 C CA . VAL A 1 754 ? 24.148 16.610 20.554 1.00 97.31 754 VAL A CA 1
ATOM 5755 C C . VAL A 1 754 ? 25.253 16.757 21.611 1.00 97.31 754 VAL A C 1
ATOM 5757 O O . VAL A 1 754 ? 25.052 17.403 22.644 1.00 97.31 754 VAL A O 1
ATOM 5760 N N . ASN A 1 755 ? 26.420 16.146 21.412 1.00 94.25 755 ASN A N 1
ATOM 5761 C CA . ASN A 1 755 ? 27.546 16.306 22.333 1.00 94.25 755 ASN A CA 1
ATOM 5762 C C . ASN A 1 755 ? 28.379 17.542 21.961 1.00 94.25 755 ASN A C 1
ATOM 5764 O O . ASN A 1 755 ? 28.904 17.629 20.856 1.00 94.25 755 ASN A O 1
ATOM 5768 N N . ASP A 1 756 ? 28.558 18.485 22.893 1.00 91.81 756 ASP A N 1
ATOM 5769 C CA . ASP A 1 756 ? 29.233 19.766 22.606 1.00 91.81 756 ASP A CA 1
ATOM 5770 C C . ASP A 1 756 ? 30.692 19.616 22.128 1.00 91.81 756 ASP A C 1
ATOM 5772 O O . ASP A 1 756 ? 31.184 20.453 21.374 1.00 91.81 756 ASP A O 1
ATOM 5776 N N . HIS A 1 757 ? 31.364 18.518 22.500 1.00 94.31 757 HIS A N 1
ATOM 5777 C CA . HIS A 1 757 ? 32.729 18.211 22.056 1.00 94.31 757 HIS A CA 1
ATOM 5778 C C . HIS A 1 757 ? 32.833 17.853 20.562 1.00 94.31 757 HIS A C 1
ATOM 5780 O O . HIS A 1 757 ? 33.932 17.884 20.016 1.00 94.31 757 HIS A O 1
ATOM 5786 N N . GLN A 1 758 ? 31.715 17.529 19.902 1.00 95.88 758 GLN A N 1
ATOM 5787 C CA . GLN A 1 758 ? 31.655 17.289 18.457 1.00 95.88 758 GLN A CA 1
ATOM 5788 C C . GLN A 1 758 ? 31.505 18.595 17.652 1.00 95.88 758 GLN A C 1
ATOM 5790 O O . GLN A 1 758 ? 31.560 18.557 16.425 1.00 95.88 758 GLN A O 1
ATOM 5795 N N . LEU A 1 759 ? 31.296 19.741 18.318 1.00 96.12 759 LEU A N 1
ATOM 5796 C CA . LEU A 1 759 ? 30.926 21.015 17.694 1.00 96.12 759 LEU A CA 1
ATOM 5797 C C . LEU A 1 759 ? 32.044 22.063 17.793 1.00 96.12 759 LEU A C 1
ATOM 5799 O O . LEU A 1 759 ? 32.329 22.584 18.880 1.00 96.12 759 LEU A O 1
ATOM 5803 N N . ASP A 1 760 ? 32.599 22.452 16.647 1.00 94.81 760 ASP A N 1
ATOM 5804 C CA . ASP A 1 760 ? 33.497 23.604 16.545 1.00 94.81 760 ASP A CA 1
ATOM 5805 C C . ASP A 1 760 ? 32.743 24.950 16.460 1.00 94.81 760 ASP A C 1
ATOM 5807 O O . ASP A 1 760 ? 31.512 25.025 16.542 1.00 94.81 760 ASP A O 1
ATOM 5811 N N . ASN A 1 761 ? 33.500 26.043 16.328 1.00 93.94 761 ASN A N 1
ATOM 5812 C CA . ASN A 1 761 ? 32.934 27.387 16.217 1.00 93.94 761 ASN A CA 1
ATOM 5813 C C . ASN A 1 761 ? 32.191 27.618 14.892 1.00 93.94 761 ASN A C 1
ATOM 5815 O O . ASN A 1 761 ? 31.242 28.396 14.882 1.00 93.94 761 ASN A O 1
ATOM 5819 N N . ASP A 1 762 ? 32.579 26.970 13.794 1.00 93.69 762 ASP A N 1
ATOM 5820 C CA . ASP A 1 762 ? 31.964 27.189 12.482 1.00 93.69 762 ASP A CA 1
ATOM 5821 C C . ASP A 1 762 ? 30.590 26.508 12.415 1.00 93.69 762 ASP A C 1
ATOM 5823 O O . ASP A 1 762 ? 29.626 27.121 11.950 1.00 93.69 762 ASP A O 1
ATOM 5827 N N . VAL A 1 763 ? 30.450 25.313 13.000 1.00 95.81 763 VAL A N 1
ATOM 5828 C CA . VAL A 1 763 ? 29.151 24.659 13.237 1.00 95.81 763 VAL A CA 1
ATOM 5829 C C . VAL A 1 763 ? 28.271 25.498 14.169 1.00 95.81 763 VAL A C 1
ATOM 5831 O O . VAL A 1 763 ? 27.103 25.746 13.860 1.00 95.81 763 VAL A O 1
ATOM 5834 N N . LYS A 1 764 ? 28.825 25.989 15.286 1.00 93.81 764 LYS A N 1
ATOM 5835 C CA . LYS A 1 764 ? 28.095 26.844 16.244 1.00 93.81 764 LYS A CA 1
ATOM 5836 C C . LYS A 1 764 ? 27.635 28.169 15.618 1.00 93.81 764 LYS A C 1
ATOM 5838 O O . LYS A 1 764 ? 26.539 28.629 15.926 1.00 93.81 764 LYS A O 1
ATOM 5843 N N . ASN A 1 765 ? 28.417 28.744 14.704 1.00 92.25 765 ASN A N 1
ATOM 5844 C CA . ASN A 1 765 ? 28.040 29.935 13.939 1.00 92.25 765 ASN A CA 1
ATOM 5845 C C . ASN A 1 765 ? 26.957 29.635 12.885 1.00 92.25 765 ASN A C 1
ATOM 5847 O O . ASN A 1 765 ? 26.012 30.412 12.749 1.00 92.25 765 ASN A O 1
ATOM 5851 N N . ALA A 1 766 ? 27.065 28.518 12.155 1.00 92.75 766 ALA A N 1
ATOM 5852 C CA . ALA A 1 766 ? 26.138 28.154 11.077 1.00 92.75 766 ALA A CA 1
ATOM 5853 C C . ALA A 1 766 ? 24.716 27.815 11.563 1.00 92.75 766 ALA A C 1
ATOM 5855 O O . ALA A 1 766 ? 23.749 28.045 10.841 1.00 92.75 766 ALA A O 1
ATOM 5856 N N . LEU A 1 767 ? 24.576 27.315 12.795 1.00 91.88 767 LEU A N 1
ATOM 5857 C CA . LEU A 1 767 ? 23.276 27.061 13.431 1.00 91.88 767 LEU A CA 1
ATOM 5858 C C . LEU A 1 767 ? 22.510 28.343 13.820 1.00 91.88 767 LEU A C 1
ATOM 5860 O O . LEU A 1 767 ? 21.295 28.296 14.018 1.00 91.88 767 LEU A O 1
ATOM 5864 N N . GLY A 1 768 ? 23.199 29.486 13.917 1.00 86.00 768 GLY A N 1
ATOM 5865 C CA . GLY A 1 768 ? 22.603 30.776 14.266 1.00 86.00 768 GLY A CA 1
ATOM 5866 C C . GLY A 1 768 ? 21.996 30.840 15.676 1.00 86.00 768 GLY A C 1
ATOM 5867 O O . GLY A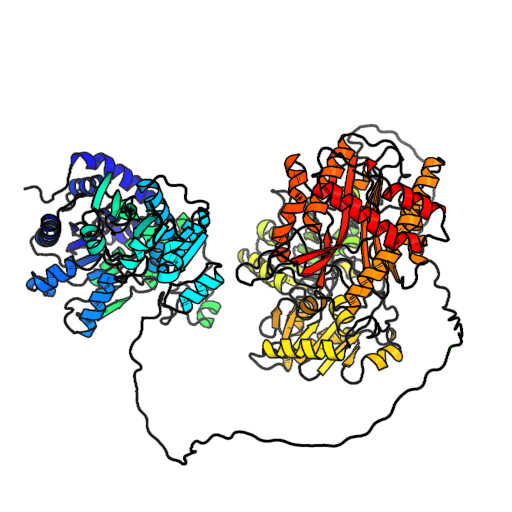 1 768 ? 22.182 29.963 16.515 1.00 86.00 768 GLY A O 1
ATOM 5868 N N . SER A 1 769 ? 21.251 31.912 15.956 1.00 87.12 769 SER A N 1
ATOM 5869 C CA . SER A 1 769 ? 20.597 32.142 17.258 1.00 87.12 769 SER A CA 1
ATOM 5870 C C . SER A 1 769 ? 19.220 31.475 17.406 1.00 87.12 769 SER A C 1
ATOM 5872 O O . SER A 1 769 ? 18.625 31.533 18.481 1.00 87.12 769 SER A O 1
ATOM 5874 N N . GLU A 1 770 ? 18.702 30.857 16.342 1.00 89.56 770 GLU A N 1
ATOM 5875 C CA . GLU A 1 770 ? 17.402 30.171 16.315 1.00 89.56 770 GLU A CA 1
ATOM 5876 C C . GLU A 1 770 ? 17.452 28.782 16.982 1.00 89.56 770 GLU A C 1
ATOM 5878 O O . GLU A 1 770 ? 16.458 28.318 17.552 1.00 89.56 770 GLU A O 1
ATOM 5883 N N . VAL A 1 771 ? 18.616 28.127 16.936 1.00 96.62 771 VAL A N 1
ATOM 5884 C CA . VAL A 1 771 ? 18.824 26.763 17.430 1.00 96.62 771 VAL A CA 1
ATOM 5885 C C . VAL A 1 771 ? 19.493 26.792 18.801 1.00 96.62 771 VAL A C 1
ATOM 5887 O O . VAL A 1 771 ? 20.639 27.203 18.956 1.00 96.62 771 VAL A O 1
ATOM 5890 N N . THR A 1 772 ? 18.788 26.310 19.825 1.00 97.38 772 THR A N 1
ATOM 5891 C CA . THR A 1 772 ? 19.371 26.115 21.158 1.00 97.38 772 THR A CA 1
ATOM 5892 C C . THR A 1 772 ? 20.045 24.747 21.229 1.00 97.38 772 THR A C 1
ATOM 5894 O O . THR A 1 772 ? 19.374 23.716 21.161 1.00 97.38 772 THR A O 1
ATOM 5897 N N . LEU A 1 773 ? 21.363 24.729 21.425 1.00 97.56 773 LEU A N 1
ATOM 5898 C CA . LEU A 1 773 ? 22.106 23.501 21.705 1.00 97.56 773 LEU A CA 1
ATOM 5899 C C . LEU A 1 773 ? 21.755 22.938 23.092 1.00 97.56 773 LEU A C 1
ATOM 5901 O O . LEU A 1 773 ? 21.622 23.675 24.075 1.00 97.56 773 LEU A O 1
ATOM 5905 N N . ARG A 1 774 ? 21.619 21.614 23.176 1.00 98.00 774 ARG A N 1
ATOM 5906 C CA . ARG A 1 774 ? 21.365 20.847 24.403 1.00 98.00 774 ARG A CA 1
ATOM 5907 C C . ARG A 1 774 ? 22.277 19.609 24.420 1.00 98.00 774 ARG A C 1
ATOM 5909 O O . ARG A 1 774 ? 22.528 19.048 23.355 1.00 98.00 774 ARG A O 1
ATOM 5916 N N . PRO A 1 775 ? 22.758 19.145 25.589 1.00 97.56 775 PRO A N 1
ATOM 5917 C CA . PRO A 1 775 ? 23.486 17.879 25.674 1.00 97.56 775 PRO A CA 1
ATOM 5918 C C . PRO A 1 775 ? 22.616 16.718 25.182 1.00 97.56 775 PRO A C 1
ATOM 5920 O O . PRO A 1 775 ? 21.443 16.659 25.546 1.00 97.56 775 PRO A O 1
ATOM 5923 N N . TYR A 1 776 ? 23.185 15.774 24.428 1.00 96.88 776 TYR A N 1
ATOM 5924 C CA . TYR A 1 776 ? 22.472 14.597 23.900 1.00 96.88 776 TYR A CA 1
ATOM 5925 C C . TYR A 1 776 ? 21.587 13.901 24.959 1.00 96.88 776 TYR A C 1
ATOM 5927 O O . TYR A 1 776 ? 20.392 13.700 24.755 1.00 96.88 776 TYR A O 1
ATOM 5935 N N . ALA A 1 777 ? 22.146 13.638 26.147 1.00 95.50 777 ALA A N 1
ATOM 5936 C CA . ALA A 1 777 ? 21.456 12.959 27.249 1.00 95.50 777 ALA A CA 1
ATOM 5937 C C . ALA A 1 777 ? 20.253 13.727 27.852 1.00 95.50 777 ALA A C 1
ATOM 5939 O O . ALA A 1 777 ? 19.427 13.120 28.531 1.00 95.50 777 ALA A O 1
ATOM 5940 N N . GLU A 1 778 ? 20.117 15.036 27.608 1.00 97.88 778 GLU A N 1
ATOM 5941 C CA . GLU A 1 778 ? 18.974 15.829 28.091 1.00 97.88 778 GLU A CA 1
ATOM 5942 C C . GLU A 1 778 ? 17.704 15.655 27.239 1.00 97.88 778 GLU A C 1
ATOM 5944 O O . GLU A 1 778 ? 16.654 16.158 27.636 1.00 97.88 778 GLU A O 1
ATOM 5949 N N . PHE A 1 779 ? 17.763 14.945 26.105 1.00 97.88 779 PHE A N 1
ATOM 5950 C CA . PHE A 1 779 ? 16.639 14.786 25.173 1.00 97.88 779 PHE A CA 1
ATOM 5951 C C . PHE A 1 779 ? 15.355 14.301 25.857 1.00 97.88 779 PHE A C 1
ATOM 5953 O O . PHE A 1 779 ? 14.374 15.040 25.939 1.00 97.88 779 PHE A O 1
ATOM 5960 N N . TYR A 1 780 ? 15.373 13.099 26.438 1.00 97.00 780 TYR A N 1
ATOM 5961 C CA . TYR A 1 780 ? 14.204 12.552 27.131 1.00 97.00 780 TYR A CA 1
ATOM 5962 C C . TYR A 1 780 ? 13.801 13.382 28.366 1.00 97.00 780 TYR A C 1
ATOM 5964 O O . TYR A 1 780 ? 12.615 13.476 28.677 1.00 97.00 780 TYR A O 1
ATOM 5972 N N . ASN A 1 781 ? 14.760 14.022 29.050 1.00 97.00 781 ASN A N 1
ATOM 5973 C CA . ASN A 1 781 ? 14.484 14.898 30.196 1.00 97.00 781 ASN A CA 1
ATOM 5974 C C . ASN A 1 781 ? 13.700 16.149 29.777 1.00 97.00 781 ASN A C 1
ATOM 5976 O O . ASN A 1 781 ? 12.821 16.597 30.510 1.00 97.00 781 ASN A O 1
ATOM 5980 N N . ASP A 1 782 ? 14.001 16.720 28.613 1.00 97.75 782 ASP A N 1
ATOM 5981 C CA . ASP A 1 782 ? 13.264 17.856 28.061 1.00 97.75 782 ASP A CA 1
ATOM 5982 C C . ASP A 1 782 ? 11.929 17.446 27.440 1.00 97.75 782 ASP A C 1
ATOM 5984 O O . ASP A 1 782 ? 10.953 18.171 27.618 1.00 97.75 782 ASP A O 1
ATOM 5988 N N . LEU A 1 783 ? 11.840 16.278 26.790 1.00 97.81 783 LEU A N 1
ATOM 5989 C CA . LEU A 1 783 ? 10.555 15.731 26.336 1.00 97.81 783 LEU A CA 1
ATOM 5990 C C . LEU A 1 783 ? 9.576 15.546 27.508 1.00 97.81 783 LEU A C 1
ATOM 5992 O O . LEU A 1 783 ? 8.412 15.914 27.375 1.00 97.81 783 LEU A O 1
ATOM 5996 N N . HIS A 1 784 ? 10.048 15.076 28.670 1.00 96.94 784 HIS A N 1
ATOM 5997 C CA . HIS A 1 784 ? 9.240 15.002 29.895 1.00 96.94 784 HIS A CA 1
ATOM 5998 C C . HIS A 1 784 ? 8.730 16.379 30.360 1.00 96.94 784 HIS A C 1
ATOM 6000 O O . HIS A 1 784 ? 7.569 16.496 30.753 1.00 96.94 784 HIS A O 1
ATOM 6006 N N . LYS A 1 785 ? 9.560 17.432 30.292 1.00 96.56 785 LYS A N 1
ATOM 6007 C CA . LYS A 1 785 ? 9.157 18.811 30.644 1.00 96.56 785 LYS A CA 1
ATOM 6008 C C . LYS A 1 785 ? 8.108 19.332 29.655 1.00 96.56 785 LYS A C 1
ATOM 6010 O O . LYS A 1 785 ? 7.033 19.753 30.066 1.00 96.56 785 LYS A O 1
ATOM 6015 N N . VAL A 1 786 ? 8.378 19.204 28.354 1.00 95.81 786 VAL A N 1
ATOM 6016 C CA . VAL A 1 786 ? 7.476 19.637 27.275 1.00 95.81 786 VAL A CA 1
ATOM 6017 C C . VAL A 1 786 ? 6.138 18.897 27.332 1.00 95.81 786 VAL A C 1
ATOM 6019 O O . VAL A 1 786 ? 5.102 19.540 27.228 1.00 95.81 786 VAL A O 1
ATOM 6022 N N . GLY A 1 787 ? 6.128 17.580 27.555 1.00 95.19 787 GLY A N 1
ATOM 6023 C CA . GLY A 1 787 ? 4.900 16.787 27.691 1.00 95.19 787 GLY A CA 1
ATOM 6024 C C . GLY A 1 787 ? 4.051 17.152 28.916 1.00 95.19 787 GLY A C 1
ATOM 6025 O O . GLY A 1 787 ? 2.824 17.072 28.853 1.00 95.19 787 GLY A O 1
ATOM 6026 N N . ALA A 1 788 ? 4.686 17.596 30.008 1.00 94.31 788 ALA A N 1
ATOM 6027 C CA . ALA A 1 788 ? 4.010 18.079 31.214 1.00 94.31 788 ALA A CA 1
ATOM 6028 C C . ALA A 1 788 ? 3.496 19.528 31.090 1.00 94.31 788 ALA A C 1
ATOM 6030 O O . ALA A 1 788 ? 2.464 19.863 31.668 1.00 94.31 788 ALA A O 1
ATOM 6031 N N . GLU A 1 789 ? 4.192 20.380 30.331 1.00 93.25 789 GLU A N 1
ATOM 6032 C CA . GLU A 1 789 ? 3.772 21.754 30.007 1.00 93.25 789 GLU A CA 1
ATOM 6033 C C . GLU A 1 789 ? 2.706 21.803 28.891 1.00 93.25 789 GLU A C 1
ATOM 6035 O O . GLU A 1 789 ? 1.979 22.789 28.756 1.00 93.25 789 GLU A O 1
ATOM 6040 N N . LEU A 1 790 ? 2.583 20.737 28.092 1.00 91.31 790 LEU A N 1
ATOM 6041 C CA . LEU A 1 790 ? 1.634 20.632 26.987 1.00 91.31 790 LEU A CA 1
ATOM 6042 C C . LEU A 1 790 ? 0.191 20.505 27.499 1.00 91.31 790 LEU A C 1
ATOM 6044 O O . LEU A 1 790 ? -0.174 19.521 28.146 1.00 91.31 790 LEU A O 1
ATOM 6048 N N . GLY A 1 791 ? -0.652 21.482 27.153 1.00 81.75 791 GLY A N 1
ATOM 6049 C CA . GLY A 1 791 ? -2.075 21.504 27.508 1.00 81.75 791 GLY A CA 1
ATOM 6050 C C . GLY A 1 791 ? -2.883 20.311 26.975 1.00 81.75 791 GLY A C 1
ATOM 6051 O O . GLY A 1 791 ? -2.422 19.510 26.157 1.00 81.75 791 GLY A O 1
ATOM 6052 N N . ASP A 1 792 ? -4.115 20.161 27.454 1.00 81.06 792 ASP A N 1
ATOM 6053 C CA . ASP A 1 792 ? -4.981 19.060 27.026 1.00 81.06 792 ASP A CA 1
ATOM 6054 C C . ASP A 1 792 ? -5.601 19.316 25.649 1.00 81.06 792 ASP A C 1
ATOM 6056 O O . ASP A 1 792 ? -5.997 20.428 25.308 1.00 81.06 792 ASP A O 1
ATOM 6060 N N . GLY A 1 793 ? -5.629 18.268 24.822 1.00 79.12 793 GLY A N 1
ATOM 6061 C CA . GLY A 1 793 ? -5.946 18.368 23.395 1.00 79.12 793 GLY A CA 1
ATOM 6062 C C . GLY A 1 793 ? -4.790 18.866 22.516 1.00 79.12 793 GLY A C 1
ATOM 6063 O O . GLY A 1 793 ? -4.921 18.849 21.294 1.00 79.12 793 GLY A O 1
ATOM 6064 N N . HIS A 1 794 ? -3.654 19.274 23.091 1.00 89.81 794 HIS A N 1
ATOM 6065 C CA . HIS A 1 794 ? -2.450 19.639 22.340 1.00 89.81 794 HIS A CA 1
ATOM 6066 C C . HIS A 1 794 ? -1.503 18.443 22.181 1.00 89.81 794 HIS A C 1
ATOM 6068 O O . HIS A 1 794 ? -1.452 17.555 23.034 1.00 89.81 794 HIS A O 1
ATOM 6074 N N . LYS A 1 795 ? -0.772 18.411 21.059 1.00 95.81 795 LYS A N 1
ATOM 6075 C CA . LYS A 1 795 ? 0.060 17.271 20.648 1.00 95.81 795 LYS A CA 1
ATOM 6076 C C . LYS A 1 795 ? 1.390 17.686 20.024 1.00 95.81 795 LYS A C 1
ATOM 6078 O O . LYS A 1 795 ? 1.474 18.712 19.342 1.00 95.81 795 LYS A O 1
ATOM 6083 N N . ILE A 1 796 ? 2.397 16.834 20.205 1.00 98.19 796 ILE A N 1
ATOM 6084 C CA . ILE A 1 796 ? 3.654 16.834 19.445 1.00 98.19 796 ILE A CA 1
ATOM 6085 C C . ILE A 1 796 ? 3.579 15.765 18.347 1.00 98.19 796 ILE A C 1
ATOM 6087 O O . ILE A 1 796 ? 3.112 14.650 18.584 1.00 98.19 796 ILE A O 1
ATOM 6091 N N . LEU A 1 797 ? 4.028 16.102 17.141 1.00 98.44 797 LEU A N 1
ATOM 6092 C CA . LEU A 1 797 ? 4.133 15.164 16.026 1.00 98.44 797 LEU A CA 1
ATOM 6093 C C . LEU A 1 797 ? 5.388 14.298 16.175 1.00 98.44 797 LEU A C 1
ATOM 6095 O O . LEU A 1 797 ? 6.476 14.824 16.426 1.00 98.44 797 LEU A O 1
ATOM 6099 N N . ILE A 1 798 ? 5.252 12.995 15.951 1.00 98.12 798 ILE A N 1
ATOM 6100 C CA . ILE A 1 798 ? 6.376 12.053 15.886 1.00 98.12 798 ILE A CA 1
ATOM 6101 C C . ILE A 1 798 ? 6.270 11.206 14.611 1.00 98.12 798 ILE A C 1
ATOM 6103 O O . ILE A 1 798 ? 5.169 10.880 14.164 1.00 98.12 798 ILE A O 1
ATOM 6107 N N . GLY A 1 799 ? 7.400 10.881 13.981 1.00 95.25 799 GLY A N 1
ATOM 6108 C CA . GLY A 1 799 ? 7.413 10.020 12.792 1.00 95.25 799 GLY A CA 1
ATOM 6109 C C . GLY A 1 799 ? 7.007 8.572 13.109 1.00 95.25 799 GLY A C 1
ATOM 6110 O O . GLY A 1 799 ? 7.206 8.123 14.234 1.00 95.25 799 GLY A O 1
ATOM 6111 N N . LYS A 1 800 ? 6.519 7.812 12.113 1.00 93.44 800 LYS A N 1
ATOM 6112 C CA . LYS A 1 800 ? 6.272 6.353 12.225 1.00 93.44 800 LYS A CA 1
ATOM 6113 C C . LYS A 1 800 ? 7.451 5.592 12.864 1.00 93.44 800 LYS A C 1
ATOM 6115 O O . LYS A 1 800 ? 7.213 4.683 13.642 1.00 93.44 800 LYS A O 1
ATOM 6120 N N . SER A 1 801 ? 8.697 5.984 12.575 1.00 93.62 801 SER A N 1
ATOM 6121 C CA . SER A 1 801 ? 9.919 5.360 13.115 1.00 93.62 801 SER A CA 1
ATOM 6122 C C . SER A 1 801 ? 10.306 5.804 14.535 1.00 93.62 801 SER A C 1
ATOM 6124 O O . SER A 1 801 ? 11.258 5.264 15.091 1.00 93.62 801 SER A O 1
ATOM 6126 N N . ALA A 1 802 ? 9.638 6.804 15.121 1.00 96.62 802 ALA A N 1
ATOM 6127 C CA . ALA A 1 802 ? 10.002 7.325 16.438 1.00 96.62 802 ALA A CA 1
ATOM 6128 C C . ALA A 1 802 ? 9.704 6.299 17.540 1.00 96.62 802 ALA A C 1
ATOM 6130 O O . ALA A 1 802 ? 8.664 5.634 17.524 1.00 96.62 802 ALA A O 1
ATOM 6131 N N . SER A 1 803 ? 10.618 6.171 18.501 1.00 96.75 803 SER A N 1
ATOM 6132 C CA . SER A 1 803 ? 10.579 5.073 19.468 1.00 96.75 803 SER A CA 1
ATOM 6133 C C . SER A 1 803 ? 9.454 5.191 20.503 1.00 96.75 803 SER A C 1
ATOM 6135 O O . SER A 1 803 ? 8.970 6.284 20.821 1.00 96.75 803 SER A O 1
ATOM 6137 N N . LEU A 1 804 ? 9.059 4.057 21.090 1.00 96.94 804 LEU A N 1
ATOM 6138 C CA . LEU A 1 804 ? 8.133 4.020 22.224 1.00 96.94 804 LEU A CA 1
ATOM 6139 C C . LEU A 1 804 ? 8.646 4.895 23.380 1.00 96.94 804 LEU A C 1
ATOM 6141 O O . LEU A 1 804 ? 7.856 5.620 23.979 1.00 96.94 804 LEU A O 1
ATOM 6145 N N . ALA A 1 805 ? 9.960 4.921 23.624 1.00 96.94 805 ALA A N 1
ATOM 6146 C CA . ALA A 1 805 ? 10.591 5.788 24.619 1.00 96.94 805 ALA A CA 1
ATOM 6147 C C . ALA A 1 805 ? 10.364 7.293 24.359 1.00 96.94 805 ALA A C 1
ATOM 6149 O O . ALA A 1 805 ? 10.229 8.055 25.316 1.00 96.94 805 ALA A O 1
ATOM 6150 N N . VAL A 1 806 ? 10.273 7.742 23.099 1.00 97.69 806 VAL A N 1
ATOM 6151 C CA . VAL A 1 806 ? 9.908 9.137 22.764 1.00 97.69 806 VAL A CA 1
ATOM 6152 C C . VAL A 1 806 ? 8.440 9.415 23.092 1.00 97.69 806 VAL A C 1
ATOM 6154 O O . VAL A 1 806 ? 8.132 10.452 23.686 1.00 97.69 806 VAL A O 1
ATOM 6157 N N . GLN A 1 807 ? 7.534 8.484 22.774 1.00 97.31 807 GLN A N 1
ATOM 6158 C CA . GLN A 1 807 ? 6.119 8.597 23.149 1.00 97.31 807 GLN A CA 1
ATOM 6159 C C . GLN A 1 807 ? 5.935 8.610 24.675 1.00 97.31 807 GLN A C 1
ATOM 6161 O O . GLN A 1 807 ? 5.203 9.451 25.195 1.00 97.31 807 GLN A O 1
ATOM 6166 N N . GLU A 1 808 ? 6.592 7.705 25.402 1.00 96.19 808 GLU A N 1
ATOM 6167 C CA . GLU A 1 808 ? 6.551 7.644 26.868 1.00 96.19 808 GLU A CA 1
ATOM 6168 C C . GLU A 1 808 ? 7.140 8.909 27.501 1.00 96.19 808 GLU A C 1
ATOM 6170 O O . GLU A 1 808 ? 6.556 9.451 28.443 1.00 96.19 808 GLU A O 1
ATOM 6175 N N . ALA A 1 809 ? 8.240 9.438 26.952 1.00 96.69 809 ALA A N 1
ATOM 6176 C CA . ALA A 1 809 ? 8.839 10.675 27.438 1.00 96.69 809 ALA A CA 1
ATOM 6177 C C . ALA A 1 809 ? 7.888 11.874 27.314 1.00 96.69 809 ALA A C 1
ATOM 6179 O O . ALA A 1 809 ? 7.751 12.643 28.262 1.00 96.69 809 ALA A O 1
ATOM 6180 N N . LEU A 1 810 ? 7.156 11.984 26.202 1.00 97.06 810 LEU A N 1
ATOM 6181 C CA . LEU A 1 810 ? 6.157 13.035 25.970 1.00 97.06 810 LEU A CA 1
ATOM 6182 C C . LEU A 1 810 ? 4.851 12.880 26.780 1.00 97.06 810 LEU A C 1
ATOM 6184 O O . LEU A 1 810 ? 3.963 13.719 26.648 1.00 97.06 810 LEU A O 1
ATOM 6188 N N . GLY A 1 811 ? 4.716 11.850 27.623 1.00 94.88 811 GLY A N 1
ATOM 6189 C CA . GLY A 1 811 ? 3.517 11.611 28.441 1.00 94.88 811 GLY A CA 1
ATOM 6190 C C . GLY A 1 811 ? 2.512 10.619 27.841 1.00 94.88 811 GLY A C 1
ATOM 6191 O O . GLY A 1 811 ? 1.378 10.530 28.311 1.00 94.88 811 GLY A O 1
ATOM 6192 N N . GLY A 1 812 ? 2.917 9.848 26.829 1.00 94.56 812 GLY A N 1
ATOM 6193 C CA . GLY A 1 812 ? 2.135 8.760 26.241 1.00 94.56 812 GLY A CA 1
ATOM 6194 C C . GLY A 1 812 ? 1.265 9.159 25.042 1.00 94.56 812 GLY A C 1
ATOM 6195 O O . GLY A 1 812 ? 1.258 10.298 24.576 1.00 94.56 812 GLY A O 1
ATOM 6196 N N . ALA A 1 813 ? 0.496 8.186 24.539 1.00 93.44 813 ALA A N 1
ATOM 6197 C CA . ALA A 1 813 ? -0.279 8.274 23.292 1.00 93.44 813 ALA A CA 1
ATOM 6198 C C . ALA A 1 813 ? -1.324 9.417 23.232 1.00 93.44 813 ALA A C 1
ATOM 6200 O O . ALA A 1 813 ? -1.805 9.771 22.155 1.00 93.44 813 ALA A O 1
ATOM 6201 N N . SER A 1 814 ? -1.686 10.015 24.371 1.00 93.94 814 SER A N 1
ATOM 6202 C CA . SER A 1 814 ? -2.576 11.182 24.443 1.00 93.94 814 SER A CA 1
ATOM 6203 C C . SER A 1 814 ? -1.892 12.489 24.020 1.00 93.94 814 SER A C 1
ATOM 6205 O O . SER A 1 814 ? -2.552 13.345 23.429 1.00 93.94 814 SER A O 1
ATOM 6207 N N . LYS A 1 815 ? -0.585 12.634 24.280 1.00 96.38 815 LYS A N 1
ATOM 6208 C CA . LYS A 1 815 ? 0.214 13.852 24.041 1.00 96.38 815 LYS A CA 1
ATOM 6209 C C . LYS A 1 815 ? 0.973 13.838 22.700 1.00 96.38 815 LYS A C 1
ATOM 6211 O O . LYS A 1 815 ? 1.585 14.840 22.333 1.00 96.38 815 LYS A O 1
ATOM 6216 N N . VAL A 1 816 ? 0.894 12.744 21.933 1.00 97.00 816 VAL A N 1
ATOM 6217 C CA . VAL A 1 816 ? 1.547 12.603 20.615 1.00 97.00 816 VAL A CA 1
ATOM 6218 C C . VAL A 1 816 ? 0.570 12.341 19.466 1.00 97.00 816 VAL A C 1
ATOM 6220 O O . VAL A 1 816 ? -0.539 11.838 19.662 1.00 97.00 816 VAL A O 1
ATOM 6223 N N . GLU A 1 817 ? 0.989 12.660 18.243 1.00 97.06 817 GLU A N 1
ATOM 6224 C CA . GLU A 1 817 ? 0.387 12.177 16.994 1.00 97.06 817 GLU A CA 1
ATOM 6225 C C . GLU A 1 817 ? 1.465 11.489 16.149 1.00 97.06 817 GLU A C 1
ATOM 6227 O O . GLU A 1 817 ? 2.451 12.120 15.767 1.00 97.06 817 GLU A O 1
ATOM 6232 N N . ILE A 1 818 ? 1.274 10.199 15.858 1.00 96.88 818 ILE A N 1
ATOM 6233 C CA . ILE A 1 818 ? 2.143 9.447 14.947 1.00 96.88 818 ILE A CA 1
ATOM 6234 C C . ILE A 1 818 ? 1.759 9.814 13.510 1.00 96.88 818 ILE A C 1
ATOM 6236 O O . ILE A 1 818 ? 0.599 9.687 13.114 1.00 96.88 818 ILE A O 1
ATOM 6240 N N . VAL A 1 819 ? 2.732 10.273 12.727 1.00 95.12 819 VAL A N 1
ATOM 6241 C CA . VAL A 1 819 ? 2.561 10.708 11.333 1.00 95.12 819 VAL A CA 1
ATOM 6242 C C . VAL A 1 819 ? 3.649 10.113 10.435 1.00 95.12 819 VAL A C 1
ATOM 6244 O O . VAL A 1 819 ? 4.711 9.704 10.906 1.00 95.12 819 VAL A O 1
ATOM 6247 N N . ARG A 1 820 ? 3.452 10.114 9.108 1.00 91.50 820 ARG A N 1
ATOM 6248 C CA . ARG A 1 820 ? 4.607 10.022 8.197 1.00 91.50 820 ARG A CA 1
ATOM 6249 C C . ARG A 1 820 ? 5.475 11.266 8.418 1.00 91.50 820 ARG A C 1
ATOM 6251 O O . ARG A 1 820 ? 4.932 12.367 8.527 1.00 91.50 820 ARG A O 1
ATOM 6258 N N . SER A 1 821 ? 6.790 11.086 8.550 1.00 95.19 821 SER A N 1
ATOM 6259 C CA . SER A 1 821 ? 7.690 12.192 8.895 1.00 95.19 821 SER A CA 1
ATOM 6260 C C . SER A 1 821 ? 7.669 13.284 7.825 1.00 95.19 821 SER A C 1
ATOM 6262 O O . SER A 1 821 ? 7.780 13.014 6.628 1.00 95.19 821 SER A O 1
ATOM 6264 N N . ILE A 1 822 ? 7.545 14.529 8.287 1.00 96.31 822 ILE A N 1
ATOM 6265 C CA . ILE A 1 822 ? 7.531 15.722 7.438 1.00 96.31 822 ILE A CA 1
ATOM 6266 C C . ILE A 1 822 ? 8.923 15.950 6.834 1.00 96.31 822 ILE A C 1
ATOM 6268 O O . ILE A 1 822 ? 9.029 16.277 5.656 1.00 96.31 822 ILE A O 1
ATOM 6272 N N . VAL A 1 823 ? 9.986 15.731 7.615 1.00 98.00 823 VAL A N 1
ATOM 6273 C CA . VAL A 1 823 ? 11.375 15.922 7.165 1.00 98.00 823 VAL A CA 1
ATOM 6274 C C . VAL A 1 823 ? 11.757 14.867 6.125 1.00 98.00 823 VAL A C 1
ATOM 6276 O O . VAL A 1 823 ? 12.396 15.193 5.129 1.00 98.00 823 VAL A O 1
ATOM 6279 N N . VAL A 1 824 ? 11.295 13.625 6.304 1.00 96.44 824 VAL A N 1
ATOM 6280 C CA . VAL A 1 824 ? 11.425 12.537 5.318 1.00 96.44 824 VAL A CA 1
ATOM 6281 C C . VAL A 1 824 ? 10.695 12.878 4.013 1.00 96.44 824 VAL A C 1
ATOM 6283 O O . VAL A 1 824 ? 11.292 12.797 2.939 1.00 96.44 824 VAL A O 1
ATOM 6286 N N . ASP A 1 825 ? 9.441 13.338 4.089 1.00 94.75 825 ASP A N 1
ATOM 6287 C CA . ASP A 1 825 ? 8.689 13.793 2.910 1.00 94.75 825 ASP A CA 1
ATOM 6288 C C . ASP A 1 825 ? 9.387 14.962 2.191 1.00 94.75 825 ASP A C 1
ATOM 6290 O O . ASP A 1 825 ? 9.409 14.982 0.959 1.00 94.75 825 ASP A O 1
ATOM 6294 N N . GLN A 1 826 ? 9.981 15.903 2.933 1.00 96.38 826 GLN A N 1
ATOM 6295 C CA . GLN A 1 826 ? 10.721 17.043 2.381 1.00 96.38 826 GLN A CA 1
ATOM 6296 C C . GLN A 1 826 ? 12.018 16.611 1.678 1.00 96.38 826 GLN A C 1
ATOM 6298 O O . GLN A 1 826 ? 12.184 16.913 0.497 1.00 96.38 826 GLN A O 1
ATOM 6303 N N . LYS A 1 827 ? 12.913 15.872 2.352 1.00 97.69 827 LYS A N 1
ATOM 6304 C CA . LYS A 1 827 ? 14.231 15.494 1.796 1.00 97.69 827 LYS A CA 1
ATOM 6305 C C . LYS A 1 827 ? 14.176 14.448 0.677 1.00 97.69 827 LYS A C 1
ATOM 6307 O O . LYS A 1 827 ? 15.107 14.345 -0.120 1.00 97.69 827 LYS A O 1
ATOM 6312 N N . SER A 1 828 ? 13.060 13.721 0.562 1.00 97.38 828 SER A N 1
ATOM 6313 C CA . SER A 1 828 ? 12.818 12.821 -0.572 1.00 97.38 828 SER A CA 1
ATOM 6314 C C . SER A 1 828 ? 12.852 13.542 -1.929 1.00 97.38 828 SER A C 1
ATOM 6316 O O . SER A 1 828 ? 13.269 12.943 -2.925 1.00 97.38 828 SER A O 1
ATOM 6318 N N . ILE A 1 829 ? 12.463 14.826 -1.957 1.00 98.00 829 ILE A N 1
ATOM 6319 C CA . ILE A 1 829 ? 12.398 15.686 -3.144 1.00 98.00 829 ILE A CA 1
ATOM 6320 C C . ILE A 1 829 ? 13.650 16.556 -3.212 1.00 98.00 829 ILE A C 1
ATOM 6322 O O . ILE A 1 829 ? 13.789 17.522 -2.463 1.00 98.00 829 ILE A O 1
ATOM 6326 N N . LYS A 1 830 ? 14.554 16.238 -4.137 1.00 98.56 830 LYS A N 1
ATOM 6327 C CA . LYS A 1 830 ? 15.819 16.963 -4.287 1.00 98.56 830 LYS A CA 1
ATOM 6328 C C . LYS A 1 830 ? 15.584 18.307 -4.974 1.00 98.56 830 LYS A C 1
ATOM 6330 O O . LYS A 1 830 ? 14.792 18.417 -5.916 1.00 98.56 830 LYS A O 1
ATOM 6335 N N . ASN A 1 831 ? 16.290 19.341 -4.534 1.00 98.50 831 ASN A N 1
ATOM 6336 C CA . ASN A 1 831 ? 16.347 20.602 -5.272 1.00 98.50 831 ASN A CA 1
ATOM 6337 C C . ASN A 1 831 ? 17.384 20.533 -6.411 1.00 98.50 831 ASN A C 1
ATOM 6339 O O . ASN A 1 831 ? 18.188 19.604 -6.473 1.00 98.50 831 ASN A O 1
ATOM 6343 N N . ASP A 1 832 ? 17.365 21.498 -7.333 1.00 98.44 832 ASP A N 1
ATOM 6344 C CA . ASP A 1 832 ? 18.191 21.431 -8.548 1.00 98.44 832 ASP A CA 1
ATOM 6345 C C . ASP A 1 832 ? 19.710 21.432 -8.269 1.00 98.44 832 ASP A C 1
ATOM 6347 O O . ASP A 1 832 ? 20.465 20.887 -9.074 1.00 98.44 832 ASP A O 1
ATOM 6351 N N . VAL A 1 833 ? 20.165 21.968 -7.125 1.00 98.56 833 VAL A N 1
ATOM 6352 C CA . VAL A 1 833 ? 21.576 21.893 -6.694 1.00 98.56 833 VAL A CA 1
ATOM 6353 C C . VAL A 1 833 ? 21.931 20.476 -6.242 1.00 98.56 833 VAL A C 1
ATOM 6355 O O . VAL A 1 833 ? 22.930 19.926 -6.698 1.00 98.56 833 VAL A O 1
ATOM 6358 N N . GLU A 1 834 ? 21.081 19.855 -5.416 1.00 98.69 834 GLU A N 1
ATOM 6359 C CA . GLU A 1 834 ? 21.251 18.462 -4.974 1.00 98.69 834 GLU A CA 1
ATOM 6360 C C . GLU A 1 834 ? 21.224 17.497 -6.177 1.00 98.69 834 GLU A C 1
ATOM 6362 O O . GLU A 1 834 ? 22.031 16.572 -6.255 1.00 98.69 834 GLU A O 1
ATOM 6367 N N . LEU A 1 835 ? 20.341 17.731 -7.159 1.00 98.81 835 LEU A N 1
ATOM 6368 C CA . LEU A 1 835 ? 20.290 16.942 -8.396 1.00 98.81 835 LEU A CA 1
ATOM 6369 C C . LEU A 1 835 ? 21.540 17.102 -9.269 1.00 98.81 835 LEU A C 1
ATOM 6371 O O . LEU A 1 835 ? 21.981 16.128 -9.877 1.00 98.81 835 LEU A O 1
ATOM 6375 N N . GLU A 1 836 ? 22.108 18.304 -9.364 1.00 98.69 836 GLU A N 1
ATOM 6376 C CA . GLU A 1 836 ? 23.338 18.500 -10.133 1.00 98.69 836 GLU A CA 1
ATOM 6377 C C . GLU A 1 836 ? 24.549 17.881 -9.429 1.00 98.69 836 GLU A C 1
ATOM 6379 O O . GLU A 1 836 ? 25.369 17.237 -10.084 1.00 98.69 836 GLU A O 1
ATOM 6384 N N . GLY A 1 837 ? 24.609 17.961 -8.099 1.00 98.56 837 GLY A N 1
ATOM 6385 C CA . GLY A 1 837 ? 25.564 17.199 -7.297 1.00 98.56 837 GLY A CA 1
ATOM 6386 C C . GLY A 1 837 ? 25.477 15.691 -7.568 1.00 98.56 837 GLY A C 1
ATOM 6387 O O . GLY A 1 837 ? 26.487 15.050 -7.879 1.00 98.56 837 GLY A O 1
ATOM 6388 N N . PHE A 1 838 ? 24.264 15.124 -7.574 1.00 98.69 838 PHE A N 1
ATOM 6389 C CA . PHE A 1 838 ? 24.033 13.728 -7.964 1.00 98.69 838 PHE A CA 1
ATOM 6390 C C . PHE A 1 838 ? 24.585 13.406 -9.367 1.00 98.69 838 PHE A C 1
ATOM 6392 O O . PHE A 1 838 ? 25.250 12.382 -9.531 1.00 98.69 838 PHE A O 1
ATOM 6399 N N . ARG A 1 839 ? 24.390 14.268 -10.377 1.00 98.75 839 ARG A N 1
ATOM 6400 C CA . ARG A 1 839 ? 24.977 14.055 -11.719 1.00 98.75 839 ARG A CA 1
ATOM 6401 C C . ARG A 1 839 ? 26.503 14.077 -11.692 1.00 98.75 839 ARG A C 1
ATOM 6403 O O . ARG A 1 839 ? 27.141 13.188 -12.255 1.00 98.75 839 ARG A O 1
ATOM 6410 N N . GLN A 1 840 ? 27.097 15.079 -11.046 1.00 98.69 840 GLN A N 1
ATOM 6411 C CA . GLN A 1 840 ? 28.551 15.251 -11.036 1.00 98.69 840 GLN A CA 1
ATOM 6412 C C . GLN A 1 840 ? 29.259 14.162 -10.217 1.00 98.69 840 GLN A C 1
ATOM 6414 O O . GLN A 1 840 ? 30.322 13.696 -10.625 1.00 98.69 840 GLN A O 1
ATOM 6419 N N . SER A 1 841 ? 28.668 13.691 -9.116 1.00 98.69 841 SER A N 1
ATOM 6420 C CA . SER A 1 841 ? 29.186 12.550 -8.347 1.00 98.69 841 SER A CA 1
ATOM 6421 C C . SER A 1 841 ? 29.182 11.252 -9.159 1.00 98.69 841 SER A C 1
ATOM 6423 O O . SER A 1 841 ? 30.232 10.617 -9.261 1.00 98.69 841 SER A O 1
ATOM 6425 N N . HIS A 1 842 ? 28.086 10.907 -9.843 1.00 98.75 842 HIS A N 1
ATOM 6426 C CA . HIS A 1 842 ? 28.021 9.686 -10.661 1.00 98.75 842 HIS A CA 1
ATOM 6427 C C . HIS A 1 842 ? 28.934 9.711 -11.899 1.00 98.75 842 HIS A C 1
ATOM 6429 O O . HIS A 1 842 ? 29.460 8.669 -12.287 1.00 98.75 842 HIS A O 1
ATOM 6435 N N . ILE A 1 843 ? 29.184 10.880 -12.503 1.00 98.81 843 ILE A N 1
ATOM 6436 C CA . ILE A 1 843 ? 30.158 11.014 -13.604 1.00 98.81 843 ILE A CA 1
ATOM 6437 C C . ILE A 1 843 ? 31.594 10.764 -13.107 1.00 98.81 843 ILE A C 1
ATOM 6439 O O . ILE A 1 843 ? 32.387 10.130 -13.808 1.00 98.81 843 ILE A O 1
ATOM 6443 N N . ARG A 1 844 ? 31.938 11.229 -11.897 1.00 98.44 844 ARG A N 1
ATOM 6444 C CA . ARG A 1 844 ? 33.255 10.982 -11.282 1.00 98.44 844 ARG A CA 1
ATOM 6445 C C . ARG A 1 844 ? 33.411 9.531 -10.833 1.00 98.44 844 ARG A C 1
ATOM 6447 O O . ARG A 1 844 ? 34.452 8.935 -11.090 1.00 98.44 844 ARG A O 1
ATOM 6454 N N . ASP A 1 845 ? 32.386 8.957 -10.212 1.00 98.81 845 ASP A N 1
ATOM 6455 C CA . ASP A 1 845 ? 32.412 7.567 -9.752 1.00 98.81 845 ASP A CA 1
ATOM 6456 C C . ASP A 1 845 ? 32.468 6.579 -10.928 1.00 98.81 845 ASP A C 1
ATOM 6458 O O . ASP A 1 845 ? 33.259 5.637 -10.923 1.00 98.81 845 ASP A O 1
ATOM 6462 N N . GLY A 1 846 ? 31.755 6.887 -12.018 1.00 98.69 846 GLY A N 1
ATOM 6463 C CA . GLY A 1 846 ? 31.884 6.201 -13.304 1.00 98.69 846 GLY A CA 1
ATOM 6464 C C . GLY A 1 846 ? 33.324 6.140 -13.827 1.00 98.69 846 GLY A C 1
ATOM 6465 O O . GLY A 1 846 ? 33.731 5.125 -14.395 1.00 98.69 846 GLY A O 1
ATOM 6466 N N . ALA A 1 847 ? 34.138 7.175 -13.583 1.00 98.62 847 ALA A N 1
ATOM 6467 C CA . ALA A 1 847 ? 35.560 7.147 -13.921 1.00 98.62 847 ALA A CA 1
ATOM 6468 C C . ALA A 1 847 ? 36.342 6.158 -13.041 1.00 98.62 847 ALA A C 1
ATOM 6470 O O . ALA A 1 847 ? 37.079 5.337 -13.587 1.00 98.62 847 ALA A O 1
ATOM 6471 N N . ALA A 1 848 ? 36.144 6.169 -11.717 1.00 98.69 848 ALA A N 1
ATOM 6472 C CA . ALA A 1 848 ? 36.793 5.215 -10.811 1.00 98.69 848 ALA A CA 1
ATOM 6473 C C . ALA A 1 848 ? 36.418 3.758 -11.135 1.00 98.69 848 ALA A C 1
ATOM 6475 O O . ALA A 1 848 ? 37.302 2.904 -11.204 1.00 98.69 848 ALA A O 1
ATOM 6476 N N . LEU A 1 849 ? 35.145 3.488 -11.438 1.00 98.81 849 LEU A N 1
ATOM 6477 C CA . LEU A 1 849 ? 34.658 2.174 -11.879 1.00 98.81 849 LEU A CA 1
ATOM 6478 C C . LEU A 1 849 ? 35.311 1.734 -13.198 1.00 98.81 849 LEU A C 1
ATOM 6480 O O . LEU A 1 849 ? 35.777 0.601 -13.310 1.00 98.81 849 LEU A O 1
ATOM 6484 N N . CYS A 1 850 ? 35.435 2.634 -14.179 1.00 98.75 850 CYS A N 1
ATOM 6485 C CA . CYS A 1 850 ? 36.136 2.335 -15.431 1.00 98.75 850 CYS A CA 1
ATOM 6486 C C . CYS A 1 850 ? 37.639 2.078 -15.224 1.00 98.75 850 CYS A C 1
ATOM 6488 O O . CYS A 1 850 ? 38.199 1.207 -15.887 1.00 98.75 850 CYS A O 1
ATOM 6490 N N . GLN A 1 851 ? 38.306 2.792 -14.310 1.00 98.75 851 GLN A N 1
ATOM 6491 C CA . GLN A 1 851 ? 39.702 2.500 -13.950 1.00 98.75 851 GLN A CA 1
ATOM 6492 C C . GLN A 1 851 ? 39.843 1.153 -13.241 1.00 98.75 851 GLN A C 1
ATOM 6494 O O . GLN A 1 851 ? 40.788 0.409 -13.512 1.00 98.75 851 GLN A O 1
ATOM 6499 N N . TYR A 1 852 ? 38.891 0.832 -12.368 1.00 98.75 852 TYR A N 1
ATOM 6500 C CA . TYR A 1 852 ? 38.849 -0.404 -11.608 1.00 98.75 852 TYR A CA 1
ATOM 6501 C C . TYR A 1 852 ? 38.632 -1.637 -12.491 1.00 98.75 852 TYR A C 1
ATOM 6503 O O . TYR A 1 852 ? 39.486 -2.523 -12.496 1.00 98.75 852 TYR A O 1
ATOM 6511 N N . PHE A 1 853 ? 37.561 -1.687 -13.289 1.00 98.75 853 PHE A N 1
ATOM 6512 C CA . PHE A 1 853 ? 37.293 -2.843 -14.153 1.00 98.75 853 PHE A CA 1
ATOM 6513 C C . PHE A 1 853 ? 38.372 -3.014 -15.238 1.00 98.75 853 PHE A C 1
ATOM 6515 O O . PHE A 1 853 ? 38.755 -4.143 -15.544 1.00 98.75 853 PHE A O 1
ATOM 6522 N N . ALA A 1 854 ? 38.950 -1.916 -15.745 1.00 98.69 854 ALA A N 1
ATOM 6523 C CA . ALA A 1 854 ? 40.091 -1.971 -16.660 1.00 98.69 854 ALA A CA 1
ATOM 6524 C C . ALA A 1 854 ? 41.372 -2.517 -16.006 1.00 98.69 854 ALA A C 1
ATOM 6526 O O . ALA A 1 854 ? 42.118 -3.260 -16.642 1.00 98.69 854 ALA A O 1
ATOM 6527 N N . TRP A 1 855 ? 41.635 -2.167 -14.742 1.00 98.69 855 TRP A N 1
ATOM 6528 C CA . TRP A 1 855 ? 42.728 -2.750 -13.961 1.00 98.69 855 TRP A CA 1
ATOM 6529 C C . TRP A 1 855 ? 42.481 -4.230 -13.654 1.00 98.69 855 TRP A C 1
ATOM 6531 O O . TRP A 1 855 ? 43.415 -5.025 -13.756 1.00 98.69 855 TRP A O 1
ATOM 6541 N N . LEU A 1 856 ? 41.252 -4.603 -13.290 1.00 98.62 856 LEU A N 1
ATOM 6542 C CA . LEU A 1 856 ? 40.903 -5.962 -12.882 1.00 98.62 856 LEU A CA 1
ATOM 6543 C C . LEU A 1 856 ? 41.047 -6.935 -14.055 1.00 98.62 856 LEU A C 1
ATOM 6545 O O . LEU A 1 856 ? 41.765 -7.925 -13.934 1.00 98.62 856 LEU A O 1
ATOM 6549 N N . GLU A 1 857 ? 40.468 -6.608 -15.214 1.00 98.25 857 GLU A N 1
ATOM 6550 C CA . GLU A 1 857 ? 40.617 -7.408 -16.435 1.00 98.25 857 GLU A CA 1
ATOM 6551 C C . GLU A 1 857 ? 42.099 -7.547 -16.839 1.00 98.25 857 GLU A C 1
ATOM 6553 O O . GLU A 1 857 ? 42.559 -8.652 -17.124 1.00 98.25 857 GLU A O 1
ATOM 6558 N N . GLU A 1 858 ? 42.885 -6.464 -16.751 1.00 98.06 858 GLU A N 1
ATOM 6559 C CA . GLU A 1 858 ? 44.341 -6.486 -16.969 1.00 98.06 858 GLU A CA 1
ATOM 6560 C C . GLU A 1 858 ? 45.078 -7.426 -15.994 1.00 98.06 858 GLU A C 1
ATOM 6562 O O . GLU A 1 858 ? 45.981 -8.150 -16.417 1.00 98.06 858 GLU A O 1
ATOM 6567 N N . GLN A 1 859 ? 44.721 -7.453 -14.702 1.00 98.38 859 GLN A N 1
ATOM 6568 C CA . GLN A 1 859 ? 45.399 -8.323 -13.729 1.00 98.38 859 GLN A CA 1
ATOM 6569 C C . GLN A 1 859 ? 45.037 -9.795 -13.948 1.00 98.38 859 GLN A C 1
ATOM 6571 O O . GLN A 1 859 ? 45.926 -10.652 -13.933 1.00 98.38 859 GLN A O 1
ATOM 6576 N N . LEU A 1 860 ? 43.751 -10.078 -14.168 1.00 97.75 860 LEU A N 1
ATOM 6577 C CA . LEU A 1 860 ? 43.231 -11.433 -14.331 1.00 97.75 860 LEU A CA 1
ATOM 6578 C C . LEU A 1 860 ? 43.708 -12.063 -15.649 1.00 97.75 860 LEU A C 1
ATOM 6580 O O . LEU A 1 860 ? 44.179 -13.200 -15.649 1.00 97.75 860 LEU A O 1
ATOM 6584 N N . HIS A 1 861 ? 43.698 -11.321 -16.764 1.00 96.88 861 HIS A N 1
ATOM 6585 C CA . HIS A 1 861 ? 44.265 -11.794 -18.039 1.00 96.88 861 HIS A CA 1
ATOM 6586 C C . HIS A 1 861 ? 45.796 -11.916 -18.003 1.00 96.88 861 HIS A C 1
ATOM 6588 O O . HIS A 1 861 ? 46.357 -12.744 -18.718 1.00 96.88 861 HIS A O 1
ATOM 6594 N N . ALA A 1 862 ? 46.481 -11.172 -17.128 1.00 97.00 862 ALA A N 1
ATOM 6595 C CA . ALA A 1 862 ? 47.898 -11.388 -16.815 1.00 97.00 862 ALA A CA 1
ATOM 6596 C C . ALA A 1 862 ? 48.153 -12.593 -15.878 1.00 97.00 862 ALA A C 1
ATOM 6598 O O . ALA A 1 862 ? 49.294 -12.812 -15.463 1.00 97.00 862 ALA A O 1
ATOM 6599 N N . GLY A 1 863 ? 47.121 -13.370 -15.526 1.00 95.25 863 GLY A N 1
ATOM 6600 C CA . GLY A 1 863 ? 47.225 -14.569 -14.691 1.00 95.25 863 GLY A CA 1
ATOM 6601 C C . GLY A 1 863 ? 47.499 -14.292 -13.211 1.00 95.25 863 GLY A C 1
ATOM 6602 O O . GLY A 1 863 ? 47.925 -15.197 -12.489 1.00 95.25 863 GLY A O 1
ATOM 6603 N N . LYS A 1 864 ? 47.291 -13.056 -12.740 1.00 96.75 864 LYS A N 1
ATOM 6604 C CA . LYS A 1 864 ? 47.409 -12.727 -11.315 1.00 96.75 864 LYS A CA 1
ATOM 6605 C C . LYS A 1 864 ? 46.155 -13.177 -10.581 1.00 96.75 864 LYS A C 1
ATOM 6607 O O . LYS A 1 864 ? 45.043 -12.948 -11.044 1.00 96.75 864 LYS A O 1
ATOM 6612 N N . LYS A 1 865 ? 46.344 -13.743 -9.391 1.00 96.12 865 LYS A N 1
ATOM 6613 C CA . LYS A 1 865 ? 45.256 -13.920 -8.430 1.00 96.12 865 LYS A CA 1
ATOM 6614 C C . LYS A 1 865 ? 45.016 -12.583 -7.736 1.00 96.12 865 LYS A C 1
ATOM 6616 O O . LYS A 1 865 ? 45.967 -12.004 -7.220 1.00 96.12 865 LYS A O 1
ATOM 6621 N N . VAL A 1 866 ? 43.772 -12.122 -7.774 1.00 97.94 866 VAL A N 1
ATOM 6622 C CA . VAL A 1 866 ? 43.255 -10.967 -7.033 1.00 97.94 866 VAL A CA 1
ATOM 6623 C C . VAL A 1 866 ? 42.082 -11.499 -6.218 1.00 97.94 866 VAL A C 1
ATOM 6625 O O . VAL A 1 866 ? 41.192 -12.120 -6.803 1.00 97.94 866 VAL A O 1
ATOM 6628 N N . THR A 1 867 ? 42.089 -11.335 -4.898 1.00 98.06 867 THR A N 1
ATOM 6629 C CA . THR A 1 867 ? 40.946 -11.744 -4.065 1.00 98.06 867 THR A CA 1
ATOM 6630 C C . THR A 1 867 ? 39.770 -10.791 -4.211 1.00 98.06 867 THR A C 1
ATOM 6632 O O . THR A 1 867 ? 39.921 -9.648 -4.646 1.00 98.06 867 THR A O 1
ATOM 6635 N N . GLU A 1 868 ? 38.580 -11.245 -3.827 1.00 97.50 868 GLU A N 1
ATOM 6636 C CA . GLU A 1 868 ? 37.400 -10.380 -3.760 1.00 97.50 868 GLU A CA 1
ATOM 6637 C C . GLU A 1 868 ? 37.669 -9.129 -2.899 1.00 97.50 868 GLU A C 1
ATOM 6639 O O . GLU A 1 868 ? 37.376 -8.010 -3.331 1.00 97.50 868 GLU A O 1
ATOM 6644 N N . SER A 1 869 ? 38.316 -9.292 -1.736 1.00 96.44 869 SER A N 1
ATOM 6645 C CA . SER A 1 869 ? 38.723 -8.175 -0.869 1.00 96.44 869 SER A CA 1
ATOM 6646 C C . SER A 1 869 ? 39.754 -7.259 -1.533 1.00 96.44 869 SER A C 1
ATOM 6648 O O . SER A 1 869 ? 39.574 -6.046 -1.518 1.00 96.44 869 SER A O 1
ATOM 6650 N N . GLU A 1 870 ? 40.800 -7.805 -2.165 1.00 98.00 870 GLU A N 1
ATOM 6651 C CA . GLU A 1 870 ? 41.792 -6.996 -2.897 1.00 98.00 870 GLU A CA 1
ATOM 6652 C C . GLU A 1 870 ? 41.143 -6.212 -4.052 1.00 98.00 870 GLU A C 1
ATOM 6654 O O . GLU A 1 870 ? 41.564 -5.097 -4.369 1.00 98.00 870 GLU A O 1
ATOM 6659 N N . GLY A 1 871 ? 40.095 -6.772 -4.664 1.00 97.62 871 GLY A N 1
ATOM 6660 C CA . GLY A 1 871 ? 39.240 -6.091 -5.629 1.00 97.62 871 GLY A CA 1
ATOM 6661 C C . GLY A 1 871 ? 38.496 -4.902 -5.013 1.00 97.62 871 GLY A C 1
ATOM 6662 O O . GLY A 1 871 ? 38.596 -3.792 -5.538 1.00 97.62 871 GLY A O 1
ATOM 6663 N N . ALA A 1 872 ? 37.800 -5.110 -3.894 1.00 97.50 872 ALA A N 1
ATOM 6664 C CA . ALA A 1 872 ? 37.071 -4.058 -3.180 1.00 97.50 872 ALA A CA 1
ATOM 6665 C C . ALA A 1 872 ? 38.002 -2.921 -2.712 1.00 97.50 872 ALA A C 1
ATOM 6667 O O . ALA A 1 872 ? 37.760 -1.747 -3.012 1.00 97.50 872 ALA A O 1
ATOM 6668 N N . ASP A 1 873 ? 39.128 -3.269 -2.079 1.00 97.62 873 ASP A N 1
ATOM 6669 C CA . ASP A 1 873 ? 40.171 -2.326 -1.659 1.00 97.62 873 ASP A CA 1
ATOM 6670 C C . ASP A 1 873 ? 40.691 -1.496 -2.839 1.00 97.62 873 ASP A C 1
ATOM 6672 O O . ASP A 1 873 ? 40.957 -0.295 -2.710 1.00 97.62 873 ASP A O 1
ATOM 6676 N N . LYS A 1 874 ? 40.843 -2.117 -4.015 1.00 98.38 874 LYS A N 1
ATOM 6677 C CA . LYS A 1 874 ? 41.336 -1.429 -5.208 1.00 98.38 874 LYS A CA 1
ATOM 6678 C C . LYS A 1 874 ? 40.320 -0.445 -5.783 1.00 98.38 874 LYS A C 1
ATOM 6680 O O . LYS A 1 874 ? 40.740 0.631 -6.217 1.00 98.38 874 LYS A O 1
ATOM 6685 N N . LEU A 1 875 ? 39.026 -0.767 -5.770 1.00 98.50 875 LEU A N 1
ATOM 6686 C CA . LEU A 1 875 ? 37.972 0.168 -6.177 1.00 98.50 875 LEU A CA 1
ATOM 6687 C C . LEU A 1 875 ? 37.915 1.374 -5.229 1.00 98.50 875 LEU A C 1
ATOM 6689 O O . LEU A 1 875 ? 37.967 2.515 -5.698 1.00 98.50 875 LEU A O 1
ATOM 6693 N N . SER A 1 876 ? 37.944 1.143 -3.912 1.00 97.56 876 SER A N 1
ATOM 6694 C CA . SER A 1 876 ? 37.986 2.237 -2.933 1.00 97.56 876 SER A CA 1
ATOM 6695 C C . SER A 1 876 ? 39.234 3.117 -3.107 1.00 97.56 876 SER A C 1
ATOM 6697 O O . SER A 1 876 ? 39.130 4.340 -3.086 1.00 97.56 876 SER A O 1
ATOM 6699 N N . GLN A 1 877 ? 40.410 2.551 -3.413 1.00 98.25 877 GLN A N 1
ATOM 6700 C CA . GLN A 1 877 ? 41.609 3.346 -3.737 1.00 98.25 877 GLN A CA 1
ATOM 6701 C C . GLN A 1 877 ? 41.427 4.275 -4.952 1.00 98.25 877 GLN A C 1
ATOM 6703 O O . GLN A 1 877 ? 42.001 5.365 -4.969 1.00 98.25 877 GLN A O 1
ATOM 6708 N N . PHE A 1 878 ? 40.656 3.875 -5.971 1.00 98.50 878 PHE A N 1
ATOM 6709 C CA . PHE A 1 878 ? 40.332 4.770 -7.087 1.00 98.50 878 PHE A CA 1
ATOM 6710 C C . PHE A 1 878 ? 39.361 5.873 -6.638 1.00 98.50 878 PHE A C 1
ATOM 6712 O O . PHE A 1 878 ? 39.622 7.050 -6.901 1.00 98.50 878 PHE A O 1
ATOM 6719 N N . ARG A 1 879 ? 38.310 5.531 -5.881 1.00 98.44 879 ARG A N 1
ATOM 6720 C CA . ARG A 1 879 ? 37.337 6.492 -5.326 1.00 98.44 879 ARG A CA 1
ATOM 6721 C C . ARG A 1 879 ? 37.964 7.526 -4.389 1.00 98.44 879 ARG A C 1
ATOM 6723 O O . ARG A 1 879 ? 37.715 8.718 -4.544 1.00 98.44 879 ARG A O 1
ATOM 6730 N N . GLN A 1 880 ? 38.865 7.098 -3.508 1.00 98.12 880 GLN A N 1
ATOM 6731 C CA . GLN A 1 880 ? 39.645 7.950 -2.599 1.00 98.12 880 GLN A CA 1
ATOM 6732 C C . GLN A 1 880 ? 40.497 9.006 -3.326 1.00 98.12 880 GLN A C 1
ATOM 6734 O O . GLN A 1 880 ? 40.855 10.019 -2.726 1.00 98.12 880 GLN A O 1
ATOM 6739 N N . SER A 1 881 ? 40.821 8.799 -4.609 1.00 96.00 881 SER A N 1
ATOM 6740 C CA . SER A 1 881 ? 41.564 9.775 -5.419 1.00 96.00 881 SER A CA 1
ATOM 6741 C C . SER A 1 881 ? 40.685 10.877 -6.033 1.00 96.00 881 SER A C 1
ATOM 6743 O O . SER A 1 881 ? 41.209 11.885 -6.515 1.00 96.00 881 SER A O 1
ATOM 6745 N N . LEU A 1 882 ? 39.357 10.711 -6.013 1.00 97.12 882 LEU A N 1
ATOM 6746 C CA . LEU A 1 882 ? 38.408 11.646 -6.610 1.00 97.12 882 LEU A CA 1
ATOM 6747 C C . LEU A 1 882 ? 38.182 12.879 -5.716 1.00 97.12 882 LEU A C 1
ATOM 6749 O O . LEU A 1 882 ? 38.146 12.774 -4.486 1.00 97.12 882 LEU A O 1
ATOM 6753 N N . PRO A 1 883 ? 37.946 14.068 -6.304 1.00 96.94 883 PRO A N 1
ATOM 6754 C CA . PRO A 1 883 ? 37.523 15.223 -5.528 1.00 96.94 883 PRO A CA 1
ATOM 6755 C C . PRO A 1 883 ? 36.145 14.970 -4.896 1.00 96.94 883 PRO A C 1
ATOM 6757 O O . PRO A 1 883 ? 35.330 14.211 -5.418 1.00 96.94 883 PRO A O 1
ATOM 6760 N N . HIS A 1 884 ? 35.889 15.650 -3.777 1.00 97.19 884 HIS A N 1
ATOM 6761 C CA . HIS A 1 884 ? 34.672 15.558 -2.957 1.00 97.19 884 HIS A CA 1
ATOM 6762 C C . HIS A 1 884 ? 34.430 14.239 -2.202 1.00 97.19 884 HIS A C 1
ATOM 6764 O O . HIS A 1 884 ? 33.544 14.233 -1.351 1.00 97.19 884 HIS A O 1
ATOM 6770 N N . PHE A 1 885 ? 35.215 13.175 -2.419 1.00 98.25 885 PHE A N 1
ATOM 6771 C CA . PHE A 1 885 ? 35.061 11.887 -1.725 1.00 98.25 885 PHE A CA 1
ATOM 6772 C C . PHE A 1 885 ? 35.101 12.009 -0.186 1.00 98.25 885 PHE A C 1
ATOM 6774 O O . PHE A 1 885 ? 35.820 12.847 0.378 1.00 98.25 885 PHE A O 1
ATOM 6781 N N . ARG A 1 886 ? 34.305 11.180 0.499 1.00 97.38 886 ARG A N 1
ATOM 6782 C CA . ARG A 1 886 ? 34.136 11.150 1.964 1.00 97.38 886 ARG A CA 1
ATOM 6783 C C . ARG A 1 886 ? 34.090 9.745 2.581 1.00 97.38 886 ARG A C 1
ATOM 6785 O O . ARG A 1 886 ? 34.171 9.650 3.800 1.00 97.38 886 ARG A O 1
ATOM 6792 N N . GLY A 1 887 ? 34.002 8.691 1.774 1.00 96.44 887 GLY A N 1
ATOM 6793 C CA . GLY A 1 887 ? 33.927 7.288 2.198 1.00 96.44 887 GLY A CA 1
ATOM 6794 C C . GLY A 1 887 ? 33.137 6.459 1.183 1.00 96.44 887 GLY A C 1
ATOM 6795 O O . GLY A 1 887 ? 32.529 7.027 0.278 1.00 96.44 887 GLY A O 1
ATOM 6796 N N . GLU A 1 888 ? 33.107 5.135 1.331 1.00 97.06 888 GLU A N 1
ATOM 6797 C CA . GLU A 1 888 ? 32.096 4.319 0.639 1.00 97.06 888 GLU A CA 1
ATOM 6798 C C . GLU A 1 888 ? 30.702 4.593 1.254 1.00 97.06 888 GLU A C 1
ATOM 6800 O O . GLU A 1 888 ? 30.608 5.008 2.414 1.00 97.06 888 GLU A O 1
ATOM 6805 N N . SER A 1 889 ? 29.619 4.391 0.499 1.00 96.81 889 SER A N 1
ATOM 6806 C CA . SER A 1 889 ? 28.231 4.564 0.972 1.00 96.81 889 SER A CA 1
ATOM 6807 C C . SER A 1 889 ? 27.632 3.294 1.597 1.00 96.81 889 SER A C 1
ATOM 6809 O O . SER A 1 889 ? 26.633 3.382 2.310 1.00 96.81 889 SER A O 1
ATOM 6811 N N . PHE A 1 890 ? 28.302 2.150 1.422 1.00 94.25 890 PHE A N 1
ATOM 6812 C CA . PHE A 1 890 ? 28.105 0.875 2.124 1.00 94.25 890 PHE A CA 1
ATOM 6813 C C . PHE A 1 890 ? 29.350 -0.022 1.942 1.00 94.25 890 PHE A C 1
ATOM 6815 O O . PHE A 1 890 ? 30.298 0.348 1.245 1.00 94.25 890 PHE A O 1
ATOM 6822 N N . THR A 1 891 ? 29.376 -1.206 2.566 1.00 91.50 891 THR A N 1
ATOM 6823 C CA . THR A 1 891 ? 30.443 -2.200 2.344 1.00 91.50 891 THR A CA 1
ATOM 6824 C C . THR A 1 891 ? 30.403 -2.714 0.902 1.00 91.50 891 THR A C 1
ATOM 6826 O O . THR A 1 891 ? 29.407 -3.308 0.506 1.00 91.50 891 THR A O 1
ATOM 6829 N N . THR A 1 892 ? 31.488 -2.553 0.136 1.00 95.44 892 THR A N 1
ATOM 6830 C CA . THR A 1 892 ? 31.571 -3.077 -1.242 1.00 95.44 892 THR A CA 1
ATOM 6831 C C . THR A 1 892 ? 31.387 -4.596 -1.277 1.00 95.44 892 THR A C 1
ATOM 6833 O O . THR A 1 892 ? 32.177 -5.351 -0.704 1.00 95.44 892 THR A O 1
ATOM 6836 N N . ILE A 1 893 ? 30.372 -5.033 -2.015 1.00 95.56 893 ILE A N 1
ATOM 6837 C CA . ILE A 1 893 ? 30.095 -6.424 -2.347 1.00 95.56 893 ILE A CA 1
ATOM 6838 C C . ILE A 1 893 ? 30.950 -6.767 -3.568 1.00 95.56 893 ILE A C 1
ATOM 6840 O O . ILE A 1 893 ? 30.632 -6.417 -4.700 1.00 95.56 893 ILE A O 1
ATOM 6844 N N . SER A 1 894 ? 32.067 -7.439 -3.334 1.00 97.31 894 SER A N 1
ATOM 6845 C CA . SER A 1 894 ? 32.917 -8.018 -4.376 1.00 97.31 894 SER A CA 1
ATOM 6846 C C . SER A 1 894 ? 32.762 -9.529 -4.287 1.00 97.31 894 SER A C 1
ATOM 6848 O O . SER A 1 894 ? 32.960 -10.085 -3.207 1.00 97.31 894 SER A O 1
ATOM 6850 N N . SER A 1 895 ? 32.313 -10.180 -5.363 1.00 96.44 895 SER A N 1
ATOM 6851 C CA . SER A 1 895 ? 31.866 -11.576 -5.294 1.00 96.44 895 SER A CA 1
ATOM 6852 C C . SER A 1 895 ? 32.066 -12.345 -6.603 1.00 96.44 895 SER A C 1
ATOM 6854 O O . SER A 1 895 ? 31.715 -11.859 -7.677 1.00 96.44 895 SER A O 1
ATOM 6856 N N . THR A 1 896 ? 32.620 -13.557 -6.528 1.00 96.88 896 THR A N 1
ATOM 6857 C CA . THR A 1 896 ? 32.855 -14.461 -7.665 1.00 96.88 896 THR A CA 1
ATOM 6858 C C . THR A 1 896 ? 32.155 -15.806 -7.455 1.00 96.88 896 THR A C 1
ATOM 6860 O O . THR A 1 896 ? 32.108 -16.321 -6.335 1.00 96.88 896 THR A O 1
ATOM 6863 N N . GLY A 1 897 ? 31.596 -16.382 -8.524 1.00 94.88 897 GLY A N 1
ATOM 6864 C CA . GLY A 1 897 ? 30.929 -17.688 -8.474 1.00 94.88 897 GLY A CA 1
ATOM 6865 C C . GLY A 1 897 ? 29.874 -17.755 -7.351 1.00 94.88 897 GLY A C 1
ATOM 6866 O O . GLY A 1 897 ? 29.077 -16.817 -7.226 1.00 94.88 897 GLY A O 1
ATOM 6867 N N . PRO A 1 898 ? 29.870 -18.800 -6.493 1.00 91.12 898 PRO A N 1
ATOM 6868 C CA . PRO A 1 898 ? 28.840 -19.010 -5.470 1.00 91.12 898 PRO A CA 1
ATOM 6869 C C . PRO A 1 898 ? 28.608 -17.837 -4.511 1.00 91.12 898 PRO A C 1
ATOM 6871 O O . PRO A 1 898 ? 27.475 -17.634 -4.072 1.00 91.12 898 PRO A O 1
ATOM 6874 N N . ASN A 1 899 ? 29.634 -17.024 -4.227 1.00 91.50 899 ASN A N 1
ATOM 6875 C CA . ASN A 1 899 ? 29.491 -15.837 -3.379 1.00 91.50 899 ASN A CA 1
ATOM 6876 C C . ASN A 1 899 ? 28.534 -14.803 -3.992 1.00 91.50 899 ASN A C 1
ATOM 6878 O O . ASN A 1 899 ? 27.807 -14.138 -3.257 1.00 91.50 899 ASN A O 1
ATOM 6882 N N . GLY A 1 900 ? 28.460 -14.711 -5.326 1.00 92.75 900 GLY A N 1
ATOM 6883 C CA . GLY A 1 900 ? 27.554 -13.796 -6.029 1.00 92.75 900 GLY A CA 1
ATOM 6884 C C . GLY A 1 900 ? 26.069 -14.117 -5.831 1.00 92.75 900 GLY A C 1
ATOM 6885 O O . GLY A 1 900 ? 25.228 -13.239 -6.006 1.00 92.75 900 GLY A O 1
ATOM 6886 N N . ALA A 1 901 ? 25.726 -15.345 -5.419 1.00 90.12 901 ALA A N 1
ATOM 6887 C CA . ALA A 1 901 ? 24.356 -15.714 -5.052 1.00 90.12 901 ALA A CA 1
ATOM 6888 C C . ALA A 1 901 ? 23.931 -15.157 -3.674 1.00 90.12 901 ALA A C 1
ATOM 6890 O O . ALA A 1 901 ? 22.739 -15.070 -3.370 1.00 90.12 901 ALA A O 1
ATOM 6891 N N . ILE A 1 902 ? 24.887 -14.763 -2.824 1.00 86.69 902 ILE A N 1
ATOM 6892 C CA . ILE A 1 902 ? 24.623 -14.189 -1.502 1.00 86.69 902 ILE A CA 1
ATOM 6893 C C . ILE A 1 902 ? 24.362 -12.686 -1.686 1.00 86.69 902 ILE A C 1
ATOM 6895 O O . ILE A 1 902 ? 25.285 -11.886 -1.785 1.00 86.69 902 ILE A O 1
ATOM 6899 N N . ILE A 1 903 ? 23.080 -12.304 -1.729 1.00 86.31 903 ILE A N 1
ATOM 6900 C CA . ILE A 1 903 ? 22.603 -10.970 -2.160 1.00 86.31 903 ILE A CA 1
ATOM 6901 C C . ILE A 1 903 ? 23.357 -9.803 -1.487 1.00 86.31 903 ILE A C 1
ATOM 6903 O O . ILE A 1 903 ? 23.696 -8.833 -2.164 1.00 86.31 903 ILE A O 1
ATOM 6907 N N . HIS A 1 904 ? 23.623 -9.911 -0.177 1.00 82.44 904 HIS A N 1
ATOM 6908 C CA . HIS A 1 904 ? 24.411 -8.966 0.633 1.00 82.44 904 HIS A CA 1
ATOM 6909 C C . HIS A 1 904 ? 25.741 -9.607 1.109 1.00 82.44 904 HIS A C 1
ATOM 6911 O O . HIS A 1 904 ? 26.023 -9.646 2.310 1.00 82.44 904 HIS A O 1
ATOM 6917 N N . TYR A 1 905 ? 26.534 -10.178 0.193 1.00 86.69 905 TYR A N 1
ATOM 6918 C CA . TYR A 1 905 ? 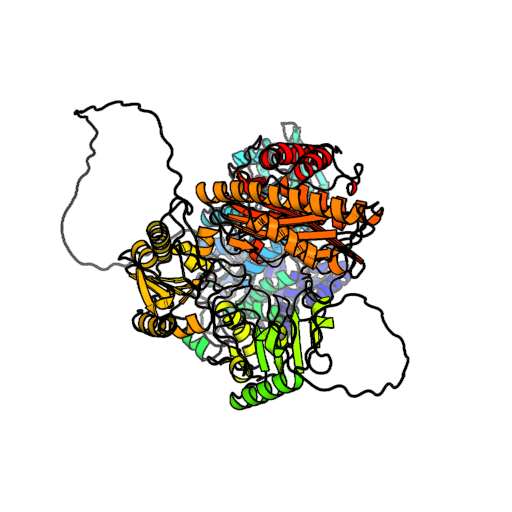27.863 -10.723 0.507 1.00 86.69 905 TYR A CA 1
ATOM 6919 C C . TYR A 1 905 ? 28.831 -9.632 0.992 1.00 86.69 905 TYR A C 1
ATOM 6921 O O . TYR A 1 905 ? 28.766 -8.487 0.560 1.00 86.69 905 TYR A O 1
ATOM 6929 N N . SER A 1 906 ? 29.765 -9.992 1.871 1.00 84.88 906 SER A N 1
ATOM 6930 C CA . SER A 1 906 ? 30.872 -9.127 2.286 1.00 84.88 906 SER A CA 1
ATOM 6931 C C . SER A 1 906 ? 32.148 -9.967 2.279 1.00 84.88 906 SER A C 1
ATOM 6933 O O . SER A 1 906 ? 32.213 -10.916 3.066 1.00 84.88 906 SER A O 1
ATOM 6935 N N . PRO A 1 907 ? 33.154 -9.651 1.444 1.00 84.94 907 PRO A N 1
ATOM 6936 C CA . PRO A 1 907 ? 34.385 -10.430 1.392 1.00 84.94 907 PRO A CA 1
ATOM 6937 C C . PRO A 1 907 ? 35.145 -10.339 2.718 1.00 84.94 907 PRO A C 1
ATOM 6939 O O . PRO A 1 907 ? 35.401 -9.253 3.235 1.00 84.94 907 PRO A O 1
ATOM 6942 N N . ASP A 1 908 ? 35.517 -11.494 3.265 1.00 83.88 908 ASP A N 1
ATOM 6943 C CA . ASP A 1 908 ? 36.422 -11.607 4.411 1.00 83.88 908 ASP A CA 1
ATOM 6944 C C . ASP A 1 908 ? 37.876 -11.609 3.898 1.00 83.88 908 ASP A C 1
ATOM 6946 O O . ASP A 1 908 ? 38.268 -12.566 3.220 1.00 83.88 908 ASP A O 1
ATOM 6950 N N . PRO A 1 909 ? 38.714 -10.602 4.224 1.00 85.94 909 PRO A N 1
ATOM 6951 C CA . PRO A 1 909 ? 40.098 -10.527 3.748 1.00 85.94 909 PRO A CA 1
ATOM 6952 C C . PRO A 1 909 ? 40.966 -11.739 4.125 1.00 85.94 909 PRO A C 1
ATOM 6954 O O . PRO A 1 909 ? 42.022 -11.946 3.529 1.00 85.94 909 PRO A O 1
ATOM 6957 N N . SER A 1 910 ? 40.551 -12.531 5.120 1.00 83.81 910 SER A N 1
ATOM 6958 C CA . SER A 1 910 ? 41.267 -13.722 5.585 1.00 83.81 910 SER A CA 1
ATOM 6959 C C . SER A 1 910 ? 40.834 -15.032 4.914 1.00 83.81 910 SER A C 1
ATOM 6961 O O . SER A 1 910 ? 41.555 -16.025 5.035 1.00 83.81 910 SER A O 1
ATOM 6963 N N . SER A 1 911 ? 39.688 -15.057 4.219 1.00 82.38 911 SER A N 1
ATOM 6964 C CA . SER A 1 911 ? 39.097 -16.301 3.696 1.00 82.38 911 SER A CA 1
ATOM 6965 C C . SER A 1 911 ? 38.420 -16.216 2.317 1.00 82.38 911 SER A C 1
ATOM 6967 O O . SER A 1 911 ? 38.091 -17.262 1.754 1.00 82.38 911 SER A O 1
ATOM 6969 N N . CYS A 1 912 ? 38.247 -15.022 1.736 1.00 88.38 912 CYS A N 1
ATOM 6970 C CA . CYS A 1 912 ? 37.631 -14.862 0.415 1.00 88.38 912 CYS A CA 1
ATOM 6971 C C . CYS A 1 912 ? 38.470 -15.471 -0.738 1.00 88.38 912 CYS A C 1
ATOM 6973 O O . CYS A 1 912 ? 39.707 -15.423 -0.711 1.00 88.38 912 CYS A O 1
ATOM 6975 N N . PRO A 1 913 ? 37.825 -16.056 -1.769 1.00 93.25 913 PRO A N 1
ATOM 6976 C CA . PRO A 1 913 ? 38.498 -16.607 -2.943 1.00 93.25 913 PRO A CA 1
ATOM 6977 C C . PRO A 1 913 ? 39.194 -15.550 -3.817 1.00 93.25 913 PRO A C 1
ATOM 6979 O O . PRO A 1 913 ? 38.960 -14.343 -3.728 1.00 93.25 913 PRO A O 1
ATOM 6982 N N . ALA A 1 914 ? 40.041 -16.045 -4.724 1.00 96.81 914 ALA A N 1
ATOM 6983 C CA . ALA A 1 914 ? 40.498 -15.286 -5.884 1.00 96.81 914 ALA A CA 1
ATOM 6984 C C . ALA A 1 914 ? 39.380 -15.211 -6.936 1.00 96.81 914 ALA A C 1
ATOM 6986 O O . ALA A 1 914 ? 38.752 -16.230 -7.214 1.00 96.81 914 ALA A O 1
ATOM 6987 N N . ILE A 1 915 ? 39.181 -14.037 -7.538 1.00 98.00 915 ILE A N 1
ATOM 6988 C CA . ILE A 1 915 ? 38.227 -13.825 -8.636 1.00 98.00 915 ILE A CA 1
ATOM 6989 C C . ILE A 1 915 ? 38.650 -14.696 -9.829 1.00 98.00 915 ILE A C 1
ATOM 6991 O O . ILE A 1 915 ? 39.768 -14.550 -10.332 1.00 98.00 915 ILE A O 1
ATOM 6995 N N . ASP A 1 916 ? 37.779 -15.605 -10.275 1.00 95.06 916 ASP A N 1
ATOM 6996 C CA . ASP A 1 916 ? 38.045 -16.454 -11.443 1.00 95.06 916 ASP A CA 1
ATOM 6997 C C . ASP A 1 916 ? 37.569 -15.763 -12.733 1.00 95.06 916 ASP A C 1
ATOM 6999 O O . ASP A 1 916 ? 36.606 -14.997 -12.747 1.00 95.06 916 ASP A O 1
ATOM 7003 N N . VAL A 1 917 ? 38.250 -16.031 -13.847 1.00 97.00 917 VAL A N 1
ATOM 7004 C CA . VAL A 1 917 ? 37.845 -15.538 -15.171 1.00 97.00 917 VAL A CA 1
ATOM 7005 C C . VAL A 1 917 ? 36.734 -16.379 -15.798 1.00 97.00 917 VAL A C 1
ATOM 7007 O O . VAL A 1 917 ? 36.062 -15.911 -16.714 1.00 97.00 917 VAL A O 1
ATOM 7010 N N . ASN A 1 918 ? 36.548 -17.618 -15.347 1.00 96.00 918 ASN A N 1
ATOM 7011 C CA . ASN A 1 918 ? 35.568 -18.565 -15.883 1.00 96.00 918 ASN A CA 1
ATOM 7012 C C . ASN A 1 918 ? 34.229 -18.536 -15.128 1.00 96.00 918 ASN A C 1
ATOM 7014 O O . ASN A 1 918 ? 33.313 -19.261 -15.504 1.00 96.00 918 ASN A O 1
ATOM 7018 N N . GLU A 1 919 ? 34.136 -17.709 -14.087 1.00 97.19 919 GLU A N 1
ATOM 7019 C CA . GLU A 1 919 ? 32.949 -17.519 -13.262 1.00 97.19 919 GLU A CA 1
ATOM 7020 C C . GLU A 1 919 ? 32.328 -16.136 -13.479 1.00 97.19 919 GLU A C 1
ATOM 7022 O O . GLU A 1 919 ? 32.940 -15.211 -14.026 1.00 97.19 919 GLU A O 1
ATOM 7027 N N . ILE A 1 920 ? 31.090 -15.984 -13.014 1.00 98.25 920 ILE A N 1
ATOM 7028 C CA . ILE A 1 920 ? 30.460 -14.669 -12.889 1.00 98.25 920 ILE A CA 1
ATOM 7029 C C . ILE A 1 920 ? 31.126 -13.884 -11.753 1.00 98.25 920 ILE A C 1
ATOM 7031 O O . ILE A 1 920 ? 31.390 -14.423 -10.677 1.00 98.25 920 ILE A O 1
ATOM 7035 N N . TYR A 1 921 ? 31.380 -12.600 -12.000 1.00 98.56 921 TYR A N 1
ATOM 7036 C CA . TYR A 1 921 ? 31.872 -11.639 -11.020 1.00 98.56 921 TYR A CA 1
ATOM 7037 C C . TYR A 1 921 ? 30.852 -10.510 -10.838 1.00 98.56 921 TYR A C 1
ATOM 7039 O O . TYR A 1 921 ? 30.640 -9.708 -11.749 1.00 98.56 921 TYR A O 1
ATOM 7047 N N . LEU A 1 922 ? 30.220 -10.437 -9.668 1.00 98.69 922 LEU A N 1
ATOM 7048 C CA . LEU A 1 922 ? 29.300 -9.366 -9.289 1.00 98.69 922 LEU A CA 1
ATOM 7049 C C . LEU A 1 922 ? 30.035 -8.398 -8.358 1.00 98.69 922 LEU A C 1
ATOM 7051 O O . LEU A 1 922 ? 30.561 -8.793 -7.313 1.00 98.69 922 LEU A O 1
ATOM 7055 N N . CYS A 1 923 ? 30.066 -7.128 -8.760 1.00 98.50 923 CYS A N 1
ATOM 7056 C CA . CYS A 1 923 ? 30.632 -6.028 -7.994 1.00 98.50 923 CYS A CA 1
ATOM 7057 C C . CYS A 1 923 ? 29.556 -4.968 -7.766 1.00 98.50 923 CYS A C 1
ATOM 7059 O O . CYS A 1 923 ? 29.103 -4.336 -8.721 1.00 98.50 923 CYS A O 1
ATOM 7061 N N . ASP A 1 924 ? 29.158 -4.790 -6.513 1.00 98.69 924 ASP A N 1
ATOM 7062 C CA . ASP A 1 924 ? 28.213 -3.773 -6.068 1.00 98.69 924 ASP A CA 1
ATOM 7063 C C . ASP A 1 924 ? 28.839 -2.886 -4.993 1.00 98.69 924 ASP A C 1
ATOM 7065 O O . ASP A 1 924 ? 29.496 -3.368 -4.065 1.00 98.69 924 ASP A O 1
ATOM 7069 N N . SER A 1 925 ? 28.733 -1.573 -5.184 1.00 98.50 925 SER A N 1
ATOM 7070 C CA . SER A 1 925 ? 29.469 -0.597 -4.395 1.00 98.50 925 SER A CA 1
ATOM 7071 C C . SER A 1 925 ? 29.026 0.842 -4.677 1.00 98.50 925 SER A C 1
ATOM 7073 O O . SER A 1 925 ? 28.870 1.247 -5.830 1.00 98.50 925 SER A O 1
ATOM 7075 N N . GLY A 1 926 ? 29.022 1.681 -3.648 1.00 98.25 926 GLY A N 1
ATOM 7076 C CA . GLY A 1 926 ? 28.747 3.109 -3.779 1.00 98.25 926 GLY A CA 1
ATOM 7077 C C . GLY A 1 926 ? 29.679 3.981 -2.941 1.00 98.25 926 GLY A C 1
ATOM 7078 O O . GLY A 1 926 ? 30.403 3.491 -2.073 1.00 98.25 926 GLY A O 1
ATOM 7079 N N . ALA A 1 927 ? 29.658 5.291 -3.186 1.00 98.50 927 ALA A N 1
ATOM 7080 C CA . ALA A 1 927 ? 30.506 6.270 -2.515 1.00 98.50 927 ALA A CA 1
ATOM 7081 C C . ALA A 1 927 ? 29.737 7.495 -2.010 1.00 98.50 927 ALA A C 1
ATOM 7083 O O . ALA A 1 927 ? 28.811 8.003 -2.641 1.00 98.50 927 ALA A O 1
ATOM 7084 N N . GLN A 1 928 ? 30.188 8.017 -0.873 1.00 98.62 928 GLN A N 1
ATOM 7085 C CA . GLN A 1 928 ? 29.806 9.320 -0.357 1.00 98.62 928 GLN A CA 1
ATOM 7086 C C . GLN A 1 928 ? 30.730 10.393 -0.941 1.00 98.62 928 GLN A C 1
ATOM 7088 O O . GLN A 1 928 ? 31.946 10.378 -0.728 1.00 98.62 928 GLN A O 1
ATOM 7093 N N . PHE A 1 929 ? 30.148 11.379 -1.613 1.00 98.56 929 PHE A N 1
ATOM 7094 C CA . PHE A 1 929 ? 30.783 12.641 -1.979 1.00 98.56 929 PHE A CA 1
ATOM 7095 C C . PHE A 1 929 ? 30.067 13.788 -1.258 1.00 98.56 929 PHE A C 1
ATOM 7097 O O . PHE A 1 929 ? 28.883 13.687 -0.960 1.00 98.56 929 PHE A O 1
ATOM 7104 N N . THR A 1 930 ? 30.735 14.918 -1.004 1.00 97.94 930 THR A N 1
ATOM 7105 C CA . THR A 1 930 ? 30.081 16.066 -0.330 1.00 97.94 930 THR A CA 1
ATOM 7106 C C . THR A 1 930 ? 28.839 16.592 -1.057 1.00 97.94 930 THR A C 1
ATOM 7108 O O . THR A 1 930 ? 28.001 17.244 -0.445 1.00 97.94 930 THR A O 1
ATOM 7111 N N . ASP A 1 931 ? 28.769 16.341 -2.361 1.00 97.62 931 ASP A N 1
ATOM 7112 C CA . ASP A 1 931 ? 27.747 16.740 -3.326 1.00 97.62 931 ASP A CA 1
ATOM 7113 C C . ASP A 1 931 ? 26.927 15.542 -3.847 1.00 97.62 931 ASP A C 1
ATOM 7115 O O . ASP A 1 931 ? 26.329 15.637 -4.906 1.00 97.62 931 ASP A O 1
ATOM 7119 N N . GLY A 1 932 ? 26.899 14.391 -3.167 1.00 98.00 932 GLY A N 1
ATOM 7120 C CA . GLY A 1 932 ? 26.012 13.291 -3.564 1.00 98.00 932 GLY A CA 1
ATOM 7121 C C . GLY A 1 932 ? 26.426 11.921 -3.045 1.00 98.00 932 GLY A C 1
ATOM 7122 O O . GLY A 1 932 ? 27.559 11.710 -2.625 1.00 98.00 932 GLY A O 1
ATOM 7123 N N . THR A 1 933 ? 25.499 10.973 -3.105 1.00 98.88 933 THR A N 1
ATOM 7124 C CA . THR A 1 933 ? 25.729 9.571 -2.738 1.00 98.88 933 THR A CA 1
ATOM 7125 C C . THR A 1 933 ? 25.541 8.722 -3.991 1.00 98.88 933 THR A C 1
ATOM 7127 O O . THR A 1 933 ? 24.555 8.915 -4.703 1.00 98.88 933 THR A O 1
ATOM 7130 N N . THR A 1 934 ? 26.485 7.834 -4.300 1.00 98.81 934 THR A N 1
ATOM 7131 C CA . THR A 1 934 ? 26.369 6.899 -5.430 1.00 98.81 934 THR A CA 1
ATOM 7132 C C . THR A 1 934 ? 25.986 5.505 -4.959 1.00 98.81 934 THR A C 1
ATOM 7134 O O . THR A 1 934 ? 26.262 5.133 -3.814 1.00 98.81 934 THR A O 1
ATOM 7137 N N . ASP A 1 935 ? 25.351 4.767 -5.866 1.00 98.75 935 ASP A N 1
ATOM 7138 C CA . ASP A 1 935 ? 25.053 3.343 -5.748 1.00 98.75 935 ASP A CA 1
ATOM 7139 C C . ASP A 1 935 ? 25.118 2.697 -7.141 1.00 98.75 935 ASP A C 1
ATOM 7141 O O . ASP A 1 935 ? 24.724 3.341 -8.128 1.00 98.75 935 ASP A O 1
ATOM 7145 N N . VAL A 1 936 ? 25.703 1.499 -7.250 1.00 98.75 936 VAL A N 1
ATOM 7146 C CA . VAL A 1 936 ? 25.955 0.835 -8.543 1.00 98.75 936 VAL A CA 1
ATOM 7147 C C . VAL A 1 936 ? 26.514 -0.587 -8.417 1.00 98.75 936 VAL A C 1
ATOM 7149 O O . VAL A 1 936 ? 27.723 -0.814 -8.290 1.00 98.75 936 VAL A O 1
ATOM 7152 N N . THR A 1 937 ? 25.645 -1.548 -8.710 1.00 98.88 937 THR A N 1
ATOM 7153 C CA . THR A 1 937 ? 26.022 -2.895 -9.142 1.00 98.88 937 THR A CA 1
ATOM 7154 C C . THR A 1 937 ? 26.377 -3.006 -10.631 1.00 98.88 937 THR A C 1
ATOM 7156 O O . THR A 1 937 ? 25.636 -2.576 -11.528 1.00 98.88 937 THR A O 1
ATOM 7159 N N . ARG A 1 938 ? 27.473 -3.713 -10.935 1.00 98.81 938 ARG A N 1
ATOM 7160 C CA . ARG A 1 938 ? 27.768 -4.298 -12.254 1.00 98.81 938 ARG A CA 1
ATOM 7161 C C . ARG A 1 938 ? 28.180 -5.763 -12.131 1.00 98.81 938 ARG A C 1
ATOM 7163 O O . ARG A 1 938 ? 29.061 -6.114 -11.351 1.00 98.81 938 ARG A O 1
ATOM 7170 N N . THR A 1 939 ? 27.592 -6.596 -12.986 1.00 98.81 939 THR A N 1
ATOM 7171 C CA . THR A 1 939 ? 27.980 -8.001 -13.153 1.00 98.81 939 THR A CA 1
ATOM 7172 C C . THR A 1 939 ? 28.822 -8.172 -14.421 1.00 98.81 939 THR A C 1
ATOM 7174 O O . THR A 1 939 ? 28.475 -7.629 -15.471 1.00 98.81 939 THR A O 1
ATOM 7177 N N . TRP A 1 940 ? 29.917 -8.925 -14.315 1.00 98.50 940 TRP A N 1
ATOM 7178 C CA . TRP A 1 940 ? 30.912 -9.172 -15.360 1.00 98.50 940 TRP A CA 1
ATOM 7179 C C . TRP A 1 940 ? 31.252 -10.665 -15.492 1.00 98.50 940 TRP A C 1
ATOM 7181 O O . TRP A 1 940 ? 30.999 -11.470 -14.598 1.00 98.50 940 TRP A O 1
ATOM 7191 N N . HIS A 1 941 ? 31.884 -11.021 -16.607 1.00 98.38 941 HIS A N 1
ATOM 7192 C CA . HIS A 1 941 ? 32.517 -12.312 -16.858 1.00 98.38 941 HIS A CA 1
ATOM 7193 C C . HIS A 1 941 ? 33.780 -12.097 -17.707 1.00 98.38 941 HIS A C 1
ATOM 7195 O O . HIS A 1 941 ? 33.693 -11.588 -18.828 1.00 98.38 941 HIS A O 1
ATOM 7201 N N . PHE A 1 942 ? 34.962 -12.467 -17.201 1.00 97.69 942 PHE A N 1
ATOM 7202 C CA . PHE A 1 942 ? 36.244 -12.091 -17.829 1.00 97.69 942 PHE A CA 1
ATOM 7203 C C . PHE A 1 942 ? 36.776 -13.097 -18.867 1.00 97.69 942 PHE A C 1
ATOM 7205 O O . PHE A 1 942 ? 37.665 -12.761 -19.650 1.00 97.69 942 PHE A O 1
ATOM 7212 N N . GLY A 1 943 ? 36.237 -14.315 -18.888 1.00 95.75 943 GLY A N 1
ATOM 7213 C CA . GLY A 1 943 ? 36.461 -15.359 -19.890 1.00 95.75 943 GLY A CA 1
ATOM 7214 C C . GLY A 1 943 ? 35.245 -15.526 -20.807 1.00 95.75 943 GLY A C 1
ATOM 7215 O O . GLY A 1 943 ? 34.573 -14.553 -21.143 1.00 95.75 943 GLY A O 1
ATOM 7216 N N . LYS A 1 944 ? 34.911 -16.766 -21.189 1.00 95.75 944 LYS A N 1
ATOM 7217 C CA . LYS A 1 944 ? 33.727 -17.069 -22.015 1.00 95.75 944 LYS A CA 1
ATOM 7218 C C . LYS A 1 944 ? 32.524 -17.497 -21.146 1.00 95.75 944 LYS A C 1
ATOM 7220 O O . LYS A 1 944 ? 32.591 -18.595 -20.601 1.00 95.75 944 LYS A O 1
ATOM 7225 N N . PRO A 1 945 ? 31.430 -16.715 -21.063 1.00 96.88 945 PRO A N 1
ATOM 7226 C CA . PRO A 1 945 ? 30.271 -17.069 -20.242 1.00 96.88 945 PRO A CA 1
ATOM 7227 C C . PRO A 1 945 ? 29.478 -18.267 -20.783 1.00 96.88 945 PRO A C 1
ATOM 7229 O O . PRO A 1 945 ? 29.480 -18.557 -21.985 1.00 96.88 945 PRO A O 1
ATOM 7232 N N . ALA A 1 946 ? 28.771 -18.949 -19.879 1.00 97.06 946 ALA A N 1
ATOM 7233 C CA . ALA A 1 946 ? 27.848 -20.032 -20.200 1.00 97.06 946 ALA A CA 1
ATOM 7234 C C . ALA A 1 946 ? 26.511 -19.498 -20.768 1.00 97.06 946 ALA A C 1
ATOM 7236 O O . ALA A 1 946 ? 26.118 -18.373 -20.451 1.00 97.06 946 ALA A O 1
ATOM 7237 N N . PRO A 1 947 ? 25.761 -20.291 -21.563 1.00 97.94 947 PRO A N 1
ATOM 7238 C CA . PRO A 1 947 ? 24.459 -19.871 -22.095 1.00 97.94 947 PRO A CA 1
ATOM 7239 C C . PRO A 1 947 ? 23.432 -19.497 -21.014 1.00 97.94 947 PRO A C 1
ATOM 7241 O O . PRO A 1 947 ? 22.628 -18.594 -21.227 1.00 97.94 947 PRO A O 1
ATOM 7244 N N . GLU A 1 948 ? 23.482 -20.149 -19.846 1.00 97.31 948 GLU A N 1
ATOM 7245 C CA . GLU A 1 948 ? 22.642 -19.813 -18.688 1.00 97.31 948 GLU A CA 1
ATOM 7246 C C . GLU A 1 948 ? 22.957 -18.420 -18.121 1.00 97.31 948 GLU A C 1
ATOM 7248 O O . GLU A 1 948 ? 22.032 -17.641 -17.896 1.00 97.31 948 GLU A O 1
ATOM 7253 N N . HIS A 1 949 ? 24.244 -18.059 -18.007 1.00 98.19 949 HIS A N 1
ATOM 7254 C CA . HIS A 1 949 ? 24.676 -16.724 -17.581 1.00 98.19 949 HIS A CA 1
ATOM 7255 C C . HIS A 1 949 ? 24.158 -15.647 -18.537 1.00 98.19 949 HIS A C 1
ATOM 7257 O O . HIS A 1 949 ? 23.579 -14.656 -18.098 1.00 98.19 949 HIS A O 1
ATOM 7263 N N . ILE A 1 950 ? 24.339 -15.859 -19.847 1.00 98.69 950 ILE A N 1
ATOM 7264 C CA . ILE A 1 950 ? 23.917 -14.916 -20.893 1.00 98.69 950 ILE A CA 1
ATOM 7265 C C . ILE A 1 950 ? 22.395 -14.722 -20.838 1.00 98.69 950 ILE A C 1
ATOM 7267 O O . ILE A 1 950 ? 21.905 -13.590 -20.838 1.00 98.69 950 ILE A O 1
ATOM 7271 N N . ARG A 1 951 ? 21.626 -15.814 -20.733 1.00 98.50 951 ARG A N 1
ATOM 7272 C CA . ARG A 1 951 ? 20.163 -15.735 -20.658 1.00 98.50 951 ARG A CA 1
ATOM 7273 C C . ARG A 1 951 ? 19.696 -15.002 -19.401 1.00 98.50 951 ARG A C 1
ATOM 7275 O O . ARG A 1 951 ? 18.917 -14.057 -19.518 1.00 98.50 951 ARG A O 1
ATOM 7282 N N . ALA A 1 952 ? 20.186 -15.391 -18.223 1.00 98.50 952 ALA A N 1
ATOM 7283 C CA . ALA A 1 952 ? 19.793 -14.775 -16.957 1.00 98.50 952 ALA A CA 1
ATOM 7284 C C . ALA A 1 952 ? 20.178 -13.286 -16.899 1.00 98.50 952 ALA A C 1
ATOM 7286 O O . ALA A 1 952 ? 19.335 -12.454 -16.566 1.00 98.50 952 ALA A O 1
ATOM 7287 N N . PHE A 1 953 ? 21.396 -12.928 -17.326 1.00 98.81 953 PHE A N 1
ATOM 7288 C CA . PHE A 1 953 ? 21.833 -11.533 -17.446 1.00 98.81 953 PHE A CA 1
ATOM 7289 C C . PHE A 1 953 ? 20.920 -10.729 -18.369 1.00 98.81 953 PHE A C 1
ATOM 7291 O O . PHE A 1 953 ? 20.531 -9.611 -18.041 1.00 98.81 953 PHE A O 1
ATOM 7298 N N . THR A 1 954 ? 20.516 -11.310 -19.499 1.00 98.88 954 THR A N 1
ATOM 7299 C CA . THR A 1 954 ? 19.626 -10.637 -20.449 1.00 98.88 954 THR A CA 1
ATOM 7300 C C . THR A 1 954 ? 18.221 -10.443 -19.886 1.00 98.88 954 THR A C 1
ATOM 7302 O O . THR A 1 954 ? 17.634 -9.386 -20.104 1.00 98.88 954 THR A O 1
ATOM 7305 N N . ARG A 1 955 ? 17.686 -11.396 -19.109 1.00 98.75 955 ARG A N 1
ATOM 7306 C CA . ARG A 1 955 ? 16.395 -11.219 -18.419 1.00 98.75 955 ARG A CA 1
ATOM 7307 C C . ARG A 1 955 ? 16.454 -10.135 -17.338 1.00 98.75 955 ARG A C 1
ATOM 7309 O O . ARG A 1 955 ? 15.547 -9.308 -17.275 1.00 98.75 955 ARG A O 1
ATOM 7316 N N . VAL A 1 956 ? 17.536 -10.077 -16.558 1.00 98.88 956 VAL A N 1
ATOM 7317 C CA . VAL A 1 956 ? 17.789 -8.977 -15.606 1.00 98.88 956 VAL A CA 1
ATOM 7318 C C . VAL A 1 956 ? 17.880 -7.631 -16.338 1.00 98.88 956 VAL A C 1
ATOM 7320 O O . VAL A 1 956 ? 17.229 -6.664 -15.945 1.00 98.88 956 VAL A O 1
ATOM 7323 N N . LEU A 1 957 ? 18.616 -7.578 -17.453 1.00 98.88 957 LEU A N 1
ATOM 7324 C CA . LEU A 1 957 ? 18.780 -6.372 -18.267 1.00 98.88 957 LEU A CA 1
ATOM 7325 C C . LEU A 1 957 ? 17.459 -5.903 -18.898 1.00 98.88 957 LEU A C 1
ATOM 7327 O O . LEU A 1 957 ? 17.183 -4.707 -18.891 1.00 98.88 957 LEU A O 1
ATOM 7331 N N . GLN A 1 958 ? 16.615 -6.814 -19.392 1.00 98.88 958 GLN A N 1
ATOM 7332 C CA . GLN A 1 958 ? 15.262 -6.478 -19.857 1.00 98.88 958 GLN A CA 1
ATOM 7333 C C . GLN A 1 958 ? 14.443 -5.800 -18.748 1.00 98.88 958 GLN A C 1
ATOM 7335 O O . GLN A 1 958 ? 13.776 -4.800 -19.012 1.00 98.88 958 GLN A O 1
ATOM 7340 N N . GLY A 1 959 ? 14.526 -6.303 -17.512 1.00 98.81 959 GLY A N 1
ATOM 7341 C CA . GLY A 1 959 ? 13.869 -5.698 -16.354 1.00 98.81 959 GLY A CA 1
ATOM 7342 C C . GLY A 1 959 ? 14.391 -4.294 -16.029 1.00 98.81 959 GLY A C 1
ATOM 7343 O O . GLY A 1 959 ? 13.604 -3.359 -15.881 1.00 98.81 959 GLY A O 1
ATOM 7344 N N . HIS A 1 960 ? 15.717 -4.133 -16.000 1.00 98.94 960 HIS A N 1
ATOM 7345 C CA . HIS A 1 960 ? 16.401 -2.852 -15.767 1.00 98.94 960 HIS A CA 1
ATOM 7346 C C . HIS A 1 960 ? 15.974 -1.790 -16.788 1.00 98.94 960 HIS A C 1
ATOM 7348 O O . HIS A 1 960 ? 15.575 -0.680 -16.431 1.00 98.94 960 HIS A O 1
ATOM 7354 N N . ILE A 1 961 ? 16.000 -2.161 -18.070 1.00 98.88 961 ILE A N 1
ATOM 7355 C CA . ILE A 1 961 ? 15.623 -1.306 -19.201 1.00 98.88 961 ILE A CA 1
ATOM 7356 C C . ILE A 1 961 ? 14.126 -0.956 -19.165 1.00 98.88 961 ILE A C 1
ATOM 7358 O O . ILE A 1 961 ? 13.749 0.171 -19.497 1.00 98.88 961 ILE A O 1
ATOM 7362 N N . ALA A 1 962 ? 13.266 -1.886 -18.737 1.00 98.75 962 ALA A N 1
ATOM 7363 C CA . ALA A 1 962 ? 11.827 -1.659 -18.618 1.00 98.75 962 ALA A CA 1
ATOM 7364 C C . ALA A 1 962 ? 11.459 -0.643 -17.521 1.00 98.75 962 ALA A C 1
ATOM 7366 O O . ALA A 1 962 ? 10.460 0.063 -17.679 1.00 98.75 962 ALA A O 1
ATOM 7367 N N . ILE A 1 963 ? 12.257 -0.536 -16.450 1.00 98.69 963 ILE A N 1
ATOM 7368 C CA . ILE A 1 963 ? 12.122 0.523 -15.438 1.00 98.69 963 ILE A CA 1
ATOM 7369 C C . ILE A 1 963 ? 12.647 1.854 -15.975 1.00 98.69 963 ILE A C 1
ATOM 7371 O O . ILE A 1 963 ? 11.893 2.823 -15.983 1.00 98.69 963 ILE A O 1
ATOM 7375 N N . ASP A 1 964 ? 13.889 1.913 -16.467 1.00 98.50 964 ASP A N 1
ATOM 7376 C CA . ASP A 1 964 ? 14.540 3.172 -16.884 1.00 98.50 964 ASP A CA 1
ATOM 7377 C C . ASP A 1 964 ? 13.734 3.891 -17.994 1.00 98.50 964 ASP A C 1
ATOM 7379 O O . ASP A 1 964 ? 13.536 5.106 -17.989 1.00 98.50 964 ASP A O 1
ATOM 7383 N N . ARG A 1 965 ? 13.144 3.114 -18.912 1.00 98.00 965 ARG A N 1
ATOM 7384 C CA . ARG A 1 965 ? 12.295 3.616 -20.009 1.00 98.00 965 ARG A CA 1
ATOM 7385 C C . ARG A 1 965 ? 10.817 3.823 -19.633 1.00 98.00 965 ARG A C 1
ATOM 7387 O O . ARG A 1 965 ? 10.012 4.144 -20.515 1.00 98.00 965 ARG A O 1
ATOM 7394 N N . ALA A 1 966 ? 10.414 3.612 -18.378 1.00 98.31 966 ALA A N 1
ATOM 7395 C CA . ALA A 1 966 ? 9.007 3.655 -17.978 1.00 98.31 966 ALA A CA 1
ATOM 7396 C C . ALA A 1 966 ? 8.431 5.082 -18.003 1.00 98.31 966 ALA A C 1
ATOM 7398 O O . ALA A 1 966 ? 8.898 5.970 -17.294 1.00 98.31 966 ALA A O 1
ATOM 7399 N N . ILE A 1 967 ? 7.332 5.277 -18.742 1.00 98.50 967 ILE A N 1
ATOM 7400 C CA . ILE A 1 967 ? 6.531 6.511 -18.714 1.00 98.50 967 ILE A CA 1
ATOM 7401 C C . ILE A 1 967 ? 5.203 6.238 -18.001 1.00 98.50 967 ILE A C 1
ATOM 7403 O O . ILE A 1 967 ? 4.390 5.435 -18.462 1.00 98.50 967 ILE A O 1
ATOM 7407 N N . PHE A 1 968 ? 4.961 6.929 -16.887 1.00 98.31 968 PHE A N 1
ATOM 7408 C CA . PHE A 1 968 ? 3.849 6.661 -15.966 1.00 98.31 968 PHE A CA 1
ATOM 7409 C C . PHE A 1 968 ? 3.149 7.956 -15.512 1.00 98.31 968 PHE A C 1
ATOM 7411 O O . PHE A 1 968 ? 3.773 9.013 -15.473 1.00 98.31 968 PHE A O 1
ATOM 7418 N N . PRO A 1 969 ? 1.842 7.941 -15.194 1.00 97.56 969 PRO A N 1
ATOM 7419 C CA . PRO A 1 969 ? 1.132 9.149 -14.774 1.00 97.56 969 PRO A CA 1
ATOM 7420 C C . PRO A 1 969 ? 1.550 9.607 -13.364 1.00 97.56 969 PRO A C 1
ATOM 7422 O O . PRO A 1 969 ? 1.882 8.789 -12.504 1.00 97.56 969 PRO A O 1
ATOM 7425 N N . LYS A 1 970 ? 1.465 10.917 -13.082 1.00 96.75 970 LYS A N 1
ATOM 7426 C CA . LYS A 1 970 ? 1.695 11.451 -11.724 1.00 96.75 970 LYS A CA 1
ATOM 7427 C C . LYS A 1 970 ? 0.753 10.774 -10.717 1.00 96.75 970 LYS A C 1
ATOM 7429 O O . LYS A 1 970 ? -0.438 10.605 -10.982 1.00 96.75 970 LYS A O 1
ATOM 7434 N N . GLY A 1 971 ? 1.283 10.379 -9.560 1.00 95.00 971 GLY A N 1
ATOM 7435 C CA . GLY A 1 971 ? 0.534 9.646 -8.533 1.00 95.00 971 GLY A CA 1
ATOM 7436 C C . GLY A 1 971 ? 0.685 8.118 -8.570 1.00 95.00 971 GLY A C 1
ATOM 7437 O O . GLY A 1 971 ? 0.230 7.473 -7.632 1.00 95.00 971 GLY A O 1
ATOM 7438 N N . THR A 1 972 ? 1.336 7.534 -9.583 1.00 97.88 972 THR A N 1
ATOM 7439 C CA . THR A 1 972 ? 1.747 6.117 -9.550 1.00 97.88 972 THR A CA 1
ATOM 7440 C C . THR A 1 972 ? 2.727 5.864 -8.398 1.00 97.88 972 THR A C 1
ATOM 7442 O O . THR A 1 972 ? 3.620 6.672 -8.145 1.00 97.88 972 THR A O 1
ATOM 7445 N N . THR A 1 973 ? 2.554 4.748 -7.695 1.00 98.12 973 THR A N 1
ATOM 7446 C CA . THR A 1 973 ? 3.422 4.272 -6.610 1.00 98.12 973 THR A CA 1
ATOM 7447 C C . THR A 1 973 ? 4.494 3.329 -7.161 1.00 98.12 973 THR A C 1
ATOM 7449 O O . THR A 1 973 ? 4.270 2.664 -8.174 1.00 98.12 973 THR A O 1
ATOM 7452 N N . GLY A 1 974 ? 5.664 3.244 -6.522 1.00 96.94 974 GLY A N 1
ATOM 7453 C CA . GLY A 1 974 ? 6.736 2.359 -7.004 1.00 96.94 974 GLY A CA 1
ATOM 7454 C C . GLY A 1 974 ? 6.382 0.870 -6.897 1.00 96.94 974 GLY A C 1
ATOM 7455 O O . GLY A 1 974 ? 6.833 0.069 -7.712 1.00 96.94 974 GLY A O 1
ATOM 7456 N N . TYR A 1 975 ? 5.477 0.510 -5.982 1.00 97.00 975 TYR A N 1
ATOM 7457 C CA . TYR A 1 975 ? 4.840 -0.812 -5.927 1.00 97.00 975 TYR A CA 1
ATOM 7458 C C . TYR A 1 975 ? 4.193 -1.233 -7.264 1.00 97.00 975 TYR A C 1
ATOM 7460 O O . TYR A 1 975 ? 4.219 -2.406 -7.621 1.00 97.00 975 TYR A O 1
ATOM 7468 N N . LEU A 1 976 ? 3.652 -0.285 -8.040 1.00 97.38 976 LEU A N 1
ATOM 7469 C CA . LEU A 1 976 ? 3.035 -0.557 -9.347 1.00 97.38 976 LEU A CA 1
ATOM 7470 C C . LEU A 1 976 ? 4.045 -0.665 -10.506 1.00 97.38 976 LEU A C 1
ATOM 7472 O O . LEU A 1 976 ? 3.644 -1.032 -11.609 1.00 97.38 976 LEU A O 1
ATOM 7476 N N . LEU A 1 977 ? 5.323 -0.335 -10.285 1.00 98.00 977 LEU A N 1
ATOM 7477 C CA . LEU A 1 977 ? 6.379 -0.401 -11.306 1.00 98.00 977 LEU A CA 1
ATOM 7478 C C . LEU A 1 977 ? 7.287 -1.633 -11.156 1.00 98.00 977 LEU A C 1
ATOM 7480 O O . LEU A 1 977 ? 7.796 -2.113 -12.160 1.00 98.00 977 LEU A O 1
ATOM 7484 N N . ASP A 1 978 ? 7.429 -2.192 -9.949 1.00 98.31 978 ASP A N 1
ATOM 7485 C CA . ASP A 1 978 ? 8.249 -3.386 -9.643 1.00 98.31 978 ASP A CA 1
ATOM 7486 C C . ASP A 1 978 ? 7.980 -4.587 -10.578 1.00 98.31 978 ASP A C 1
ATOM 7488 O O . ASP A 1 978 ? 8.901 -5.289 -10.993 1.00 98.31 978 ASP A O 1
ATOM 7492 N N . VAL A 1 979 ? 6.727 -4.765 -11.007 1.00 97.94 979 VAL A N 1
ATOM 7493 C CA . VAL A 1 979 ? 6.323 -5.805 -11.971 1.00 97.94 979 VAL A CA 1
ATOM 7494 C C . VAL A 1 979 ? 7.025 -5.696 -13.335 1.00 97.94 979 VAL A C 1
ATOM 7496 O O . VAL A 1 979 ? 7.226 -6.711 -14.002 1.00 97.94 979 VAL A O 1
ATOM 7499 N N . LEU A 1 980 ? 7.421 -4.490 -13.759 1.00 98.38 980 LEU A N 1
ATOM 7500 C CA . LEU A 1 980 ? 8.115 -4.268 -15.033 1.00 98.38 980 LEU A CA 1
ATOM 7501 C C . LEU A 1 980 ? 9.517 -4.886 -15.017 1.00 98.38 980 LEU A C 1
ATOM 7503 O O . LEU A 1 980 ? 9.939 -5.452 -16.024 1.00 98.38 980 LEU A O 1
ATOM 7507 N N . ALA A 1 981 ? 10.192 -4.833 -13.867 1.00 98.62 981 ALA A N 1
ATOM 7508 C CA . ALA A 1 981 ? 11.514 -5.412 -13.684 1.00 98.62 981 ALA A CA 1
ATOM 7509 C C . ALA A 1 981 ? 11.479 -6.946 -13.588 1.00 98.62 981 ALA A C 1
ATOM 7511 O O . ALA A 1 981 ? 12.306 -7.629 -14.192 1.00 98.62 981 ALA A O 1
ATOM 7512 N N . ARG A 1 982 ? 10.480 -7.508 -12.893 1.00 98.56 982 ARG A N 1
ATOM 7513 C CA . ARG A 1 982 ? 10.354 -8.966 -12.704 1.00 98.56 982 ARG A CA 1
ATOM 7514 C C . ARG A 1 982 ? 9.872 -9.723 -13.933 1.00 98.56 982 ARG A C 1
ATOM 7516 O O . ARG A 1 982 ? 10.262 -10.874 -14.120 1.00 98.56 982 ARG A O 1
ATOM 7523 N N . ARG A 1 983 ? 9.028 -9.111 -14.775 1.00 98.31 983 ARG A N 1
ATOM 7524 C CA . ARG A 1 983 ? 8.321 -9.806 -15.869 1.00 98.31 983 ARG A CA 1
ATOM 7525 C C . ARG A 1 983 ? 9.241 -10.686 -16.727 1.00 98.31 983 ARG A C 1
ATOM 7527 O O . ARG A 1 983 ? 8.882 -11.820 -17.027 1.00 98.31 983 ARG A O 1
ATOM 7534 N N . ALA A 1 984 ? 10.399 -10.168 -17.130 1.00 98.25 984 ALA A N 1
ATOM 7535 C CA . ALA A 1 984 ? 11.330 -10.874 -18.009 1.00 98.25 984 ALA A CA 1
ATOM 7536 C C . ALA A 1 984 ? 11.930 -12.140 -17.366 1.00 98.25 984 ALA A C 1
ATOM 7538 O O . ALA A 1 984 ? 12.182 -13.119 -18.063 1.00 98.25 984 ALA A O 1
ATOM 7539 N N . LEU A 1 985 ? 12.113 -12.140 -16.043 1.00 98.56 985 LEU A N 1
ATOM 7540 C CA . LEU A 1 985 ? 12.544 -13.306 -15.271 1.00 98.56 985 LEU A CA 1
ATOM 7541 C C . LEU A 1 985 ? 11.382 -14.290 -15.064 1.00 98.56 985 LEU A C 1
ATOM 7543 O O . LEU A 1 985 ? 11.557 -15.489 -15.282 1.00 98.56 985 LEU A O 1
ATOM 7547 N N . TRP A 1 986 ? 10.176 -13.795 -14.763 1.00 98.38 986 TRP A N 1
ATOM 7548 C CA . TRP A 1 986 ? 8.970 -14.627 -14.631 1.00 98.38 986 TRP A CA 1
ATOM 7549 C C . TRP A 1 986 ? 8.617 -15.394 -15.916 1.00 98.38 986 TRP A C 1
ATOM 7551 O O . TRP A 1 986 ? 8.122 -16.516 -15.831 1.00 98.38 986 TRP A O 1
ATOM 7561 N N . GLU A 1 987 ? 8.900 -14.837 -17.099 1.00 97.12 987 GLU A N 1
ATOM 7562 C CA . GLU A 1 987 ? 8.754 -15.539 -18.388 1.00 97.12 987 GLU A CA 1
ATOM 7563 C C . GLU A 1 987 ? 9.640 -16.798 -18.502 1.00 97.12 987 GLU A C 1
ATOM 7565 O O . GLU A 1 987 ? 9.309 -17.697 -19.273 1.00 97.12 987 GLU A O 1
ATOM 7570 N N . ASP A 1 988 ? 10.722 -16.883 -17.719 1.00 97.62 988 ASP A N 1
ATOM 7571 C CA . ASP A 1 988 ? 11.614 -18.047 -17.610 1.00 97.62 988 ASP A CA 1
ATOM 7572 C C . ASP A 1 988 ? 11.437 -18.820 -16.281 1.00 97.62 988 ASP A C 1
ATOM 7574 O O . ASP A 1 988 ? 12.153 -19.788 -16.028 1.00 97.62 988 ASP A O 1
ATOM 7578 N N . GLY A 1 989 ? 10.480 -18.423 -15.431 1.00 96.31 989 GLY A N 1
ATOM 7579 C CA . GLY A 1 989 ? 10.231 -19.024 -14.113 1.00 96.31 989 GLY A CA 1
ATOM 7580 C C . GLY A 1 989 ? 11.172 -18.562 -12.988 1.00 96.31 989 GLY A C 1
ATOM 7581 O O . GLY A 1 989 ? 11.227 -19.212 -11.946 1.00 96.31 989 GLY A O 1
ATOM 7582 N N . LEU A 1 990 ? 11.905 -17.463 -13.190 1.00 97.38 990 LEU A N 1
ATOM 7583 C CA . LEU A 1 990 ? 12.921 -16.919 -12.278 1.00 97.38 990 LEU A CA 1
ATOM 7584 C C . LEU A 1 990 ? 12.405 -15.678 -11.516 1.00 97.38 990 LEU A C 1
ATOM 7586 O O . LEU A 1 990 ? 11.511 -14.991 -12.002 1.00 97.38 990 LEU A O 1
ATOM 7590 N N . ASP A 1 991 ? 12.975 -15.350 -10.348 1.00 96.69 991 ASP A N 1
ATOM 7591 C CA . ASP A 1 991 ? 12.660 -14.129 -9.568 1.00 96.69 991 ASP A CA 1
ATOM 7592 C C . ASP A 1 991 ? 13.809 -13.770 -8.589 1.00 96.69 991 ASP A C 1
ATOM 7594 O O . ASP A 1 991 ? 14.744 -14.554 -8.412 1.00 96.69 991 ASP A O 1
ATOM 7598 N N . TYR A 1 992 ? 13.739 -12.613 -7.919 1.00 94.38 992 TYR A N 1
ATOM 7599 C CA . TYR A 1 992 ? 14.720 -12.126 -6.934 1.00 94.38 992 TYR A CA 1
ATOM 7600 C C . TYR A 1 992 ? 14.094 -11.713 -5.595 1.00 94.38 992 TYR A C 1
ATOM 7602 O O . TYR A 1 992 ? 13.057 -11.055 -5.522 1.00 94.38 992 TYR A O 1
ATOM 7610 N N . ARG A 1 993 ? 14.774 -12.059 -4.493 1.00 88.88 993 ARG A N 1
ATOM 7611 C CA . ARG A 1 993 ? 14.262 -11.955 -3.109 1.00 88.88 993 ARG A CA 1
ATOM 7612 C C . ARG A 1 993 ? 14.411 -10.556 -2.466 1.00 88.88 993 ARG A C 1
ATOM 7614 O O . ARG A 1 993 ? 14.406 -10.449 -1.241 1.00 88.88 993 ARG A O 1
ATOM 7621 N N . HIS A 1 994 ? 14.545 -9.491 -3.262 1.00 90.12 994 HIS A N 1
ATOM 7622 C CA . HIS A 1 994 ? 14.663 -8.093 -2.805 1.00 90.12 994 HIS A CA 1
ATOM 7623 C C . HIS A 1 994 ? 13.755 -7.144 -3.615 1.00 90.12 994 HIS A C 1
ATOM 7625 O O . HIS A 1 994 ? 12.948 -7.588 -4.438 1.00 90.12 994 HIS A O 1
ATOM 7631 N N . GLY A 1 995 ? 13.807 -5.842 -3.309 1.00 91.75 995 GLY A N 1
ATOM 7632 C CA . GLY A 1 995 ? 13.101 -4.811 -4.075 1.00 91.75 995 GLY A CA 1
ATOM 7633 C C . GLY A 1 995 ? 13.737 -4.583 -5.448 1.00 91.75 995 GLY A C 1
ATOM 7634 O O . GLY A 1 995 ? 14.788 -5.128 -5.747 1.00 91.75 995 GLY A O 1
ATOM 7635 N N . THR A 1 996 ? 13.076 -3.787 -6.281 1.00 98.19 996 THR A N 1
ATOM 7636 C CA . THR A 1 996 ? 13.625 -3.281 -7.552 1.00 98.19 996 THR A CA 1
ATOM 7637 C C . THR A 1 996 ? 14.350 -1.941 -7.362 1.00 98.19 996 THR A C 1
ATOM 7639 O O . THR A 1 996 ? 15.052 -1.495 -8.263 1.00 98.19 996 THR A O 1
ATOM 7642 N N . GLY A 1 997 ? 14.177 -1.288 -6.209 1.00 97.38 997 GLY A N 1
ATOM 7643 C CA . GLY A 1 997 ? 14.952 -0.121 -5.804 1.00 97.38 997 GLY A CA 1
ATOM 7644 C C . GLY A 1 997 ? 14.474 0.543 -4.517 1.00 97.38 997 GLY A C 1
ATOM 7645 O O . GLY A 1 997 ? 13.334 0.375 -4.072 1.00 97.38 997 GLY A O 1
ATOM 7646 N N . HIS A 1 998 ? 15.340 1.365 -3.944 1.00 97.75 998 HIS A N 1
ATOM 7647 C CA . HIS A 1 998 ? 15.119 2.219 -2.776 1.00 97.75 998 HIS A CA 1
ATOM 7648 C C . HIS A 1 998 ? 15.410 3.675 -3.145 1.00 97.75 998 HIS A C 1
ATOM 7650 O O . HIS A 1 998 ? 16.120 3.956 -4.106 1.00 97.75 998 HIS A O 1
ATOM 7656 N N . GLY A 1 999 ? 14.870 4.634 -2.395 1.00 98.06 999 GLY A N 1
ATOM 7657 C CA . GLY A 1 999 ? 15.333 6.013 -2.512 1.00 98.06 999 GLY A CA 1
ATOM 7658 C C . GLY A 1 999 ? 16.797 6.171 -2.090 1.00 98.06 999 GLY A C 1
ATOM 7659 O O . GLY A 1 999 ? 17.316 5.333 -1.355 1.00 98.06 999 GLY A O 1
ATOM 7660 N N . VAL A 1 1000 ? 17.443 7.258 -2.526 1.00 98.69 1000 VAL A N 1
ATOM 7661 C CA . VAL A 1 1000 ? 18.827 7.607 -2.142 1.00 98.69 1000 VAL A CA 1
ATOM 7662 C C . VAL A 1 1000 ? 18.911 9.057 -1.664 1.00 98.69 1000 VAL A C 1
ATOM 7664 O O . VAL A 1 1000 ? 18.321 9.951 -2.282 1.00 98.69 1000 VAL A O 1
ATOM 7667 N N . GLY A 1 1001 ? 19.616 9.299 -0.554 1.00 98.44 1001 GLY A N 1
ATOM 7668 C CA . GLY A 1 1001 ? 19.785 10.622 0.056 1.00 98.44 1001 GLY A CA 1
ATOM 7669 C C . GLY A 1 1001 ? 20.953 11.431 -0.527 1.00 98.44 1001 GLY A C 1
ATOM 7670 O O . GLY A 1 1001 ? 21.929 10.876 -1.018 1.00 98.44 1001 GLY A O 1
ATOM 7671 N N . HIS A 1 1002 ? 20.875 12.766 -0.484 1.00 98.56 1002 HIS A N 1
ATOM 7672 C CA . HIS A 1 1002 ? 21.948 13.634 -0.996 1.00 98.56 1002 HIS A CA 1
ATOM 7673 C C . HIS A 1 1002 ? 23.075 13.818 0.037 1.00 98.56 1002 HIS A C 1
ATOM 7675 O O . HIS A 1 1002 ? 22.921 14.566 1.016 1.00 98.56 1002 HIS A O 1
ATOM 7681 N N . PHE A 1 1003 ? 24.199 13.125 -0.188 1.00 98.38 1003 PHE A N 1
ATOM 7682 C CA . PHE A 1 1003 ? 25.297 12.987 0.776 1.00 98.38 1003 PHE A CA 1
ATOM 7683 C C . PHE A 1 1003 ? 24.748 12.560 2.146 1.00 98.38 1003 PHE A C 1
ATOM 7685 O O . PHE A 1 1003 ? 24.937 13.243 3.150 1.00 98.38 1003 PHE A O 1
ATOM 7692 N N . LEU A 1 1004 ? 23.949 11.495 2.155 1.00 98.06 1004 LEU A N 1
ATOM 7693 C CA . LEU A 1 1004 ? 23.189 10.968 3.294 1.00 98.06 1004 LEU A CA 1
ATOM 7694 C C . LEU A 1 1004 ? 23.152 9.434 3.184 1.00 98.06 1004 LEU A C 1
ATOM 7696 O O . LEU A 1 1004 ? 23.985 8.843 2.498 1.00 98.06 1004 LEU A O 1
ATOM 7700 N N . ASN A 1 1005 ? 22.227 8.781 3.882 1.00 97.81 1005 ASN A N 1
ATOM 7701 C CA . ASN A 1 1005 ? 22.023 7.342 3.784 1.00 97.81 1005 ASN A CA 1
ATOM 7702 C C . ASN A 1 1005 ? 21.795 6.919 2.324 1.00 97.81 1005 ASN A C 1
ATOM 7704 O O . ASN A 1 1005 ? 21.024 7.554 1.594 1.00 97.81 1005 ASN A O 1
ATOM 7708 N N . VAL A 1 1006 ? 22.453 5.829 1.922 1.00 97.81 1006 VAL A N 1
ATOM 7709 C CA . VAL A 1 1006 ? 22.293 5.254 0.582 1.00 97.81 1006 VAL A CA 1
ATOM 7710 C C . VAL A 1 1006 ? 20.886 4.680 0.393 1.00 97.81 1006 VAL A C 1
ATOM 7712 O O . VAL A 1 1006 ? 20.247 4.940 -0.619 1.00 97.81 1006 VAL A O 1
ATOM 7715 N N . HIS A 1 1007 ? 20.329 4.047 1.429 1.00 95.94 1007 HIS A N 1
ATOM 7716 C CA . HIS A 1 1007 ? 18.906 3.735 1.511 1.00 95.94 1007 HIS A CA 1
ATOM 7717 C C . HIS A 1 1007 ? 18.151 4.894 2.188 1.00 95.94 1007 HIS A C 1
ATOM 7719 O O . HIS A 1 1007 ? 18.309 5.152 3.383 1.00 95.94 1007 HIS A O 1
ATOM 7725 N N . GLU A 1 1008 ? 17.294 5.586 1.438 1.00 95.75 1008 GLU A N 1
ATOM 7726 C CA . GLU A 1 1008 ? 16.456 6.688 1.918 1.00 95.75 1008 GLU A CA 1
ATOM 7727 C C . GLU A 1 1008 ? 14.968 6.437 1.617 1.00 95.75 1008 GLU A C 1
ATOM 7729 O O . GLU A 1 1008 ? 14.558 6.296 0.467 1.00 95.75 1008 GLU A O 1
ATOM 7734 N N . GLY A 1 1009 ? 14.130 6.454 2.657 1.00 90.81 1009 GLY A N 1
ATOM 7735 C CA . GLY A 1 1009 ? 12.673 6.503 2.505 1.00 90.81 1009 GLY A CA 1
ATOM 7736 C C . GLY A 1 1009 ? 12.136 7.918 2.214 1.00 90.81 1009 GLY A C 1
ATOM 7737 O O . GLY A 1 1009 ? 12.844 8.901 2.437 1.00 90.81 1009 GLY A O 1
ATOM 7738 N N . PRO A 1 1010 ? 10.862 8.050 1.785 1.00 92.38 1010 PRO A N 1
ATOM 7739 C CA . PRO A 1 1010 ? 9.832 7.012 1.767 1.00 92.38 1010 PRO A CA 1
ATOM 7740 C C . PRO A 1 1010 ? 9.547 6.448 0.360 1.00 92.38 1010 PRO A C 1
ATOM 7742 O O . PRO A 1 1010 ? 8.567 5.719 0.187 1.00 92.38 1010 PRO A O 1
ATOM 7745 N N . GLN A 1 1011 ? 10.353 6.810 -0.644 1.00 95.31 1011 GLN A N 1
ATOM 7746 C CA . GLN A 1 1011 ? 10.272 6.302 -2.015 1.00 95.31 1011 GLN A CA 1
ATOM 7747 C C . GLN A 1 1011 ? 11.065 5.002 -2.220 1.00 95.31 1011 GLN A C 1
ATOM 7749 O O . GLN A 1 1011 ? 11.976 4.676 -1.464 1.00 95.31 1011 GLN A O 1
ATOM 7754 N N . GLY A 1 1012 ? 10.710 4.265 -3.269 1.00 96.94 1012 GLY A N 1
ATOM 7755 C CA . GLY A 1 1012 ? 11.328 3.003 -3.673 1.00 96.94 1012 GLY A CA 1
ATOM 7756 C C . GLY A 1 1012 ? 10.399 2.231 -4.607 1.00 96.94 1012 GLY A C 1
ATOM 7757 O O . GLY A 1 1012 ? 9.234 2.603 -4.766 1.00 96.94 1012 GLY A O 1
ATOM 7758 N N . ILE A 1 1013 ? 10.913 1.180 -5.237 1.00 98.31 1013 ILE A N 1
ATOM 7759 C CA . ILE A 1 1013 ? 10.218 0.323 -6.200 1.00 98.31 1013 ILE A CA 1
ATOM 7760 C C . ILE A 1 1013 ? 10.300 -1.107 -5.656 1.00 98.31 1013 ILE A C 1
ATOM 7762 O O . ILE A 1 1013 ? 11.380 -1.674 -5.525 1.00 98.31 1013 ILE A O 1
ATOM 7766 N N . GLY A 1 1014 ? 9.173 -1.704 -5.275 1.00 95.94 1014 GLY A N 1
ATOM 7767 C CA . GLY A 1 1014 ? 9.201 -3.025 -4.648 1.00 95.94 1014 GLY A CA 1
ATOM 7768 C C . GLY A 1 1014 ? 7.860 -3.507 -4.114 1.00 95.94 1014 GLY A C 1
ATOM 7769 O O . GLY A 1 1014 ? 6.934 -2.726 -3.910 1.00 95.94 1014 GLY A O 1
ATOM 7770 N N . THR A 1 1015 ? 7.802 -4.794 -3.782 1.00 90.31 1015 THR A N 1
ATOM 7771 C CA . THR A 1 1015 ? 6.622 -5.483 -3.227 1.00 90.31 1015 THR A CA 1
ATOM 7772 C C . THR A 1 1015 ? 6.284 -5.119 -1.770 1.00 90.31 1015 THR A C 1
ATOM 7774 O O . THR A 1 1015 ? 5.256 -5.553 -1.248 1.00 90.31 1015 THR A O 1
ATOM 7777 N N . ARG A 1 1016 ? 7.113 -4.318 -1.081 1.00 84.25 1016 ARG A N 1
ATOM 7778 C CA . ARG A 1 1016 ? 6.857 -3.879 0.305 1.00 84.25 1016 ARG A CA 1
ATOM 7779 C C . ARG A 1 1016 ? 5.710 -2.861 0.344 1.00 84.25 1016 ARG A C 1
ATOM 7781 O O . ARG A 1 1016 ? 5.744 -1.868 -0.376 1.00 84.25 1016 ARG A O 1
ATOM 7788 N N . ALA A 1 1017 ? 4.747 -3.047 1.251 1.00 80.19 1017 ALA A N 1
ATOM 7789 C CA . ALA A 1 1017 ? 3.539 -2.213 1.344 1.00 80.19 1017 ALA A CA 1
ATOM 7790 C C . ALA A 1 1017 ? 3.811 -0.696 1.476 1.00 80.19 1017 ALA A C 1
ATOM 7792 O O . ALA A 1 1017 ? 3.062 0.109 0.927 1.00 80.19 1017 ALA A O 1
ATOM 7793 N N . VAL A 1 1018 ? 4.913 -0.299 2.126 1.00 82.19 1018 VAL A N 1
ATOM 7794 C CA . VAL A 1 1018 ? 5.339 1.110 2.246 1.00 82.19 1018 VAL A CA 1
ATOM 7795 C C . VAL A 1 1018 ? 5.562 1.790 0.886 1.00 82.19 1018 VAL A C 1
ATOM 7797 O O . VAL A 1 1018 ? 5.207 2.955 0.720 1.00 82.19 1018 VAL A O 1
ATOM 7800 N N . PHE A 1 1019 ? 6.030 1.057 -0.131 1.00 89.75 1019 PHE A N 1
ATOM 7801 C CA . PHE A 1 1019 ? 6.193 1.573 -1.497 1.00 89.75 1019 PHE A CA 1
ATOM 7802 C C . PHE A 1 1019 ? 4.861 1.754 -2.243 1.00 89.75 1019 PHE A C 1
ATOM 7804 O O . PHE A 1 1019 ? 4.858 2.219 -3.383 1.00 89.75 1019 PHE A O 1
ATOM 7811 N N . ASN A 1 1020 ? 3.733 1.413 -1.605 1.00 92.38 1020 ASN A N 1
ATOM 7812 C CA . ASN A 1 1020 ? 2.378 1.729 -2.050 1.00 92.38 1020 ASN A CA 1
ATOM 7813 C C . ASN A 1 1020 ? 1.714 2.855 -1.220 1.00 92.38 1020 ASN A C 1
ATOM 7815 O O . ASN A 1 1020 ? 0.692 3.392 -1.638 1.00 92.38 1020 ASN A O 1
ATOM 7819 N N . GLU A 1 1021 ? 2.295 3.268 -0.081 1.00 88.12 1021 GLU A N 1
ATOM 7820 C CA . GLU A 1 1021 ? 1.873 4.474 0.667 1.00 88.12 1021 GLU A CA 1
ATOM 7821 C C . GLU A 1 1021 ? 2.426 5.780 0.052 1.00 88.12 1021 GLU A C 1
ATOM 7823 O O . GLU A 1 1021 ? 1.935 6.879 0.343 1.00 88.12 1021 GLU A O 1
ATOM 7828 N N . THR A 1 1022 ? 3.454 5.672 -0.797 1.00 89.75 1022 THR A N 1
ATOM 7829 C CA . THR A 1 1022 ? 4.180 6.803 -1.392 1.00 89.75 1022 THR A CA 1
ATOM 7830 C C . THR A 1 1022 ? 4.096 6.764 -2.915 1.00 89.75 1022 THR A C 1
ATOM 7832 O O . THR A 1 1022 ? 4.650 5.878 -3.566 1.00 89.75 1022 THR A O 1
ATOM 7835 N N . SER A 1 1023 ? 3.432 7.759 -3.504 1.00 95.69 1023 SER A N 1
ATOM 7836 C CA . SER A 1 1023 ? 3.503 8.005 -4.944 1.00 95.69 1023 SER A CA 1
ATOM 7837 C C . SER A 1 1023 ? 4.861 8.582 -5.335 1.00 95.69 1023 SER A C 1
ATOM 7839 O O . SER A 1 1023 ? 5.405 9.437 -4.631 1.00 95.69 1023 SER A O 1
ATOM 7841 N N . LEU A 1 1024 ? 5.387 8.150 -6.481 1.00 98.00 1024 LEU A N 1
ATOM 7842 C CA . LEU A 1 1024 ? 6.595 8.734 -7.048 1.00 98.00 1024 LEU A CA 1
ATOM 7843 C C . LEU A 1 1024 ? 6.312 10.172 -7.500 1.00 98.00 1024 LEU A C 1
ATOM 7845 O O . LEU A 1 1024 ? 5.269 10.481 -8.092 1.00 98.00 1024 LEU A O 1
ATOM 7849 N N . LYS A 1 1025 ? 7.258 11.058 -7.197 1.00 98.00 1025 LYS A N 1
ATOM 7850 C CA . LYS A 1 1025 ? 7.192 12.498 -7.437 1.00 98.00 1025 LYS A CA 1
ATOM 7851 C C . LYS A 1 1025 ? 8.436 12.950 -8.188 1.00 98.00 1025 LYS A C 1
ATOM 7853 O O . LYS A 1 1025 ? 9.510 12.381 -8.046 1.00 98.00 1025 LYS A O 1
ATOM 7858 N N . GLU A 1 1026 ? 8.260 14.013 -8.956 1.00 98.31 1026 GLU A N 1
ATOM 7859 C CA . GLU A 1 1026 ? 9.331 14.763 -9.606 1.00 98.31 1026 GLU A CA 1
ATOM 7860 C C . GLU A 1 1026 ? 10.459 15.112 -8.615 1.00 98.31 1026 GLU A C 1
ATOM 7862 O O . GLU A 1 1026 ? 10.185 15.498 -7.480 1.00 98.31 1026 GLU A O 1
ATOM 7867 N N . ASN A 1 1027 ? 11.708 14.939 -9.051 1.00 98.56 1027 ASN A N 1
ATOM 7868 C CA . ASN A 1 1027 ? 12.952 15.089 -8.287 1.00 98.56 1027 ASN A CA 1
ATOM 7869 C C . ASN A 1 1027 ? 13.186 14.087 -7.135 1.00 98.56 1027 ASN A C 1
ATOM 7871 O O . ASN A 1 1027 ? 14.092 14.289 -6.324 1.00 98.56 1027 ASN A O 1
ATOM 7875 N N . MET A 1 1028 ? 12.443 12.979 -7.064 1.00 98.75 1028 MET A N 1
ATOM 7876 C CA . MET A 1 1028 ? 12.887 11.819 -6.280 1.00 98.75 1028 MET A CA 1
ATOM 7877 C C . MET A 1 1028 ? 14.090 11.142 -6.950 1.00 98.75 1028 MET A C 1
ATOM 7879 O O . MET A 1 1028 ? 14.108 11.006 -8.172 1.00 98.75 1028 MET A O 1
ATOM 7883 N N . VAL A 1 1029 ? 15.058 10.692 -6.147 1.00 98.75 1029 VAL A N 1
ATOM 7884 C CA . VAL A 1 1029 ? 16.195 9.855 -6.581 1.00 98.75 1029 VAL A CA 1
ATOM 7885 C C . VAL A 1 1029 ? 16.026 8.459 -5.985 1.00 98.75 1029 VAL A C 1
ATOM 7887 O O . VAL A 1 1029 ? 15.681 8.350 -4.800 1.00 98.75 1029 VAL A O 1
ATOM 7890 N N . ILE A 1 1030 ? 16.196 7.429 -6.819 1.00 98.50 1030 ILE A N 1
ATOM 7891 C CA . ILE A 1 1030 ? 15.874 6.017 -6.544 1.00 98.50 1030 ILE A CA 1
ATOM 7892 C C . ILE A 1 1030 ? 16.886 5.106 -7.265 1.00 98.50 1030 ILE A C 1
ATOM 7894 O O . ILE A 1 1030 ? 17.360 5.492 -8.331 1.00 98.50 1030 ILE A O 1
ATOM 7898 N N . SER A 1 1031 ? 17.198 3.919 -6.740 1.00 98.75 1031 SER A N 1
ATOM 7899 C CA . SER A 1 1031 ? 17.862 2.843 -7.493 1.00 98.75 1031 SER A CA 1
ATOM 7900 C C . SER A 1 1031 ? 16.898 2.099 -8.432 1.00 98.75 1031 SER A C 1
ATOM 7902 O O . SER A 1 1031 ? 15.671 2.188 -8.321 1.00 98.75 1031 SER A O 1
ATOM 7904 N N . ASN A 1 1032 ? 17.482 1.401 -9.401 1.00 98.75 1032 ASN A N 1
ATOM 7905 C CA . ASN A 1 1032 ? 16.854 0.491 -10.354 1.00 98.75 1032 ASN A CA 1
ATOM 7906 C C . ASN A 1 1032 ? 17.789 -0.721 -10.445 1.00 98.75 1032 ASN A C 1
ATOM 7908 O O . ASN A 1 1032 ? 18.730 -0.673 -11.227 1.00 98.75 1032 ASN A O 1
ATOM 7912 N N . GLU A 1 1033 ? 17.589 -1.712 -9.573 1.00 98.56 1033 GLU A N 1
ATOM 7913 C CA . GLU A 1 1033 ? 18.562 -2.749 -9.161 1.00 98.56 1033 GLU A CA 1
ATOM 7914 C C . GLU A 1 1033 ? 18.110 -4.219 -9.391 1.00 98.56 1033 GLU A C 1
ATOM 7916 O O . GLU A 1 1033 ? 18.387 -5.073 -8.545 1.00 98.56 1033 GLU A O 1
ATOM 7921 N N . PRO A 1 1034 ? 17.383 -4.595 -10.465 1.00 98.62 1034 PRO A N 1
ATOM 7922 C CA . PRO A 1 1034 ? 16.940 -5.981 -10.626 1.00 98.62 1034 PRO A CA 1
ATOM 7923 C C . PRO A 1 1034 ? 18.107 -6.978 -10.682 1.00 98.62 1034 PRO A C 1
ATOM 7925 O O . PRO A 1 1034 ? 19.222 -6.664 -11.113 1.00 98.62 1034 PRO A O 1
ATOM 7928 N N . GLY A 1 1035 ? 17.825 -8.222 -10.291 1.00 98.19 1035 GLY A N 1
ATOM 7929 C CA . GLY A 1 1035 ? 18.818 -9.291 -10.263 1.00 98.19 1035 GLY A CA 1
ATOM 7930 C C . GLY A 1 1035 ? 18.236 -10.697 -10.376 1.00 98.19 1035 GLY A C 1
ATOM 7931 O O . GLY A 1 1035 ? 17.033 -10.886 -10.529 1.00 98.19 1035 GLY A O 1
ATOM 7932 N N . TYR A 1 1036 ? 19.110 -11.694 -10.311 1.00 98.19 1036 TYR A N 1
ATOM 7933 C CA . TYR A 1 1036 ? 18.785 -13.115 -10.206 1.00 98.19 1036 TYR A CA 1
ATOM 7934 C C . TYR A 1 1036 ? 19.929 -13.843 -9.488 1.00 98.19 1036 TYR A C 1
ATOM 7936 O O . TYR A 1 1036 ? 21.096 -13.531 -9.719 1.00 98.19 1036 TYR A O 1
ATOM 7944 N N . TYR A 1 1037 ? 19.607 -14.808 -8.624 1.00 95.75 1037 TYR A N 1
ATOM 7945 C CA . TYR A 1 1037 ? 20.575 -15.482 -7.755 1.00 95.75 1037 TYR A CA 1
ATOM 7946 C C . TYR A 1 1037 ? 20.318 -16.987 -7.779 1.00 95.75 1037 TYR A C 1
ATOM 7948 O O . TYR A 1 1037 ? 19.286 -17.461 -7.302 1.00 95.75 1037 TYR A O 1
ATOM 7956 N N . GLU A 1 1038 ? 21.262 -17.730 -8.342 1.00 94.69 1038 GLU A N 1
ATOM 7957 C CA . GLU A 1 1038 ? 21.248 -19.184 -8.412 1.00 94.69 1038 GLU A CA 1
ATOM 7958 C C . GLU A 1 1038 ? 21.940 -19.710 -7.145 1.00 94.69 1038 GLU A C 1
ATOM 7960 O O . GLU A 1 1038 ? 23.172 -19.765 -7.080 1.00 94.69 1038 GLU A O 1
ATOM 7965 N N . ASP A 1 1039 ? 21.143 -20.014 -6.108 1.00 86.00 1039 ASP A N 1
ATOM 7966 C CA . ASP A 1 1039 ? 21.610 -20.387 -4.761 1.00 86.00 1039 ASP A CA 1
ATOM 7967 C C . ASP A 1 1039 ? 22.766 -21.414 -4.823 1.00 86.00 1039 ASP A C 1
ATOM 7969 O O . ASP A 1 1039 ? 22.582 -22.568 -5.212 1.00 86.00 1039 ASP A O 1
ATOM 7973 N N . GLY A 1 1040 ? 23.970 -20.990 -4.419 1.00 84.94 1040 GLY A N 1
ATOM 7974 C CA . GLY A 1 1040 ? 25.170 -21.834 -4.381 1.00 84.94 1040 GLY A CA 1
ATOM 7975 C C . GLY A 1 1040 ? 25.966 -21.958 -5.690 1.00 84.94 1040 GLY A C 1
ATOM 7976 O O . GLY A 1 1040 ? 26.915 -22.738 -5.712 1.00 84.94 1040 GLY A O 1
ATOM 7977 N N . LYS A 1 1041 ? 25.637 -21.211 -6.757 1.00 93.38 1041 LYS A N 1
ATOM 7978 C CA . LYS A 1 1041 ? 26.410 -21.209 -8.019 1.00 93.38 1041 LYS A CA 1
ATOM 7979 C C . LYS A 1 1041 ? 26.908 -19.834 -8.448 1.00 93.38 1041 LYS A C 1
ATOM 7981 O O . LYS A 1 1041 ? 28.100 -19.686 -8.679 1.00 93.38 1041 LYS A O 1
ATOM 7986 N N . TRP A 1 1042 ? 26.013 -18.857 -8.592 1.00 96.31 1042 TRP A N 1
ATOM 7987 C CA . TRP A 1 1042 ? 26.329 -17.513 -9.092 1.00 96.31 1042 TRP A CA 1
ATOM 7988 C C . TRP A 1 1042 ? 25.140 -16.561 -8.909 1.00 96.31 1042 TRP A C 1
ATOM 7990 O O . TRP A 1 1042 ? 24.012 -16.984 -8.658 1.00 96.31 1042 TRP A O 1
ATOM 8000 N N . GLY A 1 1043 ? 25.373 -15.257 -9.049 1.00 96.88 1043 GLY A N 1
ATOM 8001 C CA . GLY A 1 1043 ? 24.307 -14.258 -9.034 1.00 96.88 1043 GLY A CA 1
ATOM 8002 C C . GLY A 1 1043 ? 24.627 -13.055 -9.906 1.00 96.88 1043 GLY A C 1
ATOM 8003 O O . GLY A 1 1043 ? 25.777 -12.807 -10.263 1.00 96.88 1043 GLY A O 1
ATOM 8004 N N . ILE A 1 1044 ? 23.574 -12.349 -10.298 1.00 98.69 1044 ILE A N 1
ATOM 8005 C CA . ILE A 1 1044 ? 23.588 -11.260 -11.269 1.00 98.69 1044 ILE A CA 1
ATOM 8006 C C . ILE A 1 1044 ? 22.718 -10.135 -10.725 1.00 98.69 1044 ILE A C 1
ATOM 8008 O O . ILE A 1 1044 ? 21.578 -10.370 -10.335 1.00 98.69 1044 ILE A O 1
ATOM 8012 N N . ARG A 1 1045 ? 23.220 -8.905 -10.769 1.00 98.81 1045 ARG A N 1
ATOM 8013 C CA . ARG A 1 1045 ? 22.449 -7.675 -10.555 1.00 98.81 1045 ARG A CA 1
ATOM 8014 C C . ARG A 1 1045 ? 22.970 -6.588 -11.499 1.00 98.81 1045 ARG A C 1
ATOM 8016 O O . ARG A 1 1045 ? 24.152 -6.586 -11.870 1.00 98.81 1045 ARG A O 1
ATOM 8023 N N . ILE A 1 1046 ? 22.080 -5.725 -11.973 1.00 98.88 1046 ILE A N 1
ATOM 8024 C CA . ILE A 1 1046 ? 22.400 -4.605 -12.871 1.00 98.88 1046 ILE A CA 1
ATOM 8025 C C . ILE A 1 1046 ? 21.698 -3.385 -12.302 1.00 98.88 1046 ILE A C 1
ATOM 8027 O O . ILE A 1 1046 ? 20.493 -3.439 -12.088 1.00 98.88 1046 ILE A O 1
ATOM 8031 N N . GLU A 1 1047 ? 22.454 -2.321 -12.030 1.00 98.94 1047 GLU A N 1
ATOM 8032 C CA . GLU A 1 1047 ? 21.921 -1.214 -11.247 1.00 98.94 1047 GLU A CA 1
ATOM 8033 C C . GLU A 1 1047 ? 22.344 0.178 -11.708 1.00 98.94 1047 GLU A C 1
ATOM 8035 O O . GLU A 1 1047 ? 23.518 0.455 -11.950 1.00 98.94 1047 GLU A O 1
ATOM 8040 N N . ASN A 1 1048 ? 21.379 1.090 -11.754 1.00 98.88 1048 ASN A N 1
ATOM 8041 C CA . ASN A 1 1048 ? 21.603 2.520 -11.919 1.00 98.88 1048 ASN A CA 1
ATOM 8042 C C . ASN A 1 1048 ? 20.784 3.276 -10.870 1.00 98.88 1048 ASN A C 1
ATOM 8044 O O . ASN A 1 1048 ? 19.645 2.898 -10.597 1.00 98.88 1048 ASN A O 1
ATOM 8048 N N . LEU A 1 1049 ? 21.287 4.414 -10.392 1.00 98.81 1049 LEU A N 1
ATOM 8049 C CA . LEU A 1 1049 ? 20.413 5.433 -9.819 1.00 98.81 1049 LEU A CA 1
ATOM 8050 C C . LEU A 1 1049 ? 19.704 6.214 -10.928 1.00 98.81 1049 LEU A C 1
ATOM 8052 O O . LEU A 1 1049 ? 20.269 6.472 -11.994 1.00 98.81 1049 LEU A O 1
ATOM 8056 N N . VAL A 1 1050 ? 18.468 6.617 -10.653 1.00 98.75 1050 VAL A N 1
ATOM 8057 C CA . VAL A 1 1050 ? 17.578 7.358 -11.549 1.00 98.75 1050 VAL A CA 1
ATOM 8058 C C . VAL A 1 1050 ? 16.911 8.527 -10.820 1.00 98.75 1050 VAL A C 1
ATOM 8060 O O . VAL A 1 1050 ? 16.521 8.418 -9.655 1.00 98.75 1050 VAL A O 1
ATOM 8063 N N . ILE A 1 1051 ? 16.733 9.654 -11.516 1.00 98.81 1051 ILE A N 1
ATOM 8064 C CA . ILE A 1 1051 ? 15.891 10.771 -11.067 1.00 98.81 1051 ILE A CA 1
ATOM 8065 C C . ILE A 1 1051 ? 14.507 10.640 -11.709 1.00 98.81 1051 ILE A C 1
ATOM 8067 O O . ILE A 1 1051 ? 14.394 10.457 -12.918 1.00 98.81 1051 ILE A O 1
ATOM 8071 N N . VAL A 1 1052 ? 13.438 10.815 -10.936 1.00 98.81 1052 VAL A N 1
ATOM 8072 C CA . VAL A 1 1052 ? 12.070 10.943 -11.460 1.00 98.81 1052 VAL A CA 1
ATOM 8073 C C . VAL A 1 1052 ? 11.871 12.340 -12.065 1.00 98.81 1052 VAL A C 1
ATOM 8075 O O . VAL A 1 1052 ? 11.973 13.351 -11.366 1.00 98.81 1052 VAL A O 1
ATOM 8078 N N . ARG A 1 1053 ? 11.545 12.429 -13.358 1.00 98.50 1053 ARG A N 1
ATOM 8079 C CA . ARG A 1 1053 ? 11.424 13.689 -14.125 1.00 98.50 1053 ARG A CA 1
ATOM 8080 C C . ARG A 1 1053 ? 10.107 13.765 -14.912 1.00 98.50 1053 ARG A C 1
ATOM 8082 O O . ARG A 1 1053 ? 9.483 12.733 -15.140 1.00 98.50 1053 ARG A O 1
ATOM 8089 N N . PRO A 1 1054 ? 9.647 14.951 -15.358 1.00 97.94 1054 PRO A N 1
ATOM 8090 C CA . PRO A 1 1054 ? 8.450 15.068 -16.195 1.00 97.94 1054 PRO A CA 1
ATOM 8091 C C . PRO A 1 1054 ? 8.617 14.418 -17.570 1.00 97.94 1054 PRO A C 1
ATOM 8093 O O . PRO A 1 1054 ? 9.532 14.760 -18.319 1.00 97.94 1054 PRO A O 1
ATOM 8096 N N . ALA A 1 1055 ? 7.677 13.554 -17.950 1.00 97.56 1055 ALA A N 1
ATOM 8097 C CA . ALA A 1 1055 ? 7.620 13.006 -19.301 1.00 97.56 1055 ALA A CA 1
ATOM 8098 C C . ALA A 1 1055 ? 6.872 13.951 -20.254 1.00 97.56 1055 ALA A C 1
ATOM 8100 O O . ALA A 1 1055 ? 5.783 14.440 -19.945 1.00 97.56 1055 ALA A O 1
ATOM 8101 N N . LYS A 1 1056 ? 7.418 14.151 -21.459 1.00 94.12 1056 LYS A N 1
ATOM 8102 C CA . LYS A 1 1056 ? 6.715 14.811 -22.570 1.00 94.12 1056 LYS A CA 1
ATOM 8103 C C . LYS A 1 1056 ? 5.979 13.762 -23.401 1.00 94.12 1056 LYS A C 1
ATOM 8105 O O . LYS A 1 1056 ? 6.551 13.173 -24.313 1.00 94.12 1056 LYS A O 1
ATOM 8110 N N . THR A 1 1057 ? 4.713 13.524 -23.081 1.00 95.56 1057 THR A N 1
ATOM 8111 C CA . THR A 1 1057 ? 3.842 12.596 -23.814 1.00 95.56 1057 THR A CA 1
ATOM 8112 C C . THR A 1 1057 ? 3.104 13.294 -24.970 1.00 95.56 1057 THR A C 1
ATOM 8114 O O . THR A 1 1057 ? 2.779 14.476 -24.851 1.00 95.56 1057 THR A O 1
ATOM 8117 N N . PRO A 1 1058 ? 2.757 12.590 -26.071 1.00 95.31 1058 PRO A N 1
ATOM 8118 C CA . PRO A 1 1058 ? 1.950 13.165 -27.160 1.00 95.31 1058 PRO A CA 1
ATOM 8119 C C . PRO A 1 1058 ? 0.535 13.594 -26.739 1.00 95.31 1058 PRO A C 1
ATOM 8121 O O . PRO A 1 1058 ? -0.074 14.434 -27.390 1.00 95.31 1058 PRO A O 1
ATOM 8124 N N . ASN A 1 1059 ? 0.014 13.012 -25.653 1.00 94.06 1059 ASN A N 1
ATOM 8125 C CA . ASN A 1 1059 ? -1.292 13.306 -25.066 1.00 94.06 1059 ASN A CA 1
ATOM 8126 C C . ASN A 1 1059 ? -1.151 13.451 -23.542 1.00 94.06 1059 ASN A C 1
ATOM 8128 O O . ASN A 1 1059 ? -0.352 12.738 -22.933 1.00 94.06 1059 ASN A O 1
ATOM 8132 N N . ASN A 1 1060 ? -1.962 14.304 -22.911 1.00 89.88 1060 ASN A N 1
ATOM 8133 C CA . ASN A 1 1060 ? -2.031 14.439 -21.450 1.00 89.88 1060 ASN A CA 1
ATOM 8134 C C . ASN A 1 1060 ? -3.454 14.121 -20.953 1.00 89.88 1060 ASN A C 1
ATOM 8136 O O . ASN A 1 1060 ? -4.294 15.011 -20.820 1.00 89.88 1060 ASN A O 1
ATOM 8140 N N . PHE A 1 1061 ? -3.744 12.834 -20.734 1.00 87.62 1061 PHE A N 1
ATOM 8141 C CA . PHE A 1 1061 ? -5.080 12.376 -20.345 1.00 87.62 1061 PHE A CA 1
ATOM 8142 C C . PHE A 1 1061 ? -5.512 12.956 -18.987 1.00 87.62 1061 PHE A C 1
ATOM 8144 O O . PHE A 1 1061 ? -4.774 12.881 -18.002 1.00 87.62 1061 PHE A O 1
ATOM 8151 N N . GLY A 1 1062 ? -6.706 13.557 -18.941 1.00 88.75 1062 GLY A N 1
ATOM 8152 C CA . GLY A 1 1062 ? -7.250 14.210 -17.742 1.00 88.75 1062 GLY A CA 1
ATOM 8153 C C . GLY A 1 1062 ? -6.386 15.351 -17.188 1.00 88.75 1062 GLY A C 1
ATOM 8154 O O . GLY A 1 1062 ? -6.483 15.656 -16.003 1.00 88.75 1062 GLY A O 1
ATOM 8155 N N . SER A 1 1063 ? -5.487 15.928 -17.998 1.00 88.50 1063 SER A N 1
ATOM 8156 C CA . SER A 1 1063 ? -4.456 16.893 -17.571 1.00 88.50 1063 SER A CA 1
ATOM 8157 C C . SER A 1 1063 ? -3.519 16.397 -16.453 1.00 88.50 1063 SER A C 1
ATOM 8159 O O . SER A 1 1063 ? -2.775 17.193 -15.880 1.00 88.50 1063 SER A O 1
ATOM 8161 N N . LYS A 1 1064 ? -3.513 15.087 -16.159 1.00 88.06 1064 LYS A N 1
ATOM 8162 C CA . LYS A 1 1064 ? -2.885 14.475 -14.974 1.00 88.06 1064 LYS A CA 1
ATOM 8163 C C . LYS A 1 1064 ? -1.362 14.657 -14.909 1.00 88.06 1064 LYS A C 1
ATOM 8165 O O . LYS A 1 1064 ? -0.790 14.696 -13.821 1.00 88.06 1064 LYS A O 1
ATOM 8170 N N . GLY A 1 1065 ? -0.713 14.789 -16.064 1.00 95.75 1065 GLY A N 1
ATOM 8171 C CA . GLY A 1 1065 ? 0.739 14.847 -16.194 1.00 95.75 1065 GLY A CA 1
ATOM 8172 C C . GLY A 1 1065 ? 1.397 13.473 -16.048 1.00 95.75 1065 GLY A C 1
ATOM 8173 O O . GLY A 1 1065 ? 0.880 12.572 -15.385 1.00 95.75 1065 GLY A O 1
ATOM 8174 N N . TYR A 1 1066 ? 2.560 13.325 -16.678 1.00 98.12 1066 TYR A N 1
ATOM 8175 C CA . TYR A 1 1066 ? 3.328 12.084 -16.716 1.00 98.12 1066 TYR A CA 1
ATOM 8176 C C . TYR A 1 1066 ? 4.760 12.310 -16.225 1.00 98.12 1066 TYR A C 1
ATOM 8178 O O . TYR A 1 1066 ? 5.274 13.432 -16.219 1.00 98.12 1066 TYR A O 1
ATOM 8186 N N . LEU A 1 1067 ? 5.380 11.222 -15.794 1.00 98.69 1067 LEU A N 1
ATOM 8187 C CA . LEU A 1 1067 ? 6.730 11.108 -15.271 1.00 98.69 1067 LEU A CA 1
ATOM 8188 C C . LEU A 1 1067 ? 7.488 10.026 -16.053 1.00 98.69 1067 LEU A C 1
ATOM 8190 O O . LEU A 1 1067 ? 6.876 9.152 -16.667 1.00 98.69 1067 LEU A O 1
ATOM 8194 N N . THR A 1 1068 ? 8.808 10.135 -16.039 1.00 98.62 1068 THR A N 1
ATOM 8195 C CA . THR A 1 1068 ? 9.806 9.229 -16.621 1.00 98.62 1068 THR A CA 1
ATOM 8196 C C . THR A 1 1068 ? 11.026 9.220 -15.701 1.00 98.62 1068 THR A C 1
ATOM 8198 O O . THR A 1 1068 ? 11.094 10.028 -14.769 1.00 98.62 1068 THR A O 1
ATOM 8201 N N . PHE A 1 1069 ? 12.002 8.363 -15.971 1.00 98.62 1069 PHE A N 1
ATOM 8202 C CA . PHE A 1 1069 ? 13.303 8.408 -15.310 1.00 98.62 1069 PHE A CA 1
ATOM 8203 C C . PHE A 1 1069 ? 14.366 9.163 -16.137 1.00 98.62 1069 PHE A C 1
ATOM 8205 O O . PHE A 1 1069 ? 14.181 9.429 -17.327 1.00 98.62 1069 PHE A O 1
ATOM 8212 N N . GLU A 1 1070 ? 15.441 9.568 -15.458 1.00 98.25 1070 GLU A N 1
ATOM 8213 C CA . GLU A 1 1070 ? 16.687 10.148 -15.977 1.00 98.25 1070 GLU A CA 1
ATOM 8214 C C . GLU A 1 1070 ? 17.841 9.430 -15.255 1.00 98.25 1070 GLU A C 1
ATOM 8216 O O . GLU A 1 1070 ? 18.016 9.625 -14.049 1.00 98.25 1070 GLU A O 1
ATOM 8221 N N . HIS A 1 1071 ? 18.601 8.578 -15.950 1.00 98.06 1071 HIS A N 1
ATOM 8222 C CA . HIS A 1 1071 ? 19.674 7.781 -15.344 1.00 98.06 1071 HIS A CA 1
ATOM 8223 C C . HIS A 1 1071 ? 20.900 8.619 -14.940 1.00 98.06 1071 HIS A C 1
ATOM 8225 O O . HIS A 1 1071 ? 21.415 9.446 -15.696 1.00 98.06 1071 HIS A O 1
ATOM 8231 N N . LEU A 1 1072 ? 21.392 8.372 -13.725 1.00 98.44 1072 LEU A N 1
ATOM 8232 C CA . LEU A 1 1072 ? 22.563 9.020 -13.130 1.00 98.44 1072 LEU A CA 1
ATOM 8233 C C . LEU A 1 1072 ? 23.843 8.213 -13.337 1.00 98.44 1072 LEU A C 1
ATOM 8235 O O . LEU A 1 1072 ? 24.870 8.782 -13.701 1.00 98.44 1072 LEU A O 1
ATOM 8239 N N . THR A 1 1073 ? 23.795 6.904 -13.084 1.00 98.62 1073 THR A N 1
ATOM 8240 C CA . THR A 1 1073 ? 24.975 6.028 -13.031 1.00 98.62 1073 THR A CA 1
ATOM 8241 C C . THR A 1 1073 ? 25.651 5.892 -14.394 1.00 98.62 1073 THR A C 1
ATOM 8243 O O . THR A 1 1073 ? 25.022 5.497 -15.375 1.00 98.62 1073 THR A O 1
ATOM 8246 N N . MET A 1 1074 ? 26.957 6.180 -14.450 1.00 98.31 1074 MET A N 1
ATOM 8247 C CA . MET A 1 1074 ? 27.744 6.217 -15.689 1.00 98.31 1074 MET A CA 1
ATOM 8248 C C . MET A 1 1074 ? 28.792 5.093 -15.745 1.00 98.31 1074 MET A C 1
ATOM 8250 O O . MET A 1 1074 ? 29.988 5.351 -15.634 1.00 98.31 1074 MET A O 1
ATOM 8254 N N . CYS A 1 1075 ? 28.366 3.839 -15.918 1.00 98.38 1075 CYS A N 1
ATOM 8255 C CA . CYS A 1 1075 ? 29.279 2.694 -16.019 1.00 98.38 1075 CYS A CA 1
ATOM 8256 C C . CYS A 1 1075 ? 28.804 1.698 -17.096 1.00 98.38 1075 CYS A C 1
ATOM 8258 O O . CYS A 1 1075 ? 27.627 1.329 -17.067 1.00 98.38 1075 CYS A O 1
ATOM 8260 N N . PRO A 1 1076 ? 29.668 1.216 -18.017 1.00 98.38 1076 PRO A N 1
ATOM 8261 C CA . PRO A 1 1076 ? 29.257 0.292 -19.081 1.00 98.38 1076 PRO A CA 1
ATOM 8262 C C . PRO A 1 1076 ? 28.599 -0.992 -18.560 1.00 98.38 1076 PRO A C 1
ATOM 8264 O O . PRO A 1 1076 ? 28.873 -1.425 -17.440 1.00 98.38 1076 PRO A O 1
ATOM 8267 N N . ILE A 1 1077 ? 27.760 -1.609 -19.393 1.00 98.62 1077 ILE A N 1
ATOM 8268 C CA . ILE A 1 1077 ? 27.106 -2.903 -19.152 1.00 98.62 1077 ILE A CA 1
ATOM 8269 C C . ILE A 1 1077 ? 27.704 -3.915 -20.143 1.00 98.62 1077 ILE A C 1
ATOM 8271 O O . ILE A 1 1077 ? 27.847 -3.617 -21.329 1.00 98.62 1077 ILE A O 1
ATOM 8275 N N . GLN A 1 1078 ? 28.111 -5.102 -19.682 1.00 97.94 1078 GLN A N 1
ATOM 8276 C CA . GLN A 1 1078 ? 28.905 -6.014 -20.512 1.00 97.94 1078 GLN A CA 1
ATOM 8277 C C . GLN A 1 1078 ? 28.092 -6.651 -21.653 1.00 97.94 1078 GLN A C 1
ATOM 8279 O O . GLN A 1 1078 ? 27.350 -7.611 -21.456 1.00 97.94 1078 GLN A O 1
ATOM 8284 N N . VAL A 1 1079 ? 28.324 -6.188 -22.884 1.00 97.44 1079 VAL A N 1
ATOM 8285 C CA . VAL A 1 1079 ? 27.637 -6.679 -24.095 1.00 97.44 1079 VAL A CA 1
ATOM 8286 C C . VAL A 1 1079 ? 27.821 -8.183 -24.337 1.00 97.44 1079 VAL A C 1
ATOM 8288 O O . VAL A 1 1079 ? 26.904 -8.838 -24.816 1.00 97.44 1079 VAL A O 1
ATOM 8291 N N . SER A 1 1080 ? 28.962 -8.777 -23.973 1.00 96.00 1080 SER A N 1
ATOM 8292 C CA . SER A 1 1080 ? 29.193 -10.220 -24.166 1.00 96.00 1080 SER A CA 1
ATOM 8293 C C . SER A 1 1080 ? 28.416 -11.135 -23.205 1.00 96.00 1080 SER A C 1
ATOM 8295 O O . SER A 1 1080 ? 28.552 -12.352 -23.305 1.00 96.00 1080 SER A O 1
ATOM 8297 N N . LEU A 1 1081 ? 27.621 -10.571 -22.288 1.00 98.06 1081 LEU A N 1
ATOM 8298 C CA . LEU A 1 1081 ? 26.622 -11.286 -21.485 1.00 98.06 1081 LEU A CA 1
ATOM 8299 C C . LEU A 1 1081 ? 25.185 -11.105 -22.023 1.00 98.06 1081 LEU A C 1
ATOM 8301 O O . LEU A 1 1081 ? 24.246 -11.592 -21.405 1.00 98.06 1081 LEU A O 1
ATOM 8305 N N . VAL A 1 1082 ? 24.994 -10.433 -23.165 1.00 98.44 1082 VAL A N 1
ATOM 8306 C CA . VAL A 1 1082 ? 23.667 -10.124 -23.724 1.00 98.44 1082 VAL A CA 1
ATOM 8307 C C . VAL A 1 1082 ? 23.302 -11.063 -24.878 1.00 98.44 1082 VAL A C 1
ATOM 8309 O O . VAL A 1 1082 ? 24.007 -11.140 -25.884 1.00 98.44 1082 VAL A O 1
ATOM 8312 N N . ASP A 1 1083 ? 22.153 -11.727 -24.763 1.00 98.19 1083 ASP A N 1
ATOM 8313 C CA . ASP A 1 1083 ? 21.470 -12.403 -25.864 1.00 98.19 1083 ASP A CA 1
ATOM 8314 C C . ASP A 1 1083 ? 20.745 -11.354 -26.719 1.00 98.19 1083 ASP A C 1
ATOM 8316 O O . ASP A 1 1083 ? 19.704 -10.798 -26.353 1.00 98.19 1083 ASP A O 1
ATOM 8320 N N . ALA A 1 1084 ? 21.332 -11.068 -27.877 1.00 96.44 1084 ALA A N 1
ATOM 8321 C CA . ALA A 1 1084 ? 20.824 -10.075 -28.806 1.00 96.44 1084 ALA A CA 1
ATOM 8322 C C . ALA A 1 1084 ? 19.457 -10.447 -29.414 1.00 96.44 1084 ALA A C 1
ATOM 8324 O O . ALA A 1 1084 ? 18.794 -9.544 -29.921 1.00 96.44 1084 ALA A O 1
ATOM 8325 N N . ASP A 1 1085 ? 19.016 -11.707 -29.369 1.00 97.44 1085 ASP A N 1
ATOM 8326 C CA . ASP A 1 1085 ? 17.731 -12.131 -29.945 1.00 97.44 1085 ASP A CA 1
ATOM 8327 C C . ASP A 1 1085 ? 16.568 -12.043 -28.936 1.00 97.44 1085 ASP A C 1
ATOM 8329 O O . ASP A 1 1085 ? 15.402 -12.063 -29.334 1.00 97.44 1085 ASP A O 1
ATOM 8333 N N . LEU A 1 1086 ? 16.859 -11.871 -27.637 1.00 97.75 1086 LEU A N 1
ATOM 8334 C CA . LEU A 1 1086 ? 15.846 -11.593 -26.606 1.00 97.75 1086 LEU A CA 1
ATOM 8335 C C . LEU A 1 1086 ? 15.514 -10.095 -26.474 1.00 97.75 1086 LEU A C 1
ATOM 8337 O O . LEU A 1 1086 ? 14.411 -9.751 -26.046 1.00 97.75 1086 LEU A O 1
ATOM 8341 N N . LEU A 1 1087 ? 16.436 -9.191 -26.819 1.00 98.19 1087 LEU A N 1
ATOM 8342 C CA . LEU A 1 1087 ? 16.215 -7.743 -26.707 1.00 98.19 1087 LEU A CA 1
ATOM 8343 C C . LEU A 1 1087 ? 15.361 -7.182 -27.854 1.00 98.19 1087 LEU A C 1
ATOM 8345 O O . LEU A 1 1087 ? 15.614 -7.456 -29.030 1.00 98.19 1087 LEU A O 1
ATOM 8349 N N . THR A 1 1088 ? 14.400 -6.307 -27.532 1.00 97.94 1088 THR A N 1
ATOM 8350 C CA . THR A 1 1088 ? 13.669 -5.555 -28.564 1.00 97.94 1088 THR A CA 1
ATOM 8351 C C . THR A 1 1088 ? 14.587 -4.545 -29.258 1.00 97.94 1088 THR A C 1
ATOM 8353 O O . THR A 1 1088 ? 15.649 -4.175 -28.746 1.00 97.94 1088 THR A O 1
ATOM 8356 N N . ARG A 1 1089 ? 14.172 -4.048 -30.432 1.00 97.56 1089 ARG A N 1
ATOM 8357 C CA . ARG A 1 1089 ? 14.904 -2.998 -31.162 1.00 97.56 1089 ARG A CA 1
ATOM 8358 C C . ARG A 1 1089 ? 15.150 -1.771 -30.280 1.00 97.56 1089 ARG A C 1
ATOM 8360 O O . ARG A 1 1089 ? 16.217 -1.171 -30.347 1.00 97.56 1089 ARG A O 1
ATOM 8367 N N . GLU A 1 1090 ? 14.172 -1.408 -29.464 1.00 97.88 1090 GLU A N 1
ATOM 8368 C CA . GLU A 1 1090 ? 14.231 -0.245 -28.590 1.00 97.88 1090 GLU A CA 1
ATOM 8369 C C . GLU A 1 1090 ? 15.097 -0.486 -27.339 1.00 97.88 1090 GLU A C 1
ATOM 8371 O O . GLU A 1 1090 ? 15.705 0.462 -26.847 1.00 97.88 1090 GLU A O 1
ATOM 8376 N N . ASP A 1 1091 ? 15.219 -1.728 -26.853 1.00 98.19 1091 ASP A N 1
ATOM 8377 C CA . ASP A 1 1091 ? 16.157 -2.077 -25.768 1.00 98.19 1091 ASP A CA 1
ATOM 8378 C C . ASP A 1 1091 ? 17.607 -2.023 -26.262 1.00 98.19 1091 ASP A C 1
ATOM 8380 O O . ASP A 1 1091 ? 18.478 -1.448 -25.609 1.00 98.19 1091 ASP A O 1
ATOM 8384 N N . LYS A 1 1092 ? 17.853 -2.556 -27.467 1.00 98.44 1092 LYS A N 1
ATOM 8385 C CA . LYS A 1 1092 ? 19.134 -2.421 -28.174 1.00 98.44 1092 LYS A CA 1
ATOM 8386 C C . LYS A 1 1092 ? 19.483 -0.953 -28.388 1.00 98.44 1092 LYS A C 1
ATOM 8388 O O . LYS A 1 1092 ? 20.613 -0.551 -28.128 1.00 98.44 1092 LYS A O 1
ATOM 8393 N N . GLN A 1 1093 ? 18.528 -0.142 -28.849 1.00 98.00 1093 GLN A N 1
ATOM 8394 C CA . GLN A 1 1093 ? 18.736 1.294 -29.030 1.00 98.00 1093 GLN A CA 1
ATOM 8395 C C . GLN A 1 1093 ? 19.124 1.966 -27.706 1.00 98.00 1093 GLN A C 1
ATOM 8397 O O . GLN A 1 1093 ? 20.162 2.621 -27.669 1.00 98.00 1093 GLN A O 1
ATOM 8402 N N . TRP A 1 1094 ? 18.374 1.731 -26.622 1.00 98.38 1094 TRP A N 1
ATOM 8403 C CA . TRP A 1 1094 ? 18.692 2.272 -25.295 1.00 98.38 1094 TRP A CA 1
ATOM 8404 C C . TRP A 1 1094 ? 20.098 1.878 -24.826 1.00 98.38 1094 TRP A C 1
ATOM 8406 O O . TRP A 1 1094 ? 20.850 2.739 -24.384 1.00 98.38 1094 TRP A O 1
ATOM 8416 N N . LEU A 1 1095 ? 20.497 0.609 -24.975 1.00 98.56 1095 LEU A N 1
ATOM 8417 C CA . LEU A 1 1095 ? 21.813 0.135 -24.525 1.00 98.56 1095 LEU A CA 1
ATOM 8418 C C . LEU A 1 1095 ? 22.959 0.786 -25.317 1.00 98.56 1095 LEU A C 1
ATOM 8420 O O . LEU A 1 1095 ? 23.971 1.188 -24.744 1.00 98.56 1095 LEU A O 1
ATOM 8424 N N . ASN A 1 1096 ? 22.778 0.931 -26.633 1.00 98.12 1096 ASN A N 1
ATOM 8425 C CA . ASN A 1 1096 ? 23.724 1.627 -27.503 1.00 98.12 1096 ASN A CA 1
ATOM 8426 C C . ASN A 1 1096 ? 23.822 3.130 -27.155 1.00 98.12 1096 ASN A C 1
ATOM 8428 O O . ASN A 1 1096 ? 24.928 3.664 -27.082 1.00 98.12 1096 ASN A O 1
ATOM 8432 N N . GLU A 1 1097 ? 22.694 3.806 -26.919 1.00 98.25 1097 GLU A N 1
ATOM 8433 C CA . GLU A 1 1097 ? 22.637 5.231 -26.549 1.00 98.25 1097 GLU A CA 1
ATOM 8434 C C . GLU A 1 1097 ? 23.233 5.485 -25.152 1.00 98.25 1097 GLU A C 1
ATOM 8436 O O . GLU A 1 1097 ? 24.031 6.408 -24.981 1.00 98.25 1097 GLU A O 1
ATOM 8441 N N . TYR A 1 1098 ? 22.943 4.614 -24.179 1.00 98.56 1098 TYR A N 1
ATOM 8442 C CA . TYR A 1 1098 ? 23.542 4.632 -22.843 1.00 98.56 1098 TYR A CA 1
ATOM 8443 C C . TYR A 1 1098 ? 25.073 4.504 -22.913 1.00 98.56 1098 TYR A C 1
ATOM 8445 O O . TYR A 1 1098 ? 25.795 5.294 -22.305 1.00 98.56 1098 TYR A O 1
ATOM 8453 N N . HIS A 1 1099 ? 25.602 3.571 -23.711 1.00 98.69 1099 HIS A N 1
ATOM 8454 C CA . HIS A 1 1099 ? 27.050 3.422 -23.895 1.00 98.69 1099 HIS A CA 1
ATOM 8455 C C . HIS A 1 1099 ? 27.713 4.627 -24.577 1.00 98.69 1099 HIS A C 1
ATOM 8457 O O . HIS A 1 1099 ? 28.822 5.009 -24.184 1.00 98.69 1099 HIS A O 1
ATOM 8463 N N . GLU A 1 1100 ? 27.054 5.256 -25.552 1.00 98.44 1100 GLU A N 1
ATOM 8464 C CA . GLU A 1 1100 ? 27.541 6.497 -26.169 1.00 98.44 1100 GLU A CA 1
ATOM 8465 C C . GLU A 1 1100 ? 27.573 7.660 -25.163 1.00 98.44 1100 GLU A C 1
ATOM 8467 O O . GLU A 1 1100 ? 28.558 8.405 -25.119 1.00 98.44 1100 GLU A O 1
ATOM 8472 N N . GLU A 1 1101 ? 26.566 7.778 -24.293 1.00 98.44 1101 GLU A N 1
ATOM 8473 C CA . GLU A 1 1101 ? 26.531 8.787 -23.232 1.00 98.44 1101 GLU A CA 1
ATOM 8474 C C . GLU A 1 1101 ? 27.605 8.559 -22.154 1.00 98.44 1101 GLU A C 1
ATOM 8476 O O . GLU A 1 1101 ? 28.323 9.500 -21.797 1.00 98.44 1101 GLU A O 1
ATOM 8481 N N . VAL A 1 1102 ? 27.776 7.322 -21.673 1.00 98.62 1102 VAL A N 1
ATOM 8482 C CA . VAL A 1 1102 ? 28.827 6.970 -20.699 1.00 98.62 1102 VAL A CA 1
ATOM 8483 C C . VAL A 1 1102 ? 30.212 7.285 -21.269 1.00 98.62 1102 VAL A C 1
ATOM 8485 O O . VAL A 1 1102 ? 31.031 7.915 -20.595 1.00 98.62 1102 VAL A O 1
ATOM 8488 N N . LEU A 1 1103 ? 30.474 6.935 -22.534 1.00 98.31 1103 LEU A N 1
ATOM 8489 C CA . LEU A 1 1103 ? 31.733 7.267 -23.207 1.00 98.31 1103 LEU A CA 1
ATOM 8490 C C . LEU A 1 1103 ? 31.944 8.788 -23.317 1.00 98.31 1103 LEU A C 1
ATOM 8492 O O . LEU A 1 1103 ? 33.059 9.267 -23.085 1.00 98.31 1103 LEU A O 1
ATOM 8496 N N . ALA A 1 1104 ? 30.892 9.547 -23.637 1.00 98.38 1104 ALA A N 1
ATOM 8497 C CA . ALA A 1 1104 ? 30.949 11.001 -23.774 1.00 98.38 1104 ALA A CA 1
ATOM 8498 C C . ALA A 1 1104 ? 31.169 11.733 -22.436 1.00 98.38 1104 ALA A C 1
ATOM 8500 O O . ALA A 1 1104 ? 31.922 12.708 -22.401 1.00 98.38 1104 ALA A O 1
ATOM 8501 N N . LYS A 1 1105 ? 30.549 11.269 -21.341 1.00 98.38 1105 LYS A N 1
ATOM 8502 C CA . LYS A 1 1105 ? 30.656 11.881 -20.003 1.00 98.38 1105 LYS A CA 1
ATOM 8503 C C . LYS A 1 1105 ? 31.911 11.449 -19.236 1.00 98.38 1105 LYS A C 1
ATOM 8505 O O . LYS A 1 1105 ? 32.577 12.299 -18.649 1.00 98.38 1105 LYS A O 1
ATOM 8510 N N . VAL A 1 1106 ? 32.265 10.161 -19.258 1.00 98.50 1106 VAL A N 1
ATOM 8511 C CA . VAL A 1 1106 ? 33.367 9.594 -18.450 1.00 98.50 1106 VAL A CA 1
ATOM 8512 C C . VAL A 1 1106 ? 34.708 9.620 -19.188 1.00 98.50 1106 VAL A C 1
ATOM 8514 O O . VAL A 1 1106 ? 35.743 9.941 -18.598 1.00 98.50 1106 VAL A O 1
ATOM 8517 N N . GLY A 1 1107 ? 34.716 9.357 -20.499 1.00 97.50 1107 GLY A N 1
ATOM 8518 C CA . GLY A 1 1107 ? 35.933 9.346 -21.325 1.00 97.50 1107 GLY A CA 1
ATOM 8519 C C . GLY A 1 1107 ? 36.824 10.601 -21.215 1.00 97.50 1107 GLY A C 1
ATOM 8520 O O . GLY A 1 1107 ? 38.053 10.456 -21.241 1.00 97.50 1107 GLY A O 1
ATOM 8521 N N . PRO A 1 1108 ? 36.273 11.824 -21.041 1.00 97.88 1108 PRO A N 1
ATOM 8522 C CA . PRO A 1 1108 ? 37.059 13.033 -20.804 1.00 97.88 1108 PRO A CA 1
ATOM 8523 C C . PRO A 1 1108 ? 37.845 13.079 -19.486 1.00 97.88 1108 PRO A C 1
ATOM 8525 O O . PRO A 1 1108 ? 38.825 13.828 -19.439 1.00 97.88 1108 PRO A O 1
ATOM 8528 N N . LEU A 1 1109 ? 37.439 12.324 -18.457 1.00 97.62 1109 LEU A N 1
ATOM 8529 C CA . LEU A 1 1109 ? 38.133 12.234 -17.162 1.00 97.62 1109 LEU A CA 1
ATOM 8530 C C . LEU A 1 1109 ? 39.295 11.230 -17.202 1.00 97.62 1109 LEU A C 1
ATOM 8532 O O . LEU A 1 1109 ? 40.332 11.458 -16.588 1.00 97.62 1109 LEU A O 1
ATOM 8536 N N . LEU A 1 1110 ? 39.176 10.168 -18.003 1.00 97.56 1110 LEU A N 1
ATOM 8537 C CA . LEU A 1 1110 ? 40.167 9.086 -18.112 1.00 97.56 1110 LEU A CA 1
ATOM 8538 C C . LEU A 1 1110 ? 41.402 9.426 -18.973 1.00 97.56 1110 LEU A C 1
ATOM 8540 O O . LEU A 1 1110 ? 42.135 8.531 -19.376 1.00 97.56 1110 LEU A O 1
ATOM 8544 N N . LYS A 1 1111 ? 41.651 10.698 -19.312 1.00 92.69 1111 LYS A N 1
ATOM 8545 C CA . LYS A 1 1111 ? 42.726 11.090 -20.255 1.00 92.69 1111 LYS A CA 1
ATOM 8546 C C . LYS A 1 1111 ? 44.132 10.682 -19.816 1.00 92.69 1111 LYS A C 1
ATOM 8548 O O . LYS A 1 1111 ? 44.949 10.352 -20.673 1.00 92.69 1111 LYS A O 1
ATOM 8553 N N . GLU A 1 1112 ? 44.382 10.668 -18.510 1.00 92.44 1112 GLU A N 1
ATOM 8554 C CA . GLU A 1 1112 ? 45.686 10.318 -17.940 1.00 92.44 1112 GLU A CA 1
ATOM 8555 C C . GLU A 1 1112 ? 45.836 8.802 -17.669 1.00 92.44 1112 GLU A C 1
ATOM 8557 O O . GLU A 1 1112 ? 46.958 8.307 -17.578 1.00 92.44 1112 GLU A O 1
ATOM 8562 N N . ASP A 1 1113 ? 44.733 8.036 -17.615 1.00 96.44 1113 ASP A N 1
ATOM 8563 C CA . ASP A 1 1113 ? 44.734 6.564 -17.520 1.00 96.44 1113 ASP A CA 1
ATOM 8564 C C . ASP A 1 1113 ? 44.352 5.955 -18.879 1.00 96.44 1113 ASP A C 1
ATOM 8566 O O . ASP A 1 1113 ? 43.193 5.644 -19.168 1.00 96.44 1113 ASP A O 1
ATOM 8570 N N . LYS A 1 1114 ? 45.361 5.788 -19.743 1.00 96.81 1114 LYS A N 1
ATOM 8571 C CA . LYS A 1 1114 ? 45.176 5.243 -21.099 1.00 96.81 1114 LYS A CA 1
ATOM 8572 C C . LYS A 1 1114 ? 44.512 3.869 -21.109 1.00 96.81 1114 LYS A C 1
ATOM 8574 O O . LYS A 1 1114 ? 43.664 3.637 -21.963 1.00 96.81 1114 LYS A O 1
ATOM 8579 N N . ARG A 1 1115 ? 44.852 2.993 -20.156 1.00 97.88 1115 ARG A N 1
ATOM 8580 C CA . ARG A 1 1115 ? 44.255 1.656 -20.027 1.00 97.88 1115 ARG A CA 1
ATOM 8581 C C . ARG A 1 1115 ? 42.754 1.779 -19.777 1.00 97.88 1115 ARG A C 1
ATOM 8583 O O . ARG A 1 1115 ? 41.975 1.169 -20.501 1.00 97.88 1115 ARG A O 1
ATOM 8590 N N . ALA A 1 1116 ? 42.344 2.605 -18.815 1.00 98.12 1116 ALA A N 1
ATOM 8591 C CA . ALA A 1 1116 ? 40.930 2.850 -18.536 1.00 98.12 1116 ALA A CA 1
ATOM 8592 C C . ALA A 1 1116 ? 40.200 3.489 -19.730 1.00 98.12 1116 ALA A C 1
ATOM 8594 O O . ALA A 1 1116 ? 39.077 3.101 -20.052 1.00 98.12 1116 ALA A O 1
ATOM 8595 N N . GLN A 1 1117 ? 40.839 4.428 -20.435 1.00 97.81 1117 GLN A N 1
ATOM 8596 C CA . GLN A 1 1117 ? 40.243 5.068 -21.610 1.00 97.81 1117 GLN A CA 1
ATOM 8597 C C . GLN A 1 1117 ? 40.093 4.109 -22.806 1.00 97.81 1117 GLN A C 1
ATOM 8599 O O . GLN A 1 1117 ? 39.086 4.162 -23.511 1.00 97.81 1117 GLN A O 1
ATOM 8604 N N . GLU A 1 1118 ? 41.079 3.251 -23.068 1.00 97.88 1118 GLU A N 1
ATOM 8605 C CA . GLU A 1 1118 ? 41.033 2.242 -24.136 1.00 97.88 1118 GLU A CA 1
ATOM 8606 C C . GLU A 1 1118 ? 40.045 1.117 -23.798 1.00 97.88 1118 GLU A C 1
ATOM 8608 O O . GLU A 1 1118 ? 39.262 0.708 -24.659 1.00 97.88 1118 GLU A O 1
ATOM 8613 N N . TRP A 1 1119 ? 39.990 0.702 -22.529 1.00 98.31 1119 TRP A N 1
ATOM 8614 C CA . TRP A 1 1119 ? 38.983 -0.223 -22.011 1.00 98.31 1119 TRP A CA 1
ATOM 8615 C C . TRP A 1 1119 ? 37.561 0.321 -22.195 1.00 98.31 1119 TRP A C 1
ATOM 8617 O O . TRP A 1 1119 ? 36.740 -0.351 -22.819 1.00 98.31 1119 TRP A O 1
ATOM 8627 N N . LEU A 1 1120 ? 37.288 1.555 -21.751 1.00 98.38 1120 LEU A N 1
ATOM 8628 C CA . LEU A 1 1120 ? 35.970 2.189 -21.875 1.00 98.38 1120 LEU A CA 1
ATOM 8629 C C . LEU A 1 1120 ? 35.543 2.318 -23.345 1.00 98.38 1120 LEU A C 1
ATOM 8631 O O . LEU A 1 1120 ? 34.418 1.966 -23.695 1.00 98.38 1120 LEU A O 1
ATOM 8635 N N . LYS A 1 1121 ? 36.453 2.754 -24.228 1.00 97.75 1121 LYS A N 1
ATOM 8636 C CA . LYS A 1 1121 ? 36.198 2.806 -25.678 1.00 97.75 1121 LYS A CA 1
ATOM 8637 C C . LYS A 1 1121 ? 35.825 1.439 -26.247 1.00 97.75 1121 LYS A C 1
ATOM 8639 O O . LYS A 1 1121 ? 34.936 1.378 -27.086 1.00 97.75 1121 LYS A O 1
ATOM 8644 N N . ARG A 1 1122 ? 36.482 0.357 -25.816 1.00 97.31 1122 ARG A N 1
ATOM 8645 C CA . ARG A 1 1122 ? 36.173 -1.008 -26.269 1.00 97.31 1122 ARG A CA 1
ATOM 8646 C C . ARG A 1 1122 ? 34.801 -1.472 -25.776 1.00 97.31 1122 ARG A C 1
ATOM 8648 O O . ARG A 1 1122 ? 34.036 -1.972 -26.593 1.00 97.31 1122 ARG A O 1
ATOM 8655 N N . GLN A 1 1123 ? 34.478 -1.284 -24.492 1.00 97.19 1123 GLN A N 1
ATOM 8656 C CA . GLN A 1 1123 ? 33.179 -1.706 -23.944 1.00 97.19 1123 GLN A CA 1
ATOM 8657 C C . GLN A 1 1123 ? 32.018 -0.942 -24.604 1.00 97.19 1123 GLN A C 1
ATOM 8659 O O . GLN A 1 1123 ? 31.066 -1.560 -25.071 1.00 97.19 1123 GLN A O 1
ATOM 8664 N N . CYS A 1 1124 ? 32.132 0.383 -24.747 1.00 97.00 1124 CYS A N 1
ATOM 8665 C CA . CYS A 1 1124 ? 31.095 1.210 -25.376 1.00 97.00 1124 CYS A CA 1
ATOM 8666 C C . CYS A 1 1124 ? 31.049 1.135 -26.917 1.00 97.00 1124 CYS A C 1
ATOM 8668 O O . CYS A 1 1124 ? 30.125 1.678 -27.518 1.00 97.00 1124 CYS A O 1
ATOM 8670 N N . ALA A 1 1125 ? 32.024 0.498 -27.577 1.00 92.50 1125 ALA A N 1
ATOM 8671 C CA . ALA A 1 1125 ? 32.008 0.281 -29.030 1.00 92.50 1125 ALA A CA 1
ATOM 8672 C C . ALA A 1 1125 ? 31.338 -1.041 -29.445 1.00 92.50 1125 ALA A C 1
ATOM 8674 O O . ALA A 1 1125 ? 31.047 -1.228 -30.628 1.00 92.50 1125 ALA A O 1
ATOM 8675 N N . ALA A 1 1126 ? 31.093 -1.956 -28.502 1.00 85.06 1126 ALA A N 1
ATOM 8676 C CA . ALA A 1 1126 ? 30.304 -3.153 -28.754 1.00 85.06 1126 ALA A CA 1
ATOM 8677 C C . ALA A 1 1126 ? 28.819 -2.772 -28.889 1.00 85.06 1126 ALA A C 1
ATOM 8679 O O . ALA A 1 1126 ? 28.261 -2.126 -28.003 1.00 85.06 1126 ALA A O 1
ATOM 8680 N N . LYS A 1 1127 ? 28.192 -3.164 -30.005 1.00 83.19 1127 LYS A N 1
ATOM 8681 C CA . LYS A 1 1127 ? 26.790 -2.859 -30.325 1.00 83.19 1127 LYS A CA 1
ATOM 8682 C C . LYS A 1 1127 ? 25.947 -4.127 -30.443 1.00 83.19 1127 LYS A C 1
ATOM 8684 O O . LYS A 1 1127 ? 26.470 -5.173 -30.828 1.00 83.19 1127 LYS A O 1
ATOM 8689 N N . VAL A 1 1128 ? 24.660 -3.997 -30.111 1.00 84.00 1128 VAL A N 1
ATOM 8690 C CA . VAL A 1 1128 ? 23.653 -5.078 -29.980 1.00 84.00 1128 VAL A CA 1
ATOM 8691 C C . VAL A 1 1128 ? 22.460 -4.833 -30.896 1.00 84.00 1128 VAL A C 1
ATOM 8693 O O . VAL A 1 1128 ? 22.162 -3.640 -31.129 1.00 84.00 1128 VAL A O 1
#

InterPro domains:
  IPR000043 Adenosylhomocysteinase-like [MF_00563] (1-423)
  IPR000043 Adenosylhomocysteinase-like [PF05221] (3-138)
  IPR000043 Adenosylhomocysteinase-like [PF05221] (139-429)
  IPR000043 Adenosylhomocysteinase-like [SM00996] (3-430)
  IPR000043 Adenosylhomocysteinase-like [TIGR00936] (4-423)
  IPR000043 Adenosylhomocysteinase-like [cd00401] (13-419)
  IPR000587 Creatinase, N-terminal [PF01321] (530-665)
  IPR000994 Peptidase M24 [PF00557] (837-1053)
  IPR015878 S-adenosyl-L-homocysteine hydrolase, NAD binding domain [PF00670] (188-349)
  IPR015878 S-adenosyl-L-homocysteine hydrolase, NAD binding domain [SM00997] (188-349)
  IPR020082 S-adenosyl-L-homocysteine hydrolase, conserved site [PS00738] (75-89)
  IPR020082 S-adenosyl-L-homocysteine hydrolase, conserved site [PS00739] (210-226)
  IPR029149 Creatinase/Aminopeptidase P/Spt16, N-terminal [G3DSA:3.40.350.10] (520-672)
  IPR029149 Creatinase/Aminopeptidase P/Spt16, N-terminal [G3DSA:3.40.350.10] (673-824)
  IPR029149 Creatinase/Aminopeptidase P/Spt16, N-terminal [SSF53092] (527-654)
  IPR032416 Peptidase M24, C-terminal domain [PF16188] (1065-1125)
  IPR033740 Aminopeptidase P [cd01085] (837-1062)
  IPR036005 Creatinase/aminopeptidase-like [G3DSA:3.90.230.10] (828-1126)
  IPR036005 Creatinase/aminopeptidase-like [SSF55920] (831-1091)
  IPR036291 NAD(P)-binding domain superfamily [SSF51735] (188-349)

Sequence (1128 aa):
MPNYKVADISLAAFGRKEIEIAEGEMPGLMALRTKYGSEQPLKGARIAGSLHMTIQTAVLIETLTALGAQVTWASCNIFSTQDHAAAAIAATGVPVFAWKGETEEEYDWCLEQTITAHPEGPNMILDDGGDLTWLVHDKHPELLEKIKGVSEETTTGVHILYSAMKKGTLKLPAINVNDSVTKSKFDNYYGCRESLVDGIKRATDVMLGGKVAIVAGFGDVGKGCAESLRGYGCRVIVTEIDPINALQASMAGYQVDIMDDVASQADIFVTTTGCRDIITGKHFEAMKDDAIVCNIGHFDIEIDVAWLKANAQSVSNIKPQVDRYTLKNGKRIILLAEGRLVNLGCATGHPSFIMSASFCNQTLAQIALWNDNNGQYKRGEVYMLPKELDEEVALAHLGRLNVRLTKLTKVQADYLDLPVDGPYKRDTYSAKRPAASTLRLSRLHTSISSVAVAKVSPSPFTSNISSSRGSLLQASGKGVALRFSGPQQQAFGLQHLNTSRSTSTSASSASNNDDDMGAIATGRVDTTQRVQALRQLMSKHGVTAYVIPSGDEHASEYPAESDLRRGYITGFTGSAGSAVVTTNKALLFTDGRYFLQAGQQLEPSVWTLMKQGEPSVPTWQEYLSKNLPANSKIGMDASLISADDAKDITAELSKIGSSLVPIRENLVDQVWTERPSRPGQPIFVLKDEIAGRSSSDKIRELRDEIKKKSAHGFVANMLDEVAWLFNLRGTDVPYNPVFFSFALVLLEKVLLYVNDHQLDNDVKNALGSEVTLRPYAEFYNDLHKVGAELGDGHKILIGKSASLAVQEALGGASKVEIVRSIVVDQKSIKNDVELEGFRQSHIRDGAALCQYFAWLEEQLHAGKKVTESEGADKLSQFRQSLPHFRGESFTTISSTGPNGAIIHYSPDPSSCPAIDVNEIYLCDSGAQFTDGTTDVTRTWHFGKPAPEHIRAFTRVLQGHIAIDRAIFPKGTTGYLLDVLARRALWEDGLDYRHGTGHGVGHFLNVHEGPQGIGTRAVFNETSLKENMVISNEPGYYEDGKWGIRIENLVIVRPAKTPNNFGSKGYLTFEHLTMCPIQVSLVDADLLTREDKQWLNEYHEEVLAKVGPLLKEDKRAQEWLKRQCAAKV

Radius of gyration: 37.92 Å; chains: 1; bounding box: 113×98×75 Å

Organism: Pseudozyma hubeiensis (strain SY62) (NCBI:txid1305764)